Protein AF-0000000084586572 (afdb_homodimer)

Radius of gyration: 35.52 Å; Cα contacts (8 Å, |Δi|>4): 2493; chains: 2; bounding box: 108×101×103 Å

Organism: NCBI:txid1423351

Sequence (1324 aa):
MPVIFYRNPHPTQALNQVDNVAVEVSDDEFNAFQTGLPESQVLLAGNISYERTVFVGNLLYRLKSPSVTIRPGNEDEVVRVVNFCRDNGVHLTVKNGGHSYAAHGLNDSGIVMCMDKLNRVSINEDSSAVTIGAGAIWKHVYDQFVGRNKANIVVGGQCPYVGVSGFTMGGGLSPFSRSYGLGIDNVLEIRVVTANGDIQTIVKAINPEGLAPEEMDNDQKLLWGVCGGGGGNFGVLLEFKSRVYPLNNPSGQVVCGQLIWNLRYPESRARFNAALAAFNAMDCPNALTVDGLWRANGDELKGYLTVIYNGTWANCIADLAGFVDLNMNTDEHLGRRPDVVDLKEMMWSDWVHKEDGWGLKSGIFHRHISFILGQDAITPAFVNQVYGLMETARTRFPKAHLLWGHIGGATAVPAANATPFPWREGRYVFNLKVGWRDPRDGAAADEFLNAARLTLSAHAVGPAHEAAYLNYIDPQLPNWQQSYYGENYPRLRTIKSVWDPDNFFRFDQAIELPGDAVVPGAPADPGVIAAIPVLLEGVIAPIPALPEAVIAPIPVHGPGAAINLGLGISSQPILDPTSTNVPWTTINPNPSMGVSNVIAESRPILPGTSINPSKGVSNVVAESRPDWARYAVPNPQDFQNLANMDEDDIYRMMRDTRMKKVMPVIFYRNPHPTQALNQVDNVAVEVSDDEFNAFQTGLPESQVLLAGNISYERTVFVGNLLYRLKSPSVTIRPGNEDEVVRVVNFCRDNGVHLTVKNGGHSYAAHGLNDSGIVMCMDKLNRVSINEDSSAVTIGAGAIWKHVYDQFVGRNKANIVVGGQCPYVGVSGFTMGGGLSPFSRSYGLGIDNVLEIRVVTANGDIQTIVKAINPEGLAPEEMDNDQKLLWGVCGGGGGNFGVLLEFKSRVYPLNNPSGQVVCGQLIWNLRYPESRARFNAALAAFNAMDCPNALTVDGLWRANGDELKGYLTVIYNGTWANCIADLAGFVDLNMNTDEHLGRRPDVVDLKEMMWSDWVHKEDGWGLKSGIFHRHISFILGQDAITPAFVNQVYGLMETARTRFPKAHLLWGHIGGATAVPAANATPFPWREGRYVFNLKVGWRDPRDGAAADEFLNAARLTLSAHAVGPAHEAAYLNYIDPQLPNWQQSYYGENYPRLRTIKSVWDPDNFFRFDQAIELPGDAVVPGAPADPGVIAAIPVLLEGVIAPIPALPEAVIAPIPVHGPGAAINLGLGISSQPILDPTSTNVPWTTINPNPSMGVSNVIAESRPILPGTSINPSKGVSNVVAESRPDWARYAVPNPQDFQNLANMDEDDIYRMMRDTRMKKV

InterPro domains:
  IPR006094 FAD linked oxidase, N-terminal [PF01565] (66-201)
  IPR012951 Berberine/berberine-li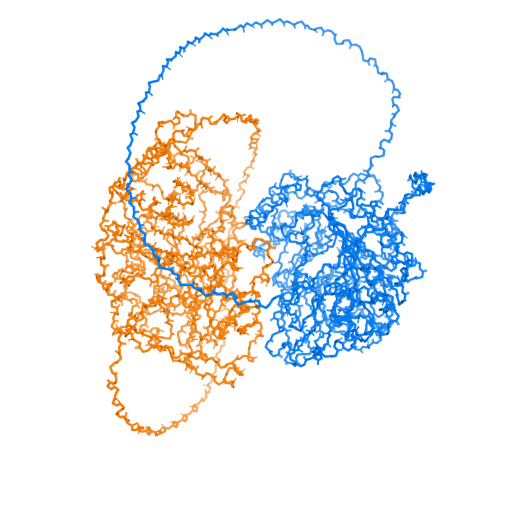ke [PF08031] (468-512)
  IPR016166 FAD-binding domain, PCMH-type [PS51387] (61-247)
  IPR016167 FAD-binding, type PCMH, subdomain 1 [G3DSA:3.30.43.10] (41-119)
  IPR016169 FAD-binding, type PCMH, subdomain 2 [G3DSA:3.30.465.10] (124-511)
  IPR036318 FAD-binding, type PCMH-like superfamily [SSF56176] (26-247)
  IPR050416 FAD-linked Oxidoreductases in Biosynthetic Pathways [PTHR42973] (30-512)

Structure (mmCIF, N/CA/C/O backbone):
data_AF-0000000084586572-model_v1
#
loop_
_entity.id
_entity.type
_entity.pdbx_description
1 polymer 'FAD-binding domain protein'
#
loop_
_atom_site.group_PDB
_atom_site.id
_atom_site.type_symbol
_atom_site.label_atom_id
_atom_site.label_alt_id
_atom_site.label_comp_id
_atom_site.label_asym_id
_atom_site.label_entity_id
_atom_site.label_seq_id
_atom_site.pdbx_PDB_ins_code
_atom_site.Cartn_x
_atom_site.Cartn_y
_atom_site.Cartn_z
_atom_site.occupancy
_atom_site.B_iso_or_equiv
_atom_site.auth_seq_id
_atom_site.auth_comp_id
_atom_site.auth_asym_id
_atom_site.auth_atom_id
_atom_site.pdbx_PDB_model_num
ATOM 1 N N . MET A 1 1 ? 32.312 -4.152 -1.889 1 21.17 1 MET A N 1
ATOM 2 C CA . MET A 1 1 ? 32.312 -3.426 -0.624 1 21.17 1 MET A CA 1
ATOM 3 C C . MET A 1 1 ? 31.625 -2.068 -0.782 1 21.17 1 MET A C 1
ATOM 5 O O . MET A 1 1 ? 31.938 -1.315 -1.703 1 21.17 1 MET A O 1
ATOM 9 N N . PRO A 1 2 ? 30.484 -1.895 -0.26 1 25.36 2 PRO A N 1
ATOM 10 C CA . PRO A 1 2 ? 29.922 -0.594 -0.638 1 25.36 2 PRO A CA 1
ATOM 11 C C . PRO A 1 2 ? 30.797 0.576 -0.187 1 25.36 2 PRO A C 1
ATOM 13 O O . PRO A 1 2 ? 31.125 0.683 0.997 1 25.36 2 PRO A O 1
ATOM 16 N N . VAL A 1 3 ? 31.641 0.893 -0.951 1 25.17 3 VAL A N 1
ATOM 17 C CA . VAL A 1 3 ? 32.375 2.131 -0.739 1 25.17 3 VAL A CA 1
ATOM 18 C C . VAL A 1 3 ? 31.422 3.309 -0.672 1 25.17 3 VAL A C 1
ATOM 20 O O . VAL A 1 3 ? 30.641 3.541 -1.604 1 25.17 3 VAL A O 1
ATOM 23 N N . ILE A 1 4 ? 31.016 3.551 0.527 1 27.94 4 ILE A N 1
ATOM 24 C CA . ILE A 1 4 ? 30.344 4.832 0.698 1 27.94 4 ILE A CA 1
ATOM 25 C C . ILE A 1 4 ? 31.281 5.969 0.324 1 27.94 4 ILE A C 1
ATOM 27 O O . ILE A 1 4 ? 32.312 6.184 0.992 1 27.94 4 ILE A O 1
ATOM 31 N N . PHE A 1 5 ? 31.391 6.172 -0.923 1 27.7 5 PHE A N 1
ATOM 32 C CA . PHE A 1 5 ? 32.281 7.23 -1.375 1 27.7 5 PHE A CA 1
ATOM 33 C C . PHE A 1 5 ? 31.75 8.602 -0.972 1 27.7 5 PHE A C 1
ATOM 35 O O . PHE A 1 5 ? 30.578 8.906 -1.203 1 27.7 5 PHE A O 1
ATOM 42 N N . TYR A 1 6 ? 32.312 9.039 -0.027 1 25.89 6 TYR A N 1
ATOM 43 C CA . TYR A 1 6 ? 32.031 10.438 0.294 1 25.89 6 TYR A CA 1
ATOM 44 C C . TYR A 1 6 ? 32.75 11.375 -0.652 1 25.89 6 TYR A C 1
ATOM 46 O O . TYR A 1 6 ? 33.969 11.305 -0.775 1 25.89 6 TYR A O 1
ATOM 54 N N . ARG A 1 7 ? 32.156 11.68 -1.729 1 26.36 7 ARG A N 1
ATOM 55 C CA . ARG A 1 7 ? 32.844 12.695 -2.529 1 26.36 7 ARG A CA 1
ATOM 56 C C . ARG A 1 7 ? 33.031 13.984 -1.731 1 26.36 7 ARG A C 1
ATOM 58 O O . ARG A 1 7 ? 32.094 14.438 -1.044 1 26.36 7 ARG A O 1
ATOM 65 N N . ASN A 1 8 ? 34.25 14.367 -1.54 1 25.7 8 ASN A N 1
ATOM 66 C CA . ASN A 1 8 ? 34.688 15.609 -0.91 1 25.7 8 ASN A CA 1
ATOM 67 C C . ASN A 1 8 ? 34 16.828 -1.529 1 25.7 8 ASN A C 1
ATOM 69 O O . ASN A 1 8 ? 34.062 17.031 -2.744 1 25.7 8 ASN A O 1
ATOM 73 N N . PRO A 1 9 ? 33.062 17.422 -0.822 1 26.95 9 PRO A N 1
ATOM 74 C CA . PRO A 1 9 ? 32.5 18.672 -1.355 1 26.95 9 PRO A CA 1
ATOM 75 C C . PRO A 1 9 ? 33.594 19.688 -1.733 1 26.95 9 PRO A C 1
ATOM 77 O O . PRO A 1 9 ? 34.719 19.625 -1.219 1 26.95 9 PRO A O 1
ATOM 80 N N . HIS A 1 10 ? 33.406 20.344 -2.842 1 26.66 10 HIS A N 1
ATOM 81 C CA . HIS A 1 10 ? 34.25 21.453 -3.332 1 26.66 10 HIS A CA 1
ATOM 82 C C . HIS A 1 10 ? 34.469 22.5 -2.248 1 26.66 10 HIS A C 1
ATOM 84 O O . HIS A 1 10 ? 33.562 22.734 -1.416 1 26.66 10 HIS A O 1
ATOM 90 N N . PRO A 1 11 ? 35.688 23.078 -2.014 1 27.33 11 PRO A N 1
ATOM 91 C CA . PRO A 1 11 ? 36.219 23.984 -0.994 1 27.33 11 PRO A CA 1
ATOM 92 C C . PRO A 1 11 ? 35.438 25.297 -0.896 1 27.33 11 PRO A C 1
ATOM 94 O O . PRO A 1 11 ? 35.844 26.203 -0.162 1 27.33 11 PRO A O 1
ATOM 97 N N . THR A 1 12 ? 34.656 25.781 -1.79 1 26.98 12 THR A N 1
ATOM 98 C CA . THR A 1 12 ? 34.5 27.234 -1.689 1 26.98 12 THR A CA 1
ATOM 99 C C . THR A 1 12 ? 33.844 27.609 -0.365 1 26.98 12 THR A C 1
ATOM 101 O O . THR A 1 12 ? 34.344 28.5 0.344 1 26.98 12 THR A O 1
ATOM 104 N N . GLN A 1 13 ? 32.5 28.156 -0.318 1 26.75 13 GLN A N 1
ATOM 105 C CA . GLN A 1 13 ? 32.031 29 0.776 1 26.75 13 GLN A CA 1
ATOM 106 C C . GLN A 1 13 ? 31.922 28.219 2.076 1 26.75 13 GLN A C 1
ATOM 108 O O . GLN A 1 13 ? 31.609 27.016 2.062 1 26.75 13 GLN A O 1
ATOM 113 N N . ALA A 1 14 ? 32.406 28.875 3.197 1 28.7 14 ALA A N 1
ATOM 114 C CA . ALA A 1 14 ? 32.531 28.453 4.59 1 28.7 14 ALA A CA 1
ATOM 115 C C . ALA A 1 14 ? 31.219 27.891 5.117 1 28.7 14 ALA A C 1
ATOM 117 O O . ALA A 1 14 ? 30.469 28.594 5.82 1 28.7 14 ALA A O 1
ATOM 118 N N . LEU A 1 15 ? 30.203 27.609 4.301 1 29.73 15 LEU A N 1
ATOM 119 C CA . LEU A 1 15 ? 29.031 27 4.926 1 29.73 15 LEU A CA 1
ATOM 120 C C . LEU A 1 15 ? 29.438 25.875 5.859 1 29.73 15 LEU A C 1
ATOM 122 O O . LEU A 1 15 ? 30.312 25.062 5.523 1 29.73 15 LEU A O 1
ATOM 126 N N . ASN A 1 16 ? 29.25 26.109 7.168 1 31.12 16 ASN A N 1
ATOM 127 C CA . ASN A 1 16 ? 29.469 25.016 8.117 1 31.12 16 ASN A CA 1
ATOM 128 C C . ASN A 1 16 ? 29.078 23.672 7.52 1 31.12 16 ASN A C 1
ATOM 130 O O . ASN A 1 16 ? 27.906 23.391 7.281 1 31.12 16 ASN A O 1
ATOM 134 N N . GLN A 1 17 ? 29.688 23.297 6.461 1 31.94 17 GLN A N 1
ATOM 135 C CA . GLN A 1 17 ? 29.719 21.969 5.867 1 31.94 17 GLN A CA 1
ATOM 136 C C . GLN A 1 17 ? 29.609 20.891 6.938 1 31.94 17 GLN A C 1
ATOM 138 O O . GLN A 1 17 ? 30.422 20.828 7.863 1 31.94 17 GLN A O 1
ATOM 143 N N . VAL A 1 18 ? 28.375 20.641 7.438 1 36.53 18 VAL A N 1
ATOM 144 C CA . VAL A 1 18 ? 28.422 19.328 8.07 1 36.53 18 VAL A CA 1
ATOM 145 C C . VAL A 1 18 ? 29.484 18.469 7.402 1 36.53 18 VAL A C 1
ATOM 147 O O . VAL A 1 18 ? 29.438 18.234 6.195 1 36.53 18 VAL A O 1
ATOM 150 N N . ASP A 1 19 ? 30.672 18.719 7.727 1 35.84 19 ASP A N 1
ATOM 151 C CA . ASP A 1 19 ? 31.766 17.844 7.328 1 35.84 19 ASP A CA 1
ATOM 152 C C . ASP A 1 19 ? 31.297 16.406 7.145 1 35.84 19 ASP A C 1
ATOM 154 O O . ASP A 1 19 ? 31.016 15.711 8.125 1 35.84 19 ASP A O 1
ATOM 158 N N . ASN A 1 20 ? 30.438 16.281 6.207 1 41.53 20 ASN A N 1
ATOM 159 C CA . ASN A 1 20 ? 30.125 14.906 5.812 1 41.53 20 ASN A CA 1
ATOM 160 C C . ASN A 1 20 ? 31.375 14.047 5.715 1 41.53 20 ASN A C 1
ATOM 162 O O . ASN A 1 20 ? 32.031 14 4.668 1 41.53 20 ASN A O 1
ATOM 166 N N . VAL A 1 21 ? 32.188 14.117 6.75 1 39.75 21 VAL A N 1
ATOM 167 C CA . VAL A 1 21 ? 33.281 13.172 6.77 1 39.75 21 VAL A CA 1
ATOM 168 C C . VAL A 1 21 ? 32.781 11.766 6.461 1 39.75 21 VAL A C 1
ATOM 170 O O . VAL A 1 21 ? 31.891 11.258 7.148 1 39.75 21 VAL A O 1
ATOM 173 N N . ALA A 1 22 ? 33 11.406 5.305 1 49.56 22 ALA A N 1
ATOM 174 C CA . ALA A 1 22 ? 32.781 10.023 4.902 1 49.56 22 ALA A CA 1
ATOM 175 C C . ALA A 1 22 ? 33.375 9.055 5.922 1 49.56 22 ALA A C 1
ATOM 177 O O . ALA A 1 22 ? 34.562 9.125 6.23 1 49.56 22 ALA A O 1
ATOM 178 N N . VAL A 1 23 ? 32.562 8.711 6.906 1 62.31 23 VAL A N 1
ATOM 179 C CA . VAL A 1 23 ? 33.062 7.676 7.816 1 62.31 23 VAL A CA 1
ATOM 180 C C . VAL A 1 23 ? 33 6.316 7.125 1 62.31 23 VAL A C 1
ATOM 182 O O . VAL A 1 23 ? 32.031 5.984 6.453 1 62.31 23 VAL A O 1
ATOM 185 N N . GLU A 1 24 ? 34.125 5.742 6.926 1 69.06 24 GLU A N 1
ATOM 186 C CA . GLU A 1 24 ? 34.219 4.383 6.395 1 69.06 24 GLU A CA 1
ATOM 187 C C . GLU A 1 24 ? 33.938 3.35 7.484 1 69.06 24 GLU A C 1
ATOM 189 O O . GLU A 1 24 ? 34.625 3.336 8.508 1 69.06 24 GLU A O 1
ATOM 194 N N . VAL A 1 25 ? 32.812 2.836 7.449 1 76.44 25 VAL A N 1
ATOM 195 C CA . VAL A 1 25 ? 32.531 1.694 8.312 1 76.44 25 VAL A CA 1
ATOM 196 C C . VAL A 1 25 ? 33.094 0.42 7.688 1 76.44 25 VAL A C 1
ATOM 198 O O . VAL A 1 25 ? 32.906 0.167 6.496 1 76.44 25 VAL A O 1
ATOM 201 N N . SER A 1 26 ? 33.875 -0.316 8.43 1 76.06 26 SER A N 1
ATOM 202 C CA . SER A 1 26 ? 34.438 -1.556 7.906 1 76.06 26 SER A CA 1
ATOM 203 C C . SER A 1 26 ? 33.344 -2.555 7.559 1 76.06 26 SER A C 1
ATOM 205 O O . SER A 1 26 ? 32.25 -2.527 8.148 1 76.06 26 SER A O 1
ATOM 207 N N . ASP A 1 27 ? 33.656 -3.307 6.562 1 77 27 ASP A N 1
ATOM 208 C CA . ASP A 1 27 ? 32.719 -4.379 6.168 1 77 27 ASP A CA 1
ATOM 209 C C . ASP A 1 27 ? 32.406 -5.277 7.355 1 77 27 ASP A C 1
ATOM 211 O O . ASP A 1 27 ? 31.25 -5.699 7.52 1 77 27 ASP A O 1
ATOM 215 N N . ASP A 1 28 ? 33.375 -5.434 8.195 1 76.38 28 ASP A N 1
ATOM 216 C CA . ASP A 1 28 ? 33.188 -6.32 9.336 1 76.38 28 ASP A CA 1
ATOM 217 C C . ASP A 1 28 ? 32.219 -5.719 10.336 1 76.38 28 ASP A C 1
ATOM 219 O O . ASP A 1 28 ? 31.344 -6.426 10.867 1 76.38 28 ASP A O 1
ATOM 223 N N . GLU A 1 29 ? 32.406 -4.449 10.5 1 79.69 29 GLU A N 1
ATOM 224 C CA . GLU A 1 29 ? 31.531 -3.777 11.453 1 79.69 29 GLU A CA 1
ATOM 225 C C . GLU A 1 29 ? 30.094 -3.73 10.938 1 79.69 29 GLU A C 1
ATOM 227 O O . GLU A 1 29 ? 29.156 -3.969 11.695 1 79.69 29 GLU A O 1
ATOM 232 N N . PHE A 1 30 ? 29.969 -3.5 9.75 1 83.81 30 PHE A N 1
ATOM 233 C CA . PHE A 1 30 ? 28.625 -3.434 9.172 1 83.81 30 PHE A CA 1
ATOM 234 C C . PHE A 1 30 ? 28 -4.82 9.117 1 83.81 30 PHE A C 1
ATOM 236 O O . PHE A 1 30 ? 26.797 -4.973 9.375 1 83.81 30 PHE A O 1
ATOM 243 N N . ASN A 1 31 ? 28.766 -5.797 8.797 1 80.69 31 ASN A N 1
ATOM 244 C CA . ASN A 1 31 ? 28.281 -7.172 8.766 1 80.69 31 ASN A CA 1
ATOM 245 C C . ASN A 1 31 ? 27.812 -7.625 10.148 1 80.69 31 ASN A C 1
ATOM 247 O O . ASN A 1 31 ? 26.781 -8.297 10.266 1 80.69 31 ASN A O 1
ATOM 251 N N . ALA A 1 32 ? 28.594 -7.242 11.117 1 79.12 32 ALA A N 1
ATOM 252 C CA . ALA A 1 32 ? 28.203 -7.574 12.484 1 79.12 32 ALA A CA 1
ATOM 253 C C . ALA A 1 32 ? 26.875 -6.898 12.844 1 79.12 32 ALA A C 1
ATOM 255 O O . ALA A 1 32 ? 26.031 -7.5 13.508 1 79.12 32 ALA A O 1
ATOM 256 N N . PHE A 1 33 ? 26.734 -5.73 12.43 1 84.56 33 PHE A N 1
ATOM 257 C CA . PHE A 1 33 ? 25.516 -4.98 12.68 1 84.56 33 PHE A CA 1
ATOM 258 C C . PHE A 1 33 ? 24.328 -5.625 11.961 1 84.56 33 PHE A C 1
ATOM 260 O O . PHE A 1 33 ? 23.266 -5.797 12.547 1 84.56 33 PHE A O 1
ATOM 267 N N . GLN A 1 34 ? 24.547 -6.086 10.773 1 83 34 GLN A N 1
ATOM 268 C CA . GLN A 1 34 ? 23.484 -6.613 9.914 1 83 34 GLN A CA 1
ATOM 269 C C . GLN A 1 34 ? 23.031 -7.988 10.383 1 83 34 GLN A C 1
ATOM 271 O O . GLN A 1 34 ? 21.859 -8.352 10.227 1 83 34 GLN A O 1
ATOM 276 N N . THR A 1 35 ? 23.844 -8.867 10.883 1 79.38 35 THR A N 1
ATOM 277 C CA . THR A 1 35 ? 23.547 -10.234 11.281 1 79.38 35 THR A CA 1
ATOM 278 C C . THR A 1 35 ? 22.422 -10.266 12.312 1 79.38 35 THR A C 1
ATOM 280 O O . THR A 1 35 ? 21.625 -11.211 12.352 1 79.38 35 THR A O 1
ATOM 283 N N . GLY A 1 36 ? 22.094 -9.188 12.898 1 76.62 36 GLY A N 1
ATOM 284 C CA . GLY A 1 36 ? 21.031 -9.18 13.898 1 76.62 36 GLY A CA 1
ATOM 285 C C . GLY A 1 36 ? 19.719 -8.617 13.375 1 76.62 36 GLY A C 1
ATOM 286 O O . GLY A 1 36 ? 18.719 -8.602 14.086 1 76.62 36 GLY A O 1
ATOM 287 N N . LEU A 1 37 ? 19.672 -8.328 12.039 1 83.25 37 LEU A N 1
ATOM 288 C CA . LEU A 1 37 ? 18.469 -7.766 11.422 1 83.25 37 LEU A CA 1
ATOM 289 C C . LEU A 1 37 ? 18.078 -8.57 10.195 1 83.25 37 LEU A C 1
ATOM 291 O O . LEU A 1 37 ? 18.922 -9.062 9.453 1 83.25 37 LEU A O 1
ATOM 295 N N . PRO A 1 38 ? 16.75 -8.766 10.008 1 82.25 38 PRO A N 1
ATOM 296 C CA . PRO A 1 38 ? 16.328 -9.367 8.742 1 82.25 38 PRO A CA 1
ATOM 297 C C . PRO A 1 38 ? 16.828 -8.602 7.523 1 82.25 38 PRO A C 1
ATOM 299 O O . PRO A 1 38 ? 16.953 -7.375 7.562 1 82.25 38 PRO A O 1
ATOM 302 N N . GLU A 1 39 ? 17.062 -9.297 6.445 1 81.06 39 GLU A N 1
ATOM 303 C CA . GLU A 1 39 ? 17.609 -8.695 5.23 1 81.06 39 GLU A CA 1
ATOM 304 C C . GLU A 1 39 ? 16.672 -7.629 4.68 1 81.06 39 GLU A C 1
ATOM 306 O O . GLU A 1 39 ? 17.125 -6.648 4.082 1 81.06 39 GLU A O 1
ATOM 311 N N . SER A 1 40 ? 15.414 -7.812 4.922 1 86.62 40 SER A N 1
ATOM 312 C CA . SER A 1 40 ? 14.422 -6.883 4.387 1 86.62 40 SER A CA 1
ATOM 313 C C . SER A 1 40 ? 14.453 -5.559 5.141 1 86.62 40 SER A C 1
ATOM 315 O O . SER A 1 40 ? 13.828 -4.582 4.715 1 86.62 40 SER A O 1
ATOM 317 N N . GLN A 1 41 ? 15.227 -5.523 6.23 1 92.75 41 GLN A N 1
ATOM 318 C CA . GLN A 1 41 ? 15.266 -4.324 7.062 1 92.75 41 GLN A CA 1
ATOM 319 C C . GLN A 1 41 ? 16.531 -3.512 6.801 1 92.75 41 GLN A C 1
ATOM 321 O O . GLN A 1 41 ? 16.656 -2.383 7.277 1 92.75 41 GLN A O 1
ATOM 326 N N . VAL A 1 42 ? 17.5 -4.094 6.145 1 92.94 42 VAL A N 1
ATOM 327 C CA . VAL A 1 42 ? 18.719 -3.402 5.766 1 92.94 42 VAL A CA 1
ATOM 328 C C . VAL A 1 42 ? 18.844 -3.365 4.242 1 92.94 42 VAL A C 1
ATOM 330 O O . VAL A 1 42 ? 19.203 -4.367 3.619 1 92.94 42 VAL A O 1
ATOM 333 N N . LEU A 1 43 ? 18.625 -2.219 3.689 1 92.31 43 LEU A N 1
ATOM 334 C CA . LEU A 1 43 ? 18.484 -2.127 2.24 1 92.31 43 LEU A CA 1
ATOM 335 C C . LEU A 1 43 ? 19.547 -1.218 1.648 1 92.31 43 LEU A C 1
ATOM 337 O O . LEU A 1 43 ? 19.797 -0.126 2.166 1 92.31 43 LEU A O 1
ATOM 341 N N . LEU A 1 44 ? 20.141 -1.667 0.647 1 89.31 44 LEU A N 1
ATOM 342 C CA . LEU A 1 44 ? 21.141 -0.913 -0.09 1 89.31 44 LEU A CA 1
ATOM 343 C C . LEU A 1 44 ? 20.609 -0.448 -1.437 1 89.31 44 LEU A C 1
ATOM 345 O O . LEU A 1 44 ? 19.641 -1.014 -1.947 1 89.31 44 LEU A O 1
ATOM 349 N N . ALA A 1 45 ? 21.25 0.549 -1.963 1 86.12 45 ALA A N 1
ATOM 350 C CA . ALA A 1 45 ? 20.891 1.005 -3.301 1 86.12 45 ALA A CA 1
ATOM 351 C C . ALA A 1 45 ? 21 -0.129 -4.316 1 86.12 45 ALA A C 1
ATOM 353 O O . ALA A 1 45 ? 21.859 -0.998 -4.195 1 86.12 45 ALA A O 1
ATOM 354 N N . GLY A 1 46 ? 20.062 -0.145 -5.262 1 84.69 46 GLY A N 1
ATOM 355 C CA . GLY A 1 46 ? 20.031 -1.188 -6.277 1 84.69 46 GLY A CA 1
ATOM 356 C C . GLY A 1 46 ? 18.859 -2.137 -6.121 1 84.69 46 GLY A C 1
ATOM 357 O O . GLY A 1 46 ? 18.516 -2.859 -7.059 1 84.69 46 GLY A O 1
ATOM 358 N N . ASN A 1 47 ? 18.359 -2.09 -4.961 1 83.94 47 ASN A N 1
ATOM 359 C CA . ASN A 1 47 ? 17.188 -2.908 -4.68 1 83.94 47 ASN A CA 1
ATOM 360 C C . ASN A 1 47 ? 15.906 -2.098 -4.797 1 83.94 47 ASN A C 1
ATOM 362 O O . ASN A 1 47 ? 15.859 -0.933 -4.395 1 83.94 47 ASN A O 1
ATOM 366 N N . ILE A 1 48 ? 14.875 -2.74 -5.285 1 86.5 48 ILE A N 1
ATOM 367 C CA . ILE A 1 48 ? 13.602 -2.047 -5.473 1 86.5 48 ILE A CA 1
ATOM 368 C C . ILE A 1 48 ? 13.039 -1.628 -4.117 1 86.5 48 ILE A C 1
ATOM 370 O O . ILE A 1 48 ? 12.398 -0.578 -4.004 1 86.5 48 ILE A O 1
ATOM 374 N N . SER A 1 49 ? 13.242 -2.467 -3.105 1 89.19 49 SER A N 1
ATOM 375 C CA . SER A 1 49 ? 12.742 -2.146 -1.771 1 89.19 49 SER A CA 1
ATOM 376 C C . SER A 1 49 ? 13.43 -0.907 -1.208 1 89.19 49 SER A C 1
ATOM 378 O O . SER A 1 49 ? 12.828 -0.145 -0.451 1 89.19 49 SER A O 1
ATOM 380 N N . TYR A 1 50 ? 14.727 -0.715 -1.583 1 93.56 50 TYR A N 1
ATOM 381 C CA . TYR A 1 50 ? 15.445 0.506 -1.227 1 93.56 50 TYR A CA 1
ATOM 382 C C . TYR A 1 50 ? 14.734 1.733 -1.794 1 93.56 50 TYR A C 1
ATOM 384 O O . TYR A 1 50 ? 14.523 2.719 -1.084 1 93.56 50 TYR A O 1
ATOM 392 N N . GLU A 1 51 ? 14.305 1.608 -3.068 1 93.31 51 GLU A N 1
ATOM 393 C CA . GLU A 1 51 ? 13.648 2.723 -3.74 1 93.31 51 GLU A CA 1
ATOM 394 C C . GLU A 1 51 ? 12.305 3.051 -3.082 1 93.31 51 GLU A C 1
ATOM 396 O O . GLU A 1 51 ? 11.961 4.223 -2.924 1 93.31 51 GLU A O 1
ATOM 401 N N . ARG A 1 52 ? 11.594 2.037 -2.689 1 93.06 52 ARG A N 1
ATOM 402 C CA . ARG A 1 52 ? 10.32 2.234 -2.014 1 93.06 52 ARG A CA 1
ATOM 403 C C . ARG A 1 52 ? 10.508 2.965 -0.688 1 93.06 52 ARG A C 1
ATOM 405 O O . ARG A 1 52 ? 9.664 3.775 -0.295 1 93.06 52 ARG A O 1
ATOM 412 N N . THR A 1 53 ? 11.602 2.668 -0.046 1 94.62 53 THR A N 1
ATOM 413 C CA . THR A 1 53 ? 11.844 3.164 1.306 1 94.62 53 THR A CA 1
ATOM 414 C C . THR A 1 53 ? 12.328 4.609 1.272 1 94.62 53 THR A C 1
ATOM 416 O O . THR A 1 53 ? 11.914 5.426 2.096 1 94.62 53 THR A O 1
ATOM 419 N N . VAL A 1 54 ? 13.156 4.961 0.263 1 95.12 54 VAL A N 1
ATOM 420 C CA . VAL A 1 54 ? 13.758 6.289 0.245 1 95.12 54 VAL A CA 1
ATOM 421 C C . VAL A 1 54 ? 12.875 7.254 -0.539 1 95.12 54 VAL A C 1
ATOM 423 O O . VAL A 1 54 ? 13.148 8.453 -0.602 1 95.12 54 VAL A O 1
ATOM 426 N N . PHE A 1 55 ? 11.781 6.84 -0.981 1 94.25 55 PHE A N 1
ATOM 427 C CA . PHE A 1 55 ? 10.938 7.602 -1.89 1 94.25 55 PHE A CA 1
ATOM 428 C C . PHE A 1 55 ? 10.461 8.891 -1.229 1 94.25 55 PHE A C 1
ATOM 430 O O . PHE A 1 55 ? 10.023 8.875 -0.077 1 94.25 55 PHE A O 1
ATOM 437 N N . VAL A 1 56 ? 10.57 9.961 -2.01 1 93.19 56 VAL A N 1
ATOM 438 C CA . VAL A 1 56 ? 9.867 11.219 -1.762 1 93.19 56 VAL A CA 1
ATOM 439 C C . VAL A 1 56 ? 9.258 11.734 -3.062 1 93.19 56 VAL A C 1
ATOM 441 O O . VAL A 1 56 ? 9.852 11.594 -4.133 1 93.19 56 VAL A O 1
ATOM 444 N N . GLY A 1 57 ? 8.156 12.375 -3.01 1 90.06 57 GLY A N 1
ATOM 445 C CA . GLY A 1 57 ? 7.375 12.75 -4.18 1 90.06 57 GLY A CA 1
ATOM 446 C C . GLY A 1 57 ? 7.926 13.961 -4.902 1 90.06 57 GLY A C 1
ATOM 447 O O . GLY A 1 57 ? 7.688 14.141 -6.098 1 90.06 57 GLY A O 1
ATOM 448 N N . ASN A 1 58 ? 8.664 14.875 -4.246 1 92 58 ASN A N 1
ATOM 449 C CA . ASN A 1 58 ? 9.242 16.078 -4.84 1 92 58 ASN A CA 1
ATOM 450 C C . ASN A 1 58 ? 10.461 15.742 -5.695 1 92 58 ASN A C 1
ATOM 452 O O . ASN A 1 58 ? 11.484 15.297 -5.172 1 92 58 ASN A O 1
ATOM 456 N N . LEU A 1 59 ? 10.383 16 -6.996 1 92.12 59 LEU A N 1
ATOM 457 C CA . LEU A 1 59 ? 11.453 15.656 -7.93 1 92.12 59 LEU A CA 1
ATOM 458 C C . LEU A 1 59 ? 12.75 16.375 -7.566 1 92.12 59 LEU A C 1
ATOM 460 O O . LEU A 1 59 ? 13.828 15.977 -8.016 1 92.12 59 LEU A O 1
ATOM 464 N N . LEU A 1 60 ? 12.703 17.406 -6.746 1 91.62 60 LEU A N 1
ATOM 465 C CA . LEU A 1 60 ? 13.883 18.141 -6.332 1 91.62 60 LEU A CA 1
ATOM 466 C C . LEU A 1 60 ? 14.797 17.281 -5.465 1 91.62 60 LEU A C 1
ATOM 468 O O . LEU A 1 60 ? 16.016 17.453 -5.465 1 91.62 60 LEU A O 1
ATOM 472 N N . TYR A 1 61 ? 14.141 16.328 -4.766 1 92.19 61 TYR A N 1
ATOM 473 C CA . TYR A 1 61 ? 14.891 15.594 -3.752 1 92.19 61 TYR A CA 1
ATOM 474 C C . TYR A 1 61 ? 14.82 14.086 -3.998 1 92.19 61 TYR A C 1
ATOM 476 O O . TYR A 1 61 ? 15.352 13.297 -3.211 1 92.19 61 TYR A O 1
ATOM 484 N N . ARG A 1 62 ? 14.242 13.695 -5.027 1 89.62 62 ARG A N 1
ATOM 485 C CA . ARG A 1 62 ? 13.875 12.297 -5.254 1 89.62 62 ARG A CA 1
ATOM 486 C C . ARG A 1 62 ? 15.109 11.414 -5.375 1 89.62 62 ARG A C 1
ATOM 488 O O . ARG A 1 62 ? 15.055 10.211 -5.105 1 89.62 62 ARG A O 1
ATOM 495 N N . LEU A 1 63 ? 16.328 12.008 -5.719 1 89.88 63 LEU A N 1
ATOM 496 C CA . LEU A 1 63 ? 17.516 11.188 -5.93 1 89.88 63 LEU A CA 1
ATOM 497 C C . LEU A 1 63 ? 18.5 11.352 -4.781 1 89.88 63 LEU A C 1
ATOM 499 O O . LEU A 1 63 ? 19.672 10.992 -4.91 1 89.88 63 LEU A O 1
ATOM 503 N N . LYS A 1 64 ? 18 11.984 -3.729 1 92.31 64 LYS A N 1
ATOM 504 C CA . LYS A 1 64 ? 18.812 11.875 -2.52 1 92.31 64 LYS A CA 1
ATOM 505 C C . LYS A 1 64 ? 19.109 10.414 -2.188 1 92.31 64 LYS A C 1
ATOM 507 O O . LYS A 1 64 ? 18.203 9.578 -2.213 1 92.31 64 LYS A O 1
ATOM 512 N N . SER A 1 65 ? 20.375 10.047 -1.89 1 92.06 65 SER A N 1
ATOM 513 C CA . SER A 1 65 ? 20.781 8.648 -1.913 1 92.06 65 SER A CA 1
ATOM 514 C C . SER A 1 65 ? 21.562 8.273 -0.66 1 92.06 65 SER A C 1
ATOM 516 O O . SER A 1 65 ? 22.797 8.227 -0.686 1 92.06 65 SER A O 1
ATOM 518 N N . PRO A 1 66 ? 20.875 7.957 0.401 1 94.38 66 PRO A N 1
ATOM 519 C CA . PRO A 1 66 ? 21.594 7.367 1.531 1 94.38 66 PRO A CA 1
ATOM 520 C C . PRO A 1 66 ? 22.312 6.066 1.162 1 94.38 66 PRO A C 1
ATOM 522 O O . PRO A 1 66 ? 21.891 5.375 0.229 1 94.38 66 PRO A O 1
ATOM 525 N N . SER A 1 67 ? 23.375 5.77 1.898 1 92.31 67 SER A N 1
ATOM 526 C CA . SER A 1 67 ? 24.109 4.543 1.632 1 92.31 67 SER A CA 1
ATOM 527 C C . SER A 1 67 ? 23.297 3.311 2.002 1 92.31 67 SER A C 1
ATOM 529 O O . SER A 1 67 ? 23.359 2.289 1.313 1 92.31 67 SER A O 1
ATOM 531 N N . VAL A 1 68 ? 22.641 3.43 3.17 1 93.69 68 VAL A N 1
ATOM 532 C CA . VAL A 1 68 ? 21.844 2.326 3.697 1 93.69 68 VAL A CA 1
ATOM 533 C C . VAL A 1 68 ? 20.547 2.865 4.309 1 93.69 68 VAL A C 1
ATOM 535 O O . VAL A 1 68 ? 20.547 3.943 4.906 1 93.69 68 VAL A O 1
ATOM 538 N N . THR A 1 69 ? 19.484 2.178 4.039 1 95.88 69 THR A N 1
ATOM 539 C CA . THR A 1 69 ? 18.281 2.408 4.828 1 95.88 69 THR A CA 1
ATOM 540 C C . THR A 1 69 ? 18.031 1.243 5.781 1 95.88 69 THR A C 1
ATOM 542 O O . THR A 1 69 ? 18.25 0.085 5.426 1 95.88 69 THR A O 1
ATOM 545 N N . ILE A 1 70 ? 17.719 1.535 6.996 1 96.94 70 ILE A N 1
ATOM 546 C CA . ILE A 1 70 ? 17.391 0.528 8 1 96.94 70 ILE A CA 1
ATOM 547 C C . ILE A 1 70 ? 15.953 0.724 8.484 1 96.94 70 ILE A C 1
ATOM 549 O O . ILE A 1 70 ? 15.547 1.844 8.797 1 96.94 70 ILE A O 1
ATOM 553 N N . ARG A 1 71 ? 15.148 -0.332 8.469 1 96.69 71 ARG A N 1
ATOM 554 C CA . ARG A 1 71 ? 13.75 -0.33 8.883 1 96.69 71 ARG A CA 1
ATOM 555 C C . ARG A 1 71 ? 13.547 -1.139 10.156 1 96.69 71 ARG A C 1
ATOM 557 O O . ARG A 1 71 ? 13.102 -2.287 10.109 1 96.69 71 ARG A O 1
ATOM 564 N N . PRO A 1 72 ? 13.805 -0.492 11.328 1 96.94 72 PRO A N 1
ATOM 565 C CA . PRO A 1 72 ? 13.672 -1.254 12.578 1 96.94 72 PRO A CA 1
ATOM 566 C C . PRO A 1 72 ? 12.242 -1.733 12.82 1 96.94 72 PRO A C 1
ATOM 568 O O . PRO A 1 72 ? 11.281 -1.014 12.523 1 96.94 72 PRO A O 1
ATOM 571 N N . GLY A 1 73 ? 12.125 -2.918 13.422 1 93.5 73 GLY A N 1
ATOM 572 C CA . GLY A 1 73 ? 10.828 -3.512 13.695 1 93.5 73 GLY A CA 1
ATOM 573 C C . GLY A 1 73 ? 10.398 -3.375 15.141 1 93.5 73 GLY A C 1
ATOM 574 O O . GLY A 1 73 ? 9.242 -3.621 15.484 1 93.5 73 GLY A O 1
ATOM 575 N N . ASN A 1 74 ? 11.336 -2.973 15.984 1 94.62 74 ASN A N 1
ATOM 576 C CA . ASN A 1 74 ? 11.062 -2.799 17.406 1 94.62 74 ASN A CA 1
ATOM 577 C C . ASN A 1 74 ? 12.031 -1.811 18.047 1 94.62 74 ASN A C 1
ATOM 579 O O . ASN A 1 74 ? 12.953 -1.324 17.391 1 94.62 74 ASN A O 1
ATOM 583 N N . GLU A 1 75 ? 11.781 -1.52 19.312 1 97.5 75 GLU A N 1
ATOM 584 C CA . GLU A 1 75 ? 12.539 -0.467 19.984 1 97.5 75 GLU A CA 1
ATOM 585 C C . GLU A 1 75 ? 14 -0.871 20.172 1 97.5 75 GLU A C 1
ATOM 587 O O . GLU A 1 75 ? 14.891 -0.027 20.109 1 97.5 75 GLU A O 1
ATOM 592 N N . ASP A 1 76 ? 14.281 -2.158 20.359 1 96.94 76 ASP A N 1
ATOM 593 C CA . ASP A 1 76 ? 15.664 -2.609 20.531 1 96.94 76 ASP A CA 1
ATOM 594 C C . ASP A 1 76 ? 16.484 -2.365 19.266 1 96.94 76 ASP A C 1
ATOM 596 O O . ASP A 1 76 ? 17.656 -1.995 19.344 1 96.94 76 ASP A O 1
ATOM 600 N N . GLU A 1 77 ? 15.859 -2.582 18.141 1 96.25 77 GLU A N 1
ATOM 601 C CA . GLU A 1 77 ? 16.531 -2.371 16.859 1 96.25 77 GLU A CA 1
ATOM 602 C C . GLU A 1 77 ? 16.797 -0.887 16.625 1 96.25 77 GLU A C 1
ATOM 604 O O . GLU A 1 77 ? 17.828 -0.519 16.047 1 96.25 77 GLU A O 1
ATOM 609 N N . VAL A 1 78 ? 15.898 -0.029 17.078 1 98.19 78 VAL A N 1
ATOM 610 C CA . VAL A 1 78 ? 16.109 1.41 16.969 1 98.19 78 VAL A CA 1
ATOM 611 C C . VAL A 1 78 ? 17.344 1.806 17.781 1 98.19 78 VAL A C 1
ATOM 613 O O . VAL A 1 78 ? 18.219 2.518 17.297 1 98.19 78 VAL A O 1
ATOM 616 N N . VAL A 1 79 ? 17.406 1.294 18.984 1 98.25 79 VAL A N 1
ATOM 617 C CA . VAL A 1 79 ? 18.531 1.58 19.875 1 98.25 79 VAL A CA 1
ATOM 618 C C . VAL A 1 79 ? 19.828 1.081 19.234 1 98.25 79 VAL A C 1
ATOM 620 O O . VAL A 1 79 ? 20.844 1.774 19.266 1 98.25 79 VAL A O 1
ATOM 623 N N . ARG A 1 80 ? 19.734 -0.035 18.656 1 96.62 80 ARG A N 1
ATOM 624 C CA . ARG A 1 80 ? 20.891 -0.627 18 1 96.62 80 ARG A CA 1
ATOM 625 C C . ARG A 1 80 ? 21.406 0.26 16.875 1 96.62 80 ARG A C 1
ATOM 627 O O . ARG A 1 80 ? 22.609 0.446 16.719 1 96.62 80 ARG A O 1
ATOM 634 N N . VAL A 1 81 ? 20.531 0.759 16.062 1 97.12 81 VAL A N 1
ATOM 635 C CA . VAL A 1 81 ? 20.906 1.615 14.938 1 97.12 81 VAL A CA 1
ATOM 636 C C . VAL A 1 81 ? 21.531 2.904 15.461 1 97.12 81 VAL A C 1
ATOM 638 O O . VAL A 1 81 ? 22.578 3.344 14.961 1 97.12 81 VAL A O 1
ATOM 641 N N . VAL A 1 82 ? 20.938 3.514 16.484 1 98 82 VAL A N 1
ATOM 642 C CA . VAL A 1 82 ? 21.453 4.75 17.062 1 98 82 VAL A CA 1
ATOM 643 C C . VAL A 1 82 ? 22.859 4.52 17.609 1 98 82 VAL A C 1
ATOM 645 O O . VAL A 1 82 ? 23.781 5.285 17.297 1 98 82 VAL A O 1
ATOM 648 N N . ASN A 1 83 ? 23.047 3.455 18.375 1 97.06 83 ASN A N 1
ATOM 649 C CA . ASN A 1 83 ? 24.359 3.15 18.953 1 97.06 83 ASN A CA 1
ATOM 650 C C . ASN A 1 83 ? 25.406 2.893 17.875 1 97.06 83 ASN A C 1
ATOM 652 O O . ASN A 1 83 ? 26.531 3.377 17.969 1 97.06 83 ASN A O 1
ATOM 656 N N . PHE A 1 84 ? 25.047 2.156 16.859 1 95.62 84 PHE A N 1
ATOM 657 C CA . PHE A 1 84 ? 25.969 1.863 15.766 1 95.62 84 PHE A CA 1
ATOM 658 C C . PHE A 1 84 ? 26.453 3.148 15.102 1 95.62 84 PHE A C 1
ATOM 660 O O . PHE A 1 84 ? 27.641 3.332 14.875 1 95.62 84 PHE A O 1
ATOM 667 N N . CYS A 1 85 ? 25.469 3.996 14.766 1 96.25 85 CYS A N 1
ATOM 668 C CA . CYS A 1 85 ? 25.797 5.238 14.07 1 96.25 85 CYS A CA 1
ATOM 669 C C . CYS A 1 85 ? 26.641 6.148 14.961 1 96.25 85 CYS A C 1
ATOM 671 O O . CYS A 1 85 ? 27.609 6.75 14.492 1 96.25 85 CYS A O 1
ATOM 673 N N . ARG A 1 86 ? 26.281 6.25 16.203 1 95.75 86 ARG A N 1
ATOM 674 C CA . ARG A 1 86 ? 27.031 7.078 17.141 1 95.75 86 ARG A CA 1
ATOM 675 C C . ARG A 1 86 ? 28.469 6.578 17.297 1 95.75 86 ARG A C 1
ATOM 677 O O . ARG A 1 86 ? 29.422 7.352 17.156 1 95.75 86 ARG A O 1
ATOM 684 N N . ASP A 1 87 ? 28.625 5.285 17.453 1 94.31 87 ASP A N 1
ATOM 685 C CA . ASP A 1 87 ? 29.922 4.68 17.734 1 94.31 87 ASP A CA 1
ATOM 686 C C . ASP A 1 87 ? 30.844 4.734 16.516 1 94.31 87 ASP A C 1
ATOM 688 O O . ASP A 1 87 ? 32.062 4.785 16.656 1 94.31 87 ASP A O 1
ATOM 692 N N . ASN A 1 88 ? 30.219 4.781 15.359 1 92.94 88 ASN A N 1
ATOM 693 C CA . ASN A 1 88 ? 31.016 4.746 14.141 1 92.94 88 ASN A CA 1
ATOM 694 C C . ASN A 1 88 ? 31.047 6.105 13.445 1 92.94 88 ASN A C 1
ATOM 696 O O . ASN A 1 88 ? 31.609 6.242 12.359 1 92.94 88 ASN A O 1
ATOM 700 N N . GLY A 1 89 ? 30.359 7.078 14.008 1 92.5 89 GLY A N 1
ATOM 701 C CA . GLY A 1 89 ? 30.359 8.414 13.438 1 92.5 89 GLY A CA 1
ATOM 702 C C . GLY A 1 89 ? 29.578 8.508 12.133 1 92.5 89 GLY A C 1
ATOM 703 O O . GLY A 1 89 ? 29.891 9.336 11.273 1 92.5 89 GLY A O 1
ATOM 704 N N . VAL A 1 90 ? 28.641 7.582 11.945 1 94 90 VAL A N 1
ATOM 705 C CA . VAL A 1 90 ? 27.828 7.566 10.734 1 94 90 VAL A CA 1
ATOM 706 C C . VAL A 1 90 ? 26.703 8.578 10.852 1 94 90 VAL A C 1
ATOM 708 O O . VAL A 1 90 ? 26.031 8.656 11.891 1 94 90 VAL A O 1
ATOM 711 N N . HIS A 1 91 ? 26.5 9.398 9.828 1 95.69 91 HIS A N 1
ATOM 712 C CA . HIS A 1 91 ? 25.391 10.344 9.797 1 95.69 91 HIS A CA 1
ATOM 713 C C . HIS A 1 91 ? 24.047 9.625 9.75 1 95.69 91 HIS A C 1
ATOM 715 O O . HIS A 1 91 ? 23.828 8.773 8.891 1 95.69 91 HIS A O 1
ATOM 721 N N . LEU A 1 92 ? 23.188 9.93 10.719 1 97.19 92 LEU A N 1
ATOM 722 C CA . LEU A 1 92 ? 21.891 9.297 10.828 1 97.19 92 LEU A CA 1
ATOM 723 C C . LEU A 1 92 ? 20.766 10.32 10.68 1 97.19 92 LEU A C 1
ATOM 725 O O . LEU A 1 92 ? 20.781 11.367 11.328 1 97.19 92 LEU A O 1
ATOM 729 N N . THR A 1 93 ? 19.875 10.102 9.742 1 97.5 93 THR A N 1
ATOM 730 C CA . THR A 1 93 ? 18.609 10.812 9.719 1 97.5 93 THR A CA 1
ATOM 731 C C . THR A 1 93 ? 17.438 9.844 9.844 1 97.5 93 THR A C 1
ATOM 733 O O . THR A 1 93 ? 17.609 8.633 9.688 1 97.5 93 THR A O 1
ATOM 736 N N . VAL A 1 94 ? 16.281 10.344 10.234 1 97.88 94 VAL A N 1
ATOM 737 C CA . VAL A 1 94 ? 15.102 9.539 10.492 1 97.88 94 VAL A CA 1
ATOM 738 C C . VAL A 1 94 ? 13.977 9.961 9.555 1 97.88 94 VAL A C 1
ATOM 740 O O . VAL A 1 94 ? 13.75 11.156 9.344 1 97.88 94 VAL A O 1
ATOM 743 N N . LYS A 1 95 ? 13.32 8.945 8.922 1 97.5 95 LYS A N 1
ATOM 744 C CA . LYS A 1 95 ? 12.227 9.203 7.988 1 97.5 95 LYS A CA 1
ATOM 745 C C . LYS A 1 95 ? 10.969 8.453 8.398 1 97.5 95 LYS A C 1
ATOM 747 O O . LYS A 1 95 ? 11.039 7.312 8.859 1 97.5 95 LYS A O 1
ATOM 752 N N . ASN A 1 96 ? 9.852 9.102 8.25 1 96.12 96 ASN A N 1
ATOM 753 C CA . ASN A 1 96 ? 8.547 8.445 8.328 1 96.12 96 ASN A CA 1
ATOM 754 C C . ASN A 1 96 ? 7.758 8.609 7.031 1 96.12 96 ASN A C 1
ATOM 756 O O . ASN A 1 96 ? 8.125 8.047 5.996 1 96.12 96 ASN A O 1
ATOM 760 N N . GLY A 1 97 ? 6.883 9.5 6.891 1 93.88 97 GLY A N 1
ATOM 761 C CA . GLY A 1 97 ? 5.953 9.57 5.777 1 93.88 97 GLY A CA 1
ATOM 762 C C . GLY A 1 97 ? 6.574 10.133 4.512 1 93.88 97 GLY A C 1
ATOM 763 O O . GLY A 1 97 ? 6.027 9.977 3.42 1 93.88 97 GLY A O 1
ATOM 764 N N . GLY A 1 98 ? 7.684 10.844 4.582 1 93.75 98 GLY A N 1
ATOM 765 C CA . GLY A 1 98 ? 8.391 11.352 3.414 1 93.75 98 GLY A CA 1
ATOM 766 C C . GLY A 1 98 ? 7.754 12.594 2.824 1 93.75 98 GLY A C 1
ATOM 767 O O . GLY A 1 98 ? 7.918 12.883 1.637 1 93.75 98 GLY A O 1
ATOM 768 N N . HIS A 1 99 ? 7.113 13.422 3.613 1 94 99 HIS A N 1
ATOM 769 C CA . HIS A 1 99 ? 6.383 14.57 3.088 1 94 99 HIS A CA 1
ATOM 770 C C . HIS A 1 99 ? 7.074 15.883 3.461 1 94 99 HIS A C 1
ATOM 772 O O . HIS A 1 99 ? 6.5 16.953 3.289 1 94 99 HIS A O 1
ATOM 778 N N . SER A 1 100 ? 8.289 15.773 3.994 1 93.75 100 SER A N 1
ATOM 779 C CA . SER A 1 100 ? 9.023 17 4.242 1 93.75 100 SER A CA 1
ATOM 780 C C . SER A 1 100 ? 9.203 17.812 2.959 1 93.75 100 SER A C 1
ATOM 782 O O . SER A 1 100 ? 9.555 17.25 1.917 1 93.75 100 SER A O 1
ATOM 784 N N . TYR A 1 101 ? 8.984 19.109 3.09 1 94.12 101 TYR A N 1
ATOM 785 C CA . TYR A 1 101 ? 9.133 19.969 1.918 1 94.12 101 TYR A CA 1
ATOM 786 C C . TYR A 1 101 ? 10.594 20.078 1.51 1 94.12 101 TYR A C 1
ATOM 788 O O . TYR A 1 101 ? 10.906 20.531 0.404 1 94.12 101 TYR A O 1
ATOM 796 N N . ALA A 1 102 ? 11.508 19.609 2.359 1 93.69 102 ALA A N 1
ATOM 797 C CA . ALA A 1 102 ? 12.938 19.719 2.062 1 93.69 102 ALA A CA 1
ATOM 798 C C . ALA A 1 102 ? 13.625 18.359 2.148 1 93.69 102 ALA A C 1
ATOM 800 O O . ALA A 1 102 ? 14.852 18.266 2.039 1 93.69 102 ALA A O 1
ATOM 801 N N . ALA A 1 103 ? 12.859 17.312 2.449 1 94.12 103 ALA A N 1
ATOM 802 C CA . ALA A 1 103 ? 13.352 15.945 2.531 1 94.12 103 ALA A CA 1
ATOM 803 C C . ALA A 1 103 ? 14.492 15.828 3.531 1 94.12 103 ALA A C 1
ATOM 805 O O . ALA A 1 103 ? 15.477 15.125 3.279 1 94.12 103 ALA A O 1
ATOM 806 N N . HIS A 1 104 ? 14.414 16.516 4.629 1 93.75 104 HIS A N 1
ATOM 807 C CA . HIS A 1 104 ? 15.469 16.5 5.633 1 93.75 104 HIS A CA 1
ATOM 808 C C . HIS A 1 104 ? 15.57 15.133 6.309 1 93.75 104 HIS A C 1
ATOM 810 O O . HIS A 1 104 ? 16.562 14.836 6.98 1 93.75 104 HIS A O 1
ATOM 816 N N . GLY A 1 105 ? 14.508 14.32 6.16 1 95.62 105 GLY A N 1
ATOM 817 C CA . GLY A 1 105 ? 14.562 12.969 6.691 1 95.62 105 GLY A CA 1
ATOM 818 C C . GLY A 1 105 ? 15.508 12.062 5.926 1 95.62 105 GLY A C 1
ATOM 819 O O . GLY A 1 105 ? 15.836 10.969 6.391 1 95.62 105 GLY A O 1
ATOM 820 N N . LEU A 1 106 ? 15.898 12.492 4.777 1 95.62 106 LEU A N 1
ATOM 821 C CA . LEU A 1 106 ? 16.891 11.773 3.986 1 95.62 106 LEU A CA 1
ATOM 822 C C . LEU A 1 106 ? 18.266 12.422 4.125 1 95.62 106 LEU A C 1
ATOM 824 O O . LEU A 1 106 ? 18.391 13.5 4.703 1 95.62 106 LEU A O 1
ATOM 828 N N . ASN A 1 107 ? 19.297 11.758 3.82 1 93.56 107 ASN A N 1
ATOM 829 C CA . ASN A 1 107 ? 20.656 12.266 3.701 1 93.56 107 ASN A CA 1
ATOM 830 C C . ASN A 1 107 ? 21.391 11.664 2.5 1 93.56 107 ASN A C 1
ATOM 832 O O . ASN A 1 107 ? 20.766 10.969 1.686 1 93.56 107 ASN A O 1
ATOM 836 N N . ASP A 1 108 ? 22.578 12.164 2.422 1 87.44 108 ASP A N 1
ATOM 837 C CA . ASP A 1 108 ? 23.406 11.609 1.353 1 87.44 108 ASP A CA 1
ATOM 838 C C . ASP A 1 108 ? 24.578 10.82 1.922 1 87.44 108 ASP A C 1
ATOM 840 O O . ASP A 1 108 ? 25.359 11.344 2.725 1 87.44 108 ASP A O 1
ATOM 844 N N . SER A 1 109 ? 24.656 9.586 1.702 1 85.25 109 SER A N 1
ATOM 845 C CA . SER A 1 109 ? 25.828 8.75 1.973 1 85.25 109 SER A CA 1
ATOM 846 C C . SER A 1 109 ? 25.781 8.195 3.395 1 85.25 109 SER A C 1
ATOM 848 O O . SER A 1 109 ? 26.703 7.48 3.809 1 85.25 109 SER A O 1
ATOM 850 N N . GLY A 1 110 ? 24.859 8.609 4.207 1 93.88 110 GLY A N 1
ATOM 851 C CA . GLY A 1 110 ? 24.719 8.039 5.539 1 93.88 110 GLY A CA 1
ATOM 852 C C . GLY A 1 110 ? 23.656 6.969 5.621 1 93.88 110 GLY A C 1
ATOM 853 O O . GLY A 1 110 ? 23.422 6.238 4.656 1 93.88 110 GLY A O 1
ATOM 854 N N . ILE A 1 111 ? 23.203 6.781 6.871 1 96.25 111 ILE A N 1
ATOM 855 C CA . ILE A 1 111 ? 22.125 5.824 7.125 1 96.25 111 ILE A CA 1
ATOM 856 C C . ILE A 1 111 ? 20.812 6.57 7.359 1 96.25 111 ILE A C 1
ATOM 858 O O . ILE A 1 111 ? 20.781 7.578 8.07 1 96.25 111 ILE A O 1
ATOM 862 N N . VAL A 1 112 ? 19.797 6.191 6.672 1 97.75 112 VAL A N 1
ATOM 863 C CA . VAL A 1 112 ? 18.453 6.668 6.961 1 97.75 112 VAL A CA 1
ATOM 864 C C . VAL A 1 112 ? 17.672 5.586 7.707 1 97.75 112 VAL A C 1
ATOM 866 O O . VAL A 1 112 ? 17.562 4.453 7.23 1 97.75 112 VAL A O 1
ATOM 869 N N . MET A 1 113 ? 17.266 5.859 8.859 1 98 113 MET A N 1
ATOM 870 C CA . MET A 1 113 ? 16.375 4.977 9.609 1 98 113 MET A CA 1
ATOM 871 C C . MET A 1 113 ? 14.914 5.258 9.266 1 98 113 MET A C 1
ATOM 873 O O . MET A 1 113 ? 14.398 6.34 9.547 1 98 113 MET A O 1
ATOM 877 N N . CYS A 1 114 ? 14.258 4.363 8.609 1 98 114 CYS A N 1
ATOM 878 C CA . CYS A 1 114 ? 12.852 4.473 8.25 1 98 114 CYS A CA 1
ATOM 879 C C . CYS A 1 114 ? 11.969 3.805 9.305 1 98 114 CYS A C 1
ATOM 881 O O . CYS A 1 114 ? 12.086 2.602 9.547 1 98 114 CYS A O 1
ATOM 883 N N . MET A 1 115 ? 11.016 4.465 9.828 1 97.94 115 MET A N 1
ATOM 884 C CA . MET A 1 115 ? 10.281 4.039 11.023 1 97.94 115 MET A CA 1
ATOM 885 C C . MET A 1 115 ? 8.992 3.33 10.641 1 97.94 115 MET A C 1
ATOM 887 O O . MET A 1 115 ? 8.195 2.973 11.516 1 97.94 115 MET A O 1
ATOM 891 N N . ASP A 1 116 ? 8.797 3.008 9.445 1 96.19 116 ASP A N 1
ATOM 892 C CA . ASP A 1 116 ? 7.504 2.611 8.891 1 96.19 116 ASP A CA 1
ATOM 893 C C . ASP A 1 116 ? 7 1.324 9.531 1 96.19 116 ASP A C 1
ATOM 895 O O . ASP A 1 116 ? 5.797 1.055 9.539 1 96.19 116 ASP A O 1
ATOM 899 N N . LYS A 1 117 ? 7.844 0.483 10.102 1 94.12 117 LYS A N 1
ATOM 900 C CA . LYS A 1 117 ? 7.398 -0.773 10.695 1 94.12 117 LYS A CA 1
ATOM 901 C C . LYS A 1 117 ? 6.844 -0.549 12.102 1 94.12 117 LYS A C 1
ATOM 903 O O . LYS A 1 117 ? 6.105 -1.386 12.625 1 94.12 117 LYS A O 1
ATOM 908 N N . LEU A 1 118 ? 7.219 0.557 12.742 1 96.88 118 LEU A N 1
ATOM 909 C CA . LEU A 1 118 ? 6.691 0.909 14.062 1 96.88 118 LEU A CA 1
ATOM 910 C C . LEU A 1 118 ? 5.441 1.771 13.93 1 96.88 118 LEU A C 1
ATOM 912 O O . LEU A 1 118 ? 5.434 2.932 14.344 1 96.88 118 LEU A O 1
ATOM 916 N N . ASN A 1 119 ? 4.328 1.181 13.414 1 96.38 119 ASN A N 1
ATOM 917 C CA .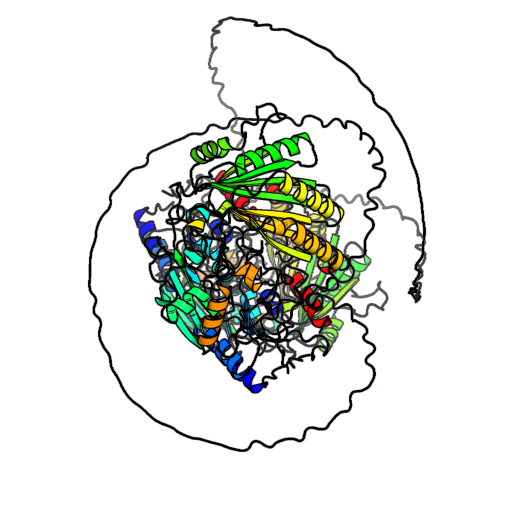 ASN A 1 119 ? 3.16 1.958 13.016 1 96.38 119 ASN A CA 1
ATOM 918 C C . ASN A 1 119 ? 1.914 1.525 13.781 1 96.38 119 ASN A C 1
ATOM 920 O O . ASN A 1 119 ? 0.791 1.786 13.352 1 96.38 119 ASN A O 1
ATOM 924 N N . ARG A 1 120 ? 2.047 0.899 14.898 1 92.81 120 ARG A N 1
ATOM 925 C CA . ARG A 1 120 ? 0.894 0.45 15.68 1 92.81 120 ARG A CA 1
ATOM 926 C C . ARG A 1 120 ? 0.157 1.632 16.297 1 92.81 120 ARG A C 1
ATOM 928 O O . ARG A 1 120 ? 0.784 2.578 16.781 1 92.81 120 ARG A O 1
ATOM 935 N N . VAL A 1 121 ? -1.157 1.607 16.25 1 96.06 121 VAL A N 1
ATOM 936 C CA . VAL A 1 121 ? -2.018 2.631 16.828 1 96.06 121 VAL A CA 1
ATOM 937 C C . VAL A 1 121 ? -3.084 1.975 17.703 1 96.06 121 VAL A C 1
ATOM 939 O O . VAL A 1 121 ? -3.645 0.939 17.328 1 96.06 121 VAL A O 1
ATOM 942 N N . SER A 1 122 ? -3.365 2.541 18.875 1 93.88 122 SER A N 1
ATOM 943 C CA . SER A 1 122 ? -4.398 1.994 19.75 1 93.88 122 SER A CA 1
ATOM 944 C C . SER A 1 122 ? -5.074 3.094 20.562 1 93.88 122 SER A C 1
ATOM 946 O O . SER A 1 122 ? -4.406 3.984 21.094 1 93.88 122 SER A O 1
ATOM 948 N N . ILE A 1 123 ? -6.34 3.039 20.609 1 95.19 123 ILE A N 1
ATOM 949 C CA . ILE A 1 123 ? -7.117 3.938 21.453 1 95.19 123 ILE A CA 1
ATOM 950 C C . ILE A 1 123 ? -7.457 3.242 22.781 1 95.19 123 ILE A C 1
ATOM 952 O O . ILE A 1 123 ? -7.832 2.068 22.781 1 95.19 123 ILE A O 1
ATOM 956 N N . ASN A 1 124 ? -7.273 3.92 23.891 1 93.94 124 ASN A N 1
ATOM 957 C CA . ASN A 1 124 ? -7.539 3.299 25.188 1 93.94 124 ASN A CA 1
ATOM 958 C C . ASN A 1 124 ? -9.031 3.066 25.391 1 93.94 124 ASN A C 1
ATOM 960 O O . ASN A 1 124 ? -9.852 3.533 24.609 1 93.94 124 ASN A O 1
ATOM 964 N N . GLU A 1 125 ? -9.398 2.387 26.375 1 88.38 125 GLU A N 1
ATOM 965 C CA . GLU A 1 125 ? -10.734 1.843 26.594 1 88.38 125 GLU A CA 1
ATOM 966 C C . GLU A 1 125 ? -11.766 2.957 26.703 1 88.38 125 GLU A C 1
ATOM 968 O O . GLU A 1 125 ? -12.883 2.834 26.203 1 88.38 125 GLU A O 1
ATOM 973 N N . ASP A 1 126 ? -11.406 4.062 27.375 1 92.31 126 ASP A N 1
ATOM 974 C CA . ASP A 1 126 ? -12.383 5.125 27.594 1 92.31 126 ASP A CA 1
ATOM 975 C C . ASP A 1 126 ? -12.312 6.172 26.484 1 92.31 126 ASP A C 1
ATOM 977 O O . ASP A 1 126 ? -12.93 7.234 26.594 1 92.31 126 ASP A O 1
ATOM 981 N N . SER A 1 127 ? -11.492 5.918 25.469 1 93.81 127 SER A N 1
ATOM 982 C CA . SER A 1 127 ? -11.367 6.742 24.266 1 93.81 127 SER A CA 1
ATOM 983 C C . SER A 1 127 ? -10.883 8.148 24.609 1 93.81 127 SER A C 1
ATOM 985 O O . SER A 1 127 ? -11.352 9.125 24.016 1 93.81 127 SER A O 1
ATOM 987 N N . SER A 1 128 ? -9.953 8.242 25.578 1 97.25 128 SER A N 1
ATOM 988 C CA . SER A 1 128 ? -9.453 9.555 25.984 1 97.25 128 SER A CA 1
ATOM 989 C C . SER A 1 128 ? -8.094 9.844 25.344 1 97.25 128 SER A C 1
ATOM 991 O O . SER A 1 128 ? -7.645 10.984 25.328 1 97.25 128 SER A O 1
ATOM 993 N N . ALA A 1 129 ? -7.496 8.75 24.938 1 98.06 129 ALA A N 1
ATOM 994 C CA . ALA A 1 129 ? -6.152 8.914 24.391 1 98.06 129 ALA A CA 1
ATOM 995 C C . ALA A 1 129 ? -5.855 7.848 23.344 1 98.06 129 ALA A C 1
ATOM 997 O O . ALA A 1 129 ? -6.395 6.738 23.406 1 98.06 129 ALA A O 1
ATOM 998 N N . VAL A 1 130 ? -5.066 8.195 22.391 1 98 130 VAL A N 1
ATOM 999 C CA . VAL A 1 130 ? -4.582 7.273 21.375 1 98 130 VAL A CA 1
ATOM 1000 C C . VAL A 1 130 ? -3.059 7.172 21.453 1 98 130 VAL A C 1
ATOM 1002 O O . VAL A 1 130 ? -2.371 8.188 21.578 1 98 130 VAL A O 1
ATOM 1005 N N . THR A 1 131 ? -2.549 5.984 21.547 1 98.31 131 THR A N 1
ATOM 1006 C CA . THR A 1 131 ? -1.119 5.715 21.438 1 98.31 131 THR A CA 1
ATOM 1007 C C . THR A 1 131 ? -0.727 5.484 19.969 1 98.31 131 THR A C 1
ATOM 1009 O O . THR A 1 131 ? -1.315 4.645 19.297 1 98.31 131 THR A O 1
ATOM 1012 N N . ILE A 1 132 ? 0.238 6.215 19.5 1 98.44 132 ILE A N 1
ATOM 1013 C CA . ILE A 1 132 ? 0.606 6.219 18.094 1 98.44 132 ILE A CA 1
ATOM 1014 C C . ILE A 1 132 ? 2.084 5.863 17.938 1 98.44 132 ILE A C 1
ATOM 1016 O O . ILE A 1 132 ? 2.951 6.562 18.469 1 98.44 132 ILE A O 1
ATOM 1020 N N . GLY A 1 133 ? 2.367 4.715 17.203 1 98.31 133 GLY A N 1
ATOM 1021 C CA . GLY A 1 133 ? 3.748 4.457 16.828 1 98.31 133 GLY A CA 1
ATOM 1022 C C . GLY A 1 133 ? 4.336 5.543 15.938 1 98.31 133 GLY A C 1
ATOM 1023 O O . GLY A 1 133 ? 3.648 6.086 15.07 1 98.31 133 GLY A O 1
ATOM 1024 N N . ALA A 1 134 ? 5.578 5.793 16.125 1 97.56 134 ALA A N 1
ATOM 1025 C CA . ALA A 1 134 ? 6.203 6.945 15.469 1 97.56 134 ALA A CA 1
ATOM 1026 C C . ALA A 1 134 ? 6.34 6.723 13.969 1 97.56 134 ALA A C 1
ATOM 1028 O O . ALA A 1 134 ? 6.609 7.664 13.219 1 97.56 134 ALA A O 1
ATOM 1029 N N . GLY A 1 135 ? 6.145 5.512 13.516 1 98 135 GLY A N 1
ATOM 1030 C CA . GLY A 1 135 ? 6.168 5.219 12.086 1 98 135 GLY A CA 1
ATOM 1031 C C . GLY A 1 135 ? 4.793 5.262 11.445 1 98 135 GLY A C 1
ATOM 1032 O O . GLY A 1 135 ? 4.656 5.047 10.242 1 98 135 GLY A O 1
ATOM 1033 N N . ALA A 1 136 ? 3.775 5.641 12.18 1 97.94 136 ALA A N 1
ATOM 1034 C CA . ALA A 1 136 ? 2.41 5.664 11.664 1 97.94 136 ALA A CA 1
ATOM 1035 C C . ALA A 1 136 ? 2.193 6.863 10.742 1 97.94 136 ALA A C 1
ATOM 1037 O O . ALA A 1 136 ? 2.732 7.945 10.984 1 97.94 136 ALA A O 1
ATOM 1038 N N . ILE A 1 137 ? 1.412 6.625 9.688 1 96.81 137 ILE A N 1
ATOM 1039 C CA . ILE A 1 137 ? 0.821 7.699 8.891 1 96.81 137 ILE A CA 1
ATOM 1040 C C . ILE A 1 137 ? -0.622 7.93 9.336 1 96.81 137 ILE A C 1
ATOM 1042 O O . ILE A 1 137 ? -1.171 7.152 10.117 1 96.81 137 ILE A O 1
ATOM 1046 N N . TRP A 1 138 ? -1.238 8.922 8.898 1 96.62 138 TRP A N 1
ATOM 1047 C CA . TRP A 1 138 ? -2.557 9.281 9.406 1 96.62 138 TRP A CA 1
ATOM 1048 C C . TRP A 1 138 ? -3.6 8.242 9.008 1 96.62 138 TRP A C 1
ATOM 1050 O O . TRP A 1 138 ? -4.578 8.023 9.727 1 96.62 138 TRP A O 1
ATOM 1060 N N . LYS A 1 139 ? -3.398 7.602 7.922 1 92.25 139 LYS A N 1
ATOM 1061 C CA . LYS A 1 139 ? -4.305 6.516 7.547 1 92.25 139 LYS A CA 1
ATOM 1062 C C . LYS A 1 139 ? -4.402 5.477 8.656 1 92.25 139 LYS A C 1
ATOM 1064 O O . LYS A 1 139 ? -5.5 5.027 9 1 92.25 139 LYS A O 1
ATOM 1069 N N . HIS A 1 140 ? -3.303 5.074 9.234 1 93.56 140 HIS A N 1
ATOM 1070 C CA . HIS A 1 140 ? -3.277 4.113 10.328 1 93.56 140 HIS A CA 1
ATOM 1071 C C . HIS A 1 140 ? -4.082 4.621 11.523 1 93.56 140 HIS A C 1
ATOM 1073 O O . HIS A 1 140 ? -4.797 3.848 12.172 1 93.56 140 HIS A O 1
ATOM 1079 N N . VAL A 1 141 ? -3.973 5.875 11.766 1 96.44 141 VAL A N 1
ATOM 1080 C CA . VAL A 1 141 ? -4.637 6.473 12.922 1 96.44 141 VAL A CA 1
ATOM 1081 C C . VAL A 1 141 ? -6.141 6.531 12.68 1 96.44 141 VAL A C 1
ATOM 1083 O O . VAL A 1 141 ? -6.93 6.043 13.5 1 96.44 141 VAL A O 1
ATOM 1086 N N . TYR A 1 142 ? -6.574 7.051 11.594 1 93.94 142 TYR A N 1
ATOM 1087 C CA . TYR A 1 142 ? -7.988 7.262 11.32 1 93.94 142 TYR A CA 1
ATOM 1088 C C . TYR A 1 142 ? -8.719 5.93 11.172 1 93.94 142 TYR A C 1
ATOM 1090 O O . TYR A 1 142 ? -9.914 5.836 11.469 1 93.94 142 TYR A O 1
ATOM 1098 N N . ASP A 1 143 ? -7.996 4.926 10.797 1 89.69 143 ASP A N 1
ATOM 1099 C CA . ASP A 1 143 ? -8.586 3.594 10.727 1 89.69 143 ASP A CA 1
ATOM 1100 C C . ASP A 1 143 ? -9.078 3.133 12.094 1 89.69 143 ASP A C 1
ATOM 1102 O O . ASP A 1 143 ? -9.898 2.215 12.188 1 89.69 143 ASP A O 1
ATOM 1106 N N . GLN A 1 144 ? -8.555 3.766 13.172 1 91.88 144 GLN A N 1
ATOM 1107 C CA . GLN A 1 144 ? -8.961 3.389 14.523 1 91.88 144 GLN A CA 1
ATOM 1108 C C . GLN A 1 144 ? -10.219 4.145 14.953 1 91.88 144 GLN A C 1
ATOM 1110 O O . GLN A 1 144 ? -10.852 3.791 15.945 1 91.88 144 GLN A O 1
ATOM 1115 N N . PHE A 1 145 ? -10.516 5.145 14.234 1 92.75 145 PHE A N 1
ATOM 1116 C CA . PHE A 1 145 ? -11.641 5.984 14.625 1 92.75 145 PHE A CA 1
ATOM 1117 C C . PHE A 1 145 ? -12.914 5.555 13.898 1 92.75 145 PHE A C 1
ATOM 1119 O O . PHE A 1 145 ? -13.547 6.363 13.219 1 92.75 145 PHE A O 1
ATOM 1126 N N . VAL A 1 146 ? -13.266 4.363 14.094 1 87.38 146 VAL A N 1
ATOM 1127 C CA . VAL A 1 146 ? -14.453 3.701 13.57 1 87.38 146 VAL A CA 1
ATOM 1128 C C . VAL A 1 146 ? -15.18 2.969 14.695 1 87.38 146 VAL A C 1
ATOM 1130 O O . VAL A 1 146 ? -14.734 2.988 15.844 1 87.38 146 VAL A O 1
ATOM 1133 N N . GLY A 1 147 ? -16.391 2.428 14.445 1 83.69 147 GLY A N 1
ATOM 1134 C CA . GLY A 1 147 ? -17.141 1.696 15.461 1 83.69 147 GLY A CA 1
ATOM 1135 C C . GLY A 1 147 ? -17.453 2.533 16.688 1 83.69 147 GLY A C 1
ATOM 1136 O O . GLY A 1 147 ? -18.016 3.623 16.578 1 83.69 147 GLY A O 1
ATOM 1137 N N . ARG A 1 148 ? -16.906 2.109 17.859 1 86.19 148 ARG A N 1
ATOM 1138 C CA . ARG A 1 148 ? -17.203 2.812 19.094 1 86.19 148 ARG A CA 1
ATOM 1139 C C . ARG A 1 148 ? -16.516 4.176 19.125 1 86.19 148 ARG A C 1
ATOM 1141 O O . ARG A 1 148 ? -16.875 5.039 19.938 1 86.19 148 ARG A O 1
ATOM 1148 N N . ASN A 1 149 ? -15.516 4.375 18.266 1 92.44 149 ASN A N 1
ATOM 1149 C CA . ASN A 1 149 ? -14.758 5.621 18.281 1 92.44 149 ASN A CA 1
ATOM 1150 C C . ASN A 1 149 ? -15.117 6.504 17.078 1 92.44 149 ASN A C 1
ATOM 1152 O O . ASN A 1 149 ? -14.461 7.516 16.828 1 92.44 149 ASN A O 1
ATOM 1156 N N . LYS A 1 150 ? -16.203 6.184 16.328 1 89.94 150 LYS A N 1
ATOM 1157 C CA . LYS A 1 150 ? -16.562 6.891 15.109 1 89.94 150 LYS A CA 1
ATOM 1158 C C . LYS A 1 150 ? -16.891 8.359 15.398 1 89.94 150 LYS A C 1
ATOM 1160 O O . LYS A 1 150 ? -16.781 9.203 14.516 1 89.94 150 LYS A O 1
ATOM 1165 N N . ALA A 1 151 ? -17.312 8.648 16.656 1 95.69 151 ALA A N 1
ATOM 1166 C CA . ALA A 1 151 ? -17.703 10.008 17.016 1 95.69 151 ALA A CA 1
ATOM 1167 C C . ALA A 1 151 ? -16.594 10.719 17.797 1 95.69 151 ALA A C 1
ATOM 1169 O O . ALA A 1 151 ? -16.844 11.688 18.5 1 95.69 151 ALA A O 1
ATOM 1170 N N . ASN A 1 152 ? -15.398 10.164 17.703 1 97.19 152 ASN A N 1
ATOM 1171 C CA . ASN A 1 152 ? -14.219 10.773 18.328 1 97.19 152 ASN A CA 1
ATOM 1172 C C . ASN A 1 152 ? -13.234 11.266 17.266 1 97.19 152 ASN A C 1
ATOM 1174 O O . ASN A 1 152 ? -13.32 10.891 16.109 1 97.19 152 ASN A O 1
ATOM 1178 N N . ILE A 1 153 ? -12.336 12.164 17.703 1 97.81 153 ILE A N 1
ATOM 1179 C CA . ILE A 1 153 ? -11.352 12.695 16.781 1 97.81 153 ILE A CA 1
ATOM 1180 C C . ILE A 1 153 ? -10.039 12.961 17.516 1 97.81 153 ILE A C 1
ATOM 1182 O O . ILE A 1 153 ? -10.039 13.172 18.734 1 97.81 153 ILE A O 1
ATOM 1186 N N . VAL A 1 154 ? -8.969 12.836 16.875 1 98.12 154 VAL A N 1
ATOM 1187 C CA . VAL A 1 154 ? -7.641 13.266 17.297 1 98.12 154 VAL A CA 1
ATOM 1188 C C . VAL A 1 154 ? -7.211 14.492 16.5 1 98.12 154 VAL A C 1
ATOM 1190 O O . VAL A 1 154 ? -7.727 14.734 15.406 1 98.12 154 VAL A O 1
ATOM 1193 N N . VAL A 1 155 ? -6.32 15.312 17.031 1 98.44 155 VAL A N 1
ATOM 1194 C CA . VAL A 1 155 ? -5.824 16.484 16.328 1 98.44 155 VAL A CA 1
ATOM 1195 C C . VAL A 1 155 ? -4.809 16.062 15.266 1 98.44 155 VAL A C 1
ATOM 1197 O O . VAL A 1 155 ? -3.607 16 15.539 1 98.44 155 VAL A O 1
ATOM 1200 N N . GLY A 1 156 ? -5.355 15.805 14.117 1 97.44 156 GLY A N 1
ATOM 1201 C CA . GLY A 1 156 ? -4.543 15.258 13.039 1 97.44 156 GLY A CA 1
ATOM 1202 C C . GLY A 1 156 ? -4.68 16.031 11.742 1 97.44 156 GLY A C 1
ATOM 1203 O O . GLY A 1 156 ? -5.418 17 11.664 1 97.44 156 GLY A O 1
ATOM 1204 N N . GLY A 1 157 ? -3.875 15.594 10.773 1 95.88 157 GLY A N 1
ATOM 1205 C CA . GLY A 1 157 ? -3.844 16.266 9.484 1 95.88 157 GLY A CA 1
ATOM 1206 C C . GLY A 1 157 ? -4.918 15.773 8.531 1 95.88 157 GLY A C 1
ATOM 1207 O O . GLY A 1 157 ? -5.703 14.891 8.875 1 95.88 157 GLY A O 1
ATOM 1208 N N . GLN A 1 158 ? -4.934 16.406 7.332 1 93.38 158 GLN A N 1
ATOM 1209 C CA . GLN A 1 158 ? -5.973 16.109 6.352 1 93.38 158 GLN A CA 1
ATOM 1210 C C . GLN A 1 158 ? -5.477 15.102 5.309 1 93.38 158 GLN A C 1
ATOM 1212 O O . GLN A 1 158 ? -6.273 14.523 4.57 1 93.38 158 GLN A O 1
ATOM 1217 N N . CYS A 1 159 ? -4.254 14.961 5.172 1 92.38 159 CYS A N 1
ATOM 1218 C CA . CYS A 1 159 ? -3.697 14.023 4.203 1 92.38 159 CYS A CA 1
ATOM 1219 C C . CYS A 1 159 ? -3.348 12.695 4.867 1 92.38 159 CYS A C 1
ATOM 1221 O O . CYS A 1 159 ? -2.482 12.648 5.742 1 92.38 159 CYS A O 1
ATOM 1223 N N . PRO A 1 160 ? -3.885 11.641 4.422 1 91.12 160 PRO A N 1
ATOM 1224 C CA . PRO A 1 160 ? -3.787 10.359 5.129 1 91.12 160 PRO A CA 1
ATOM 1225 C C . PRO A 1 160 ? -2.389 9.75 5.055 1 91.12 160 PRO A C 1
ATOM 1227 O O . PRO A 1 160 ? -2.055 8.867 5.848 1 91.12 160 PRO A O 1
ATOM 1230 N N . TYR A 1 161 ? -1.519 10.164 4.219 1 92.44 161 TYR A N 1
ATOM 1231 C CA . TYR A 1 161 ? -0.241 9.484 4.035 1 92.44 161 TYR A CA 1
ATOM 1232 C C . TYR A 1 161 ? 0.891 10.258 4.695 1 92.44 161 TYR A C 1
ATOM 1234 O O . TYR A 1 161 ? 2.041 9.812 4.699 1 92.44 161 TYR A O 1
ATOM 1242 N N . VAL A 1 162 ? 0.606 11.344 5.258 1 96.38 162 VAL A N 1
ATOM 1243 C CA . VAL A 1 162 ? 1.598 12.117 5.996 1 96.38 162 VAL A CA 1
ATOM 1244 C C . VAL A 1 162 ? 1.971 11.391 7.285 1 96.38 162 VAL A C 1
ATOM 1246 O O . VAL A 1 162 ? 1.106 10.828 7.957 1 96.38 162 VAL A O 1
ATOM 1249 N N . GLY A 1 163 ? 3.266 11.383 7.582 1 97.12 163 GLY A N 1
ATOM 1250 C CA . GLY A 1 163 ? 3.715 10.812 8.836 1 97.12 163 GLY A CA 1
ATOM 1251 C C . GLY A 1 163 ? 3.213 11.57 10.055 1 97.12 163 GLY A C 1
ATOM 1252 O O . GLY A 1 163 ? 3.299 12.797 10.102 1 97.12 163 GLY A O 1
ATOM 1253 N N . VAL A 1 164 ? 2.764 10.875 11.016 1 98.44 164 VAL A N 1
ATOM 1254 C CA . VAL A 1 164 ? 2.111 11.477 12.172 1 98.44 164 VAL A CA 1
ATOM 1255 C C . VAL A 1 164 ? 3.156 12.156 13.062 1 98.44 164 VAL A C 1
ATOM 1257 O O . VAL A 1 164 ? 2.93 13.258 13.562 1 98.44 164 VAL A O 1
ATOM 1260 N N . SER A 1 165 ? 4.281 11.508 13.234 1 98.31 165 SER A N 1
ATOM 1261 C CA . SER A 1 165 ? 5.309 12.016 14.148 1 98.31 165 SER A CA 1
ATOM 1262 C C . SER A 1 165 ? 5.852 13.359 13.68 1 98.31 165 SER A C 1
ATOM 1264 O O . SER A 1 165 ? 5.836 14.336 14.43 1 98.31 165 SER A O 1
ATOM 1266 N N . GLY A 1 166 ? 6.301 13.383 12.391 1 97.38 166 GLY A N 1
ATOM 1267 C CA . GLY A 1 166 ? 6.809 14.641 11.859 1 97.38 166 GLY A CA 1
ATOM 1268 C C . GLY A 1 166 ? 5.773 15.742 11.836 1 97.38 166 GLY A C 1
ATOM 1269 O O . GLY A 1 166 ? 6.078 16.891 12.156 1 97.38 166 GLY A O 1
ATOM 1270 N N . PHE A 1 167 ? 4.555 15.406 11.539 1 97.69 167 PHE A N 1
ATOM 1271 C CA . PHE A 1 167 ? 3.441 16.359 11.531 1 97.69 167 PHE A CA 1
ATOM 1272 C C . PHE A 1 167 ? 3.229 16.953 12.914 1 97.69 167 PHE A C 1
ATOM 1274 O O . PHE A 1 167 ? 3.143 18.172 13.055 1 97.69 167 PHE A O 1
ATOM 1281 N N . THR A 1 168 ? 3.176 16.125 13.891 1 98.56 168 THR A N 1
ATOM 1282 C CA . THR A 1 168 ? 2.811 16.547 15.234 1 98.56 168 THR A CA 1
ATOM 1283 C C . THR A 1 168 ? 3.947 17.344 15.883 1 98.56 168 THR A C 1
ATOM 1285 O O . THR A 1 168 ? 3.73 18.422 16.406 1 98.56 168 THR A O 1
ATOM 1288 N N . MET A 1 169 ? 5.16 16.844 15.758 1 98.06 169 MET A N 1
ATOM 1289 C CA . MET A 1 169 ? 6.277 17.453 16.484 1 98.06 169 MET A CA 1
ATOM 1290 C C . MET A 1 169 ? 6.707 18.75 15.836 1 98.06 169 MET A C 1
ATOM 1292 O O . MET A 1 169 ? 7.43 19.547 16.438 1 98.06 169 MET A O 1
ATOM 1296 N N . GLY A 1 170 ? 6.25 18.984 14.602 1 97.62 170 GLY A N 1
ATOM 1297 C CA . GLY A 1 170 ? 6.523 20.266 13.953 1 97.62 170 GLY A CA 1
ATOM 1298 C C . GLY A 1 170 ? 5.484 21.328 14.258 1 97.62 170 GLY A C 1
ATOM 1299 O O . GLY A 1 170 ? 5.629 22.484 13.852 1 97.62 170 GLY A O 1
ATOM 1300 N N . GLY A 1 171 ? 4.5 21.031 14.953 1 97.75 171 GLY A N 1
ATOM 1301 C CA . GLY A 1 171 ? 3.406 21.906 15.336 1 97.75 171 GLY A CA 1
ATOM 1302 C C . GLY A 1 171 ? 2.053 21.219 15.32 1 97.75 171 GLY A C 1
ATOM 1303 O O . GLY A 1 171 ? 1.293 21.328 16.281 1 97.75 171 GLY A O 1
ATOM 1304 N N . GLY A 1 172 ? 1.802 20.609 14.242 1 98.19 172 GLY A N 1
ATOM 1305 C CA . GLY A 1 172 ? 0.587 19.812 14.133 1 98.19 172 GLY A CA 1
ATOM 1306 C C . GLY A 1 172 ? -0.652 20.656 13.891 1 98.19 172 GLY A C 1
ATOM 1307 O O . GLY A 1 172 ? -1.648 20.516 14.602 1 98.19 172 GLY A O 1
ATOM 1308 N N . LEU A 1 173 ? -0.611 21.484 12.914 1 98.19 173 LEU A N 1
ATOM 1309 C CA . LEU A 1 173 ? -1.774 22.281 12.516 1 98.19 173 LEU A CA 1
ATOM 1310 C C . LEU A 1 173 ? -2.854 21.391 11.914 1 98.19 173 LEU A C 1
ATOM 1312 O O . LEU A 1 173 ? -2.625 20.734 10.898 1 98.19 173 LEU A O 1
ATOM 1316 N N . SER A 1 174 ? -3.941 21.359 12.602 1 97.88 174 SER A N 1
ATOM 1317 C CA . SER A 1 174 ? -5.078 20.516 12.25 1 97.88 174 SER A CA 1
ATOM 1318 C C . SER A 1 174 ? -6.312 21.344 11.93 1 97.88 174 SER A C 1
ATOM 1320 O O . SER A 1 174 ? -6.461 22.469 12.43 1 97.88 174 SER A O 1
ATOM 1322 N N . PRO A 1 175 ? -7.223 20.828 11.109 1 96.94 175 PRO A N 1
ATOM 1323 C CA . PRO A 1 175 ? -8.531 21.469 10.961 1 96.94 175 PRO A CA 1
ATOM 1324 C C . PRO A 1 175 ? -9.297 21.547 12.281 1 96.94 175 PRO A C 1
ATOM 1326 O O . PRO A 1 175 ? -10.242 22.328 12.406 1 96.94 175 PRO A O 1
ATOM 1329 N N . PHE A 1 176 ? -8.883 20.828 13.258 1 98.12 176 PHE A N 1
ATOM 1330 C CA . PHE A 1 176 ? -9.555 20.844 14.555 1 98.12 176 PHE A CA 1
ATOM 1331 C C . PHE A 1 176 ? -8.742 21.609 15.578 1 98.12 176 PHE A C 1
ATOM 1333 O O . PHE A 1 176 ? -9.078 21.625 16.766 1 98.12 176 PHE A O 1
ATOM 1340 N N . SER A 1 177 ? -7.73 22.281 15.156 1 98.5 177 SER A N 1
ATOM 1341 C CA . SER A 1 177 ? -6.832 22.969 16.078 1 98.5 177 SER A CA 1
ATOM 1342 C C . SER A 1 177 ? -7.543 24.125 16.781 1 98.5 177 SER A C 1
ATOM 1344 O O . SER A 1 177 ? -7.27 24.406 17.953 1 98.5 177 SER A O 1
ATOM 1346 N N . ARG A 1 178 ? -8.422 24.828 16.078 1 98.19 178 ARG A N 1
ATOM 1347 C CA . ARG A 1 178 ? -9.133 25.938 16.719 1 98.19 178 ARG A CA 1
ATOM 1348 C C . ARG A 1 178 ? -9.984 25.438 17.875 1 98.19 178 ARG A C 1
ATOM 1350 O O . ARG A 1 178 ? -10.203 26.172 18.844 1 98.19 178 ARG A O 1
ATOM 1357 N N . SER A 1 179 ? -10.453 24.188 17.734 1 98.06 179 SER A N 1
ATOM 1358 C CA . SER A 1 179 ? -11.266 23.594 18.781 1 98.06 179 SER A CA 1
ATOM 1359 C C . SER A 1 179 ? -10.391 23.047 19.906 1 98.06 179 SER A C 1
ATOM 1361 O O . SER A 1 179 ? -10.781 23.094 21.078 1 98.06 179 SER A O 1
ATOM 1363 N N . TYR A 1 180 ? -9.172 22.516 19.531 1 98.06 180 TYR A N 1
ATOM 1364 C CA . TYR A 1 180 ? -8.523 21.656 20.516 1 98.06 180 TYR A CA 1
ATOM 1365 C C . TYR A 1 180 ? -7.039 21.984 20.641 1 98.06 180 TYR A C 1
ATOM 1367 O O . TYR A 1 180 ? -6.305 21.312 21.359 1 98.06 180 TYR A O 1
ATOM 1375 N N . GLY A 1 181 ? -6.535 22.984 19.969 1 97.5 181 GLY A N 1
ATOM 1376 C CA . GLY A 1 181 ? -5.121 23.312 19.969 1 97.5 181 GLY A CA 1
ATOM 1377 C C . GLY A 1 181 ? -4.332 22.625 18.891 1 97.5 181 GLY A C 1
ATOM 1378 O O . GLY A 1 181 ? -4.902 21.891 18.062 1 97.5 181 GLY A O 1
ATOM 1379 N N . LEU A 1 182 ? -3.049 22.906 18.875 1 98.06 182 LEU A N 1
ATOM 1380 C CA . LEU A 1 182 ? -2.156 22.266 17.922 1 98.06 182 LEU A CA 1
ATOM 1381 C C . LEU A 1 182 ? -1.88 20.812 18.328 1 98.06 182 LEU A C 1
ATOM 1383 O O . LEU A 1 182 ? -2.203 20.406 19.438 1 98.06 182 LEU A O 1
ATOM 1387 N N . GLY A 1 183 ? -1.34 20.016 17.375 1 98.31 183 GLY A N 1
ATOM 1388 C CA . GLY A 1 183 ? -0.94 18.656 17.703 1 98.31 183 GLY A CA 1
ATOM 1389 C C . GLY A 1 183 ? -0.049 18.578 18.938 1 98.31 183 GLY A C 1
ATOM 1390 O O . GLY A 1 183 ? -0.264 17.734 19.812 1 98.31 183 GLY A O 1
ATOM 1391 N N . ILE A 1 184 ? 0.929 19.438 19.109 1 97.44 184 ILE A N 1
ATOM 1392 C CA . ILE A 1 184 ? 1.919 19.438 20.172 1 97.44 184 ILE A CA 1
ATOM 1393 C C . ILE A 1 184 ? 1.242 19.766 21.5 1 97.44 184 ILE A C 1
ATOM 1395 O O . ILE A 1 184 ? 1.713 19.344 22.562 1 97.44 184 ILE A O 1
ATOM 1399 N N . ASP A 1 185 ? 0.12 20.5 21.469 1 96.25 185 ASP A N 1
ATOM 1400 C CA . ASP A 1 185 ? -0.608 20.844 22.688 1 96.25 185 ASP A CA 1
ATOM 1401 C C . ASP A 1 185 ? -1.306 19.625 23.281 1 96.25 185 ASP A C 1
ATOM 1403 O O . ASP A 1 185 ? -1.621 19.609 24.469 1 96.25 185 ASP A O 1
ATOM 1407 N N . ASN A 1 186 ? -1.495 18.641 22.438 1 97.31 186 ASN A N 1
ATOM 1408 C CA . ASN A 1 186 ? -2.342 17.516 22.828 1 97.31 186 ASN A CA 1
ATOM 1409 C C . ASN A 1 186 ? -1.513 16.281 23.125 1 97.31 186 ASN A C 1
ATOM 1411 O O . ASN A 1 186 ? -2.064 15.211 23.438 1 97.31 186 ASN A O 1
ATOM 1415 N N . VAL A 1 187 ? -0.203 16.359 23.047 1 97.5 187 VAL A N 1
ATOM 1416 C CA . VAL A 1 187 ? 0.666 15.242 23.391 1 97.5 187 VAL A CA 1
ATOM 1417 C C . VAL A 1 187 ? 0.637 15.016 24.906 1 97.5 187 VAL A C 1
ATOM 1419 O O . VAL A 1 187 ? 0.749 15.969 25.688 1 97.5 187 VAL A O 1
ATOM 1422 N N . LEU A 1 188 ? 0.512 13.766 25.328 1 97.62 188 LEU A N 1
ATOM 1423 C CA . LEU A 1 188 ? 0.412 13.414 26.734 1 97.62 188 LEU A CA 1
ATOM 1424 C C . LEU A 1 188 ? 1.684 12.719 27.219 1 97.62 188 LEU A C 1
ATOM 1426 O O . LEU A 1 188 ? 2.029 12.797 28.391 1 97.62 188 LEU A O 1
ATOM 1430 N N . GLU A 1 189 ? 2.283 12.016 26.359 1 98.25 189 GLU A N 1
ATOM 1431 C CA . GLU A 1 189 ? 3.434 11.172 26.672 1 98.25 189 GLU A CA 1
ATOM 1432 C C . GLU A 1 189 ? 4.277 10.906 25.422 1 98.25 189 GLU A C 1
ATOM 1434 O O . GLU A 1 189 ? 3.742 10.781 24.328 1 98.25 189 GLU A O 1
ATOM 1439 N N . ILE A 1 190 ? 5.613 10.867 25.609 1 98.25 190 ILE A N 1
ATOM 1440 C CA . ILE A 1 190 ? 6.484 10.461 24.516 1 98.25 190 ILE A CA 1
ATOM 1441 C C . ILE A 1 190 ? 7.445 9.383 24.984 1 98.25 190 ILE A C 1
ATOM 1443 O O . ILE A 1 190 ? 7.797 9.328 26.172 1 98.25 190 ILE A O 1
ATOM 1447 N N . ARG A 1 191 ? 7.809 8.508 24.141 1 98.69 191 ARG A N 1
ATOM 1448 C CA . ARG A 1 191 ? 8.938 7.582 24.25 1 98.69 191 ARG A CA 1
ATOM 1449 C C . ARG A 1 191 ? 9.977 7.84 23.172 1 98.69 191 ARG A C 1
ATOM 1451 O O . ARG A 1 191 ? 9.656 7.82 21.984 1 98.69 191 ARG A O 1
ATOM 1458 N N . VAL A 1 192 ? 11.188 8.109 23.672 1 98.38 192 VAL A N 1
ATOM 1459 C CA . VAL A 1 192 ? 12.188 8.586 22.719 1 98.38 192 VAL A CA 1
ATOM 1460 C C . VAL A 1 192 ? 13.531 7.934 23.016 1 98.38 192 VAL A C 1
ATOM 1462 O O . VAL A 1 192 ? 13.875 7.703 24.188 1 98.38 192 VAL A O 1
ATOM 1465 N N . VAL A 1 193 ? 14.234 7.531 21.953 1 98.69 193 VAL A N 1
ATOM 1466 C CA . VAL A 1 193 ? 15.617 7.09 22.078 1 98.69 193 VAL A CA 1
ATOM 1467 C C . VAL A 1 193 ? 16.562 8.289 21.953 1 98.69 193 VAL A C 1
ATOM 1469 O O . VAL A 1 193 ? 16.547 8.992 20.953 1 98.69 193 VAL A O 1
ATOM 1472 N N . THR A 1 194 ? 17.359 8.539 22.953 1 98 194 THR A N 1
ATOM 1473 C CA . THR A 1 194 ? 18.25 9.688 23 1 98 194 THR A CA 1
ATOM 1474 C C . THR A 1 194 ? 19.562 9.398 22.266 1 98 194 THR A C 1
ATOM 1476 O O . THR A 1 194 ? 19.781 8.266 21.828 1 98 194 THR A O 1
ATOM 1479 N N . ALA A 1 195 ? 20.406 10.398 22.156 1 97.56 195 ALA A N 1
ATOM 1480 C CA . ALA A 1 195 ? 21.688 10.258 21.469 1 97.56 195 ALA A CA 1
ATOM 1481 C C . ALA A 1 195 ? 22.578 9.25 22.172 1 97.56 195 ALA A C 1
ATOM 1483 O O . ALA A 1 195 ? 23.438 8.617 21.547 1 97.56 195 ALA A O 1
ATOM 1484 N N . ASN A 1 196 ? 22.375 9.016 23.422 1 96.81 196 ASN A N 1
ATOM 1485 C CA . ASN A 1 196 ? 23.172 8.07 24.188 1 96.81 196 ASN A CA 1
ATOM 1486 C C . ASN A 1 196 ? 22.609 6.652 24.094 1 96.81 196 ASN A C 1
ATOM 1488 O O . ASN A 1 196 ? 23.156 5.723 24.688 1 96.81 196 ASN A O 1
ATOM 1492 N N . GLY A 1 197 ? 21.5 6.543 23.391 1 97.44 197 GLY A N 1
ATOM 1493 C CA . GLY A 1 197 ? 20.922 5.227 23.172 1 97.44 197 GLY A CA 1
ATOM 1494 C C . GLY A 1 197 ? 19.953 4.812 24.281 1 97.44 197 GLY A C 1
ATOM 1495 O O . GLY A 1 197 ? 19.578 3.643 24.359 1 97.44 197 GLY A O 1
ATOM 1496 N N . ASP A 1 198 ? 19.562 5.703 25.141 1 97.75 198 ASP A N 1
ATOM 1497 C CA . ASP A 1 198 ? 18.609 5.414 26.203 1 97.75 198 ASP A CA 1
ATOM 1498 C C . ASP A 1 198 ? 17.172 5.664 25.734 1 97.75 198 ASP A C 1
ATOM 1500 O O . ASP A 1 198 ? 16.922 6.582 24.953 1 97.75 198 ASP A O 1
ATOM 1504 N N . ILE A 1 199 ? 16.312 4.824 26.266 1 98.25 199 ILE A N 1
ATOM 1505 C CA . ILE A 1 199 ? 14.898 5.07 26.031 1 98.25 199 ILE A CA 1
ATOM 1506 C C . ILE A 1 199 ? 14.32 5.887 27.172 1 98.25 199 ILE A C 1
ATOM 1508 O O . ILE A 1 199 ? 14.398 5.48 28.344 1 98.25 199 ILE A O 1
ATOM 1512 N N . GLN A 1 200 ? 13.812 7.055 26.906 1 97.69 200 GLN A N 1
ATOM 1513 C CA . GLN A 1 200 ? 13.133 7.902 27.875 1 97.69 200 GLN A CA 1
ATOM 1514 C C . GLN A 1 200 ? 11.625 7.875 27.672 1 97.69 200 GLN A C 1
ATOM 1516 O O . GLN A 1 200 ? 11.141 8.055 26.547 1 97.69 200 GLN A O 1
ATOM 1521 N N . THR A 1 201 ? 10.883 7.504 28.688 1 98.19 201 THR A N 1
ATOM 1522 C CA . THR A 1 201 ? 9.438 7.668 28.719 1 98.19 201 THR A CA 1
ATOM 1523 C C . THR A 1 201 ? 9.047 8.859 29.578 1 98.19 201 THR A C 1
ATOM 1525 O O . THR A 1 201 ? 9.312 8.883 30.781 1 98.19 201 THR A O 1
ATOM 1528 N N . ILE A 1 202 ? 8.422 9.867 28.953 1 97.75 202 ILE A N 1
ATOM 1529 C CA . ILE A 1 202 ? 8.156 11.117 29.656 1 97.75 202 ILE A CA 1
ATOM 1530 C C . ILE A 1 202 ? 6.668 11.453 29.578 1 97.75 202 ILE A C 1
ATOM 1532 O O . ILE A 1 202 ? 6.129 11.633 28.484 1 97.75 202 ILE A O 1
ATOM 1536 N N . VAL A 1 203 ? 6.031 11.508 30.688 1 96.75 203 VAL A N 1
ATOM 1537 C CA . VAL A 1 203 ? 4.652 11.977 30.781 1 96.75 203 VAL A CA 1
ATOM 1538 C C . VAL A 1 203 ? 4.629 13.5 30.906 1 96.75 203 VAL A C 1
ATOM 1540 O O . VAL A 1 203 ? 5.32 14.07 31.75 1 96.75 203 VAL A O 1
ATOM 1543 N N . LYS A 1 204 ? 3.895 14.094 30.047 1 94.88 204 LYS A N 1
ATOM 1544 C CA . LYS A 1 204 ? 3.789 15.555 30.078 1 94.88 204 LYS A CA 1
ATOM 1545 C C . LYS A 1 204 ? 3.113 16.031 31.359 1 94.88 204 LYS A C 1
ATOM 1547 O O . LYS A 1 204 ? 2.064 15.508 31.734 1 94.88 204 LYS A O 1
ATOM 1552 N N . ALA A 1 205 ? 3.699 16.969 31.906 1 88.31 205 ALA A N 1
ATOM 1553 C CA . ALA A 1 205 ? 3.123 17.547 33.125 1 88.31 205 ALA A CA 1
ATOM 1554 C C . ALA A 1 205 ? 1.843 18.312 32.812 1 88.31 205 ALA A C 1
ATOM 1556 O O . ALA A 1 205 ? 1.748 18.984 31.766 1 88.31 205 ALA A O 1
ATOM 1557 N N . ILE A 1 206 ? 0.903 18.094 33.656 1 74.56 206 ILE A N 1
ATOM 1558 C CA . ILE A 1 206 ? -0.407 18.688 33.438 1 74.56 206 ILE A CA 1
ATOM 1559 C C . ILE A 1 206 ? -0.385 20.156 33.875 1 74.56 206 ILE A C 1
ATOM 1561 O O . ILE A 1 206 ? -0.321 20.453 35.094 1 74.56 206 ILE A O 1
ATOM 1565 N N . ASN A 1 207 ? -0.116 21.078 33 1 71.69 207 ASN A N 1
ATOM 1566 C CA . ASN A 1 207 ? -0.238 22.516 33.188 1 71.69 207 ASN A CA 1
ATOM 1567 C C . ASN A 1 207 ? -0.7 23.188 31.891 1 71.69 207 ASN A C 1
ATOM 1569 O O . ASN A 1 207 ? 0.051 23.266 30.922 1 71.69 207 ASN A O 1
ATOM 1573 N N . PRO A 1 208 ? -1.923 23.672 31.984 1 61.59 208 PRO A N 1
ATOM 1574 C CA . PRO A 1 208 ? -2.475 24.234 30.75 1 61.59 208 PRO A CA 1
ATOM 1575 C C . PRO A 1 208 ? -1.653 25.391 30.203 1 61.59 208 PRO A C 1
ATOM 1577 O O . PRO A 1 208 ? -1.632 25.625 28.984 1 61.59 208 PRO A O 1
ATOM 1580 N N . GLU A 1 209 ? -1.026 26.172 31.094 1 65.69 209 GLU A N 1
ATOM 1581 C CA . GLU A 1 209 ? -0.278 27.344 30.641 1 65.69 209 GLU A CA 1
ATOM 1582 C C . GLU A 1 209 ? 1.159 26.969 30.281 1 65.69 209 GLU A C 1
ATOM 1584 O O . GLU A 1 209 ? 1.878 27.766 29.672 1 65.69 209 GLU A O 1
ATOM 1589 N N . GLY A 1 210 ? 1.492 25.75 30.391 1 68.69 210 GLY A N 1
ATOM 1590 C CA . GLY A 1 210 ? 2.869 25.312 30.219 1 68.69 210 GLY A CA 1
ATOM 1591 C C . GLY A 1 210 ? 3.729 25.531 31.453 1 68.69 210 GLY A C 1
ATOM 1592 O O . GLY A 1 210 ? 3.4 26.344 32.312 1 68.69 210 GLY A O 1
ATOM 1593 N N . LEU A 1 211 ? 4.73 24.797 31.562 1 72.25 211 LEU A N 1
ATOM 1594 C CA . LEU A 1 211 ? 5.664 24.922 32.656 1 72.25 211 LEU A CA 1
ATOM 1595 C C . LEU A 1 211 ? 6.715 25.984 32.375 1 72.25 211 LEU A C 1
ATOM 1597 O O . LEU A 1 211 ? 7.203 26.094 31.25 1 72.25 211 LEU A O 1
ATOM 1601 N N . ALA A 1 212 ? 6.902 26.75 33.344 1 76.19 212 ALA A N 1
ATOM 1602 C CA . ALA A 1 212 ? 8.039 27.656 33.25 1 76.19 212 ALA A CA 1
ATOM 1603 C C . ALA A 1 212 ? 9.352 26.875 33.156 1 76.19 212 ALA A C 1
ATOM 1605 O O . ALA A 1 212 ? 9.469 25.781 33.688 1 76.19 212 ALA A O 1
ATOM 1606 N N . PRO A 1 213 ? 10.219 27.422 32.375 1 78.19 213 PRO A N 1
ATOM 1607 C CA . PRO A 1 213 ? 11.492 26.734 32.188 1 78.19 213 PRO A CA 1
ATOM 1608 C C . PRO A 1 213 ? 12.133 26.297 33.5 1 78.19 213 PRO A C 1
ATOM 1610 O O . PRO A 1 213 ? 12.711 25.219 33.594 1 78.19 213 PRO A O 1
ATOM 1613 N N . GLU A 1 214 ? 11.953 27.094 34.5 1 78.94 214 GLU A N 1
ATOM 1614 C CA . GLU A 1 214 ? 12.602 26.844 35.781 1 78.94 214 GLU A CA 1
ATOM 1615 C C . GLU A 1 214 ? 11.938 25.672 36.5 1 78.94 214 GLU A C 1
ATOM 1617 O O . GLU A 1 214 ? 12.547 25.062 37.375 1 78.94 214 GLU A O 1
ATOM 1622 N N . GLU A 1 215 ? 10.766 25.328 36.125 1 80.56 215 GLU A N 1
ATOM 1623 C CA . GLU A 1 215 ? 10.008 24.266 36.781 1 80.56 215 GLU A CA 1
ATOM 1624 C C . GLU A 1 215 ? 10.219 22.922 36.094 1 80.56 215 GLU A C 1
ATOM 1626 O O . GLU A 1 215 ? 9.852 21.875 36.656 1 80.56 215 GLU A O 1
ATOM 1631 N N . MET A 1 216 ? 10.922 22.953 35.062 1 88.94 216 MET A N 1
ATOM 1632 C CA . MET A 1 216 ? 11.055 21.75 34.281 1 88.94 216 MET A CA 1
ATOM 1633 C C . MET A 1 216 ? 12.32 20.984 34.656 1 88.94 216 MET A C 1
ATOM 1635 O O . MET A 1 216 ? 13.398 21.578 34.75 1 88.94 216 MET A O 1
ATOM 1639 N N . ASP A 1 217 ? 12.172 19.719 34.969 1 91.94 217 ASP A N 1
ATOM 1640 C CA . ASP A 1 217 ? 13.352 18.859 35.031 1 91.94 217 ASP A CA 1
ATOM 1641 C C . ASP A 1 217 ? 13.852 18.516 33.625 1 91.94 217 ASP A C 1
ATOM 1643 O O . ASP A 1 217 ? 13.305 19 32.625 1 91.94 217 ASP A O 1
ATOM 1647 N N . ASN A 1 218 ? 14.875 17.766 33.531 1 92.81 218 ASN A N 1
ATOM 1648 C CA . ASN A 1 218 ? 15.508 17.484 32.25 1 92.81 218 ASN A CA 1
ATOM 1649 C C . ASN A 1 218 ? 14.586 16.688 31.328 1 92.81 218 ASN A C 1
ATOM 1651 O O . ASN A 1 218 ? 14.617 16.875 30.109 1 92.81 218 ASN A O 1
ATOM 1655 N N . ASP A 1 219 ? 13.789 15.875 31.922 1 94.69 219 ASP A N 1
ATOM 1656 C CA . ASP A 1 219 ? 12.844 15.094 31.141 1 94.69 219 ASP A CA 1
ATOM 1657 C C . ASP A 1 219 ? 11.781 15.992 30.5 1 94.69 219 ASP A C 1
ATOM 1659 O O . ASP A 1 219 ? 11.484 15.883 29.312 1 94.69 219 ASP A O 1
ATOM 1663 N N . GLN A 1 220 ? 11.273 16.875 31.312 1 95.44 220 GLN A N 1
ATOM 1664 C CA . GLN A 1 220 ? 10.266 17.797 30.797 1 95.44 220 GLN A CA 1
ATOM 1665 C C . GLN A 1 220 ? 10.852 18.75 29.766 1 95.44 220 GLN A C 1
ATOM 1667 O O . GLN A 1 220 ? 10.172 19.141 28.812 1 95.44 220 GLN A O 1
ATOM 1672 N N . LYS A 1 221 ? 12.117 19.125 29.969 1 95.56 221 LYS A N 1
ATOM 1673 C CA . LYS A 1 221 ? 12.797 19.953 28.969 1 95.56 221 LYS A CA 1
ATOM 1674 C C . LYS A 1 221 ? 12.922 19.203 27.641 1 95.56 221 LYS A C 1
ATOM 1676 O O . LYS A 1 221 ? 12.727 19.797 26.578 1 95.56 221 LYS A O 1
ATOM 1681 N N . LEU A 1 222 ? 13.227 17.906 27.734 1 96.75 222 LEU A N 1
ATOM 1682 C CA . LEU A 1 222 ? 13.32 17.094 26.516 1 96.75 222 LEU A CA 1
ATOM 1683 C C . LEU A 1 222 ? 11.969 17.016 25.812 1 96.75 222 LEU A C 1
ATOM 1685 O O . LEU A 1 222 ? 11.883 17.188 24.594 1 96.75 222 LEU A O 1
ATOM 1689 N N . LEU A 1 223 ? 10.938 16.781 26.594 1 96.69 223 LEU A N 1
ATOM 1690 C CA . LEU A 1 223 ? 9.594 16.719 26.031 1 96.69 223 LEU A CA 1
ATOM 1691 C C . LEU A 1 223 ? 9.234 18.031 25.359 1 96.69 223 LEU A C 1
ATOM 1693 O O . LEU A 1 223 ? 8.688 18.047 24.25 1 96.69 223 LEU A O 1
ATOM 1697 N N . TRP A 1 224 ? 9.57 19.172 26.062 1 96.06 224 TRP A N 1
ATOM 1698 C CA . TRP A 1 224 ? 9.336 20.5 25.5 1 96.06 224 TRP A CA 1
ATOM 1699 C C . TRP A 1 224 ? 10.047 20.656 24.156 1 96.06 224 TRP A C 1
ATOM 1701 O O . TRP A 1 224 ? 9.453 21.141 23.188 1 96.06 224 TRP A O 1
ATOM 1711 N N . GLY A 1 225 ? 11.289 20.266 24.109 1 97.19 225 GLY A N 1
ATOM 1712 C CA . GLY A 1 225 ? 12.062 20.375 22.875 1 97.19 225 GLY A CA 1
ATOM 1713 C C . GLY A 1 225 ? 11.523 19.516 21.75 1 97.19 225 GLY A C 1
ATOM 1714 O O . GLY A 1 225 ? 11.438 19.953 20.609 1 97.19 225 GLY A O 1
ATOM 1715 N N . VAL A 1 226 ? 11.094 18.281 22.047 1 97.69 226 VAL A N 1
ATOM 1716 C CA . VAL A 1 226 ? 10.594 17.328 21.047 1 97.69 226 VAL A CA 1
ATOM 1717 C C . VAL A 1 226 ? 9.258 17.828 20.5 1 97.69 226 VAL A C 1
ATOM 1719 O O . VAL A 1 226 ? 9.023 17.766 19.281 1 97.69 226 VAL A O 1
ATOM 1722 N N . CYS A 1 227 ? 8.398 18.344 21.375 1 96.81 227 CYS A N 1
ATOM 1723 C CA . CYS A 1 227 ? 7.059 18.781 20.984 1 96.81 227 CYS A CA 1
ATOM 1724 C C . CYS A 1 227 ? 7.074 20.188 20.438 1 96.81 227 CYS A C 1
ATOM 1726 O O . CYS A 1 227 ? 6.496 21.109 21.016 1 96.81 227 CYS A O 1
ATOM 1728 N N . GLY A 1 228 ? 7.594 20.344 19.297 1 97.06 228 GLY A N 1
ATOM 1729 C CA . GLY A 1 228 ? 7.602 21.656 18.656 1 97.06 228 GLY A CA 1
ATOM 1730 C C . GLY A 1 228 ? 8.953 22.031 18.078 1 97.06 228 GLY A C 1
ATOM 1731 O O . GLY A 1 228 ? 9.055 22.953 17.266 1 97.06 228 GLY A O 1
ATOM 1732 N N . GLY A 1 229 ? 9.969 21.328 18.484 1 95.56 229 GLY A N 1
ATOM 1733 C CA . GLY A 1 229 ? 11.305 21.578 17.984 1 95.56 229 GLY A CA 1
ATOM 1734 C C . GLY A 1 229 ? 11.562 20.906 16.641 1 95.56 229 GLY A C 1
ATOM 1735 O O . GLY A 1 229 ? 12.594 21.141 16.016 1 95.56 229 GLY A O 1
ATOM 1736 N N . GLY A 1 230 ? 10.602 20.141 16.188 1 90.44 230 GLY A N 1
ATOM 1737 C CA . GLY A 1 230 ? 10.75 19.422 14.922 1 90.44 230 GLY A CA 1
ATOM 1738 C C . GLY A 1 230 ? 11.352 18.047 15.078 1 90.44 230 GLY A C 1
ATOM 1739 O O . GLY A 1 230 ? 12.148 17.812 15.992 1 90.44 230 GLY A O 1
ATOM 1740 N N . GLY A 1 231 ? 11.07 17.234 14.156 1 88.44 231 GLY A N 1
ATOM 1741 C CA . GLY A 1 231 ? 11.562 15.859 14.188 1 88.44 231 GLY A CA 1
ATOM 1742 C C . GLY A 1 231 ? 13.055 15.758 13.938 1 88.44 231 GLY A C 1
ATOM 1743 O O . GLY A 1 231 ? 13.617 16.562 13.195 1 88.44 231 GLY A O 1
ATOM 1744 N N . GLY A 1 232 ? 13.688 14.812 14.609 1 91.81 232 GLY A N 1
ATOM 1745 C CA . GLY A 1 232 ? 15.062 14.438 14.312 1 91.81 232 GLY A CA 1
ATOM 1746 C C . GLY A 1 232 ? 16.078 15.289 15.047 1 91.81 232 GLY A C 1
ATOM 1747 O O . GLY A 1 232 ? 17.281 15.219 14.758 1 91.81 232 GLY A O 1
ATOM 1748 N N . ASN A 1 233 ? 15.688 16.094 15.984 1 96.12 233 ASN A N 1
ATOM 1749 C CA . ASN A 1 233 ? 16.609 17.016 16.625 1 96.12 233 ASN A CA 1
ATOM 1750 C C . ASN A 1 233 ? 17.094 16.484 17.969 1 96.12 233 ASN A C 1
ATOM 1752 O O . ASN A 1 233 ? 18.219 16.766 18.391 1 96.12 233 ASN A O 1
ATOM 1756 N N . PHE A 1 234 ? 16.266 15.719 18.688 1 96.94 234 PHE A N 1
ATOM 1757 C CA . PHE A 1 234 ? 16.562 15.438 20.078 1 96.94 234 PHE A CA 1
ATOM 1758 C C . PHE A 1 234 ? 16.562 13.93 20.344 1 96.94 234 PHE A C 1
ATOM 1760 O O . PHE A 1 234 ? 16.797 13.492 21.469 1 96.94 234 PHE A O 1
ATOM 1767 N N . GLY A 1 235 ? 16.297 13.227 19.344 1 97.69 235 GLY A N 1
ATOM 1768 C CA . GLY A 1 235 ? 16.188 11.781 19.469 1 97.69 235 GLY A CA 1
ATOM 1769 C C . GLY A 1 235 ? 15.289 11.156 18.406 1 97.69 235 GLY A C 1
ATOM 1770 O O . GLY A 1 235 ? 14.867 11.828 17.469 1 97.69 235 GLY A O 1
ATOM 1771 N N . VAL A 1 236 ? 15.102 9.852 18.531 1 98.44 236 VAL A N 1
ATOM 1772 C CA . VAL A 1 236 ? 14.195 9.102 17.656 1 98.44 236 VAL A CA 1
ATOM 1773 C C . VAL A 1 236 ? 12.93 8.727 18.438 1 98.44 236 VAL A C 1
ATOM 1775 O O . VAL A 1 236 ? 12.984 7.945 19.391 1 98.44 236 VAL A O 1
ATOM 1778 N N . LEU A 1 237 ? 11.859 9.289 18.016 1 98.44 237 LEU A N 1
ATOM 1779 C CA . LEU A 1 237 ? 10.578 8.977 18.641 1 98.44 237 LEU A CA 1
ATOM 1780 C C . LEU A 1 237 ? 10.172 7.535 18.359 1 98.44 237 LEU A C 1
ATOM 1782 O O . LEU A 1 237 ? 10.281 7.062 17.234 1 98.44 237 LEU A O 1
ATOM 1786 N N . LEU A 1 238 ? 9.758 6.828 19.391 1 98.56 238 LEU A N 1
ATOM 1787 C CA . LEU A 1 238 ? 9.25 5.465 19.25 1 98.56 238 LEU A CA 1
ATOM 1788 C C . LEU A 1 238 ? 7.73 5.453 19.172 1 98.56 238 LEU A C 1
ATOM 1790 O O . LEU A 1 238 ? 7.152 4.727 18.359 1 98.56 238 LEU A O 1
ATOM 1794 N N . GLU A 1 239 ? 7.125 6.172 19.984 1 98.38 239 GLU A N 1
ATOM 1795 C CA . GLU A 1 239 ? 5.676 6.34 20.047 1 98.38 239 GLU A CA 1
ATOM 1796 C C . GLU A 1 239 ? 5.293 7.539 20.922 1 98.38 239 GLU A C 1
ATOM 1798 O O . GLU A 1 239 ? 6.133 8.086 21.641 1 98.38 239 GLU A O 1
ATOM 1803 N N . PHE A 1 240 ? 4.078 7.988 20.812 1 98.5 240 PHE A N 1
ATOM 1804 C CA . PHE A 1 240 ? 3.543 9.031 21.688 1 98.5 240 PHE A CA 1
ATOM 1805 C C . PHE A 1 240 ? 2.039 8.867 21.859 1 98.5 240 PHE A C 1
ATOM 1807 O O . PHE A 1 240 ? 1.397 8.125 21.125 1 98.5 240 PHE A O 1
ATOM 1814 N N . LYS A 1 241 ? 1.559 9.477 22.938 1 98.56 241 LYS A N 1
ATOM 1815 C CA . LYS A 1 241 ? 0.124 9.5 23.203 1 98.56 241 LYS A CA 1
ATOM 1816 C C . LYS A 1 241 ? -0.463 10.883 22.938 1 98.56 241 LYS A C 1
ATOM 1818 O O . LYS A 1 241 ? 0.154 11.898 23.281 1 98.56 241 LYS A O 1
ATOM 1823 N N . SER A 1 242 ? -1.573 10.906 22.312 1 98.56 242 SER A N 1
ATOM 1824 C CA . SER A 1 242 ? -2.295 12.148 22.047 1 98.56 242 SER A CA 1
ATOM 1825 C C . SER A 1 242 ? -3.715 12.086 22.594 1 98.56 242 SER A C 1
ATOM 1827 O O . SER A 1 242 ? -4.328 11.016 22.625 1 98.56 242 SER A O 1
ATOM 1829 N N . ARG A 1 243 ? -4.266 13.203 22.969 1 98.38 243 ARG A N 1
ATOM 1830 C CA . ARG A 1 243 ? -5.633 13.297 23.469 1 98.38 243 ARG A CA 1
ATOM 1831 C C . ARG A 1 243 ? -6.641 13 22.359 1 98.38 243 ARG A C 1
ATOM 1833 O O . ARG A 1 243 ? -6.398 13.305 21.188 1 98.38 243 ARG A O 1
ATOM 1840 N N . VAL A 1 244 ? -7.66 12.359 22.719 1 98.38 244 VAL A N 1
ATOM 1841 C CA . VAL A 1 244 ? -8.82 12.109 21.875 1 98.38 244 VAL A CA 1
ATOM 1842 C C . VAL A 1 244 ? -10.023 12.891 22.391 1 98.38 244 VAL A C 1
ATOM 1844 O O . VAL A 1 244 ? -10.211 13.016 23.594 1 98.38 244 VAL A O 1
ATOM 1847 N N . TYR A 1 245 ? -10.859 13.453 21.484 1 98.38 245 TYR A N 1
ATOM 1848 C CA . TYR A 1 245 ? -12.016 14.266 21.859 1 98.38 245 TYR A CA 1
ATOM 1849 C C . TYR A 1 245 ? -13.289 13.734 21.203 1 98.38 245 TYR A C 1
ATOM 1851 O O . TYR A 1 245 ? -13.258 13.273 20.062 1 98.38 245 TYR A O 1
ATOM 1859 N N . PRO A 1 246 ? -14.367 13.859 21.906 1 97.69 246 PRO A N 1
ATOM 1860 C CA . PRO A 1 246 ? -15.633 13.664 21.203 1 97.69 246 PRO A CA 1
ATOM 1861 C C . PRO A 1 246 ? -15.93 14.789 20.203 1 97.69 246 PRO A C 1
ATOM 1863 O O . PRO A 1 246 ? -15.656 15.961 20.5 1 97.69 246 PRO A O 1
ATOM 1866 N N . LEU A 1 247 ? -16.422 14.398 19.109 1 98 247 LEU A N 1
ATOM 1867 C CA . LEU A 1 247 ? -16.938 15.398 18.172 1 98 247 LEU A CA 1
ATOM 1868 C C . LEU A 1 247 ? -18.203 16.047 18.703 1 98 247 LEU A C 1
ATOM 1870 O O . LEU A 1 247 ? -18.938 15.445 19.5 1 98 247 LEU A O 1
ATOM 1874 N N . ASN A 1 248 ? -18.422 17.25 18.281 1 97.75 248 ASN A N 1
ATOM 1875 C CA . ASN A 1 248 ? -19.609 17.953 18.734 1 97.75 248 ASN A CA 1
ATOM 1876 C C . ASN A 1 248 ? -20.891 17.297 18.219 1 97.75 248 ASN A C 1
ATOM 1878 O O . ASN A 1 248 ? -21.938 17.391 18.859 1 97.75 248 ASN A O 1
ATOM 1882 N N . ASN A 1 249 ? -20.828 16.703 17.031 1 97.44 249 ASN A N 1
ATOM 1883 C CA . ASN A 1 249 ? -21.922 15.891 16.531 1 97.44 249 ASN A CA 1
ATOM 1884 C C . ASN A 1 249 ? -21.812 14.445 17 1 97.44 249 ASN A C 1
ATOM 1886 O O . ASN A 1 249 ? -20.938 13.711 16.547 1 97.44 249 ASN A O 1
ATOM 1890 N N . PRO A 1 250 ? -22.734 13.984 17.812 1 94.81 250 PRO A N 1
ATOM 1891 C CA . PRO A 1 250 ? -22.641 12.633 18.375 1 94.81 250 PRO A CA 1
ATOM 1892 C C . PRO A 1 250 ? -22.75 11.539 17.312 1 94.81 250 PRO A C 1
ATOM 1894 O O . PRO A 1 250 ? -22.406 10.383 17.562 1 94.81 250 PRO A O 1
ATOM 1897 N N . SER A 1 251 ? -23.234 11.898 16.172 1 93.44 251 SER A N 1
ATOM 1898 C CA . SER A 1 251 ? -23.281 10.93 15.086 1 93.44 251 SER A CA 1
ATOM 1899 C C . SER A 1 251 ? -21.906 10.656 14.5 1 93.44 251 SER A C 1
ATOM 1901 O O . SER A 1 251 ? -21.703 9.688 13.766 1 93.44 251 SER A O 1
ATOM 1903 N N . GLY A 1 252 ? -20.969 11.5 14.812 1 95 252 GLY A N 1
ATOM 1904 C CA . GLY A 1 252 ? -19.609 11.359 14.289 1 95 252 GLY A CA 1
ATOM 1905 C C . GLY A 1 252 ? -19.375 12.148 13.016 1 95 252 GLY A C 1
ATOM 1906 O O . GLY A 1 252 ? -18.266 12.172 12.492 1 95 252 GLY A O 1
ATOM 1907 N N . GLN A 1 253 ? -20.391 12.805 12.562 1 95.88 253 GLN A N 1
ATOM 1908 C CA . GLN A 1 253 ? -20.266 13.547 11.312 1 95.88 253 GLN A CA 1
ATOM 1909 C C . GLN A 1 253 ? -19.75 14.961 11.555 1 95.88 253 GLN A C 1
ATOM 1911 O O . GLN A 1 253 ? -19.922 15.516 12.641 1 95.88 253 GLN A O 1
ATOM 1916 N N . VAL A 1 254 ? -19.078 15.516 10.602 1 97.81 254 VAL A N 1
ATOM 1917 C CA . VAL A 1 254 ? -18.641 16.906 10.516 1 97.81 254 VAL A CA 1
ATOM 1918 C C . VAL A 1 254 ? -19.109 17.531 9.203 1 97.81 254 VAL A C 1
ATOM 1920 O O . VAL A 1 254 ? -19.594 16.812 8.32 1 97.81 254 VAL A O 1
ATOM 1923 N N . VAL A 1 255 ? -19.094 18.828 9.117 1 97.88 255 VAL A N 1
ATOM 1924 C CA . VAL A 1 255 ? -19.406 19.484 7.859 1 97.88 255 VAL A CA 1
ATOM 1925 C C . VAL A 1 255 ? -18.109 19.938 7.18 1 97.88 255 VAL A C 1
ATOM 1927 O O . VAL A 1 255 ? -17.312 20.672 7.773 1 97.88 255 VAL A O 1
ATOM 1930 N N . CYS A 1 256 ? -17.875 19.438 6.031 1 97 256 CYS A N 1
ATOM 1931 C CA . CYS A 1 256 ? -16.703 19.812 5.25 1 97 256 CYS A CA 1
ATOM 1932 C C . CYS A 1 256 ? -17.094 20.203 3.83 1 97 256 CYS A C 1
ATOM 1934 O O . CYS A 1 256 ? -18.109 19.734 3.312 1 97 256 CYS A O 1
ATOM 1936 N N . GLY A 1 257 ? -16.281 21.109 3.227 1 95.81 257 GLY A N 1
ATOM 1937 C CA . GLY A 1 257 ? -16.484 21.391 1.815 1 95.81 257 GLY A CA 1
ATOM 1938 C C . GLY A 1 257 ? -15.805 22.672 1.368 1 95.81 257 GLY A C 1
ATOM 1939 O O . GLY A 1 257 ? -15.047 23.281 2.129 1 95.81 257 GLY A O 1
ATOM 1940 N N . GLN A 1 258 ? -16.094 23.016 0.071 1 95.69 258 GLN A N 1
ATOM 1941 C CA . GLN A 1 258 ? -15.445 24.172 -0.561 1 95.69 258 GLN A CA 1
ATOM 1942 C C . GLN A 1 258 ? -16.484 25.188 -1.025 1 95.69 258 GLN A C 1
ATOM 1944 O O . GLN A 1 258 ? -17.547 24.828 -1.528 1 95.69 258 GLN A O 1
ATOM 1949 N N . LEU A 1 259 ? -16.219 26.375 -0.721 1 96.38 259 LEU A N 1
ATOM 1950 C CA . LEU A 1 259 ? -16.812 27.516 -1.401 1 96.38 259 LEU A CA 1
ATOM 1951 C C . LEU A 1 259 ? -15.875 28.094 -2.459 1 96.38 259 LEU A C 1
ATOM 1953 O O . LEU A 1 259 ? -14.719 28.422 -2.158 1 96.38 259 LEU A O 1
ATOM 1957 N N . ILE A 1 260 ? -16.375 28.219 -3.711 1 96.38 260 ILE A N 1
ATOM 1958 C CA . ILE A 1 260 ? -15.445 28.484 -4.809 1 96.38 260 ILE A CA 1
ATOM 1959 C C . ILE A 1 260 ? -15.891 29.734 -5.566 1 96.38 260 ILE A C 1
ATOM 1961 O O . ILE A 1 260 ? -17.078 29.938 -5.82 1 96.38 260 ILE A O 1
ATOM 1965 N N . TRP A 1 261 ? -14.961 30.641 -5.887 1 96.31 261 TRP A N 1
ATOM 1966 C CA . TRP A 1 261 ? -15.141 31.812 -6.746 1 96.31 261 TRP A CA 1
ATOM 1967 C C . TRP A 1 261 ? -14.172 31.766 -7.926 1 96.31 261 TRP A C 1
ATOM 1969 O O . TRP A 1 261 ? -12.992 31.438 -7.758 1 96.31 261 TRP A O 1
ATOM 1979 N N . ASN A 1 262 ? -14.617 32 -9.109 1 96.38 262 ASN A N 1
ATOM 1980 C CA . ASN A 1 262 ? -13.75 32.188 -10.266 1 96.38 262 ASN A CA 1
ATOM 1981 C C . ASN A 1 262 ? -13.203 33.625 -10.32 1 96.38 262 ASN A C 1
ATOM 1983 O O . ASN A 1 262 ? -13.891 34.531 -10.781 1 96.38 262 ASN A O 1
ATOM 1987 N N . LEU A 1 263 ? -11.977 33.844 -10.039 1 96.62 263 LEU A N 1
ATOM 1988 C CA . LEU A 1 263 ? -11.383 35.156 -9.805 1 96.62 263 LEU A CA 1
ATOM 1989 C C . LEU A 1 263 ? -11.016 35.844 -11.125 1 96.62 263 LEU A C 1
ATOM 1991 O O . LEU A 1 263 ? -10.617 37 -11.133 1 96.62 263 LEU A O 1
ATOM 1995 N N . ARG A 1 264 ? -11.148 35.094 -12.203 1 94.12 264 ARG A N 1
ATOM 1996 C CA . ARG A 1 264 ? -10.938 35.688 -13.516 1 94.12 264 ARG A CA 1
ATOM 1997 C C . ARG A 1 264 ? -12.07 36.656 -13.867 1 94.12 264 ARG A C 1
ATOM 1999 O O . ARG A 1 264 ? -11.898 37.531 -14.719 1 94.12 264 ARG A O 1
ATOM 2006 N N . TYR A 1 265 ? -13.203 36.5 -13.227 1 93 265 TYR A N 1
ATOM 2007 C CA . TYR A 1 265 ? -14.359 37.375 -13.453 1 93 265 TYR A CA 1
ATOM 2008 C C . TYR A 1 265 ? -14.43 38.469 -12.391 1 93 265 TYR A C 1
ATOM 2010 O O . TYR A 1 265 ? -14.508 38.156 -11.195 1 93 265 TYR A O 1
ATOM 2018 N N . PRO A 1 266 ? -14.539 39.719 -12.805 1 92.56 266 PRO A N 1
ATOM 2019 C CA . PRO A 1 266 ? -14.508 40.812 -11.852 1 92.56 266 PRO A CA 1
ATOM 2020 C C . PRO A 1 266 ? -15.609 40.75 -10.805 1 92.56 266 PRO A C 1
ATOM 2022 O O . PRO A 1 266 ? -15.383 41.062 -9.633 1 92.56 266 PRO A O 1
ATOM 2025 N N . GLU A 1 267 ? -16.766 40.312 -11.25 1 91.81 267 GLU A N 1
ATOM 2026 C CA . GLU A 1 267 ? -17.875 40.25 -10.305 1 91.81 267 GLU A CA 1
ATOM 2027 C C . GLU A 1 267 ? -17.625 39.188 -9.234 1 91.81 267 GLU A C 1
ATOM 2029 O O . GLU A 1 267 ? -17.875 39.406 -8.055 1 91.81 267 GLU A O 1
ATOM 2034 N N . SER A 1 268 ? -17.203 38 -9.711 1 93.62 268 SER A N 1
ATOM 2035 C CA . SER A 1 268 ? -16.875 36.938 -8.781 1 93.62 268 SER A CA 1
ATOM 2036 C C . SER A 1 268 ? -15.734 37.344 -7.848 1 93.62 268 SER A C 1
ATOM 2038 O O . SER A 1 268 ? -15.773 37.031 -6.652 1 93.62 268 SER A O 1
ATOM 2040 N N . ARG A 1 269 ? -14.789 38.031 -8.344 1 95.31 269 ARG A N 1
ATOM 2041 C CA . ARG A 1 269 ? -13.664 38.531 -7.555 1 95.31 269 ARG A CA 1
ATOM 2042 C C . ARG A 1 269 ? -14.133 39.5 -6.48 1 95.31 269 ARG A C 1
ATOM 2044 O O . ARG A 1 269 ? -13.656 39.469 -5.344 1 95.31 269 ARG A O 1
ATOM 2051 N N . ALA A 1 270 ? -15.047 40.375 -6.898 1 94.38 270 ALA A N 1
ATOM 2052 C CA . ALA A 1 270 ? -15.586 41.344 -5.945 1 94.38 270 ALA A CA 1
ATOM 2053 C C . ALA A 1 270 ? -16.328 40.625 -4.812 1 94.38 270 ALA A C 1
ATOM 2055 O O . ALA A 1 270 ? -16.219 41.031 -3.65 1 94.38 270 ALA A O 1
ATOM 2056 N N . ARG A 1 271 ? -17.016 39.594 -5.16 1 94.62 271 ARG A N 1
ATOM 2057 C CA . ARG A 1 271 ? -17.75 38.844 -4.152 1 94.62 271 ARG A CA 1
ATOM 2058 C C . ARG A 1 271 ? -16.797 38.094 -3.223 1 94.62 271 ARG A C 1
ATOM 2060 O O . ARG A 1 271 ? -17.031 38.031 -2.016 1 94.62 271 ARG A O 1
ATOM 2067 N N . PHE A 1 272 ? -15.797 37.562 -3.814 1 96.38 272 PHE A N 1
ATOM 2068 C CA . PHE A 1 272 ? -14.789 36.875 -3.01 1 96.38 272 PHE A CA 1
ATOM 2069 C C . PHE A 1 272 ? -14.133 37.875 -2.033 1 96.38 272 PHE A C 1
ATOM 2071 O O . PHE A 1 272 ? -13.992 37.562 -0.848 1 96.38 272 PHE A O 1
ATOM 2078 N N . ASN A 1 273 ? -13.805 39.062 -2.504 1 96.31 273 ASN A N 1
ATOM 2079 C CA . ASN A 1 273 ? -13.195 40.094 -1.658 1 96.31 273 ASN A CA 1
ATOM 2080 C C . ASN A 1 273 ? -14.117 40.5 -0.516 1 96.31 273 ASN A C 1
ATOM 2082 O O . ASN A 1 273 ? -13.664 40.719 0.608 1 96.31 273 ASN A O 1
ATOM 2086 N N . ALA A 1 274 ? -15.352 40.562 -0.873 1 94.81 274 ALA A N 1
ATOM 2087 C CA . ALA A 1 274 ? -16.328 40.938 0.145 1 94.81 274 ALA A CA 1
ATOM 2088 C C . ALA A 1 274 ? -16.438 39.844 1.211 1 94.81 274 ALA A C 1
ATOM 2090 O O . ALA A 1 274 ? -16.562 40.125 2.4 1 94.81 274 ALA A O 1
ATOM 2091 N N . ALA A 1 275 ? -16.422 38.625 0.77 1 95.44 275 ALA A N 1
ATOM 2092 C CA . ALA A 1 275 ? -16.469 37.531 1.705 1 95.44 275 ALA A CA 1
ATOM 2093 C C . ALA A 1 275 ? -15.242 37.5 2.611 1 95.44 275 ALA A C 1
ATOM 2095 O O . ALA A 1 275 ? -15.359 37.312 3.822 1 95.44 275 ALA A O 1
ATOM 2096 N N . LEU A 1 276 ? -14.086 37.781 2.029 1 96.5 276 LEU A N 1
ATOM 2097 C CA . LEU A 1 276 ? -12.844 37.812 2.797 1 96.5 276 LEU A CA 1
ATOM 2098 C C . LEU A 1 276 ? -12.883 38.938 3.834 1 96.5 276 LEU A C 1
ATOM 2100 O O . LEU A 1 276 ? -12.453 38.75 4.973 1 96.5 276 LEU A O 1
ATOM 2104 N N . ALA A 1 277 ? -13.367 40 3.432 1 94.62 277 ALA A N 1
ATOM 2105 C CA . ALA A 1 277 ? -13.453 41.156 4.336 1 94.62 277 ALA A CA 1
ATOM 2106 C C . ALA A 1 277 ? -14.383 40.844 5.512 1 94.62 277 ALA A C 1
ATOM 2108 O O . ALA A 1 277 ? -14.07 41.188 6.656 1 94.62 277 ALA A O 1
ATOM 2109 N N . ALA A 1 278 ? -15.477 40.25 5.18 1 93.38 278 ALA A N 1
ATOM 2110 C CA . ALA A 1 278 ? -16.422 39.906 6.227 1 93.38 278 ALA A CA 1
ATOM 2111 C C . ALA A 1 278 ? -15.836 38.875 7.184 1 93.38 278 ALA A C 1
ATOM 2113 O O . ALA A 1 278 ? -16 38.969 8.398 1 93.38 278 ALA A O 1
ATOM 2114 N N . PHE A 1 279 ? -15.203 37.906 6.613 1 94.5 279 PHE A N 1
ATOM 2115 C CA . PHE A 1 279 ? -14.57 36.875 7.422 1 94.5 279 PHE A CA 1
ATOM 2116 C C . PHE A 1 279 ? -13.484 37.469 8.312 1 94.5 279 PHE A C 1
ATOM 2118 O O . PHE A 1 279 ? -13.383 37.125 9.492 1 94.5 279 PHE A O 1
ATOM 2125 N N . ASN A 1 280 ? -12.641 38.281 7.762 1 91.94 280 ASN A N 1
ATOM 2126 C CA . ASN A 1 280 ? -11.539 38.938 8.477 1 91.94 280 ASN A CA 1
ATOM 2127 C C . ASN A 1 280 ? -12.039 39.719 9.688 1 91.94 280 ASN A C 1
ATOM 2129 O O . ASN A 1 280 ? -11.328 39.812 10.695 1 91.94 280 ASN A O 1
ATOM 2133 N N . ALA A 1 281 ? -13.234 40.219 9.633 1 89.25 281 ALA A N 1
ATOM 2134 C CA . ALA A 1 281 ? -13.781 41.062 10.672 1 89.25 281 ALA A CA 1
ATOM 2135 C C . ALA A 1 281 ? -14.562 40.25 11.703 1 89.25 281 ALA A C 1
ATOM 2137 O O . ALA A 1 281 ? -14.914 40.75 12.773 1 89.25 281 ALA A O 1
ATOM 2138 N N . MET A 1 282 ? -14.695 39.031 11.398 1 88.94 282 MET A N 1
ATOM 2139 C CA . MET A 1 282 ? -15.578 38.219 12.219 1 88.94 282 MET A CA 1
ATOM 2140 C C . MET A 1 282 ? -14.82 37.562 13.375 1 88.94 282 MET A C 1
ATOM 2142 O O . MET A 1 282 ? -13.648 37.219 13.234 1 88.94 282 MET A O 1
ATOM 2146 N N . ASP A 1 283 ? -15.547 37.5 14.547 1 88.19 283 ASP A N 1
ATOM 2147 C CA . ASP A 1 283 ? -15.078 36.625 15.609 1 88.19 283 ASP A CA 1
ATOM 2148 C C . ASP A 1 283 ? -15.508 35.188 15.352 1 88.19 283 ASP A C 1
ATOM 2150 O O . ASP A 1 283 ? -16.625 34.781 15.703 1 88.19 283 ASP A O 1
ATOM 2154 N N . CYS A 1 284 ? -14.68 34.438 14.828 1 92.19 284 CYS A N 1
ATOM 2155 C CA . CYS A 1 284 ? -14.992 33.094 14.367 1 92.19 284 CYS A CA 1
ATOM 2156 C C . CYS A 1 284 ? -15.117 32.125 15.539 1 92.19 284 CYS A C 1
ATOM 2158 O O . CYS A 1 284 ? -14.211 32.031 16.359 1 92.19 284 CYS A O 1
ATOM 2160 N N . PRO A 1 285 ? -16.266 31.359 15.656 1 96.12 285 PRO A N 1
ATOM 2161 C CA . PRO A 1 285 ? -16.344 30.344 16.703 1 96.12 285 PRO A CA 1
ATOM 2162 C C . PRO A 1 285 ? -15.266 29.281 16.578 1 96.12 285 PRO A C 1
ATOM 2164 O O . PRO A 1 285 ? -14.82 28.969 15.461 1 96.12 285 PRO A O 1
ATOM 2167 N N . ASN A 1 286 ? -14.906 28.641 17.703 1 97.38 286 ASN A N 1
ATOM 2168 C CA . ASN A 1 286 ? -13.812 27.656 17.719 1 97.38 286 ASN A CA 1
ATOM 2169 C C . ASN A 1 286 ? -14.172 26.422 16.906 1 97.38 286 ASN A C 1
ATOM 2171 O O . ASN A 1 286 ? -13.281 25.703 16.438 1 97.38 286 ASN A O 1
ATOM 2175 N N . ALA A 1 287 ? -15.438 26.188 16.688 1 97.94 287 ALA A N 1
ATOM 2176 C CA . ALA A 1 287 ? -15.891 25 15.961 1 97.94 287 ALA A CA 1
ATOM 2177 C C . ALA A 1 287 ? -15.727 25.172 14.453 1 97.94 287 ALA A C 1
ATOM 2179 O O . ALA A 1 287 ? -15.805 24.203 13.695 1 97.94 287 ALA A O 1
ATOM 2180 N N . LEU A 1 288 ? -15.531 26.391 14.023 1 98 288 LEU A N 1
ATOM 2181 C CA . LEU A 1 288 ? -15.461 26.719 12.602 1 98 288 LEU A CA 1
ATOM 2182 C C . LEU A 1 288 ? -14.023 26.953 12.164 1 98 288 LEU A C 1
ATOM 2184 O O . LEU A 1 288 ? -13.344 27.844 12.711 1 98 288 LEU A O 1
ATOM 2188 N N . THR A 1 289 ? -13.547 26.188 11.297 1 97.94 289 THR A N 1
ATOM 2189 C CA . THR A 1 289 ? -12.281 26.391 10.594 1 97.94 289 THR A CA 1
ATOM 2190 C C . THR A 1 289 ? -12.531 26.766 9.133 1 97.94 289 THR A C 1
ATOM 2192 O O . THR A 1 289 ? -13.289 26.078 8.438 1 97.94 289 THR A O 1
ATOM 2195 N N . VAL A 1 290 ? -11.953 27.859 8.672 1 97.81 290 VAL A N 1
ATOM 2196 C CA . VAL A 1 290 ? -12.031 28.281 7.281 1 97.81 290 VAL A CA 1
ATOM 2197 C C . VAL A 1 290 ? -10.625 28.484 6.723 1 97.81 290 VAL A C 1
ATOM 2199 O O . VAL A 1 290 ? -9.938 29.453 7.066 1 97.81 290 VAL A O 1
ATOM 2202 N N . ASP A 1 291 ? -10.227 27.594 5.867 1 97.25 291 ASP A N 1
ATOM 2203 C CA . ASP A 1 291 ? -8.969 27.75 5.152 1 97.25 291 ASP A CA 1
ATOM 2204 C C . ASP A 1 291 ? -9.18 28.5 3.832 1 97.25 291 ASP A C 1
ATOM 2206 O O . ASP A 1 291 ? -10.125 28.203 3.094 1 97.25 291 ASP A O 1
ATOM 2210 N N . GLY A 1 292 ? -8.383 29.531 3.6 1 97.12 292 GLY A N 1
ATOM 2211 C CA . GLY A 1 292 ? -8.414 30.234 2.33 1 97.12 292 GLY A CA 1
ATOM 2212 C C . GLY A 1 292 ? -7.375 29.75 1.343 1 97.12 292 GLY A C 1
ATOM 2213 O O . GLY A 1 292 ? -6.309 29.281 1.742 1 97.12 292 GLY A O 1
ATOM 2214 N N . LEU A 1 293 ? -7.73 29.844 0.088 1 96.69 293 LEU A N 1
ATOM 2215 C CA . LEU A 1 293 ? -6.848 29.359 -0.966 1 96.69 293 LEU A CA 1
ATOM 2216 C C . LEU A 1 293 ? -7.027 30.172 -2.242 1 96.69 293 LEU A C 1
ATOM 2218 O O . LEU A 1 293 ? -8.156 30.469 -2.641 1 96.69 293 LEU A O 1
ATOM 2222 N N . TRP A 1 294 ? -5.969 30.75 -2.797 1 97.81 294 TRP A N 1
ATOM 2223 C CA . TRP A 1 294 ? -5.871 31.188 -4.184 1 97.81 294 TRP A CA 1
ATOM 2224 C C . TRP A 1 294 ? -5.121 30.172 -5.027 1 97.81 294 TRP A C 1
ATOM 2226 O O . TRP A 1 294 ? -3.979 29.828 -4.723 1 97.81 294 TRP A O 1
ATOM 2236 N N . ARG A 1 295 ? -5.727 29.672 -6.016 1 96.62 295 ARG A N 1
ATOM 2237 C CA . ARG A 1 295 ? -5.105 28.641 -6.859 1 96.62 295 ARG A CA 1
ATOM 2238 C C . ARG A 1 295 ? -4.965 29.141 -8.297 1 96.62 295 ARG A C 1
ATOM 2240 O O . ARG A 1 295 ? -5.941 29.578 -8.906 1 96.62 295 ARG A O 1
ATOM 2247 N N . ALA A 1 296 ? -3.75 29.125 -8.773 1 94.69 296 ALA A N 1
ATOM 2248 C CA . ALA A 1 296 ? -3.428 29.438 -10.164 1 94.69 296 ALA A CA 1
ATOM 2249 C C . ALA A 1 296 ? -2.959 28.203 -10.906 1 94.69 296 ALA A C 1
ATOM 2251 O O . ALA A 1 296 ? -1.793 27.812 -10.805 1 94.69 296 ALA A O 1
ATOM 2252 N N . ASN A 1 297 ? -3.826 27.516 -11.57 1 89.31 297 ASN A N 1
ATOM 2253 C CA . ASN A 1 297 ? -3.514 26.344 -12.375 1 89.31 297 ASN A CA 1
ATOM 2254 C C . ASN A 1 297 ? -3.744 26.609 -13.859 1 89.31 297 ASN A C 1
ATOM 2256 O O . ASN A 1 297 ? -4.883 26.578 -14.336 1 89.31 297 ASN A O 1
ATOM 2260 N N . GLY A 1 298 ? -2.68 26.781 -14.531 1 81.62 298 GLY A N 1
ATOM 2261 C CA . GLY A 1 298 ? -2.828 27.141 -15.938 1 81.62 298 GLY A CA 1
ATOM 2262 C C . GLY A 1 298 ? -3.582 28.438 -16.141 1 81.62 298 GLY A C 1
ATOM 2263 O O . GLY A 1 298 ? -3.221 29.469 -15.57 1 81.62 298 GLY A O 1
ATOM 2264 N N . ASP A 1 299 ? -4.691 28.172 -16.844 1 81.25 299 ASP A N 1
ATOM 2265 C CA . ASP A 1 299 ? -5.414 29.391 -17.188 1 81.25 299 ASP A CA 1
ATOM 2266 C C . ASP A 1 299 ? -6.488 29.719 -16.156 1 81.25 299 ASP A C 1
ATOM 2268 O O . ASP A 1 299 ? -7.195 30.719 -16.266 1 81.25 299 ASP A O 1
ATOM 2272 N N . GLU A 1 300 ? -6.422 28.984 -15.102 1 91.31 300 GLU A N 1
ATOM 2273 C CA . GLU A 1 300 ? -7.457 29.203 -14.094 1 91.31 300 GLU A CA 1
ATOM 2274 C C . GLU A 1 300 ? -6.902 29.969 -12.891 1 91.31 300 GLU A C 1
ATOM 2276 O O . GLU A 1 300 ? -5.727 29.828 -12.547 1 91.31 300 GLU A O 1
ATOM 2281 N N . LEU A 1 301 ? -7.66 30.906 -12.414 1 96 301 LEU A N 1
ATOM 2282 C CA . LEU A 1 301 ? -7.453 31.562 -11.125 1 96 301 LEU A CA 1
ATOM 2283 C C . LEU A 1 301 ? -8.719 31.5 -10.273 1 96 301 LEU A C 1
ATOM 2285 O O . LEU A 1 301 ? -9.727 32.125 -10.609 1 96 301 LEU A O 1
ATOM 2289 N N . LYS A 1 302 ? -8.656 30.719 -9.242 1 97.12 302 LYS A N 1
ATOM 2290 C CA . LYS A 1 302 ? -9.836 30.516 -8.406 1 97.12 302 LYS A CA 1
ATOM 2291 C C . LYS A 1 302 ? -9.523 30.828 -6.941 1 97.12 302 LYS A C 1
ATOM 2293 O O . LYS A 1 302 ? -8.375 30.734 -6.508 1 97.12 302 LYS A O 1
ATOM 2298 N N . GLY A 1 303 ? -10.531 31.344 -6.305 1 97.62 303 GLY A N 1
ATOM 2299 C CA . GLY A 1 303 ? -10.516 31.5 -4.859 1 97.62 303 GLY A CA 1
ATOM 2300 C C . GLY A 1 303 ? -11.375 30.484 -4.133 1 97.62 303 GLY A C 1
ATOM 2301 O O . GLY A 1 303 ? -12.461 30.141 -4.605 1 97.62 303 GLY A O 1
ATOM 2302 N N . TYR A 1 304 ? -10.828 29.938 -3.078 1 96.75 304 TYR A N 1
ATOM 2303 C CA . TYR A 1 304 ? -11.547 28.953 -2.283 1 96.75 304 TYR A CA 1
ATOM 2304 C C . TYR A 1 304 ? -11.625 29.391 -0.822 1 96.75 304 TYR A C 1
ATOM 2306 O O . TYR A 1 304 ? -10.688 30 -0.301 1 96.75 304 TYR A O 1
ATOM 2314 N N . LEU A 1 305 ? -12.695 29.109 -0.191 1 97.44 305 LEU A N 1
ATOM 2315 C CA . LEU A 1 305 ? -12.805 28.984 1.259 1 97.44 305 LEU A CA 1
ATOM 2316 C C . LEU A 1 305 ? -13.227 27.562 1.653 1 97.44 305 LEU A C 1
ATOM 2318 O O . LEU A 1 305 ? -14.375 27.172 1.436 1 97.44 305 LEU A O 1
ATOM 2322 N N . THR A 1 306 ? -12.266 26.812 2.176 1 97.25 306 THR A N 1
ATOM 2323 C CA . THR A 1 306 ? -12.539 25.469 2.664 1 97.25 306 THR A CA 1
ATOM 2324 C C . THR A 1 306 ? -13.109 25.516 4.078 1 97.25 306 THR A C 1
ATOM 2326 O O . THR A 1 306 ? -12.469 26.031 4.996 1 97.25 306 THR A O 1
ATOM 2329 N N . VAL A 1 307 ? -14.258 24.906 4.23 1 97.69 307 VAL A N 1
ATOM 2330 C CA . VAL A 1 307 ? -14.969 24.938 5.508 1 97.69 307 VAL A CA 1
ATOM 2331 C C . VAL A 1 307 ? -14.883 23.578 6.18 1 97.69 307 VAL A C 1
ATOM 2333 O O . VAL A 1 307 ? -15.188 22.547 5.566 1 97.69 307 VAL A O 1
ATOM 2336 N N . ILE A 1 308 ? -14.445 23.547 7.367 1 97.88 308 ILE A N 1
ATOM 2337 C CA . ILE A 1 308 ? -14.523 22.375 8.242 1 97.88 308 ILE A CA 1
ATOM 2338 C C . ILE A 1 308 ? -15.18 22.781 9.562 1 97.88 308 ILE A C 1
ATOM 2340 O O . ILE A 1 308 ? -14.688 23.656 10.273 1 97.88 308 ILE A O 1
ATOM 2344 N N . TYR A 1 309 ? -16.266 22.156 9.852 1 98.38 309 TYR A N 1
ATOM 2345 C CA . TYR A 1 309 ? -17.062 22.547 11.016 1 98.38 309 TYR A CA 1
ATOM 2346 C C . TYR A 1 309 ? -17.25 21.359 11.953 1 98.38 309 TYR A C 1
ATOM 2348 O O . TYR A 1 309 ? -17.828 20.344 11.57 1 98.38 309 TYR A O 1
ATOM 2356 N N . ASN A 1 310 ? -16.703 21.453 13.133 1 98.44 310 ASN A N 1
ATOM 2357 C CA . ASN A 1 310 ? -16.922 20.484 14.195 1 98.44 310 ASN A CA 1
ATOM 2358 C C . ASN A 1 310 ? -18.297 20.641 14.828 1 98.44 310 ASN A C 1
ATOM 2360 O O . ASN A 1 310 ? -18.438 21.219 15.906 1 98.44 310 ASN A O 1
ATOM 2364 N N . GLY A 1 311 ? -19.312 20.094 14.195 1 98 311 GLY A N 1
ATOM 2365 C CA . GLY A 1 311 ? -20.703 20.203 14.617 1 98 311 GLY A CA 1
ATOM 2366 C C . GLY A 1 311 ? -21.688 19.797 13.547 1 98 311 GLY A C 1
ATOM 2367 O O . GLY A 1 311 ? -21.328 19.094 12.602 1 98 311 GLY A O 1
ATOM 2368 N N . THR A 1 312 ? -22.906 20.234 13.727 1 97.06 312 THR A N 1
ATOM 2369 C CA . THR A 1 312 ? -24 19.812 12.844 1 97.06 312 THR A CA 1
ATOM 2370 C C . THR A 1 312 ? -24.109 20.766 11.648 1 97.06 312 THR A C 1
ATOM 2372 O O . THR A 1 312 ? -23.625 21.891 11.695 1 97.06 312 THR A O 1
ATOM 2375 N N . TRP A 1 313 ? -24.781 20.25 10.633 1 96.75 313 TRP A N 1
ATOM 2376 C CA . TRP A 1 313 ? -25.047 21.047 9.438 1 96.75 313 TRP A CA 1
ATOM 2377 C C . TRP A 1 313 ? -25.75 22.344 9.789 1 96.75 313 TRP A C 1
ATOM 2379 O O . TRP A 1 313 ? -25.359 23.422 9.328 1 96.75 313 TRP A O 1
ATOM 2389 N N . ALA A 1 314 ? -26.781 22.297 10.656 1 96.38 314 ALA A N 1
ATOM 2390 C CA . ALA A 1 314 ? -27.594 23.469 11.023 1 96.38 314 ALA A CA 1
ATOM 2391 C C . ALA A 1 314 ? -26.719 24.531 11.695 1 96.38 314 ALA A C 1
ATOM 2393 O O . ALA A 1 314 ? -26.828 25.719 11.367 1 96.38 314 ALA A O 1
ATOM 2394 N N . ASN A 1 315 ? -25.891 24.141 12.609 1 97 315 ASN A N 1
ATOM 2395 C CA . ASN A 1 315 ? -25.016 25.078 13.297 1 97 315 ASN A CA 1
ATOM 2396 C C . ASN A 1 315 ? -23.969 25.672 12.344 1 97 315 ASN A C 1
ATOM 2398 O O . ASN A 1 315 ? -23.625 26.844 12.453 1 97 315 ASN A O 1
ATOM 2402 N N . CYS A 1 316 ? -23.484 24.844 11.43 1 97.38 316 CYS A N 1
ATOM 2403 C CA . CYS A 1 316 ? -22.5 25.297 10.453 1 97.38 316 CYS A CA 1
ATOM 2404 C C . CYS A 1 316 ? -23.078 26.406 9.578 1 97.38 316 CYS A C 1
ATOM 2406 O O . CYS A 1 316 ? -22.453 27.453 9.422 1 97.38 316 CYS A O 1
ATOM 2408 N N . ILE A 1 317 ? -24.266 26.188 9.078 1 95.06 317 ILE A N 1
ATOM 2409 C CA . ILE A 1 317 ? -24.906 27.141 8.188 1 95.06 317 ILE A CA 1
ATOM 2410 C C . ILE A 1 317 ? -25.188 28.438 8.93 1 95.06 317 ILE A C 1
ATOM 2412 O O . ILE A 1 317 ? -25 29.531 8.383 1 95.06 317 ILE A O 1
ATOM 2416 N N . ALA A 1 318 ? -25.562 28.344 10.141 1 94.56 318 ALA A N 1
ATOM 2417 C CA . ALA A 1 318 ? -25.828 29.531 10.961 1 94.56 318 ALA A CA 1
ATOM 2418 C C . ALA A 1 318 ? -24.547 30.344 11.148 1 94.56 318 ALA A C 1
ATOM 2420 O O . ALA A 1 318 ? -24.562 31.578 11.047 1 94.56 318 ALA A O 1
ATOM 2421 N N . ASP A 1 319 ? -23.453 29.672 11.414 1 95 319 ASP A N 1
ATOM 2422 C CA . ASP A 1 319 ? -22.188 30.375 11.648 1 95 319 ASP A CA 1
ATOM 2423 C C . ASP A 1 319 ? -21.641 30.953 10.352 1 95 319 ASP A C 1
ATOM 2425 O O . ASP A 1 319 ? -21 32 10.367 1 95 319 ASP A O 1
ATOM 2429 N N . LEU A 1 320 ? -21.844 30.281 9.219 1 94.94 320 LEU A N 1
ATOM 2430 C CA . LEU A 1 320 ? -21.344 30.734 7.93 1 94.94 320 LEU A CA 1
ATOM 2431 C C . LEU A 1 320 ? -22.109 31.953 7.434 1 94.94 320 LEU A C 1
ATOM 2433 O O . LEU A 1 320 ? -21.578 32.75 6.652 1 94.94 320 LEU A O 1
ATOM 2437 N N . ALA A 1 321 ? -23.297 32.125 7.836 1 90.38 321 ALA A N 1
ATOM 2438 C CA . ALA A 1 321 ? -24.156 33.219 7.379 1 90.38 321 ALA A CA 1
ATOM 2439 C C . ALA A 1 321 ? -23.547 34.562 7.723 1 90.38 321 ALA A C 1
ATOM 2441 O O . ALA A 1 321 ? -23.875 35.562 7.094 1 90.38 321 ALA A O 1
ATOM 2442 N N . GLY A 1 322 ? -22.609 34.562 8.594 1 86.31 322 GLY A N 1
ATOM 2443 C CA . GLY A 1 322 ? -21.969 35.812 9 1 86.31 322 GLY A CA 1
ATOM 2444 C C . GLY A 1 322 ? -21.031 36.375 7.945 1 86.31 322 GLY A C 1
ATOM 2445 O O . GLY A 1 322 ? -20.75 37.562 7.945 1 86.31 322 GLY A O 1
ATOM 2446 N N . PHE A 1 323 ? -20.609 35.531 7.043 1 89.94 323 PHE A N 1
ATOM 2447 C CA . PHE A 1 323 ? -19.609 36.094 6.148 1 89.94 323 PHE A CA 1
ATOM 2448 C C . PHE A 1 323 ? -19.828 35.625 4.719 1 89.94 323 PHE A C 1
ATOM 2450 O O . PHE A 1 323 ? -19.188 36.125 3.787 1 89.94 323 PHE A O 1
ATOM 2457 N N . VAL A 1 324 ? -20.734 34.656 4.477 1 91.69 324 VAL A N 1
ATOM 2458 C CA . VAL A 1 324 ? -21.016 34.188 3.113 1 91.69 324 VAL A CA 1
ATOM 2459 C C . VAL A 1 324 ? -22.531 34.062 2.916 1 91.69 324 VAL A C 1
ATOM 2461 O O . VAL A 1 324 ? -23.266 33.781 3.867 1 91.69 324 VAL A O 1
ATOM 2464 N N . ASP A 1 325 ? -22.953 34.375 1.711 1 88.81 325 ASP A N 1
ATOM 2465 C CA . ASP A 1 325 ? -24.328 34.125 1.295 1 88.81 325 ASP A CA 1
ATOM 2466 C C . ASP A 1 325 ? -24.469 32.781 0.614 1 88.81 325 ASP A C 1
ATOM 2468 O O . ASP A 1 325 ? -24.094 32.625 -0.545 1 88.81 325 ASP A O 1
ATOM 2472 N N . LEU A 1 326 ? -25.125 31.859 1.283 1 84.69 326 LEU A N 1
ATOM 2473 C CA . LEU A 1 326 ? -25.188 30.5 0.767 1 84.69 326 LEU A CA 1
ATOM 2474 C C . LEU A 1 326 ? -26.469 30.281 -0.028 1 84.69 326 LEU A C 1
ATOM 2476 O O . LEU A 1 326 ? -26.656 29.234 -0.646 1 84.69 326 LEU A O 1
ATOM 2480 N N . ASN A 1 327 ? -27.391 31.25 0.069 1 74.75 327 ASN A N 1
ATOM 2481 C CA . ASN A 1 327 ? -28.594 31.172 -0.754 1 74.75 327 ASN A CA 1
ATOM 2482 C C . ASN A 1 327 ? -28.281 31.375 -2.232 1 74.75 327 ASN A C 1
ATOM 2484 O O . ASN A 1 327 ? -28.156 32.5 -2.689 1 74.75 327 ASN A O 1
ATOM 2488 N N . MET A 1 328 ? -28.219 30.328 -2.936 1 72.19 328 MET A N 1
ATOM 2489 C CA . MET A 1 328 ? -27.766 30.344 -4.32 1 72.19 328 MET A CA 1
ATOM 2490 C C . MET A 1 328 ? -28.844 30.922 -5.242 1 72.19 328 MET A C 1
ATOM 2492 O O . MET A 1 328 ? -28.578 31.156 -6.426 1 72.19 328 MET A O 1
ATOM 2496 N N . ASN A 1 329 ? -30.047 31.141 -4.703 1 65.56 329 ASN A N 1
ATOM 2497 C CA . ASN A 1 329 ? -31.141 31.703 -5.488 1 65.56 329 ASN A CA 1
ATOM 2498 C C . ASN A 1 329 ? -31.062 33.219 -5.535 1 65.56 329 ASN A C 1
ATOM 2500 O O . ASN A 1 329 ? -31.781 33.875 -6.305 1 65.56 329 ASN A O 1
ATOM 2504 N N . THR A 1 330 ? -30.312 33.75 -4.617 1 58.66 330 THR A N 1
ATOM 2505 C CA . THR A 1 330 ? -30.188 35.219 -4.617 1 58.66 330 THR A CA 1
ATOM 2506 C C . THR A 1 330 ? -29.406 35.688 -5.84 1 58.66 330 THR A C 1
ATOM 2508 O O . THR A 1 330 ? -28.688 34.906 -6.461 1 58.66 330 THR A O 1
ATOM 2511 N N . ASP A 1 331 ? -29.656 36.844 -6.227 1 55.69 331 ASP A N 1
ATOM 2512 C CA . ASP A 1 331 ? -28.984 37.469 -7.355 1 55.69 331 ASP A CA 1
ATOM 2513 C C . ASP A 1 331 ? -27.469 37.219 -7.301 1 55.69 331 ASP A C 1
ATOM 2515 O O . ASP A 1 331 ? -26.828 37.5 -6.285 1 55.69 331 ASP A O 1
ATOM 2519 N N . GLU A 1 332 ? -26.984 36.438 -8.352 1 55.44 332 GLU A N 1
ATOM 2520 C CA . GLU A 1 332 ? -25.625 35.969 -8.531 1 55.44 332 GLU A CA 1
ATOM 2521 C C . GLU A 1 332 ? -24.625 37.125 -8.406 1 55.44 332 GLU A C 1
ATOM 2523 O O . GLU A 1 332 ? -23.438 36.875 -8.188 1 55.44 332 GLU A O 1
ATOM 2528 N N . HIS A 1 333 ? -25.141 38.375 -8.648 1 55.12 333 HIS A N 1
ATOM 2529 C CA . HIS A 1 333 ? -24.203 39.469 -8.82 1 55.12 333 HIS A CA 1
ATOM 2530 C C . HIS A 1 333 ? -23.938 40.188 -7.496 1 55.12 333 HIS A C 1
ATOM 2532 O O . HIS A 1 333 ? -22.969 40.938 -7.383 1 55.12 333 HIS A O 1
ATOM 2538 N N . LEU A 1 334 ? -24.828 40 -6.477 1 60.88 334 LEU A N 1
ATOM 2539 C CA . LEU A 1 334 ? -24.688 40.906 -5.344 1 60.88 334 LEU A CA 1
ATOM 2540 C C . LEU A 1 334 ? -24.391 40.125 -4.062 1 60.88 334 LEU A C 1
ATOM 2542 O O . LEU A 1 334 ? -24.828 38.969 -3.908 1 60.88 334 LEU A O 1
ATOM 2546 N N . GLY A 1 335 ? -23.266 40.438 -3.439 1 79.88 335 GLY A N 1
ATOM 2547 C CA . GLY A 1 335 ? -23.062 40.094 -2.047 1 79.88 335 GLY A CA 1
ATOM 2548 C C . GLY A 1 335 ? -21.812 39.25 -1.822 1 79.88 335 GLY A C 1
ATOM 2549 O O . GLY A 1 335 ? -20.719 39.656 -2.248 1 79.88 335 GLY A O 1
ATOM 2550 N N . ARG A 1 336 ? -21.812 38.312 -1.099 1 89.56 336 ARG A N 1
ATOM 2551 C CA . ARG A 1 336 ? -20.703 37.438 -0.671 1 89.56 336 ARG A CA 1
ATOM 2552 C C . ARG A 1 336 ? -20.922 36 -1.119 1 89.56 336 ARG A C 1
ATOM 2554 O O . ARG A 1 336 ? -20.359 35.094 -0.534 1 89.56 336 ARG A O 1
ATOM 2561 N N . ARG A 1 337 ? -21.688 35.844 -2.234 1 91.12 337 ARG A N 1
ATOM 2562 C CA . ARG A 1 337 ? -22.078 34.5 -2.682 1 91.12 337 ARG A CA 1
ATOM 2563 C C . ARG A 1 337 ? -20.969 33.844 -3.475 1 91.12 337 ARG A C 1
ATOM 2565 O O . ARG A 1 337 ? -20.391 34.438 -4.379 1 91.12 337 ARG A O 1
ATOM 2572 N N . PRO A 1 338 ? -20.641 32.594 -3.143 1 94.75 338 PRO A N 1
ATOM 2573 C CA . PRO A 1 338 ? -19.719 31.859 -4.008 1 94.75 338 PRO A CA 1
ATOM 2574 C C . PRO A 1 338 ? -20.359 31.422 -5.316 1 94.75 338 PRO A C 1
ATOM 2576 O O . PRO A 1 338 ? -21.594 31.469 -5.449 1 94.75 338 PRO A O 1
ATOM 2579 N N . ASP A 1 339 ? -19.5 31.078 -6.336 1 93.56 339 ASP A N 1
ATOM 2580 C CA . ASP A 1 339 ? -19.984 30.5 -7.59 1 93.56 339 ASP A CA 1
ATOM 2581 C C . ASP A 1 339 ? -20.422 29.047 -7.398 1 93.56 339 ASP A C 1
ATOM 2583 O O . ASP A 1 339 ? -21.312 28.562 -8.086 1 93.56 339 ASP A O 1
ATOM 2587 N N . VAL A 1 340 ? -19.719 28.312 -6.562 1 94 340 VAL A N 1
ATOM 2588 C CA . VAL A 1 340 ? -19.984 26.906 -6.281 1 94 340 VAL A CA 1
ATOM 2589 C C . VAL A 1 340 ? -19.984 26.672 -4.773 1 94 340 VAL A C 1
ATOM 2591 O O . VAL A 1 340 ? -19.141 27.203 -4.055 1 94 340 VAL A O 1
ATOM 2594 N N . VAL A 1 341 ? -21 26 -4.238 1 94 341 VAL A N 1
ATOM 2595 C CA . VAL A 1 341 ? -21.078 25.547 -2.855 1 94 341 VAL A CA 1
ATOM 2596 C C . VAL A 1 341 ? -21.031 24.031 -2.807 1 94 341 VAL A C 1
ATOM 2598 O O . VAL A 1 341 ? -21.984 23.359 -3.215 1 94 341 VAL A O 1
ATOM 2601 N N . ASP A 1 342 ? -19.906 23.469 -2.299 1 93.31 342 ASP A N 1
ATOM 2602 C CA . ASP A 1 342 ? -19.734 22.031 -2.17 1 93.31 342 ASP A CA 1
ATOM 2603 C C . ASP A 1 342 ? -19.547 21.625 -0.709 1 93.31 342 ASP A C 1
ATOM 2605 O O . ASP A 1 342 ? -18.547 21 -0.353 1 93.31 342 ASP A O 1
ATOM 2609 N N . LEU A 1 343 ? -20.531 22.016 0.152 1 95.44 343 LEU A N 1
ATOM 2610 C CA . LEU A 1 343 ? -20.547 21.656 1.566 1 95.44 343 LEU A CA 1
ATOM 2611 C C . LEU A 1 343 ? -21.406 20.422 1.807 1 95.44 343 LEU A C 1
ATOM 2613 O O . LEU A 1 343 ? -22.469 20.266 1.208 1 95.44 343 LEU A O 1
ATOM 2617 N N . LYS A 1 344 ? -20.844 19.484 2.613 1 95.19 344 LYS A N 1
ATOM 2618 C CA . LYS A 1 344 ? -21.578 18.266 2.939 1 95.19 344 LYS A CA 1
ATOM 2619 C C . LYS A 1 344 ? -21.297 17.812 4.367 1 95.19 344 LYS A C 1
ATOM 2621 O O . LYS A 1 344 ? -20.203 18.047 4.887 1 95.19 344 LYS A O 1
ATOM 2626 N N . GLU A 1 345 ? -22.328 17.281 4.988 1 95.81 345 GLU A N 1
ATOM 2627 C CA . GLU A 1 345 ? -22.094 16.5 6.203 1 95.81 345 GLU A CA 1
ATOM 2628 C C . GLU A 1 345 ? -21.469 15.141 5.883 1 95.81 345 GLU A C 1
ATOM 2630 O O . GLU A 1 345 ? -21.938 14.445 4.973 1 95.81 345 GLU A O 1
ATOM 2635 N N . MET A 1 346 ? -20.453 14.797 6.605 1 92.88 346 MET A N 1
ATOM 2636 C CA . MET A 1 346 ? -19.766 13.547 6.301 1 92.88 346 MET A CA 1
ATOM 2637 C C . MET A 1 346 ? -18.922 13.094 7.488 1 92.88 346 MET A C 1
ATOM 2639 O O . MET A 1 346 ? -18.719 13.852 8.445 1 92.88 346 MET A O 1
ATOM 2643 N N . MET A 1 347 ? -18.516 11.812 7.434 1 91.12 347 MET A N 1
ATOM 2644 C CA . MET A 1 347 ? -17.484 11.359 8.367 1 91.12 347 MET A CA 1
ATOM 2645 C C . MET A 1 347 ? -16.125 11.977 8.016 1 91.12 347 MET A C 1
ATOM 2647 O O . MET A 1 347 ? -15.828 12.211 6.848 1 91.12 347 MET A O 1
ATOM 2651 N N . TRP A 1 348 ? -15.336 12.211 8.984 1 92.44 348 TRP A N 1
ATOM 2652 C CA . TRP A 1 348 ? -14.031 12.828 8.773 1 92.44 348 TRP A CA 1
ATOM 2653 C C . TRP A 1 348 ? -13.195 12.016 7.789 1 92.44 348 TRP A C 1
ATOM 2655 O O . TRP A 1 348 ? -12.523 12.586 6.926 1 92.44 348 TRP A O 1
ATOM 2665 N N . SER A 1 349 ? -13.312 10.727 7.879 1 85.12 349 SER A N 1
ATOM 2666 C CA . SER A 1 349 ? -12.523 9.844 7.023 1 85.12 349 SER A CA 1
ATOM 2667 C C . SER A 1 349 ? -12.891 10.031 5.555 1 85.12 349 SER A C 1
ATOM 2669 O O . SER A 1 349 ? -12.125 9.648 4.668 1 85.12 349 SER A O 1
ATOM 2671 N N . ASP A 1 350 ? -14.016 10.664 5.273 1 86.56 350 ASP A N 1
ATOM 2672 C CA . ASP A 1 350 ? -14.453 10.891 3.9 1 86.56 350 ASP A CA 1
ATOM 2673 C C . ASP A 1 350 ? -13.883 12.195 3.352 1 86.56 350 ASP A C 1
ATOM 2675 O O . ASP A 1 350 ? -13.898 12.422 2.141 1 86.56 350 ASP A O 1
ATOM 2679 N N . TRP A 1 351 ? -13.398 12.969 4.199 1 88.75 351 TRP A N 1
ATOM 2680 C CA . TRP A 1 351 ? -12.828 14.25 3.791 1 88.75 351 TRP A CA 1
ATOM 2681 C C . TRP A 1 351 ? -11.336 14.117 3.512 1 88.75 351 TRP A C 1
ATOM 2683 O O . TRP A 1 351 ? -10.82 14.742 2.584 1 88.75 351 TRP A O 1
ATOM 2693 N N . VAL A 1 352 ? -10.703 13.305 4.227 1 82.06 352 VAL A N 1
ATOM 2694 C CA . VAL A 1 352 ? -9.25 13.18 4.145 1 82.06 352 VAL A CA 1
ATOM 2695 C C . VAL A 1 352 ? -8.852 12.719 2.742 1 82.06 352 VAL A C 1
ATOM 2697 O O . VAL A 1 352 ? -9.453 11.797 2.189 1 82.06 352 VAL A O 1
ATOM 2700 N N . HIS A 1 353 ? -7.961 13.508 2.182 1 76 353 HIS A N 1
ATOM 2701 C CA . HIS A 1 353 ? -7.551 13.195 0.815 1 76 353 HIS A CA 1
ATOM 2702 C C . HIS A 1 353 ? -6.062 13.445 0.614 1 76 353 HIS A C 1
ATOM 2704 O O . HIS A 1 353 ? -5.465 14.258 1.328 1 76 353 HIS A O 1
ATOM 2710 N N . LYS A 1 354 ? -5.652 12.742 -0.422 1 69.12 354 LYS A N 1
ATOM 2711 C CA . LYS A 1 354 ? -4.258 12.922 -0.816 1 69.12 354 LYS A CA 1
ATOM 2712 C C . LYS A 1 354 ? -4.074 14.211 -1.611 1 69.12 354 LYS A C 1
ATOM 2714 O O . LYS A 1 354 ? -4.906 14.547 -2.455 1 69.12 354 LYS A O 1
ATOM 2719 N N . GLU A 1 355 ? -3.113 14.898 -1.155 1 70.69 355 GLU A N 1
ATOM 2720 C CA . GLU A 1 355 ? -2.762 16.109 -1.896 1 70.69 355 GLU A CA 1
ATOM 2721 C C . GLU A 1 355 ? -1.96 15.773 -3.15 1 70.69 355 GLU A C 1
ATOM 2723 O O . GLU A 1 355 ? -1.177 14.82 -3.156 1 70.69 355 GLU A O 1
ATOM 2728 N N . ASP A 1 356 ? -2.086 16.578 -4.109 1 67.94 356 ASP A N 1
ATOM 2729 C CA . ASP A 1 356 ? -1.354 16.422 -5.363 1 67.94 356 ASP A CA 1
ATOM 2730 C C . ASP A 1 356 ? 0.132 16.719 -5.172 1 67.94 356 ASP A C 1
ATOM 2732 O O . ASP A 1 356 ? 0.502 17.562 -4.359 1 67.94 356 ASP A O 1
ATOM 2736 N N . GLY A 1 357 ? 0.971 16.031 -5.816 1 72.12 357 GLY A N 1
ATOM 2737 C CA . GLY A 1 357 ? 2.389 16.344 -5.914 1 72.12 357 GLY A CA 1
ATOM 2738 C C . GLY A 1 357 ? 3.254 15.469 -5.023 1 72.12 357 GLY A C 1
ATOM 2739 O O . GLY A 1 357 ? 4.484 15.539 -5.086 1 72.12 357 GLY A O 1
ATOM 2740 N N . TRP A 1 358 ? 2.688 14.672 -4.301 1 82.25 358 TRP A N 1
ATOM 2741 C CA . TRP A 1 358 ? 3.465 13.914 -3.326 1 82.25 358 TRP A CA 1
ATOM 2742 C C . TRP A 1 358 ? 3.449 12.422 -3.654 1 82.25 358 TRP A C 1
ATOM 2744 O O . TRP A 1 358 ? 4.168 11.633 -3.035 1 82.25 358 TRP A O 1
ATOM 2754 N N . GLY A 1 359 ? 2.756 12.109 -4.648 1 84.94 359 GLY A N 1
ATOM 2755 C CA . GLY A 1 359 ? 2.631 10.703 -5.008 1 84.94 359 GLY A CA 1
ATOM 2756 C C . GLY A 1 359 ? 3.719 10.234 -5.957 1 84.94 359 GLY A C 1
ATOM 2757 O O . GLY A 1 359 ? 4.469 11.047 -6.5 1 84.94 359 GLY A O 1
ATOM 2758 N N . LEU A 1 360 ? 3.758 8.961 -6.086 1 86.25 360 LEU A N 1
ATOM 2759 C CA . LEU A 1 360 ? 4.742 8.32 -6.949 1 86.25 360 LEU A CA 1
ATOM 2760 C C . LEU A 1 360 ? 4.598 8.805 -8.391 1 86.25 360 LEU A C 1
ATOM 2762 O O . LEU A 1 360 ? 5.598 8.984 -9.094 1 86.25 360 LEU A O 1
ATOM 2766 N N . LYS A 1 361 ? 3.461 9.195 -8.805 1 84.88 361 LYS A N 1
ATOM 2767 C CA . LYS A 1 361 ? 3.189 9.516 -10.203 1 84.88 361 LYS A CA 1
ATOM 2768 C C . LYS A 1 361 ? 3.088 11.016 -10.422 1 84.88 361 LYS A C 1
ATOM 2770 O O . LYS A 1 361 ? 2.701 11.469 -11.5 1 84.88 361 LYS A O 1
ATOM 2775 N N . SER A 1 362 ? 3.262 11.891 -9.453 1 79.75 362 SER A N 1
ATOM 2776 C CA . SER A 1 362 ? 3.117 13.344 -9.547 1 79.75 362 SER A CA 1
ATOM 2777 C C . SER A 1 362 ? 4.082 13.93 -10.57 1 79.75 362 SER A C 1
ATOM 2779 O O . SER A 1 362 ? 3.707 14.797 -11.359 1 79.75 362 SER A O 1
ATOM 2781 N N . GLY A 1 363 ? 5.242 13.602 -10.812 1 84.81 363 GLY A N 1
ATOM 2782 C CA . GLY A 1 363 ? 6.23 14.008 -11.797 1 84.81 363 GLY A CA 1
ATOM 2783 C C . GLY A 1 363 ? 6.457 15.508 -11.828 1 84.81 363 GLY A C 1
ATOM 2784 O O . GLY A 1 363 ? 6.641 16.094 -12.898 1 84.81 363 G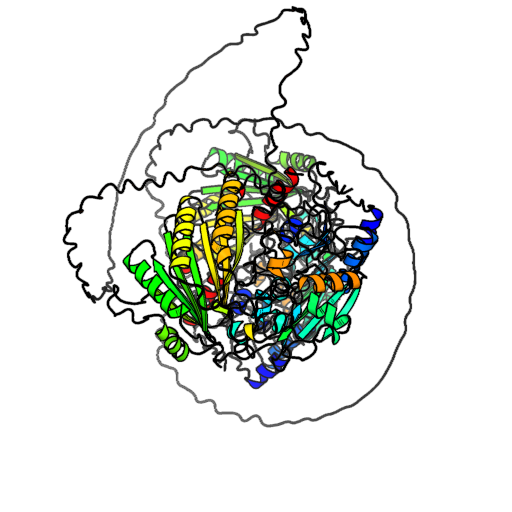LY A O 1
ATOM 2785 N N . ILE A 1 364 ? 6.402 16.297 -10.672 1 89.38 364 ILE A N 1
ATOM 2786 C CA . ILE A 1 364 ? 6.531 17.75 -10.641 1 89.38 364 ILE A CA 1
ATOM 2787 C C . ILE A 1 364 ? 7.586 18.156 -9.609 1 89.38 364 ILE A C 1
ATOM 2789 O O . ILE A 1 364 ? 7.785 17.453 -8.609 1 89.38 364 ILE A O 1
ATOM 2793 N N . PHE A 1 365 ? 8.312 19.281 -9.938 1 92.44 365 PHE A N 1
ATOM 2794 C CA . PHE A 1 365 ? 9.117 20 -8.945 1 92.44 365 PHE A CA 1
ATOM 2795 C C . PHE A 1 365 ? 8.25 20.969 -8.148 1 92.44 365 PHE A C 1
ATOM 2797 O O . PHE A 1 365 ? 7.328 21.578 -8.695 1 92.44 365 PHE A O 1
ATOM 2804 N N . HIS A 1 366 ? 8.516 21.078 -6.914 1 93.25 366 HIS A N 1
ATOM 2805 C CA . HIS A 1 366 ? 7.785 22.125 -6.219 1 93.25 366 HIS A CA 1
ATOM 2806 C C . HIS A 1 366 ? 8.578 22.656 -5.023 1 93.25 366 HIS A C 1
ATOM 2808 O O . HIS A 1 366 ? 9.414 21.938 -4.465 1 93.25 366 HIS A O 1
ATOM 2814 N N . ARG A 1 367 ? 8.336 23.875 -4.68 1 94.62 367 ARG A N 1
ATOM 2815 C CA . ARG A 1 367 ? 8.898 24.562 -3.525 1 94.62 367 ARG A CA 1
ATOM 2816 C C . ARG A 1 367 ? 7.832 25.375 -2.789 1 94.62 367 ARG A C 1
ATOM 2818 O O . ARG A 1 367 ? 6.809 25.734 -3.373 1 94.62 367 ARG A O 1
ATOM 2825 N N . HIS A 1 368 ? 8.195 25.672 -1.503 1 95.62 368 HIS A N 1
ATOM 2826 C CA . HIS A 1 368 ? 7.223 26.281 -0.604 1 95.62 368 HIS A CA 1
ATOM 2827 C C . HIS A 1 368 ? 7.871 27.359 0.262 1 95.62 368 HIS A C 1
ATOM 2829 O O . HIS A 1 368 ? 9.062 27.266 0.578 1 95.62 368 HIS A O 1
ATOM 2835 N N . ILE A 1 369 ? 7.133 28.328 0.601 1 96.94 369 ILE A N 1
ATOM 2836 C CA . ILE A 1 369 ? 7.477 29.266 1.668 1 96.94 369 ILE A CA 1
ATOM 2837 C C . ILE A 1 369 ? 6.273 29.469 2.586 1 96.94 369 ILE A C 1
ATOM 2839 O O . ILE A 1 369 ? 5.137 29.188 2.203 1 96.94 369 ILE A O 1
ATOM 2843 N N . SER A 1 370 ? 6.52 29.938 3.814 1 97.69 370 SER A N 1
ATOM 2844 C CA . SER A 1 370 ? 5.418 30.125 4.754 1 97.69 370 SER A CA 1
ATOM 2845 C C . SER A 1 370 ? 5.578 31.422 5.543 1 97.69 370 SER A C 1
ATOM 2847 O O . SER A 1 370 ? 6.68 31.969 5.621 1 97.69 370 SER A O 1
ATOM 2849 N N . PHE A 1 371 ? 4.547 31.969 6.023 1 97.88 371 PHE A N 1
ATOM 2850 C CA . PHE A 1 371 ? 4.453 33.094 6.949 1 97.88 371 PHE A CA 1
ATOM 2851 C C . PHE A 1 371 ? 3.148 33.031 7.738 1 97.88 371 PHE A C 1
ATOM 2853 O O . PHE A 1 371 ? 2.234 32.281 7.383 1 97.88 371 PHE A O 1
ATOM 2860 N N . ILE A 1 372 ? 3.07 33.688 8.859 1 98.44 372 ILE A N 1
ATOM 2861 C CA . ILE A 1 372 ? 1.904 33.625 9.734 1 98.44 372 ILE A CA 1
ATOM 2862 C C . ILE A 1 372 ? 1.371 35.031 9.961 1 98.44 372 ILE A C 1
ATOM 2864 O O . ILE A 1 372 ? 2.127 35.938 10.328 1 98.44 372 ILE A O 1
ATOM 2868 N N . LEU A 1 373 ? 0.086 35.219 9.695 1 98.12 373 LEU A N 1
ATOM 2869 C CA . LEU A 1 373 ? -0.555 36.5 9.914 1 98.12 373 LEU A CA 1
ATOM 2870 C C . LEU A 1 373 ? -1.437 36.469 11.156 1 98.12 373 LEU A C 1
ATOM 2872 O O . LEU A 1 373 ? -1.812 35.406 11.633 1 98.12 373 LEU A O 1
ATOM 2876 N N . GLY A 1 374 ? -1.655 37.656 11.688 1 95.75 374 GLY A N 1
ATOM 2877 C CA . GLY A 1 374 ? -2.52 37.812 12.844 1 95.75 374 GLY A CA 1
ATOM 2878 C C . GLY A 1 374 ? -3.951 38.156 12.484 1 95.75 374 GLY A C 1
ATOM 2879 O O . GLY A 1 374 ? -4.336 38.094 11.312 1 95.75 374 GLY A O 1
ATOM 2880 N N . GLN A 1 375 ? -4.68 38.438 13.5 1 91.75 375 GLN A N 1
ATOM 2881 C CA . GLN A 1 375 ? -6.07 38.844 13.312 1 91.75 375 GLN A CA 1
ATOM 2882 C C . GLN A 1 375 ? -6.176 40.094 12.453 1 91.75 375 GLN A C 1
ATOM 2884 O O . GLN A 1 375 ? -5.344 41 12.57 1 91.75 375 GLN A O 1
ATOM 2889 N N . ASP A 1 376 ? -7.105 40.25 11.523 1 91.25 376 ASP A N 1
ATOM 2890 C CA . ASP A 1 376 ? -7.461 41.406 10.719 1 91.25 376 ASP A CA 1
ATOM 2891 C C . ASP A 1 376 ? -6.387 41.688 9.672 1 91.25 376 ASP A C 1
ATOM 2893 O O . ASP A 1 376 ? -6.32 42.812 9.133 1 91.25 376 ASP A O 1
ATOM 2897 N N . ALA A 1 377 ? -5.539 40.75 9.453 1 93.81 377 ALA A N 1
ATOM 2898 C CA . ALA A 1 377 ? -4.406 40.969 8.555 1 93.81 377 ALA A CA 1
ATOM 2899 C C . ALA A 1 377 ? -4.816 40.781 7.098 1 93.81 377 ALA A C 1
ATOM 2901 O O . ALA A 1 377 ? -4.094 41.188 6.184 1 93.81 377 ALA A O 1
ATOM 2902 N N . ILE A 1 378 ? -5.988 40.219 6.883 1 96 378 ILE A N 1
ATOM 2903 C CA . ILE A 1 378 ? -6.457 40 5.516 1 96 378 ILE A CA 1
ATOM 2904 C C . ILE A 1 378 ? -7.109 41.281 5 1 96 378 ILE A C 1
ATOM 2906 O O . ILE A 1 378 ? -8.305 41.312 4.703 1 96 378 ILE A O 1
ATOM 2910 N N . THR A 1 379 ? -6.328 42.312 4.801 1 95.12 379 THR A N 1
ATOM 2911 C CA . THR A 1 379 ? -6.781 43.625 4.355 1 95.12 379 THR A CA 1
ATOM 2912 C C . THR A 1 379 ? -6.895 43.656 2.836 1 95.12 379 THR A C 1
ATOM 2914 O O . THR A 1 379 ? -6.332 42.812 2.139 1 95.12 379 THR A O 1
ATOM 2917 N N . PRO A 1 380 ? -7.586 44.656 2.352 1 94.94 380 PRO A N 1
ATOM 2918 C CA . PRO A 1 380 ? -7.625 44.844 0.896 1 94.94 380 PRO A CA 1
ATOM 2919 C C . PRO A 1 380 ? -6.234 45 0.285 1 94.94 380 PRO A C 1
ATOM 2921 O O . PRO A 1 380 ? -5.98 44.5 -0.818 1 94.94 380 PRO A O 1
ATOM 2924 N N . ALA A 1 381 ? -5.379 45.688 0.975 1 94.62 381 ALA A N 1
ATOM 2925 C CA . ALA A 1 381 ? -4.012 45.844 0.49 1 94.62 381 ALA A CA 1
ATOM 2926 C C . ALA A 1 381 ? -3.295 44.531 0.367 1 94.62 381 ALA A C 1
ATOM 2928 O O . ALA A 1 381 ? -2.615 44.25 -0.629 1 94.62 381 ALA A O 1
ATOM 2929 N N . PHE A 1 382 ? -3.396 43.719 1.414 1 96.44 382 PHE A N 1
ATOM 2930 C CA . PHE A 1 382 ? -2.805 42.406 1.384 1 96.44 382 PHE A CA 1
ATOM 2931 C C . PHE A 1 382 ? -3.369 41.594 0.229 1 96.44 382 PHE A C 1
ATOM 2933 O O . PHE A 1 382 ? -2.615 40.969 -0.538 1 96.44 382 PHE A O 1
ATOM 2940 N N . VAL A 1 383 ? -4.695 41.562 0.041 1 97.31 383 VAL A N 1
ATOM 2941 C CA . VAL A 1 383 ? -5.375 40.781 -0.976 1 97.31 383 VAL A CA 1
ATOM 2942 C C . VAL A 1 383 ? -4.938 41.219 -2.365 1 97.31 383 VAL A C 1
ATOM 2944 O O . VAL A 1 383 ? -4.746 40.406 -3.264 1 97.31 383 VAL A O 1
ATOM 2947 N N . ASN A 1 384 ? -4.785 42.5 -2.537 1 95.75 384 ASN A N 1
ATOM 2948 C CA . ASN A 1 384 ? -4.32 43.031 -3.816 1 95.75 384 ASN A CA 1
ATOM 2949 C C . ASN A 1 384 ? -2.91 42.562 -4.141 1 95.75 384 ASN A C 1
ATOM 2951 O O . ASN A 1 384 ? -2.598 42.281 -5.301 1 95.75 384 ASN A O 1
ATOM 2955 N N . GLN A 1 385 ? -2.066 42.562 -3.137 1 96.62 385 GLN A N 1
ATOM 2956 C CA . GLN A 1 385 ? -0.726 42.031 -3.338 1 96.62 385 GLN A CA 1
ATOM 2957 C C . GLN A 1 385 ? -0.777 40.531 -3.744 1 96.62 385 GLN A C 1
ATOM 2959 O O . GLN A 1 385 ? -0.018 40.125 -4.613 1 96.62 385 GLN A O 1
ATOM 2964 N N . VAL A 1 386 ? -1.651 39.812 -3.148 1 97.62 386 VAL A N 1
ATOM 2965 C CA . VAL A 1 386 ? -1.814 38.406 -3.465 1 97.62 386 VAL A CA 1
ATOM 2966 C C . VAL A 1 386 ? -2.248 38.25 -4.918 1 97.62 386 VAL A C 1
ATOM 2968 O O . VAL A 1 386 ? -1.729 37.375 -5.641 1 97.62 386 VAL A O 1
ATOM 2971 N N . TYR A 1 387 ? -3.207 39.062 -5.352 1 96.38 387 TYR A N 1
ATOM 2972 C CA . TYR A 1 387 ? -3.654 39 -6.738 1 96.38 387 TYR A CA 1
ATOM 2973 C C . TYR A 1 387 ? -2.492 39.219 -7.695 1 96.38 387 TYR A C 1
ATOM 2975 O O . TYR A 1 387 ? -2.365 38.531 -8.703 1 96.38 387 TYR A O 1
ATOM 2983 N N . GLY A 1 388 ? -1.664 40.219 -7.383 1 95.12 388 GLY A N 1
ATOM 2984 C CA . GLY A 1 388 ? -0.5 40.469 -8.219 1 95.12 388 GLY A CA 1
ATOM 2985 C C . GLY A 1 388 ? 0.439 39.281 -8.312 1 95.12 388 GLY A C 1
ATOM 2986 O O . GLY A 1 388 ? 0.892 38.938 -9.398 1 95.12 388 GLY A O 1
ATOM 2987 N N . LEU A 1 389 ? 0.702 38.656 -7.223 1 95.88 389 LEU A N 1
ATOM 2988 C CA . LEU A 1 389 ? 1.593 37.5 -7.164 1 95.88 389 LEU A CA 1
ATOM 2989 C C . LEU A 1 389 ? 0.995 36.312 -7.914 1 95.88 389 LEU A C 1
ATOM 2991 O O . LEU A 1 389 ? 1.694 35.656 -8.664 1 95.88 389 LEU A O 1
ATOM 2995 N N . MET A 1 390 ? -0.317 36.062 -7.727 1 96.31 390 MET A N 1
ATOM 2996 C CA . MET A 1 390 ? -0.955 34.875 -8.312 1 96.31 390 MET A CA 1
ATOM 2997 C C . MET A 1 390 ? -1.102 35.031 -9.82 1 96.31 390 MET A C 1
ATOM 2999 O O . MET A 1 390 ? -1.025 34.062 -10.562 1 96.31 390 MET A O 1
ATOM 3003 N N . GLU A 1 391 ? -1.307 36.25 -10.242 1 94.38 391 GLU A N 1
ATOM 3004 C CA . GLU A 1 391 ? -1.335 36.5 -11.672 1 94.38 391 GLU A CA 1
ATOM 3005 C C . GLU A 1 391 ? 0.027 36.219 -12.312 1 94.38 391 GLU A C 1
ATOM 3007 O O . GLU A 1 391 ? 0.109 35.656 -13.406 1 94.38 391 GLU A O 1
ATOM 3012 N N . THR A 1 392 ? 1.019 36.656 -11.617 1 94.25 392 THR A N 1
ATOM 3013 C CA . THR A 1 392 ? 2.373 36.406 -12.086 1 94.25 392 THR A CA 1
ATOM 3014 C C . THR A 1 392 ? 2.646 34.906 -12.117 1 94.25 392 THR A C 1
ATOM 3016 O O . THR A 1 392 ? 3.172 34.375 -13.109 1 94.25 392 THR A O 1
ATOM 3019 N N . ALA A 1 393 ? 2.285 34.219 -11.094 1 95.38 393 ALA A N 1
ATOM 3020 C CA . ALA A 1 393 ? 2.512 32.75 -11.008 1 95.38 393 ALA A CA 1
ATOM 3021 C C . ALA A 1 393 ? 1.748 32.031 -12.094 1 95.38 393 ALA A C 1
ATOM 3023 O O . ALA A 1 393 ? 2.262 31.062 -12.68 1 95.38 393 ALA A O 1
ATOM 3024 N N . ARG A 1 394 ? 0.533 32.438 -12.328 1 93.88 394 ARG A N 1
ATOM 3025 C CA . ARG A 1 394 ? -0.351 31.812 -13.297 1 93.88 394 ARG A CA 1
ATOM 3026 C C . ARG A 1 394 ? 0.293 31.766 -14.68 1 93.88 394 ARG A C 1
ATOM 3028 O O . ARG A 1 394 ? 0.104 30.812 -15.43 1 93.88 394 ARG A O 1
ATOM 3035 N N . THR A 1 395 ? 1.045 32.688 -15 1 91.19 395 THR A N 1
ATOM 3036 C CA . THR A 1 395 ? 1.614 32.812 -16.344 1 91.19 395 THR A CA 1
ATOM 3037 C C . THR A 1 395 ? 2.988 32.156 -16.406 1 91.19 395 THR A C 1
ATOM 3039 O O . THR A 1 395 ? 3.459 31.781 -17.484 1 91.19 395 THR A O 1
ATOM 3042 N N . ARG A 1 396 ? 3.551 31.906 -15.281 1 91.81 396 ARG A N 1
ATOM 3043 C CA . ARG A 1 396 ? 4.941 31.469 -15.273 1 91.81 396 ARG A CA 1
ATOM 3044 C C . ARG A 1 396 ? 5.035 29.984 -14.961 1 91.81 396 ARG A C 1
ATOM 3046 O O . ARG A 1 396 ? 5.973 29.297 -15.383 1 91.81 396 ARG A O 1
ATOM 3053 N N . PHE A 1 397 ? 4.129 29.516 -14.18 1 94.31 397 PHE A N 1
ATOM 3054 C CA . PHE A 1 397 ? 4.223 28.156 -13.688 1 94.31 397 PHE A CA 1
ATOM 3055 C C . PHE A 1 397 ? 2.941 27.375 -13.984 1 94.31 397 PHE A C 1
ATOM 3057 O O . PHE A 1 397 ? 1.857 27.969 -14.039 1 94.31 397 PHE A O 1
ATOM 3064 N N . PRO A 1 398 ? 3.068 26.062 -14.164 1 90.69 398 PRO A N 1
ATOM 3065 C CA . PRO A 1 398 ? 1.864 25.266 -14.414 1 90.69 398 PRO A CA 1
ATOM 3066 C C . PRO A 1 398 ? 0.942 25.203 -13.195 1 90.69 398 PRO A C 1
ATOM 3068 O O . PRO A 1 398 ? -0.275 25.062 -13.352 1 90.69 398 PRO A O 1
ATOM 3071 N N . LYS A 1 399 ? 1.539 25.234 -11.984 1 92.69 399 LYS A N 1
ATOM 3072 C CA . LYS A 1 399 ? 0.751 25.141 -10.758 1 92.69 399 LYS A CA 1
ATOM 3073 C C . LYS A 1 399 ? 1.297 26.078 -9.68 1 92.69 399 LYS A C 1
ATOM 3075 O O . LYS A 1 399 ? 2.51 26.141 -9.469 1 92.69 399 LYS A O 1
ATOM 3080 N N . ALA A 1 400 ? 0.384 26.781 -9.039 1 95.88 400 ALA A N 1
ATOM 3081 C CA . ALA A 1 400 ? 0.72 27.594 -7.883 1 95.88 400 ALA A CA 1
ATOM 3082 C C . ALA A 1 400 ? -0.497 27.797 -6.984 1 95.88 400 ALA A C 1
ATOM 3084 O O . ALA A 1 400 ? -1.629 27.875 -7.469 1 95.88 400 ALA A O 1
ATOM 3085 N N . HIS A 1 401 ? -0.233 27.797 -5.754 1 96 401 HIS A N 1
ATOM 3086 C CA . HIS A 1 401 ? -1.332 28.156 -4.867 1 96 401 HIS A CA 1
ATOM 3087 C C . HIS A 1 401 ? -0.814 28.797 -3.576 1 96 401 HIS A C 1
ATOM 3089 O O . HIS A 1 401 ? 0.319 28.531 -3.166 1 96 401 HIS A O 1
ATOM 3095 N N . LEU A 1 402 ? -1.541 29.703 -3.074 1 97.94 402 LEU A N 1
ATOM 3096 C CA . LEU A 1 402 ? -1.381 30.312 -1.754 1 97.94 402 LEU A CA 1
ATOM 3097 C C . LEU A 1 402 ? -2.529 29.906 -0.833 1 97.94 402 LEU A C 1
ATOM 3099 O O . LEU A 1 402 ? -3.691 30.219 -1.114 1 97.94 402 LEU A O 1
ATOM 3103 N N . LEU A 1 403 ? -2.176 29.219 0.227 1 97.5 403 LEU A N 1
ATOM 3104 C CA . LEU A 1 403 ? -3.215 28.75 1.142 1 97.5 403 LEU A CA 1
ATOM 3105 C C . LEU A 1 403 ? -2.908 29.172 2.572 1 97.5 403 LEU A C 1
ATOM 3107 O O . LEU A 1 403 ? -1.747 29.406 2.92 1 97.5 403 LEU A O 1
ATOM 3111 N N . TRP A 1 404 ? -3.91 29.391 3.379 1 97.69 404 TRP A N 1
ATOM 3112 C CA . TRP A 1 404 ? -3.662 29.5 4.812 1 97.69 404 TRP A CA 1
ATOM 3113 C C . TRP A 1 404 ? -4.41 28.422 5.578 1 97.69 404 TRP A C 1
ATOM 3115 O O . TRP A 1 404 ? -5.496 28 5.172 1 97.69 404 TRP A O 1
ATOM 3125 N N . GLY A 1 405 ? -3.754 27.875 6.578 1 97.69 405 GLY A N 1
ATOM 3126 C CA . GLY A 1 405 ? -4.426 27.125 7.633 1 97.69 405 GLY A CA 1
ATOM 3127 C C . GLY A 1 405 ? -4.914 28.016 8.766 1 97.69 405 GLY A C 1
ATOM 3128 O O . GLY A 1 405 ? -4.172 28.859 9.266 1 97.69 405 GLY A O 1
ATOM 3129 N N . HIS A 1 406 ? -6.211 27.875 9.094 1 97.81 406 HIS A N 1
ATOM 3130 C CA . HIS A 1 406 ? -6.879 28.703 10.086 1 97.81 406 HIS A CA 1
ATOM 3131 C C . HIS A 1 406 ? -6.562 28.234 11.5 1 97.81 406 HIS A C 1
ATOM 3133 O O . HIS A 1 406 ? -6.828 27.094 11.852 1 97.81 406 HIS A O 1
ATOM 3139 N N . ILE A 1 407 ? -5.883 29.094 12.273 1 97.31 407 ILE A N 1
ATOM 3140 C CA . ILE A 1 407 ? -5.648 28.766 13.68 1 97.31 407 ILE A CA 1
ATOM 3141 C C . ILE A 1 407 ? -6.285 29.844 14.562 1 97.31 407 ILE A C 1
ATOM 3143 O O . ILE A 1 407 ? -7.168 30.578 14.117 1 97.31 407 ILE A O 1
ATOM 3147 N N . GLY A 1 408 ? -5.941 29.953 15.75 1 96.38 408 GLY A N 1
ATOM 3148 C CA . GLY A 1 408 ? -6.66 30.703 16.75 1 96.38 408 GLY A CA 1
ATOM 3149 C C . GLY A 1 408 ? -7.551 29.859 17.641 1 96.38 408 GLY A C 1
ATOM 3150 O O . GLY A 1 408 ? -7.457 28.625 17.609 1 96.38 408 GLY A O 1
ATOM 3151 N N . GLY A 1 409 ? -8.438 30.516 18.406 1 96.5 409 GLY A N 1
ATOM 3152 C CA . GLY A 1 409 ? -9.203 29.703 19.344 1 96.5 409 GLY A CA 1
ATOM 3153 C C . GLY A 1 409 ? -8.336 29 20.375 1 96.5 409 GLY A C 1
ATOM 3154 O O . GLY A 1 409 ? -7.516 29.625 21.047 1 96.5 409 GLY A O 1
ATOM 3155 N N . ALA A 1 410 ? -8.391 27.734 20.375 1 96.88 410 ALA A N 1
ATOM 3156 C CA . ALA A 1 410 ? -7.668 26.938 21.359 1 96.88 410 ALA A CA 1
ATOM 3157 C C . ALA A 1 410 ? -6.16 27.062 21.156 1 96.88 410 ALA A C 1
ATOM 3159 O O . ALA A 1 410 ? -5.387 26.875 22.094 1 96.88 410 ALA A O 1
ATOM 3160 N N . THR A 1 411 ? -5.688 27.359 19.969 1 96.94 411 THR A N 1
ATOM 3161 C CA . THR A 1 411 ? -4.254 27.422 19.703 1 96.94 411 THR A CA 1
ATOM 3162 C C . THR A 1 411 ? -3.645 28.672 20.359 1 96.94 411 THR A C 1
ATOM 3164 O O . THR A 1 411 ? -2.424 28.766 20.5 1 96.94 411 THR A O 1
ATOM 3167 N N . ALA A 1 412 ? -4.488 29.641 20.75 1 95.5 412 ALA A N 1
ATOM 3168 C CA . ALA A 1 412 ? -4.012 30.906 21.297 1 95.5 412 ALA A CA 1
ATOM 3169 C C . ALA A 1 412 ? -3.957 30.844 22.828 1 95.5 412 ALA A C 1
ATOM 3171 O O . ALA A 1 412 ? -3.461 31.766 23.469 1 95.5 412 ALA A O 1
ATOM 3172 N N . VAL A 1 413 ? -4.398 29.797 23.391 1 94 413 VAL A N 1
ATOM 3173 C CA . VAL A 1 413 ? -4.539 29.703 24.844 1 94 413 VAL A CA 1
ATOM 3174 C C . VAL A 1 413 ? -3.17 29.484 25.484 1 94 413 VAL A C 1
ATOM 3176 O O . VAL A 1 413 ? -2.812 30.172 26.438 1 94 413 VAL A O 1
ATOM 3179 N N . PRO A 1 414 ? -2.305 28.562 25 1 93.25 414 PRO A N 1
ATOM 3180 C CA . PRO A 1 414 ? -0.98 28.406 25.609 1 93.25 414 PRO A CA 1
ATOM 3181 C C . PRO A 1 414 ? -0.114 29.656 25.453 1 93.25 414 PRO A C 1
ATOM 3183 O O . PRO A 1 414 ? -0.23 30.391 24.469 1 93.25 414 PRO A O 1
ATOM 3186 N N . ALA A 1 415 ? 0.752 29.797 26.406 1 93.19 415 ALA A N 1
ATOM 3187 C CA . ALA A 1 415 ? 1.721 30.891 26.312 1 93.19 415 ALA A CA 1
ATOM 3188 C C . ALA A 1 415 ? 2.693 30.672 25.156 1 93.19 415 ALA A C 1
ATOM 3190 O O . ALA A 1 415 ? 2.883 29.531 24.719 1 93.19 415 ALA A O 1
ATOM 3191 N N . ALA A 1 416 ? 3.318 31.75 24.703 1 94 416 ALA A N 1
ATOM 3192 C CA . ALA A 1 416 ? 4.234 31.703 23.562 1 94 416 ALA A CA 1
ATOM 3193 C C . ALA A 1 416 ? 5.438 30.828 23.875 1 94 416 ALA A C 1
ATOM 3195 O O . ALA A 1 416 ? 6.094 30.312 22.953 1 94 416 ALA A O 1
ATOM 3196 N N . ASN A 1 417 ? 5.738 30.625 25.156 1 93.38 417 ASN A N 1
ATOM 3197 C CA . ASN A 1 417 ? 6.902 29.828 25.5 1 93.38 417 ASN A CA 1
ATOM 3198 C C . ASN A 1 417 ? 6.496 28.453 26.047 1 93.38 417 ASN A C 1
ATOM 3200 O O . ASN A 1 417 ? 7.332 27.719 26.578 1 93.38 417 ASN A O 1
ATOM 3204 N N . ALA A 1 418 ? 5.188 28.094 25.953 1 92.75 418 ALA A N 1
ATOM 3205 C CA . ALA A 1 418 ? 4.703 26.812 26.438 1 92.75 418 ALA A CA 1
ATOM 3206 C C . ALA A 1 418 ? 5.273 25.656 25.594 1 92.75 418 ALA A C 1
ATOM 3208 O O . ALA A 1 418 ? 5.441 24.547 26.094 1 92.75 418 ALA A O 1
ATOM 3209 N N . THR A 1 419 ? 5.523 25.906 24.344 1 94.69 419 THR A N 1
ATOM 3210 C CA . THR A 1 419 ? 6.188 25.031 23.375 1 94.69 419 THR A CA 1
ATOM 3211 C C . THR A 1 419 ? 7.164 25.812 22.516 1 94.69 419 THR A C 1
ATOM 3213 O O . THR A 1 419 ? 7.188 27.047 22.547 1 94.69 419 THR A O 1
ATOM 3216 N N . PRO A 1 420 ? 7.926 25.109 21.734 1 96.94 420 PRO A N 1
ATOM 3217 C CA . PRO A 1 420 ? 8.844 25.828 20.844 1 96.94 420 PRO A CA 1
ATOM 3218 C C . PRO A 1 420 ? 8.125 26.672 19.797 1 96.94 420 PRO A C 1
ATOM 3220 O O . PRO A 1 420 ? 8.711 27.594 19.234 1 96.94 420 PRO A O 1
ATOM 3223 N N . PHE A 1 421 ? 6.898 26.391 19.469 1 97.06 421 PHE A N 1
ATOM 3224 C CA . PHE A 1 421 ? 6.102 27.203 18.562 1 97.06 421 PHE A CA 1
ATOM 3225 C C . PHE A 1 421 ? 5.621 28.469 19.25 1 97.06 421 PHE A C 1
ATOM 3227 O O . PHE A 1 421 ? 4.703 28.422 20.078 1 97.06 421 PHE A O 1
ATOM 3234 N N . PRO A 1 422 ? 6.102 29.641 18.906 1 97.06 422 PRO A N 1
ATOM 3235 C CA . PRO A 1 422 ? 5.844 30.844 19.703 1 97.06 422 PRO A CA 1
ATOM 3236 C C . PRO A 1 422 ? 4.68 31.672 19.156 1 97.06 422 PRO A C 1
ATOM 3238 O O . PRO A 1 422 ? 4.188 32.562 19.828 1 97.06 422 PRO A O 1
ATOM 3241 N N . TRP A 1 423 ? 4.207 31.422 17.984 1 97.75 423 TRP A N 1
ATOM 3242 C CA . TRP A 1 423 ? 3.324 32.344 17.281 1 97.75 423 TRP A CA 1
ATOM 3243 C C . TRP A 1 423 ? 1.863 32.062 17.609 1 97.75 423 TRP A C 1
ATOM 3245 O O . TRP A 1 423 ? 1.042 31.875 16.703 1 97.75 423 TRP A O 1
ATOM 3255 N N . ARG A 1 424 ? 1.55 32.188 18.875 1 96.38 424 ARG A N 1
ATOM 3256 C CA . ARG A 1 424 ? 0.227 31.828 19.391 1 96.38 424 ARG A CA 1
ATOM 3257 C C . ARG A 1 424 ? -0.789 32.906 19.047 1 96.38 424 ARG A C 1
ATOM 3259 O O . ARG A 1 424 ? -1.998 32.688 19.109 1 96.38 424 ARG A O 1
ATOM 3266 N N . GLU A 1 425 ? -0.33 34.094 18.672 1 96 425 GLU A N 1
ATOM 3267 C CA . GLU A 1 425 ? -1.221 35.188 18.25 1 96 425 GLU A CA 1
ATOM 3268 C C . GLU A 1 425 ? -1.637 35.031 16.797 1 96 425 GLU A C 1
ATOM 3270 O O . GLU A 1 425 ? -2.514 35.75 16.312 1 96 425 GLU A O 1
ATOM 3275 N N . GLY A 1 426 ? -0.965 34.125 16.094 1 96.88 426 GLY A N 1
ATOM 3276 C CA . GLY A 1 426 ? -1.289 33.875 14.695 1 96.88 426 GLY A CA 1
ATOM 3277 C C . GLY A 1 426 ? -2.727 33.438 14.484 1 96.88 426 GLY A C 1
ATOM 3278 O O . GLY A 1 426 ? -3.336 32.844 15.367 1 96.88 426 GLY A O 1
ATOM 3279 N N . ARG A 1 427 ? -3.299 33.781 13.289 1 97.38 427 ARG A N 1
ATOM 3280 C CA . ARG A 1 427 ? -4.648 33.375 12.898 1 97.38 427 ARG A CA 1
ATOM 3281 C C . ARG A 1 427 ? -4.645 32.656 11.562 1 97.38 427 ARG A C 1
ATOM 3283 O O . ARG A 1 427 ? -5.484 31.781 11.32 1 97.38 427 ARG A O 1
ATOM 3290 N N . TYR A 1 428 ? -3.715 33.031 10.719 1 97.88 428 TYR A N 1
ATOM 3291 C CA . TYR A 1 428 ? -3.617 32.5 9.375 1 97.88 428 TYR A CA 1
ATOM 3292 C C . TYR A 1 428 ? -2.205 32 9.086 1 97.88 428 TYR A C 1
ATOM 3294 O O . TYR A 1 428 ? -1.274 32.812 8.961 1 97.88 428 TYR A O 1
ATOM 3302 N N . VAL A 1 429 ? -2.004 30.688 8.969 1 98.56 429 VAL A N 1
ATOM 3303 C CA . VAL A 1 429 ? -0.709 30.094 8.633 1 98.56 429 VAL A CA 1
ATOM 3304 C C . VAL A 1 429 ? -0.627 29.859 7.129 1 98.56 429 VAL A C 1
ATOM 3306 O O . VAL A 1 429 ? -1.185 28.891 6.613 1 98.56 429 VAL A O 1
ATOM 3309 N N . PHE A 1 430 ? 0.151 30.672 6.465 1 98.38 430 PHE A N 1
ATOM 3310 C CA . PHE A 1 430 ? 0.174 30.672 5.008 1 98.38 430 PHE A CA 1
ATOM 3311 C C . PHE A 1 430 ? 1.27 29.75 4.484 1 98.38 430 PHE A C 1
ATOM 3313 O O . PHE A 1 430 ? 2.34 29.641 5.086 1 98.38 430 PHE A O 1
ATOM 3320 N N . ASN A 1 431 ? 1.002 29.109 3.387 1 97.56 431 ASN A N 1
ATOM 3321 C CA . ASN A 1 431 ? 1.925 28.375 2.539 1 97.56 431 ASN A CA 1
ATOM 3322 C C . ASN A 1 431 ? 1.77 28.75 1.07 1 97.56 431 ASN A C 1
ATOM 3324 O O . ASN A 1 431 ? 0.67 28.688 0.518 1 97.56 431 ASN A O 1
ATOM 3328 N N . LEU A 1 432 ? 2.801 29.266 0.469 1 98 432 LEU A N 1
ATOM 3329 C CA . LEU A 1 432 ? 2.846 29.5 -0.972 1 98 432 LEU A CA 1
ATOM 3330 C C . LEU A 1 432 ? 3.645 28.406 -1.67 1 98 432 LEU A C 1
ATOM 3332 O O . LEU A 1 432 ? 4.824 28.203 -1.369 1 98 432 LEU A O 1
ATOM 3336 N N . LYS A 1 433 ? 2.953 27.688 -2.562 1 96.25 433 LYS A N 1
ATOM 3337 C CA . LYS A 1 433 ? 3.557 26.594 -3.316 1 96.25 433 LYS A CA 1
ATOM 3338 C C . LYS A 1 433 ? 3.611 26.922 -4.809 1 96.25 433 LYS A C 1
ATOM 3340 O O . LYS A 1 433 ? 2.629 27.406 -5.379 1 96.25 433 LYS A O 1
ATOM 3345 N N . VAL A 1 434 ? 4.762 26.688 -5.391 1 95.81 434 VAL A N 1
ATOM 3346 C CA . VAL A 1 434 ? 4.902 26.75 -6.84 1 95.81 434 VAL A CA 1
ATOM 3347 C C . VAL A 1 434 ? 5.445 25.438 -7.367 1 95.81 434 VAL A C 1
ATOM 3349 O O . VAL A 1 434 ? 6.336 24.828 -6.758 1 95.81 434 VAL A O 1
ATOM 3352 N N . GLY A 1 435 ? 4.785 24.953 -8.398 1 94.06 435 GLY A N 1
ATOM 3353 C CA . GLY A 1 435 ? 5.23 23.734 -9.07 1 94.06 435 GLY A CA 1
ATOM 3354 C C . GLY A 1 435 ? 5.609 23.969 -10.523 1 94.06 435 GLY A C 1
ATOM 3355 O O . GLY A 1 435 ? 5.031 24.828 -11.195 1 94.06 435 GLY A O 1
ATOM 3356 N N . TRP A 1 436 ? 6.66 23.172 -10.961 1 92.75 436 TRP A N 1
ATOM 3357 C CA . TRP A 1 436 ? 7.086 23.297 -12.359 1 92.75 436 TRP A CA 1
ATOM 3358 C C . TRP A 1 436 ? 7.562 21.953 -12.898 1 92.75 436 TRP A C 1
ATOM 3360 O O . TRP A 1 436 ? 7.777 21.016 -12.133 1 92.75 436 TRP A O 1
ATOM 3370 N N . ARG A 1 437 ? 7.684 21.766 -14.148 1 89.06 437 ARG A N 1
ATOM 3371 C CA . ARG A 1 437 ? 8.016 20.5 -14.789 1 89.06 437 ARG A CA 1
ATOM 3372 C C . ARG A 1 437 ? 9.414 20.547 -15.398 1 89.06 437 ARG A C 1
ATOM 3374 O O . ARG A 1 437 ? 10.125 19.547 -15.422 1 89.06 437 ARG A O 1
ATOM 3381 N N . ASP A 1 438 ? 9.797 21.703 -15.898 1 87.5 438 ASP A N 1
ATOM 3382 C CA . ASP A 1 438 ? 11.102 21.891 -16.516 1 87.5 438 ASP A CA 1
ATOM 3383 C C . ASP A 1 438 ? 12.148 22.297 -15.477 1 87.5 438 ASP A C 1
ATOM 3385 O O . ASP A 1 438 ? 12.023 23.344 -14.828 1 87.5 438 ASP A O 1
ATOM 3389 N N . PRO A 1 439 ? 13.164 21.484 -15.391 1 84.31 439 PRO A N 1
ATOM 3390 C CA . PRO A 1 439 ? 14.195 21.812 -14.398 1 84.31 439 PRO A CA 1
ATOM 3391 C C . PRO A 1 439 ? 14.766 23.219 -14.586 1 84.31 439 PRO A C 1
ATOM 3393 O O . PRO A 1 439 ? 15.203 23.844 -13.617 1 84.31 439 PRO A O 1
ATOM 3396 N N . ARG A 1 440 ? 14.719 23.844 -15.82 1 85.19 440 ARG A N 1
ATOM 3397 C CA . ARG A 1 440 ? 15.273 25.156 -16.141 1 85.19 440 ARG A CA 1
ATOM 3398 C C . ARG A 1 440 ? 14.461 26.266 -15.469 1 85.19 440 ARG A C 1
ATOM 3400 O O . ARG A 1 440 ? 14.938 27.391 -15.336 1 85.19 440 ARG A O 1
ATOM 3407 N N . ASP A 1 441 ? 13.234 25.828 -14.891 1 90.62 441 ASP A N 1
ATOM 3408 C CA . ASP A 1 441 ? 12.352 26.812 -14.273 1 90.62 441 ASP A CA 1
ATOM 3409 C C . ASP A 1 441 ? 12.656 26.969 -12.789 1 90.62 441 ASP A C 1
ATOM 3411 O O . ASP A 1 441 ? 12.008 27.766 -12.094 1 90.62 441 ASP A O 1
ATOM 3415 N N . GLY A 1 442 ? 13.633 26.328 -12.32 1 90.5 442 GLY A N 1
ATOM 3416 C CA . GLY A 1 442 ? 14 26.375 -10.914 1 90.5 442 GLY A CA 1
ATOM 3417 C C . GLY A 1 442 ? 14.438 27.766 -10.461 1 90.5 442 GLY A C 1
ATOM 3418 O O . GLY A 1 442 ? 14.016 28.234 -9.398 1 90.5 442 GLY A O 1
ATOM 3419 N N . ALA A 1 443 ? 15.203 28.328 -11.297 1 90.62 443 ALA A N 1
ATOM 3420 C CA . ALA A 1 443 ? 15.688 29.656 -10.953 1 90.62 443 ALA A CA 1
ATOM 3421 C C . ALA A 1 443 ? 14.539 30.672 -10.914 1 90.62 443 ALA A C 1
ATOM 3423 O O . ALA A 1 443 ? 14.5 31.531 -10.039 1 90.62 443 ALA A O 1
ATOM 3424 N N . ALA A 1 444 ? 13.711 30.516 -11.906 1 93.56 444 ALA A N 1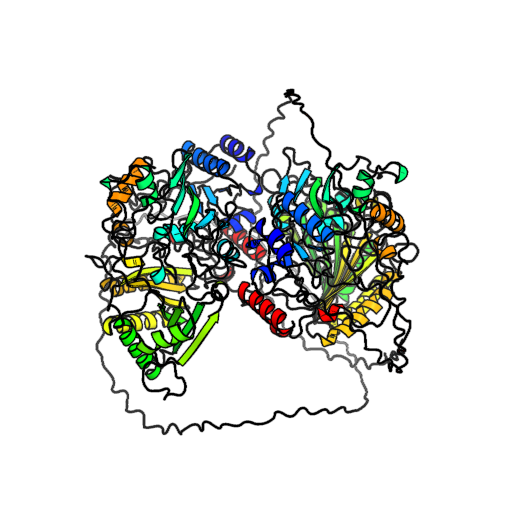
ATOM 3425 C CA . ALA A 1 444 ? 12.539 31.406 -11.938 1 93.56 444 ALA A CA 1
ATOM 3426 C C . ALA A 1 444 ? 11.656 31.188 -10.711 1 93.56 444 ALA A C 1
ATOM 3428 O O . ALA A 1 444 ? 11.102 32.156 -10.164 1 93.56 444 ALA A O 1
ATOM 3429 N N . ALA A 1 445 ? 11.516 30.016 -10.312 1 94.62 445 ALA A N 1
ATOM 3430 C CA . ALA A 1 445 ? 10.727 29.688 -9.125 1 94.62 445 ALA A CA 1
ATOM 3431 C C . ALA A 1 445 ? 11.352 30.297 -7.871 1 94.62 445 ALA A C 1
ATOM 3433 O O . ALA A 1 445 ? 10.648 30.875 -7.039 1 94.62 445 ALA A O 1
ATOM 3434 N N . ASP A 1 446 ? 12.641 30.25 -7.805 1 93.31 446 ASP A N 1
ATOM 3435 C CA . ASP A 1 446 ? 13.352 30.812 -6.664 1 93.31 446 ASP A CA 1
ATOM 3436 C C . ASP A 1 446 ? 13.164 32.344 -6.602 1 93.31 446 ASP A C 1
ATOM 3438 O O . ASP A 1 446 ? 12.898 32.875 -5.531 1 93.31 446 ASP A O 1
ATOM 3442 N N . GLU A 1 447 ? 13.328 32.875 -7.734 1 94.38 447 GLU A N 1
ATOM 3443 C CA . GLU A 1 447 ? 13.164 34.312 -7.805 1 94.38 447 GLU A CA 1
ATOM 3444 C C . GLU A 1 447 ? 11.758 34.75 -7.395 1 94.38 447 GLU A C 1
ATOM 3446 O O . GLU A 1 447 ? 11.586 35.688 -6.625 1 94.38 447 GLU A O 1
ATOM 3451 N N . PHE A 1 448 ? 10.867 34.062 -7.902 1 96.5 448 PHE A N 1
ATOM 3452 C CA . PHE A 1 448 ? 9.477 34.375 -7.602 1 96.5 448 PHE A CA 1
ATOM 3453 C C . PHE A 1 448 ? 9.195 34.219 -6.109 1 96.5 448 PHE A C 1
ATOM 3455 O O . PHE A 1 448 ? 8.602 35.094 -5.484 1 96.5 448 PHE A O 1
ATOM 3462 N N . LEU A 1 449 ? 9.594 33.156 -5.52 1 96.69 449 LEU A N 1
ATOM 3463 C CA . LEU A 1 449 ? 9.305 32.844 -4.121 1 96.69 449 LEU A CA 1
ATOM 3464 C C . LEU A 1 449 ? 10.039 33.812 -3.195 1 96.69 449 LEU A C 1
ATOM 3466 O O . LEU A 1 449 ? 9.516 34.219 -2.156 1 96.69 449 LEU A O 1
ATOM 3470 N N . ASN A 1 450 ? 11.203 34.156 -3.596 1 93.19 450 ASN A N 1
ATOM 3471 C CA . ASN A 1 450 ? 11.945 35.156 -2.799 1 93.19 450 ASN A CA 1
ATOM 3472 C C . ASN A 1 450 ? 11.266 36.5 -2.816 1 93.19 450 ASN A C 1
ATOM 3474 O O . ASN A 1 450 ? 11.172 37.188 -1.782 1 93.19 450 ASN A O 1
ATOM 3478 N N . ALA A 1 451 ? 10.844 36.875 -3.949 1 93.88 451 ALA A N 1
ATOM 3479 C CA . ALA A 1 451 ? 10.117 38.125 -4.059 1 93.88 451 ALA A CA 1
ATOM 3480 C C . ALA A 1 451 ? 8.812 38.094 -3.268 1 93.88 451 ALA A C 1
ATOM 3482 O O . ALA A 1 451 ? 8.445 39.062 -2.605 1 93.88 451 ALA A O 1
ATOM 3483 N N . ALA A 1 452 ? 8.148 37.031 -3.393 1 96.69 452 ALA A N 1
ATOM 3484 C CA . ALA A 1 452 ? 6.898 36.844 -2.658 1 96.69 452 ALA A CA 1
ATOM 3485 C C . ALA A 1 452 ? 7.137 36.875 -1.152 1 96.69 452 ALA A C 1
ATOM 3487 O O . ALA A 1 452 ? 6.336 37.469 -0.408 1 96.69 452 ALA A O 1
ATOM 3488 N N . ARG A 1 453 ? 8.156 36.281 -0.722 1 94.69 453 ARG A N 1
ATOM 3489 C CA . ARG A 1 453 ? 8.5 36.281 0.698 1 94.69 453 ARG A CA 1
ATOM 3490 C C . ARG A 1 453 ? 8.68 37.719 1.209 1 94.69 453 ARG A C 1
ATOM 3492 O O . ARG A 1 453 ? 8.141 38.094 2.256 1 94.69 453 ARG A O 1
ATOM 3499 N N . LEU A 1 454 ? 9.383 38.5 0.502 1 90.88 454 LEU A N 1
ATOM 3500 C CA . LEU A 1 454 ? 9.641 39.875 0.899 1 90.88 454 LEU A CA 1
ATOM 3501 C C . LEU A 1 454 ? 8.352 40.688 0.956 1 90.88 454 LEU A C 1
ATOM 3503 O O . LEU A 1 454 ? 8.141 41.469 1.882 1 90.88 454 LEU A O 1
ATOM 3507 N N . THR A 1 455 ? 7.52 40.406 0.05 1 92.94 455 THR A N 1
ATOM 3508 C CA . THR A 1 455 ? 6.27 41.156 -0.061 1 92.94 455 THR A CA 1
ATOM 3509 C C . THR A 1 455 ? 5.285 40.719 1.024 1 92.94 455 THR A C 1
ATOM 3511 O O . THR A 1 455 ? 4.711 41.562 1.713 1 92.94 455 THR A O 1
ATOM 3514 N N . LEU A 1 456 ? 5.16 39.469 1.208 1 94.25 456 LEU A N 1
ATOM 3515 C CA . LEU A 1 456 ? 4.082 38.938 2.041 1 94.25 456 LEU A CA 1
ATOM 3516 C C . LEU A 1 456 ? 4.504 38.875 3.504 1 94.25 456 LEU A C 1
ATOM 3518 O O . LEU A 1 456 ? 3.674 39.031 4.402 1 94.25 456 LEU A O 1
ATOM 3522 N N . SER A 1 457 ? 5.77 38.688 3.764 1 90.56 457 SER A N 1
ATOM 3523 C CA . SER A 1 457 ? 6.23 38.562 5.141 1 90.56 457 SER A CA 1
ATOM 3524 C C . SER A 1 457 ? 6.129 39.875 5.895 1 90.56 457 SER A C 1
ATOM 3526 O O . SER A 1 457 ? 6.137 39.875 7.129 1 90.56 457 SER A O 1
ATOM 3528 N N . ALA A 1 458 ? 6.012 40.938 5.16 1 92.06 458 ALA A N 1
ATOM 3529 C CA . ALA A 1 458 ? 5.871 42.25 5.785 1 92.06 458 ALA A CA 1
ATOM 3530 C C . ALA A 1 458 ? 4.609 42.312 6.641 1 92.06 458 ALA A C 1
ATOM 3532 O O . ALA A 1 458 ? 4.5 43.156 7.523 1 92.06 458 ALA A O 1
ATOM 3533 N N . HIS A 1 459 ? 3.727 41.375 6.41 1 94.94 459 HIS A N 1
ATOM 3534 C CA . HIS A 1 459 ? 2.459 41.344 7.133 1 94.94 459 HIS A CA 1
ATOM 3535 C C . HIS A 1 459 ? 2.486 40.312 8.258 1 94.94 459 HIS A C 1
ATOM 3537 O O . HIS A 1 459 ? 1.529 40.219 9.031 1 94.94 459 HIS A O 1
ATOM 3543 N N . ALA A 1 460 ? 3.537 39.594 8.445 1 96.94 460 ALA A N 1
ATOM 3544 C CA . ALA A 1 460 ? 3.605 38.5 9.383 1 96.94 460 ALA A CA 1
ATOM 3545 C C . ALA A 1 460 ? 3.691 38.969 10.82 1 96.94 460 ALA A C 1
ATOM 3547 O O . ALA A 1 460 ? 4.145 40.094 11.078 1 96.94 460 ALA A O 1
ATOM 3548 N N . VAL A 1 461 ? 3.199 38.156 11.734 1 96.88 461 VAL A N 1
ATOM 3549 C CA . VAL A 1 461 ? 3.34 38.469 13.156 1 96.88 461 VAL A CA 1
ATOM 3550 C C . VAL A 1 461 ? 4.801 38.312 13.57 1 96.88 461 VAL A C 1
ATOM 3552 O O . VAL A 1 461 ? 5.629 37.844 12.797 1 96.88 461 VAL A O 1
ATOM 3555 N N . GLY A 1 462 ? 5.059 38.75 14.766 1 94.5 462 GLY A N 1
ATOM 3556 C CA . GLY A 1 462 ? 6.418 38.812 15.266 1 94.5 462 GLY A CA 1
ATOM 3557 C C . GLY A 1 462 ? 7.016 40.219 15.234 1 94.5 462 GLY A C 1
ATOM 3558 O O . GLY A 1 462 ? 6.684 41 14.367 1 94.5 462 GLY A O 1
ATOM 3559 N N . PRO A 1 463 ? 7.902 40.5 16.078 1 93.25 463 PRO A N 1
ATOM 3560 C CA . PRO A 1 463 ? 8.438 41.844 16.172 1 93.25 463 PRO A CA 1
ATOM 3561 C C . PRO A 1 463 ? 9.156 42.281 14.891 1 93.25 463 PRO A C 1
ATOM 3563 O O . PRO A 1 463 ? 9.141 43.469 14.555 1 93.25 463 PRO A O 1
ATOM 3566 N N . ALA A 1 464 ? 9.719 41.406 14.156 1 93 464 ALA A N 1
ATOM 3567 C CA . ALA A 1 464 ? 10.422 41.719 12.914 1 93 464 ALA A CA 1
ATOM 3568 C C . ALA A 1 464 ? 9.672 41.156 11.703 1 93 464 ALA A C 1
ATOM 3570 O O . ALA A 1 464 ? 10.25 41 10.625 1 93 464 ALA A O 1
ATOM 3571 N N . HIS A 1 465 ? 8.383 40.75 11.938 1 94.56 465 HIS A N 1
ATOM 3572 C CA . HIS A 1 465 ? 7.57 40.188 10.875 1 94.56 465 HIS A CA 1
ATOM 3573 C C . HIS A 1 465 ? 8.203 38.906 10.336 1 94.56 465 HIS A C 1
ATOM 3575 O O . HIS A 1 465 ? 8.312 38.719 9.125 1 94.56 465 HIS A O 1
ATOM 3581 N N . GLU A 1 466 ? 8.633 38.062 11.297 1 94.81 466 GLU A N 1
ATOM 3582 C CA . GLU A 1 466 ? 9.484 36.938 10.891 1 94.81 466 GLU A CA 1
ATOM 3583 C C . GLU A 1 466 ? 8.742 35.625 11 1 94.81 466 GLU A C 1
ATOM 3585 O O . GLU A 1 466 ? 9.289 34.562 10.664 1 94.81 466 GLU A O 1
ATOM 3590 N N . ALA A 1 467 ? 7.543 35.625 11.438 1 98.06 467 ALA A N 1
ATOM 3591 C CA . ALA A 1 467 ? 6.855 34.375 11.797 1 98.06 467 ALA A CA 1
ATOM 3592 C C . ALA A 1 467 ? 6.688 33.469 10.586 1 98.06 467 ALA A C 1
ATOM 3594 O O . ALA A 1 467 ? 6.188 33.906 9.539 1 98.06 467 ALA A O 1
ATOM 3595 N N . ALA A 1 468 ? 7.105 32.25 10.68 1 97.94 468 ALA A N 1
ATOM 3596 C CA . ALA A 1 468 ? 6.926 31.188 9.719 1 97.94 468 ALA A CA 1
ATOM 3597 C C . ALA A 1 468 ? 6.617 29.859 10.422 1 97.94 468 ALA A C 1
ATOM 3599 O O . ALA A 1 468 ? 6.691 29.781 11.648 1 97.94 468 ALA A O 1
ATOM 3600 N N . TYR A 1 469 ? 6.152 28.922 9.688 1 98.06 469 TYR A N 1
ATOM 3601 C CA . TYR A 1 469 ? 5.688 27.672 10.25 1 98.06 469 TYR A CA 1
ATOM 3602 C C . TYR A 1 469 ? 6.637 26.531 9.898 1 98.06 469 TYR A C 1
ATOM 3604 O O . TYR A 1 469 ? 6.863 26.234 8.727 1 98.06 469 TYR A O 1
ATOM 3612 N N . LEU A 1 470 ? 7.117 25.844 10.859 1 97.62 470 LEU A N 1
ATOM 3613 C CA . LEU A 1 470 ? 8.164 24.828 10.727 1 97.62 470 LEU A CA 1
ATOM 3614 C C . LEU A 1 470 ? 7.727 23.719 9.773 1 97.62 470 LEU A C 1
ATOM 3616 O O . LEU A 1 470 ? 8.516 23.25 8.953 1 97.62 470 LEU A O 1
ATOM 3620 N N . ASN A 1 471 ? 6.473 23.172 9.867 1 97.5 471 ASN A N 1
ATOM 3621 C CA . ASN A 1 471 ? 6.02 22.062 9.031 1 97.5 471 ASN A CA 1
ATOM 3622 C C . ASN A 1 471 ? 5.902 22.484 7.566 1 97.5 471 ASN A C 1
ATOM 3624 O O . ASN A 1 471 ? 5.766 21.625 6.684 1 97.5 471 ASN A O 1
ATOM 3628 N N . TYR A 1 472 ? 5.918 23.781 7.328 1 97.25 472 TYR A N 1
ATOM 3629 C CA . TYR A 1 472 ? 6.059 24.297 5.973 1 97.25 472 TYR A CA 1
ATOM 3630 C C . TYR A 1 472 ? 7.48 24.781 5.715 1 97.25 472 TYR A C 1
ATOM 3632 O O . TYR A 1 472 ? 7.688 25.922 5.293 1 97.25 472 TYR A O 1
ATOM 3640 N N . ILE A 1 473 ? 8.359 23.922 5.867 1 95.19 473 ILE A N 1
ATOM 3641 C CA . ILE A 1 473 ? 9.789 24.219 5.945 1 95.19 473 ILE A CA 1
ATOM 3642 C C . ILE A 1 473 ? 10.266 24.797 4.613 1 95.19 473 ILE A C 1
ATOM 3644 O O . ILE A 1 473 ? 9.875 24.328 3.545 1 95.19 473 ILE A O 1
ATOM 3648 N N . ASP A 1 474 ? 11 25.844 4.684 1 95.12 474 ASP A N 1
ATOM 3649 C CA . ASP A 1 474 ? 11.695 26.5 3.576 1 95.12 474 ASP A CA 1
ATOM 3650 C C . ASP A 1 474 ? 13.211 26.375 3.729 1 95.12 474 ASP A C 1
ATOM 3652 O O . ASP A 1 474 ? 13.812 27.062 4.566 1 95.12 474 ASP A O 1
ATOM 3656 N N . PRO A 1 475 ? 13.781 25.578 2.84 1 92.44 475 PRO A N 1
ATOM 3657 C CA . PRO A 1 475 ? 15.227 25.359 2.992 1 92.44 475 PRO A CA 1
ATOM 3658 C C . PRO A 1 475 ? 16.047 26.625 2.729 1 92.44 475 PRO A C 1
ATOM 3660 O O . PRO A 1 475 ? 17.219 26.688 3.092 1 92.44 475 PRO A O 1
ATOM 3663 N N . GLN A 1 476 ? 15.43 27.672 2.221 1 91.5 476 GLN A N 1
ATOM 3664 C CA . GLN A 1 476 ? 16.172 28.891 1.885 1 91.5 476 GLN A CA 1
ATOM 3665 C C . GLN A 1 476 ? 15.789 30.031 2.822 1 91.5 476 GLN A C 1
ATOM 3667 O O . GLN A 1 476 ? 16.203 31.172 2.611 1 91.5 476 GLN A O 1
ATOM 3672 N N . LEU A 1 477 ? 15.023 29.719 3.805 1 93.81 477 LEU A N 1
ATOM 3673 C CA . LEU A 1 477 ? 14.602 30.766 4.734 1 93.81 477 LEU A CA 1
ATOM 3674 C C . LEU A 1 477 ? 15.789 31.328 5.504 1 93.81 477 LEU A C 1
ATOM 3676 O O . LEU A 1 477 ? 16.438 30.609 6.27 1 93.81 477 LEU A O 1
ATOM 3680 N N . PRO A 1 478 ? 16.062 32.625 5.211 1 90.06 478 PRO A N 1
ATOM 3681 C CA . PRO A 1 478 ? 17.109 33.219 6.043 1 90.06 478 PRO A CA 1
ATOM 3682 C C . PRO A 1 478 ? 16.703 33.344 7.508 1 90.06 478 PRO A C 1
ATOM 3684 O O . PRO A 1 478 ? 15.523 33.531 7.809 1 90.06 478 PRO A O 1
ATOM 3687 N N . ASN A 1 479 ? 17.547 33.219 8.414 1 93.44 479 ASN A N 1
ATOM 3688 C CA . ASN A 1 479 ? 17.266 33.375 9.836 1 93.44 479 ASN A CA 1
ATOM 3689 C C . ASN A 1 479 ? 16.125 32.469 10.281 1 93.44 479 ASN A C 1
ATOM 3691 O O . ASN A 1 479 ? 15.172 32.938 10.914 1 93.44 479 ASN A O 1
ATOM 3695 N N . TRP A 1 480 ? 16.125 31.266 9.773 1 96.06 480 TRP A N 1
ATOM 3696 C CA . TRP A 1 480 ? 15.055 30.312 10.039 1 96.06 480 TRP A CA 1
ATOM 3697 C C . TRP A 1 480 ? 14.883 30.094 11.539 1 96.06 480 TRP A C 1
ATOM 3699 O O . TRP A 1 480 ? 13.766 29.844 12.016 1 96.06 480 TRP A O 1
ATOM 3709 N N . GLN A 1 481 ? 15.891 30.297 12.414 1 97 481 GLN A N 1
ATOM 3710 C CA . GLN A 1 481 ? 15.836 30.109 13.859 1 97 481 GLN A CA 1
ATOM 3711 C C . GLN A 1 481 ? 14.789 31.031 14.492 1 97 481 GLN A C 1
ATOM 3713 O O . GLN A 1 481 ? 13.914 30.578 15.227 1 97 481 GLN A O 1
ATOM 3718 N N . GLN A 1 482 ? 14.891 32.281 14.07 1 96.62 482 GLN A N 1
ATOM 3719 C CA . GLN A 1 482 ? 13.953 33.25 14.602 1 96.62 482 GLN A CA 1
ATOM 3720 C C . GLN A 1 482 ? 12.57 33.094 13.984 1 96.62 482 GLN A C 1
ATOM 3722 O O . GLN A 1 482 ? 11.555 33.312 14.648 1 96.62 482 GLN A O 1
ATOM 3727 N N . SER A 1 483 ? 12.547 32.75 12.773 1 97.62 483 SER A N 1
ATOM 3728 C CA . SER A 1 483 ? 11.266 32.656 12.078 1 97.62 483 SER A CA 1
ATOM 3729 C C . SER A 1 483 ? 10.438 31.484 12.617 1 97.62 483 SER A C 1
ATOM 3731 O O . SER A 1 483 ? 9.227 31.609 12.789 1 97.62 483 SER A O 1
ATOM 3733 N N . TYR A 1 484 ? 11.07 30.375 12.898 1 98.12 484 TYR A N 1
ATOM 3734 C CA . TYR A 1 484 ? 10.344 29.172 13.312 1 98.12 484 TYR A CA 1
ATOM 3735 C C . TYR A 1 484 ? 10.117 29.188 14.82 1 98.12 484 TYR A C 1
ATOM 3737 O O . TYR A 1 484 ? 9.078 28.719 15.305 1 98.12 484 TYR A O 1
ATOM 3745 N N . TYR A 1 485 ? 11.07 29.812 15.609 1 98 485 TYR A N 1
ATOM 3746 C CA . TYR A 1 485 ? 11.031 29.547 17.047 1 98 485 TYR A CA 1
ATOM 3747 C C . TYR A 1 485 ? 10.984 30.844 17.844 1 98 485 TYR A C 1
ATOM 3749 O O . TYR A 1 485 ? 10.75 30.828 19.047 1 98 485 TYR A O 1
ATOM 3757 N N . GLY A 1 486 ? 11.25 32 17.203 1 96.94 486 GLY A N 1
ATOM 3758 C CA . GLY A 1 486 ? 11.266 33.281 17.922 1 96.94 486 GLY A CA 1
ATOM 3759 C C . GLY A 1 486 ? 12.211 33.281 19.109 1 96.94 486 GLY A C 1
ATOM 3760 O O . GLY A 1 486 ? 13.367 32.875 18.984 1 96.94 486 GLY A O 1
ATOM 3761 N N . GLU A 1 487 ? 11.703 33.719 20.219 1 95.62 487 GLU A N 1
ATOM 3762 C CA . GLU A 1 487 ? 12.516 33.875 21.422 1 95.62 487 GLU A CA 1
ATOM 3763 C C . GLU A 1 487 ? 12.766 32.531 22.094 1 95.62 487 GLU A C 1
ATOM 3765 O O . GLU A 1 487 ? 13.555 32.438 23.031 1 95.62 487 GLU A O 1
ATOM 3770 N N . ASN A 1 488 ? 12.188 31.453 21.578 1 96.19 488 ASN A N 1
ATOM 3771 C CA . ASN A 1 488 ? 12.312 30.141 22.203 1 96.19 488 ASN A CA 1
ATOM 3772 C C . ASN A 1 488 ? 13.555 29.406 21.719 1 96.19 488 ASN A C 1
ATOM 3774 O O . ASN A 1 488 ? 13.945 28.391 22.281 1 96.19 488 ASN A O 1
ATOM 3778 N N . TYR A 1 489 ? 14.258 29.891 20.703 1 97.25 489 TYR A N 1
ATOM 3779 C CA . TYR A 1 489 ? 15.352 29.172 20.062 1 97.25 489 TYR A CA 1
ATOM 3780 C C . TYR A 1 489 ? 16.516 28.984 21.031 1 97.25 489 TYR A C 1
ATOM 3782 O O . TYR A 1 489 ? 17.094 27.906 21.094 1 97.25 489 TYR A O 1
ATOM 3790 N N . PRO A 1 490 ? 16.906 30 21.859 1 96.12 490 PRO A N 1
ATOM 3791 C CA . PRO A 1 490 ? 18 29.781 22.797 1 96.12 490 PRO A CA 1
ATOM 3792 C C . PRO A 1 490 ? 17.734 28.625 23.75 1 96.12 490 PRO A C 1
ATOM 3794 O O . PRO A 1 490 ? 18.641 27.859 24.094 1 96.12 490 PRO A O 1
ATOM 3797 N N . ARG A 1 491 ? 16.516 28.531 24.172 1 95.19 491 ARG A N 1
ATOM 3798 C CA . ARG A 1 491 ? 16.156 27.438 25.047 1 95.19 491 ARG A CA 1
ATOM 3799 C C . ARG A 1 491 ? 16.328 26.094 24.359 1 95.19 491 ARG A C 1
ATOM 3801 O O . ARG A 1 491 ? 16.812 25.125 24.969 1 95.19 491 ARG A O 1
ATOM 3808 N N . LEU A 1 492 ? 15.953 25.984 23.078 1 97.38 492 LEU A N 1
ATOM 3809 C CA . LEU A 1 492 ? 16.156 24.766 22.312 1 97.38 492 LEU A CA 1
ATOM 3810 C C . LEU A 1 492 ? 17.625 24.391 22.234 1 97.38 492 LEU A C 1
ATOM 3812 O O . LEU A 1 492 ? 17.984 23.219 22.375 1 97.38 492 LEU A O 1
ATOM 3816 N N . ARG A 1 493 ? 18.469 25.375 22.078 1 97.44 493 ARG A N 1
ATOM 3817 C CA . ARG A 1 493 ? 19.906 25.141 22 1 97.44 493 ARG A CA 1
ATOM 3818 C C . ARG A 1 493 ? 20.438 24.594 23.328 1 97.44 493 ARG A C 1
ATOM 3820 O O . ARG A 1 493 ? 21.281 23.703 23.344 1 97.44 493 ARG A O 1
ATOM 3827 N N . THR A 1 494 ? 19.922 25.109 24.359 1 95.69 494 THR A N 1
ATOM 3828 C CA . THR A 1 494 ? 20.328 24.656 25.688 1 95.69 494 THR A CA 1
ATOM 3829 C C . THR A 1 494 ? 19.922 23.203 25.891 1 95.69 494 THR A C 1
ATOM 3831 O O . THR A 1 494 ? 20.703 22.391 26.406 1 95.69 494 THR A O 1
ATOM 3834 N N . ILE A 1 495 ? 18.734 22.875 25.531 1 96.38 495 ILE A N 1
ATOM 3835 C CA . ILE A 1 495 ? 18.25 21.516 25.672 1 96.38 495 ILE A CA 1
ATOM 3836 C C . ILE A 1 495 ? 19.078 20.578 24.812 1 96.38 495 ILE A C 1
ATOM 3838 O O . ILE A 1 495 ? 19.438 19.469 25.25 1 96.38 495 ILE A O 1
ATOM 3842 N N . LYS A 1 496 ? 19.406 21 23.594 1 97.06 496 LYS A N 1
ATOM 3843 C CA . LYS A 1 496 ? 20.25 20.219 22.703 1 97.06 496 LYS A CA 1
ATOM 3844 C C . LYS A 1 496 ? 21.609 19.938 23.359 1 97.06 496 LYS A C 1
ATOM 3846 O O . LYS A 1 496 ? 22.125 18.828 23.25 1 97.06 496 LYS A O 1
ATOM 3851 N N . SER A 1 497 ? 22.156 20.844 24.047 1 96.25 497 SER A N 1
ATOM 3852 C CA . SER A 1 497 ? 23.469 20.688 24.672 1 96.25 497 SER A CA 1
ATOM 3853 C C . SER A 1 497 ? 23.438 19.641 25.766 1 96.25 497 SER A C 1
ATOM 3855 O O . SER A 1 497 ? 24.469 19.016 26.062 1 96.25 497 SER A O 1
ATOM 3857 N N . VAL A 1 498 ? 22.344 19.453 26.312 1 95.56 498 VAL A N 1
ATOM 3858 C CA . VAL A 1 498 ? 22.188 18.484 27.391 1 95.56 498 VAL A CA 1
ATOM 3859 C C . VAL A 1 498 ? 21.938 17.094 26.812 1 95.56 498 VAL A C 1
ATOM 3861 O O . VAL A 1 498 ? 22.594 16.109 27.219 1 95.56 498 VAL A O 1
ATOM 3864 N N . TRP A 1 499 ? 21.094 16.984 25.875 1 96.88 499 TRP A N 1
ATOM 3865 C CA . TRP A 1 499 ? 20.594 15.688 25.438 1 96.88 499 TRP A CA 1
ATOM 3866 C C . TRP A 1 499 ? 21.359 15.188 24.219 1 96.88 499 TRP A C 1
ATOM 3868 O O . TRP A 1 499 ? 21.297 14.008 23.875 1 96.88 499 TRP A O 1
ATOM 3878 N N . ASP A 1 500 ? 22.016 16.062 23.531 1 96.88 500 ASP A N 1
ATOM 3879 C CA . ASP A 1 500 ? 22.828 15.727 22.359 1 96.88 500 ASP A CA 1
ATOM 3880 C C . ASP A 1 500 ? 24.062 16.625 22.281 1 96.88 500 ASP A C 1
ATOM 3882 O O . ASP A 1 500 ? 24.25 17.344 21.297 1 96.88 500 ASP A O 1
ATOM 3886 N N . PRO A 1 501 ? 24.906 16.531 23.219 1 95.94 501 PRO A N 1
ATOM 3887 C CA . PRO A 1 501 ? 26.047 17.453 23.312 1 95.94 501 PRO A CA 1
ATOM 3888 C C . PRO A 1 501 ? 27.016 17.328 22.141 1 95.94 501 PRO A C 1
ATOM 3890 O O . PRO A 1 501 ? 27.75 18.266 21.844 1 95.94 501 PRO A O 1
ATOM 3893 N N . ASP A 1 502 ? 27 16.172 21.453 1 95.38 502 ASP A N 1
ATOM 3894 C CA . ASP A 1 502 ? 27.953 15.953 20.375 1 95.38 502 ASP A CA 1
ATOM 3895 C C . ASP A 1 502 ? 27.328 16.219 19.016 1 95.38 502 ASP A C 1
ATOM 3897 O O . ASP A 1 502 ? 27.906 15.906 17.984 1 95.38 502 ASP A O 1
ATOM 3901 N N . ASN A 1 503 ? 26.141 16.734 19.047 1 96.25 503 ASN A N 1
ATOM 3902 C CA . ASN A 1 503 ? 25.422 17.062 17.812 1 96.25 503 ASN A CA 1
ATOM 3903 C C . ASN A 1 503 ? 25.281 15.852 16.906 1 96.25 503 ASN A C 1
ATOM 3905 O O . ASN A 1 503 ? 25.562 15.922 15.711 1 96.25 503 ASN A O 1
ATOM 3909 N N . PHE A 1 504 ? 24.969 14.711 17.547 1 96.19 504 PHE A N 1
ATOM 3910 C CA . PHE A 1 504 ? 24.75 13.453 16.844 1 96.19 504 PHE A CA 1
ATOM 3911 C C . PHE A 1 504 ? 23.594 13.578 15.852 1 96.19 504 PHE A C 1
ATOM 3913 O O . PHE A 1 504 ? 23.703 13.172 14.695 1 96.19 504 PHE A O 1
ATOM 3920 N N . PHE A 1 505 ? 22.484 14.125 16.312 1 97.06 505 PHE A N 1
ATOM 3921 C CA . PHE A 1 505 ? 21.344 14.398 15.445 1 97.06 505 PHE A CA 1
ATOM 3922 C C . PHE A 1 505 ? 21.531 15.711 14.703 1 97.06 505 PHE A C 1
ATOM 3924 O O . PHE A 1 505 ? 21.375 16.781 15.289 1 97.06 505 PHE A O 1
ATOM 3931 N N . ARG A 1 506 ? 21.781 15.602 13.43 1 94.88 506 ARG A N 1
ATOM 3932 C CA . ARG A 1 506 ? 22.078 16.797 12.656 1 94.88 506 ARG A CA 1
ATOM 3933 C C . ARG A 1 506 ? 21.562 16.672 11.227 1 94.88 506 ARG A C 1
ATOM 3935 O O . ARG A 1 506 ? 21.531 15.578 10.664 1 94.88 506 ARG A O 1
ATOM 3942 N N . PHE A 1 507 ? 21.109 17.703 10.633 1 93.75 507 PHE A N 1
ATOM 3943 C CA . PHE A 1 507 ? 20.609 17.891 9.273 1 93.75 507 PHE A CA 1
ATOM 3944 C C . PHE A 1 507 ? 20.484 19.375 8.953 1 93.75 507 PHE A C 1
ATOM 3946 O O . PHE A 1 507 ? 20.75 20.234 9.805 1 93.75 507 PHE A O 1
ATOM 3953 N N . ASP A 1 508 ? 20.188 19.719 7.699 1 91.19 508 ASP A N 1
ATOM 3954 C CA . ASP A 1 508 ? 20 21.125 7.344 1 91.19 508 ASP A CA 1
ATOM 3955 C C . ASP A 1 508 ? 18.875 21.766 8.156 1 91.19 508 ASP A C 1
ATOM 3957 O O . ASP A 1 508 ? 17.781 21.219 8.219 1 91.19 508 ASP A O 1
ATOM 3961 N N . GLN A 1 509 ? 19.156 22.828 8.883 1 94.31 509 GLN A N 1
ATOM 3962 C CA . GLN A 1 509 ? 18.25 23.594 9.727 1 94.31 509 GLN A CA 1
ATOM 3963 C C . GLN A 1 509 ? 17.906 22.828 11 1 94.31 509 GLN A C 1
ATOM 3965 O O . GLN A 1 509 ? 16.797 22.938 11.523 1 94.31 509 GLN A O 1
ATOM 3970 N N . ALA A 1 510 ? 18.797 21.906 11.398 1 96.19 510 ALA A N 1
ATOM 3971 C CA . ALA A 1 510 ? 18.672 21.281 12.719 1 96.19 510 ALA A CA 1
ATOM 3972 C C . ALA A 1 510 ? 19 22.266 13.828 1 96.19 510 ALA A C 1
ATOM 3974 O O . ALA A 1 510 ? 19.719 23.25 13.602 1 96.19 510 ALA A O 1
ATOM 3975 N N . ILE A 1 511 ? 18.469 22 15.016 1 97.69 511 ILE A N 1
ATOM 3976 C CA . ILE A 1 511 ? 18.781 22.828 16.172 1 97.69 511 ILE A CA 1
ATOM 3977 C C . ILE A 1 511 ? 20.297 22.797 16.438 1 97.69 511 ILE A C 1
ATOM 3979 O O . ILE A 1 511 ? 20.906 21.734 16.516 1 97.69 511 ILE A O 1
ATOM 3983 N N . GLU A 1 512 ? 20.859 23.938 16.594 1 95.81 512 GLU A N 1
ATOM 3984 C CA . GLU A 1 512 ? 22.297 24.078 16.75 1 95.81 512 GLU A CA 1
ATOM 3985 C C . GLU A 1 512 ? 22.703 24.062 18.219 1 95.81 512 GLU A C 1
ATOM 3987 O O . GLU A 1 512 ? 21.906 24.406 19.094 1 95.81 512 GLU A O 1
ATOM 3992 N N . LEU A 1 513 ? 23.906 23.625 18.469 1 95 513 LEU A N 1
ATOM 3993 C CA . LEU A 1 513 ? 24.453 23.719 19.812 1 95 513 LEU A CA 1
ATOM 3994 C C . LEU A 1 513 ? 24.781 25.156 20.172 1 95 513 LEU A C 1
ATOM 3996 O O . LEU A 1 513 ? 25.016 25.984 19.281 1 95 513 LEU A O 1
ATOM 4000 N N . PRO A 1 514 ? 24.891 25.312 21.625 1 86.44 514 PRO A N 1
ATOM 4001 C CA . PRO A 1 514 ? 25.328 26.656 22.031 1 86.44 514 PRO A CA 1
ATOM 4002 C C . PRO A 1 514 ? 26.766 26.953 21.625 1 86.44 514 PRO A C 1
ATOM 4004 O O . PRO A 1 514 ? 27.625 26.078 21.688 1 86.44 514 PRO A O 1
ATOM 4007 N N . GLY A 1 515 ? 27.109 28.047 21.109 1 76.88 515 GLY A N 1
ATOM 4008 C CA . GLY A 1 515 ? 28.438 28.422 20.656 1 76.88 515 GLY A CA 1
ATOM 4009 C C . GLY A 1 515 ? 28.625 28.297 19.156 1 76.88 515 GLY A C 1
ATOM 4010 O O . GLY A 1 515 ? 29.594 28.828 18.609 1 76.88 515 GLY A O 1
ATOM 4011 N N . ASP A 1 516 ? 27.938 27.328 18.672 1 59.62 516 ASP A N 1
ATOM 4012 C CA . ASP A 1 516 ? 27.953 27.297 17.219 1 59.62 516 ASP A CA 1
ATOM 4013 C C . ASP A 1 516 ? 27.5 28.641 16.641 1 59.62 516 ASP A C 1
ATOM 4015 O O . ASP A 1 516 ? 26.609 29.281 17.188 1 59.62 516 ASP A O 1
ATOM 4019 N N . ALA A 1 517 ? 28.469 29.375 16.062 1 47.03 517 ALA A N 1
ATOM 4020 C CA . ALA A 1 517 ? 28.047 30.625 15.445 1 47.03 517 ALA A CA 1
ATOM 4021 C C . ALA A 1 517 ? 26.688 30.484 14.773 1 47.03 517 ALA A C 1
ATOM 4023 O O . ALA A 1 517 ? 26.438 29.516 14.047 1 47.03 517 ALA A O 1
ATOM 4024 N N . VAL A 1 518 ? 25.766 30.922 15.508 1 48.44 518 VAL A N 1
ATOM 4025 C CA . VAL A 1 518 ? 24.516 30.984 14.766 1 48.44 518 VAL A CA 1
ATOM 4026 C C . VAL A 1 518 ? 24.781 31.453 13.344 1 48.44 518 VAL A C 1
ATOM 4028 O O . VAL A 1 518 ? 25.25 32.562 13.125 1 48.44 518 VAL A O 1
ATOM 4031 N N . VAL A 1 519 ? 25.141 30.562 12.445 1 38.34 519 VAL A N 1
ATOM 4032 C CA . VAL A 1 519 ? 25.344 31 11.07 1 38.34 519 VAL A CA 1
ATOM 4033 C C . VAL A 1 519 ? 24.141 31.812 10.609 1 38.34 519 VAL A C 1
ATOM 4035 O O . VAL A 1 519 ? 23.016 31.297 10.516 1 38.34 519 VAL A O 1
ATOM 4038 N N . PRO A 1 520 ? 24.234 33.125 10.969 1 33.25 520 PRO A N 1
ATOM 4039 C CA . PRO A 1 520 ? 23.141 33.844 10.273 1 33.25 520 PRO A CA 1
ATOM 4040 C C . PRO A 1 520 ? 22.922 33.312 8.852 1 33.25 520 PRO A C 1
ATOM 4042 O O . PRO A 1 520 ? 23.859 32.844 8.211 1 33.25 520 PRO A O 1
ATOM 4045 N N . GLY A 1 521 ? 21.922 32.656 8.617 1 35.19 521 GLY A N 1
ATOM 4046 C CA . GLY A 1 521 ? 21.766 32.375 7.199 1 35.19 521 GLY A CA 1
ATOM 4047 C C . GLY A 1 521 ? 22.531 33.344 6.316 1 35.19 521 GLY A C 1
ATOM 4048 O O . GLY A 1 521 ? 22.859 34.469 6.742 1 35.19 521 GLY A O 1
ATOM 4049 N N . ALA A 1 522 ? 23.312 32.875 5.336 1 32.91 522 ALA A N 1
ATOM 4050 C CA . ALA A 1 522 ? 24.016 33.781 4.402 1 32.91 522 ALA A CA 1
ATOM 4051 C C . ALA A 1 522 ? 23.234 35.062 4.164 1 32.91 522 ALA A C 1
ATOM 4053 O O . ALA A 1 522 ? 22.031 35 3.887 1 32.91 522 ALA A O 1
ATOM 4054 N N . PRO A 1 523 ? 23.672 36.125 4.812 1 28.3 523 PRO A N 1
ATOM 4055 C CA . PRO A 1 523 ? 23 37.281 4.246 1 28.3 523 PRO A CA 1
ATOM 4056 C C . PRO A 1 523 ? 22.859 37.219 2.727 1 28.3 523 PRO A C 1
ATOM 4058 O O . PRO A 1 523 ? 23.703 36.625 2.051 1 28.3 523 PRO A O 1
ATOM 4061 N N . ALA A 1 524 ? 21.656 37 2.25 1 31.72 524 ALA A N 1
ATOM 4062 C CA . ALA A 1 524 ? 21.641 37.188 0.802 1 31.72 524 ALA A CA 1
ATOM 4063 C C . ALA A 1 524 ? 22.641 38.25 0.378 1 31.72 524 ALA A C 1
ATOM 4065 O O . ALA A 1 524 ? 22.766 39.312 1.021 1 31.72 524 ALA A O 1
ATOM 4066 N N . ASP A 1 525 ? 23.797 37.938 -0.069 1 26.86 525 ASP A N 1
ATOM 4067 C CA . ASP A 1 525 ? 24.594 38.969 -0.769 1 26.86 525 ASP A CA 1
ATOM 4068 C C . ASP A 1 525 ? 23.688 39.938 -1.511 1 26.86 525 ASP A C 1
ATOM 4070 O O . ASP A 1 525 ? 22.844 39.531 -2.307 1 26.86 525 ASP A O 1
ATOM 4074 N N . PRO A 1 526 ? 23.516 41.156 -1.026 1 28.36 526 PRO A N 1
ATOM 4075 C CA . PRO A 1 526 ? 22.75 42.188 -1.747 1 28.36 526 PRO A CA 1
ATOM 4076 C C . PRO A 1 526 ? 23.172 42.312 -3.209 1 28.36 526 PRO A C 1
ATOM 4078 O O . PRO A 1 526 ? 22.922 43.344 -3.838 1 28.36 526 PRO A O 1
ATOM 4081 N N . GLY A 1 527 ? 24 41.438 -3.736 1 25.11 527 GLY A N 1
ATOM 4082 C CA . GLY A 1 527 ? 24.547 41.812 -5.039 1 25.11 527 GLY A CA 1
ATOM 4083 C C . GLY A 1 527 ? 23.516 42.438 -5.961 1 25.11 527 GLY A C 1
ATOM 4084 O O . GLY A 1 527 ? 23.5 43.656 -6.164 1 25.11 527 GLY A O 1
ATOM 4085 N N . VAL A 1 528 ? 23.281 41.75 -7.266 1 24.72 528 VAL A N 1
ATOM 4086 C CA . VAL A 1 528 ? 22.828 42.438 -8.461 1 24.72 528 VAL A CA 1
ATOM 4087 C C . VAL A 1 528 ? 21.375 42.875 -8.297 1 24.72 528 VAL A C 1
ATOM 4089 O O . VAL A 1 528 ? 20.469 42.031 -8.312 1 24.72 528 VAL A O 1
ATOM 4092 N N . ILE A 1 529 ? 21.062 43.656 -7.301 1 23.14 529 ILE A N 1
ATOM 4093 C CA . ILE A 1 529 ? 19.781 44.312 -7.508 1 23.14 529 ILE A CA 1
ATOM 4094 C C . ILE A 1 529 ? 19.797 45.094 -8.836 1 23.14 529 ILE A C 1
ATOM 4096 O O . ILE A 1 529 ? 20.469 46.094 -8.961 1 23.14 529 ILE A O 1
ATOM 4100 N N . ALA A 1 530 ? 20.094 44.406 -9.969 1 25.36 530 ALA A N 1
ATOM 4101 C CA . ALA A 1 530 ? 19.859 45.219 -11.164 1 25.36 530 ALA A CA 1
ATOM 4102 C C . ALA A 1 530 ? 18.531 45.969 -11.07 1 25.36 530 ALA A C 1
ATOM 4104 O O . ALA A 1 530 ? 17.516 45.406 -10.664 1 25.36 530 ALA A O 1
ATOM 4105 N N . ALA A 1 531 ? 18.609 47.281 -10.93 1 24.09 531 ALA A N 1
ATOM 4106 C CA . ALA A 1 531 ? 17.547 48.281 -11.094 1 24.09 531 ALA A CA 1
ATOM 4107 C C . ALA A 1 531 ? 16.672 47.938 -12.289 1 24.09 531 ALA A C 1
ATOM 4109 O O . ALA A 1 531 ? 17.109 48.031 -13.438 1 24.09 531 ALA A O 1
ATOM 4110 N N . ILE A 1 532 ? 16.047 46.875 -12.359 1 23.73 532 ILE A N 1
ATOM 4111 C CA . ILE A 1 532 ? 15.109 46.906 -13.477 1 23.73 532 ILE A CA 1
ATOM 4112 C C . ILE A 1 532 ? 14.266 48.188 -13.414 1 23.73 532 ILE A C 1
ATOM 4114 O O . ILE A 1 532 ? 13.641 48.469 -12.391 1 23.73 532 ILE A O 1
ATOM 4118 N N . PRO A 1 533 ? 14.633 49.188 -14.195 1 22.73 533 PRO A N 1
ATOM 4119 C CA . PRO A 1 533 ? 13.805 50.406 -14.266 1 22.73 533 PRO A CA 1
ATOM 4120 C C . PRO A 1 533 ? 12.305 50.094 -14.242 1 22.73 533 PRO A C 1
ATOM 4122 O O . PRO A 1 533 ? 11.875 49.062 -14.773 1 22.73 533 PRO A O 1
ATOM 4125 N N . VAL A 1 534 ? 11.719 50.438 -13.148 1 22.78 534 VAL A N 1
ATOM 4126 C CA . VAL A 1 534 ? 10.266 50.469 -13.008 1 22.78 534 VAL A CA 1
ATOM 4127 C C . VAL A 1 534 ? 9.648 51.188 -14.211 1 22.78 534 VAL A C 1
ATOM 4129 O O . VAL A 1 534 ? 9.758 52.406 -14.328 1 22.78 534 VAL A O 1
ATOM 4132 N N . LEU A 1 535 ? 9.984 50.812 -15.477 1 21.89 535 LEU A N 1
ATOM 4133 C CA . LEU A 1 535 ? 9.273 51.469 -16.562 1 21.89 535 LEU A CA 1
ATOM 4134 C C . LEU A 1 535 ? 7.773 51.5 -16.297 1 21.89 535 LEU A C 1
ATOM 4136 O O . LEU A 1 535 ? 7.062 50.531 -16.609 1 21.89 535 LEU A O 1
ATOM 4140 N N . LEU A 1 536 ? 7.383 51.781 -15.047 1 20.02 536 LEU A N 1
ATOM 4141 C CA . LEU A 1 536 ? 5.938 51.875 -14.859 1 20.02 536 LEU A CA 1
ATOM 4142 C C . LEU A 1 536 ? 5.328 52.938 -15.789 1 20.02 536 LEU A C 1
ATOM 4144 O O . LEU A 1 536 ? 4.215 53.406 -15.547 1 20.02 536 LEU A O 1
ATOM 4148 N N . GLU A 1 537 ? 6.121 53.656 -16.625 1 21.27 537 GLU A N 1
ATOM 4149 C CA . GLU A 1 537 ? 5.262 54.719 -17.141 1 21.27 537 GLU A CA 1
ATOM 4150 C C . GLU A 1 537 ? 4.004 54.125 -17.781 1 21.27 537 GLU A C 1
ATOM 4152 O O . GLU A 1 537 ? 4.082 53.188 -18.578 1 21.27 537 GLU A O 1
ATOM 4157 N N . GLY A 1 538 ? 2.854 54.406 -17.109 1 21.73 538 GLY A N 1
ATOM 4158 C CA . GLY A 1 538 ? 1.437 54.125 -17.297 1 21.73 538 GLY A CA 1
ATOM 4159 C C . GLY A 1 538 ? 0.941 54.469 -18.688 1 21.73 538 GLY A C 1
ATOM 4160 O O . GLY A 1 538 ? -0.251 54.344 -18.969 1 21.73 538 GLY A O 1
ATOM 4161 N N . VAL A 1 539 ? 1.67 54.594 -19.828 1 21.34 539 VAL A N 1
ATOM 4162 C CA . VAL A 1 539 ? 0.779 55.219 -20.797 1 21.34 539 VAL A CA 1
ATOM 4163 C C . VAL A 1 539 ? -0.507 54.406 -20.922 1 21.34 539 VAL A C 1
ATOM 4165 O O . VAL A 1 539 ? -0.473 53.219 -21.312 1 21.34 539 VAL A O 1
ATOM 4168 N N . ILE A 1 540 ? -1.432 54.594 -19.969 1 20.55 540 ILE A N 1
ATOM 4169 C CA . ILE A 1 540 ? -2.799 54.094 -19.969 1 20.55 540 ILE A CA 1
ATOM 4170 C C . ILE A 1 540 ? -3.449 54.375 -21.328 1 20.55 540 ILE A C 1
ATOM 4172 O O . ILE A 1 540 ? -3.66 55.531 -21.688 1 20.55 540 ILE A O 1
ATOM 4176 N N . ALA A 1 541 ? -2.924 53.875 -22.438 1 22.81 541 ALA A N 1
ATOM 4177 C CA . ALA A 1 541 ? -3.744 54.219 -23.594 1 22.81 541 ALA A CA 1
ATOM 4178 C C . ALA A 1 541 ? -5.223 53.969 -23.312 1 22.81 541 ALA A C 1
ATOM 4180 O O . ALA A 1 541 ? -5.574 53.031 -22.609 1 22.81 541 ALA A O 1
ATOM 4181 N N . PRO A 1 542 ? -6.09 55 -23.453 1 20.61 542 PRO A N 1
ATOM 4182 C CA . PRO A 1 542 ? -7.535 55 -23.219 1 20.61 542 PRO A CA 1
ATOM 4183 C C . PRO A 1 542 ? -8.227 53.812 -23.906 1 20.61 542 PRO A C 1
ATOM 4185 O O . PRO A 1 542 ? -7.949 53.531 -25.078 1 20.61 542 PRO A O 1
ATOM 4188 N N . ILE A 1 543 ? -8.266 52.688 -23.234 1 22.64 543 ILE A N 1
ATOM 4189 C CA . ILE A 1 543 ? -9 51.594 -23.891 1 22.64 543 ILE A CA 1
ATOM 4190 C C . ILE A 1 543 ? -10.336 52.125 -24.406 1 22.64 543 ILE A C 1
ATOM 4192 O O . ILE A 1 543 ? -11.125 52.688 -23.641 1 22.64 543 ILE A O 1
ATOM 4196 N N . PRO A 1 544 ? -10.375 52.375 -25.656 1 22.5 544 PRO A N 1
ATOM 4197 C CA . PRO A 1 544 ? -11.656 52.906 -26.125 1 22.5 544 PRO A CA 1
ATOM 4198 C C . PRO A 1 544 ? -12.852 52.156 -25.562 1 22.5 544 PRO A C 1
ATOM 4200 O O . PRO A 1 544 ? -12.711 51 -25.172 1 22.5 544 PRO A O 1
ATOM 4203 N N . ALA A 1 545 ? -13.875 52.906 -25.234 1 22.77 545 ALA A N 1
ATOM 4204 C CA . ALA A 1 545 ? -15.203 52.594 -24.703 1 22.77 545 ALA A CA 1
ATOM 4205 C C . ALA A 1 545 ? -15.852 51.469 -25.5 1 22.77 545 ALA A C 1
ATOM 4207 O O . ALA A 1 545 ? -16.078 51.594 -26.703 1 22.77 545 ALA A O 1
ATOM 4208 N N . LEU A 1 546 ? -15.32 50.219 -25.312 1 20.62 546 LEU A N 1
ATOM 4209 C CA . LEU A 1 546 ? -16.031 49.25 -26.156 1 20.62 546 LEU A CA 1
ATOM 4210 C C . LEU A 1 546 ? -17.531 49.406 -26 1 20.62 546 LEU A C 1
ATOM 4212 O O . LEU A 1 546 ? -18.031 49.688 -24.906 1 20.62 546 LEU A O 1
ATOM 4216 N N . PRO A 1 547 ? -18.234 49.5 -27.062 1 20.33 547 PRO A N 1
ATOM 4217 C CA . PRO A 1 547 ? -19.672 49.75 -27.156 1 20.33 547 PRO A CA 1
ATOM 4218 C C . PRO A 1 547 ? -20.484 48.781 -26.312 1 20.33 547 PRO A C 1
ATOM 4220 O O . PRO A 1 547 ? -20 47.719 -25.969 1 20.33 547 PRO A O 1
ATOM 4223 N N . GLU A 1 548 ? -21.625 49.156 -25.797 1 19.56 548 GLU A N 1
ATOM 4224 C CA . GLU A 1 548 ? -22.734 48.656 -24.969 1 19.56 548 GLU A CA 1
ATOM 4225 C C . GLU A 1 548 ? -23.203 47.281 -25.469 1 19.56 548 GLU A C 1
ATOM 4227 O O . GLU A 1 548 ? -24 47.188 -26.406 1 19.56 548 GLU A O 1
ATOM 4232 N N . ALA A 1 549 ? -22.297 46.312 -25.922 1 20.16 549 ALA A N 1
ATOM 4233 C CA . ALA A 1 549 ? -23.094 45.25 -26.547 1 20.16 549 ALA A CA 1
ATOM 4234 C C . ALA A 1 549 ? -24.141 44.719 -25.578 1 20.16 549 ALA A C 1
ATOM 4236 O O . ALA A 1 549 ? -23.891 44.625 -24.375 1 20.16 549 ALA A O 1
ATOM 4237 N N . VAL A 1 550 ? -25.438 44.656 -25.953 1 19.31 550 VAL A N 1
ATOM 4238 C CA . VAL A 1 550 ? -26.75 44.312 -25.453 1 19.31 550 VAL A CA 1
ATOM 4239 C C . VAL A 1 550 ? -26.781 42.844 -25 1 19.31 550 VAL A C 1
ATOM 4241 O O . VAL A 1 550 ? -26.656 41.938 -25.828 1 19.31 550 VAL A O 1
ATOM 4244 N N . ILE A 1 551 ? -25.875 42.406 -24.125 1 19.5 551 ILE A N 1
ATOM 4245 C CA . ILE A 1 551 ? -25.969 41 -23.875 1 19.5 551 ILE A CA 1
ATOM 4246 C C . ILE A 1 551 ? -27.391 40.625 -23.453 1 19.5 551 ILE A C 1
ATOM 4248 O O . ILE A 1 551 ? -27.906 41.156 -22.469 1 19.5 551 ILE A O 1
ATOM 4252 N N . ALA A 1 552 ? -28.156 40.188 -24.469 1 20.92 552 ALA A N 1
ATOM 4253 C CA . ALA A 1 552 ? -29.562 39.781 -24.312 1 20.92 552 ALA A CA 1
ATOM 4254 C C . ALA A 1 552 ? -29.703 38.688 -23.25 1 20.92 552 ALA A C 1
ATOM 4256 O O . ALA A 1 552 ? -28.781 37.906 -23 1 20.92 552 ALA A O 1
ATOM 4257 N N . PRO A 1 553 ? -30.719 38.719 -22.422 1 19.83 553 PRO A N 1
ATOM 4258 C CA . PRO A 1 553 ? -31.172 38 -21.25 1 19.83 553 PRO A CA 1
ATOM 4259 C C . PRO A 1 553 ? -31.328 36.5 -21.516 1 19.83 553 PRO A C 1
ATOM 4261 O O . PRO A 1 553 ? -32.031 36.094 -22.453 1 19.83 553 PRO A O 1
ATOM 4264 N N . ILE A 1 554 ? -30.172 35.75 -21.609 1 20.38 554 ILE A N 1
ATOM 4265 C CA . ILE A 1 554 ? -30.484 34.375 -21.969 1 20.38 554 ILE A CA 1
ATOM 4266 C C . ILE A 1 554 ? -31.578 33.844 -21.047 1 20.38 554 ILE A C 1
ATOM 4268 O O . ILE A 1 554 ? -31.453 33.875 -19.828 1 20.38 554 ILE A O 1
ATOM 4272 N N . PRO A 1 555 ? -32.781 33.438 -21.609 1 19.2 555 PRO A N 1
ATOM 4273 C CA . PRO A 1 555 ? -34 32.969 -20.953 1 19.2 555 PRO A CA 1
ATOM 4274 C C . PRO A 1 555 ? -33.812 31.641 -20.25 1 19.2 555 PRO A C 1
ATOM 4276 O O . PRO A 1 555 ? -33.031 30.812 -20.672 1 19.2 555 PRO A O 1
ATOM 4279 N N . VAL A 1 556 ? -33.844 31.656 -18.938 1 19.55 556 VAL A N 1
ATOM 4280 C CA . VAL A 1 556 ? -33.844 30.609 -17.922 1 19.55 556 VAL A CA 1
ATOM 4281 C C . VAL A 1 556 ? -34.875 29.531 -18.281 1 19.55 556 VAL A C 1
ATOM 4283 O O . VAL A 1 556 ? -36.062 29.703 -18.047 1 19.55 556 VAL A O 1
ATOM 4286 N N . HIS A 1 557 ? -34.969 28.984 -19.672 1 17.52 557 HIS A N 1
ATOM 4287 C CA . HIS A 1 557 ? -36.156 28.172 -19.828 1 17.52 557 HIS A CA 1
ATOM 4288 C C . HIS A 1 557 ? -36.094 26.922 -18.969 1 17.52 557 HIS A C 1
ATOM 4290 O O . HIS A 1 557 ? -35.031 26.391 -18.719 1 17.52 557 HIS A O 1
ATOM 4296 N N . GLY A 1 558 ? -37.094 26.656 -18.141 1 18 558 GLY A N 1
ATOM 4297 C CA . GLY A 1 558 ? -37.625 25.766 -17.109 1 18 558 GLY A CA 1
ATOM 4298 C C . GLY A 1 558 ? -37.844 24.344 -17.609 1 18 558 GLY A C 1
ATOM 4299 O O . GLY A 1 558 ? -38.375 23.5 -16.891 1 18 558 GLY A O 1
ATOM 4300 N N . PRO A 1 559 ? -37.312 23.875 -18.938 1 17.5 559 PRO A N 1
ATOM 4301 C CA . PRO A 1 559 ? -38.281 22.875 -19.391 1 17.5 559 PRO A CA 1
ATOM 4302 C C . PRO A 1 559 ? -38.156 21.562 -18.625 1 17.5 559 PRO A C 1
ATOM 4304 O O . PRO A 1 559 ? -37.094 21.219 -18.109 1 17.5 559 PRO A O 1
ATOM 4307 N N . GLY A 1 560 ? -39.219 20.891 -18.094 1 17.36 560 GLY A N 1
ATOM 4308 C CA . GLY A 1 560 ? -39.688 19.734 -17.359 1 17.36 560 GLY A CA 1
ATOM 4309 C C . GLY A 1 560 ? -39.469 18.422 -18.078 1 17.36 560 GLY A C 1
ATOM 4310 O O . GLY A 1 560 ? -39.594 17.344 -17.469 1 17.36 560 GLY A O 1
ATOM 4311 N N . ALA A 1 561 ? -39.344 18.391 -19.562 1 16.05 561 ALA A N 1
ATOM 4312 C CA . ALA A 1 561 ? -40.094 17.25 -20.078 1 16.05 561 ALA A CA 1
ATOM 4313 C C . ALA A 1 561 ? -39.438 15.938 -19.703 1 16.05 561 ALA A C 1
ATOM 4315 O O . ALA A 1 561 ? -38.219 15.906 -19.453 1 16.05 561 ALA A O 1
ATOM 4316 N N . ALA A 1 562 ? -40.125 14.805 -20.031 1 17.3 562 ALA A N 1
ATOM 4317 C CA . ALA A 1 562 ? -40.625 13.453 -19.844 1 17.3 562 ALA A CA 1
ATOM 4318 C C . ALA A 1 562 ? -39.844 12.438 -20.656 1 17.3 562 ALA A C 1
ATOM 4320 O O . ALA A 1 562 ? -39.906 12.438 -21.875 1 17.3 562 ALA A O 1
ATOM 4321 N N . ILE A 1 563 ? -38.5 12.414 -20.516 1 16.7 563 ILE A N 1
ATOM 4322 C CA . ILE A 1 563 ? -37.906 11.555 -21.531 1 16.7 563 ILE A CA 1
ATOM 4323 C C . ILE A 1 563 ? -38.562 10.172 -21.484 1 16.7 563 ILE A C 1
ATOM 4325 O O . ILE A 1 563 ? -38.656 9.562 -20.406 1 16.7 563 ILE A O 1
ATOM 4329 N N . ASN A 1 564 ? -39.156 9.836 -22.703 1 15.43 564 ASN A N 1
ATOM 4330 C CA . ASN A 1 564 ? -39.938 8.719 -23.234 1 15.43 564 ASN A CA 1
ATOM 4331 C C . ASN A 1 564 ? -39.094 7.453 -23.328 1 15.43 564 ASN A C 1
ATOM 4333 O O . ASN A 1 564 ? -37.938 7.512 -23.719 1 15.43 564 ASN A O 1
ATOM 4337 N N . LEU A 1 565 ? -39.625 6.312 -22.906 1 16.12 565 LEU A N 1
ATOM 4338 C CA . LEU A 1 565 ? -39.344 4.914 -22.609 1 16.12 565 LEU A CA 1
ATOM 4339 C C . LEU A 1 565 ? -39.125 4.121 -23.891 1 16.12 565 LEU A C 1
ATOM 4341 O O . LEU A 1 565 ? -38.562 3.018 -23.844 1 16.12 565 LEU A O 1
ATOM 4345 N N . GLY A 1 566 ? -39.531 4.656 -25.172 1 15.3 566 GLY A N 1
ATOM 4346 C CA . GLY A 1 566 ? -40.156 3.531 -25.828 1 15.3 566 GLY A CA 1
ATOM 4347 C C . GLY A 1 566 ? -39.188 2.441 -26.25 1 15.3 566 GLY A C 1
ATOM 4348 O O . GLY A 1 566 ? -37.969 2.68 -26.328 1 15.3 566 GLY A O 1
ATOM 4349 N N . LEU A 1 567 ? -39.719 1.258 -26.859 1 15.88 567 LEU A N 1
ATOM 4350 C CA . LEU A 1 567 ? -39.781 -0.195 -26.969 1 15.88 567 LEU A CA 1
ATOM 4351 C C . LEU A 1 567 ? -38.969 -0.67 -28.172 1 15.88 567 LEU A C 1
ATOM 4353 O O . LEU A 1 567 ? -38.25 -1.687 -28.078 1 15.88 567 LEU A O 1
ATOM 4357 N N . GLY A 1 568 ? -38.906 -0.041 -29.422 1 15.2 568 GLY A N 1
ATOM 4358 C CA . GLY A 1 568 ? -39.312 -0.992 -30.438 1 15.2 568 GLY A CA 1
ATOM 4359 C C . GLY A 1 568 ? -38.219 -1.932 -30.875 1 15.2 568 GLY A C 1
ATOM 4360 O O . GLY A 1 568 ? -37.031 -1.63 -30.703 1 15.2 568 GLY A O 1
ATOM 4361 N N . ILE A 1 569 ? -38.5 -3.156 -31.609 1 15.62 569 ILE A N 1
ATOM 4362 C CA . ILE A 1 569 ? -38.25 -4.562 -31.906 1 15.62 569 ILE A CA 1
ATOM 4363 C C . ILE A 1 569 ? -37.406 -4.676 -33.156 1 15.62 569 ILE A C 1
ATOM 4365 O O . ILE A 1 569 ? -36.469 -5.469 -33.219 1 15.62 569 ILE A O 1
ATOM 4369 N N . SER A 1 570 ? -37.562 -3.885 -34.312 1 14.5 570 SER A N 1
ATOM 4370 C CA . SER A 1 570 ? -37.844 -4.758 -35.438 1 14.5 570 SER A CA 1
ATOM 4371 C C . SER A 1 570 ? -36.594 -5.445 -35.969 1 14.5 570 SER A C 1
ATOM 4373 O O . SER A 1 570 ? -35.469 -5.016 -35.688 1 14.5 570 SER A O 1
ATOM 4375 N N . SER A 1 571 ? -36.562 -5.668 -37.438 1 14.77 571 SER A N 1
ATOM 4376 C CA . SER A 1 571 ? -36.625 -6.75 -38.406 1 14.77 571 SER A CA 1
ATOM 4377 C C . SER A 1 571 ? -35.25 -6.977 -39.031 1 14.77 571 SER A C 1
ATOM 4379 O O . SER A 1 571 ? -34.75 -8.102 -39.062 1 14.77 571 SER A O 1
ATOM 4381 N N . GLN A 1 572 ? -34.906 -6.477 -40.344 1 14.66 572 GLN A N 1
ATOM 4382 C CA . GLN A 1 572 ? -34.906 -7.363 -41.5 1 14.66 572 GLN A CA 1
ATOM 4383 C C . GLN A 1 572 ? -33.469 -7.816 -41.812 1 14.66 572 GLN A C 1
ATOM 4385 O O . GLN A 1 572 ? -32.5 -7.227 -41.344 1 14.66 572 GLN A O 1
ATOM 4390 N N . PRO A 1 573 ? -33.062 -7.809 -43.312 1 15.31 573 PRO A N 1
ATOM 4391 C CA . PRO A 1 573 ? -32.812 -8.891 -44.25 1 15.31 573 PRO A CA 1
ATOM 4392 C C . PRO A 1 573 ? -31.312 -9.086 -44.531 1 15.31 573 PRO A C 1
ATOM 4394 O O . PRO A 1 573 ? -30.484 -8.273 -44.094 1 15.31 573 PRO A O 1
ATOM 4397 N N . ILE A 1 574 ? -30.859 -8.812 -45.906 1 14.84 574 ILE A N 1
ATOM 4398 C CA . ILE A 1 574 ? -30.531 -9.68 -47.031 1 14.84 574 ILE A CA 1
ATOM 4399 C C . ILE A 1 574 ? -29.031 -9.672 -47.281 1 14.84 574 ILE A C 1
ATOM 4401 O O . ILE A 1 574 ? -28.328 -8.758 -46.844 1 14.84 574 ILE A O 1
ATOM 4405 N N . LEU A 1 575 ? -28.547 -9.438 -48.625 1 14.59 575 LEU A N 1
ATOM 4406 C CA . LEU A 1 575 ? -27.969 -10.391 -49.594 1 14.59 575 LEU A CA 1
ATOM 4407 C C . LEU A 1 575 ? -26.469 -10.195 -49.719 1 14.59 575 LEU A C 1
ATOM 4409 O O . LEU A 1 575 ? -25.703 -11.156 -49.594 1 14.59 575 LEU A O 1
ATOM 4413 N N . ASP A 1 576 ? -25.797 -9.266 -50.625 1 14.48 576 ASP A N 1
ATOM 4414 C CA . ASP A 1 576 ? -25.312 -9.836 -51.875 1 14.48 576 ASP A CA 1
ATOM 4415 C C . ASP A 1 576 ? -23.812 -10.109 -51.812 1 14.48 576 ASP A C 1
ATOM 4417 O O . ASP A 1 576 ? -23.109 -9.562 -50.969 1 14.48 576 ASP A O 1
ATOM 4421 N N . PRO A 1 577 ? -23.031 -9.883 -53.094 1 14.6 577 PRO A N 1
ATOM 4422 C CA . PRO A 1 577 ? -22.312 -10.75 -54.031 1 14.6 577 PRO A CA 1
ATOM 4423 C C . PRO A 1 577 ? -20.797 -10.664 -53.875 1 14.6 577 PRO A C 1
ATOM 4425 O O . PRO A 1 577 ? -20.172 -11.562 -53.281 1 14.6 577 PRO A O 1
ATOM 4428 N N . THR A 1 578 ? -19.953 -10 -54.906 1 14.42 578 THR A N 1
ATOM 4429 C CA . THR A 1 578 ? -19.172 -10.633 -55.969 1 14.42 578 THR A CA 1
ATOM 4430 C C . THR A 1 578 ? -17.688 -10.57 -55.656 1 14.42 578 THR A C 1
ATOM 4432 O O . THR A 1 578 ? -17.109 -11.531 -55.125 1 14.42 578 THR A O 1
ATOM 4435 N N . SER A 1 579 ? -16.75 -9.883 -56.625 1 14.09 579 SER A N 1
ATOM 4436 C CA . SER A 1 579 ? -15.836 -10.438 -57.594 1 14.09 579 SER A CA 1
ATOM 4437 C C . SER A 1 579 ? -14.391 -10.375 -57.125 1 14.09 579 SER A C 1
ATOM 4439 O O . SER A 1 579 ? -14.086 -9.656 -56.156 1 14.09 579 SER A O 1
ATOM 4441 N N . THR A 1 580 ? -13.328 -9.953 -58.031 1 14.43 580 THR A N 1
ATOM 4442 C CA . THR A 1 580 ? -12.359 -10.703 -58.844 1 14.43 580 THR A CA 1
ATOM 4443 C C . THR A 1 580 ? -10.938 -10.469 -58.312 1 14.43 580 THR A C 1
ATOM 4445 O O . THR A 1 580 ? -10.219 -11.414 -58.031 1 14.43 580 THR A O 1
ATOM 4448 N N . ASN A 1 581 ? -10.008 -9.602 -59.031 1 14.07 581 ASN A N 1
ATOM 4449 C CA . ASN A 1 581 ? -8.883 -10.016 -59.875 1 14.07 581 ASN A CA 1
ATOM 4450 C C . ASN A 1 581 ? -7.555 -9.891 -59.125 1 14.07 581 ASN A C 1
ATOM 4452 O O . ASN A 1 581 ? -7.457 -9.148 -58.156 1 14.07 581 ASN A O 1
ATOM 4456 N N . VAL A 1 582 ? -6.246 -10.242 -59.906 1 14.52 582 VAL A N 1
ATOM 4457 C CA . VAL A 1 582 ? -5.098 -11.141 -59.938 1 14.52 582 VAL A CA 1
ATOM 4458 C C . VAL A 1 582 ? -3.816 -10.359 -59.656 1 14.52 582 VAL A C 1
ATOM 4460 O O . VAL A 1 582 ? -2.982 -10.789 -58.875 1 14.52 582 VAL A O 1
ATOM 4463 N N . PRO A 1 583 ? -3.385 -9.172 -60.312 1 14.06 583 PRO A N 1
ATOM 4464 C CA . PRO A 1 583 ? -2.201 -9.422 -61.125 1 14.06 583 PRO A CA 1
ATOM 4465 C C . PRO A 1 583 ? -0.903 -9.367 -60.312 1 14.06 583 PRO A C 1
ATOM 4467 O O . PRO A 1 583 ? -0.887 -8.859 -59.219 1 14.06 583 PRO A O 1
ATOM 4470 N N . TRP A 1 584 ? 0.456 -9.203 -61.188 1 13.62 584 TRP A N 1
ATOM 4471 C CA . TRP A 1 584 ? 1.702 -9.859 -61.562 1 13.62 584 TRP A CA 1
ATOM 4472 C C . TRP A 1 584 ? 2.906 -9.109 -61.031 1 13.62 584 TRP A C 1
ATOM 4474 O O . TRP A 1 584 ? 3.846 -9.719 -60.5 1 13.62 584 TRP A O 1
ATOM 4484 N N . THR A 1 585 ? 3.102 -7.805 -61 1 13.48 585 THR A N 1
ATOM 4485 C CA . THR A 1 585 ? 4.262 -7.418 -61.812 1 13.48 585 THR A CA 1
ATOM 4486 C C . THR A 1 585 ? 5.555 -7.695 -61.031 1 13.48 585 THR A C 1
ATOM 4488 O O . THR A 1 585 ? 5.555 -7.77 -59.812 1 13.48 585 THR A O 1
ATOM 4491 N N . THR A 1 586 ? 6.781 -7.203 -61.75 1 13.74 586 THR A N 1
ATOM 4492 C CA . THR A 1 586 ? 8.062 -7.633 -62.281 1 13.74 586 THR A CA 1
ATOM 4493 C C . THR A 1 586 ? 9.195 -7.363 -61.281 1 13.74 586 THR A C 1
ATOM 4495 O O . THR A 1 586 ? 9.039 -6.555 -60.375 1 13.74 586 THR A O 1
ATOM 4498 N N . ILE A 1 587 ? 10.555 -7.105 -61.906 1 14.23 587 ILE A N 1
ATOM 4499 C CA . ILE A 1 587 ? 11.797 -7.871 -62 1 14.23 587 ILE A CA 1
ATOM 4500 C C . ILE A 1 587 ? 12.875 -7.207 -61.156 1 14.23 587 ILE A C 1
ATOM 4502 O O . ILE A 1 587 ? 13.523 -7.863 -60.312 1 14.23 587 ILE A O 1
ATOM 4506 N N . ASN A 1 588 ? 13.625 -6.059 -61.531 1 13.7 588 ASN A N 1
ATOM 4507 C CA . ASN A 1 588 ? 14.984 -6.289 -62 1 13.7 588 ASN A CA 1
ATOM 4508 C C . ASN A 1 588 ? 16 -6.172 -60.875 1 13.7 588 ASN A C 1
ATOM 4510 O O . ASN A 1 588 ? 15.734 -5.539 -59.844 1 13.7 588 ASN A O 1
ATOM 4514 N N . PRO A 1 589 ? 17.484 -5.93 -61.344 1 14.33 589 PRO A N 1
ATOM 4515 C CA . PRO A 1 589 ? 18.734 -6.664 -61.188 1 14.33 589 PRO A CA 1
ATOM 4516 C C . PRO A 1 589 ? 19.641 -6.062 -60.125 1 14.33 589 PRO A C 1
ATOM 4518 O O . PRO A 1 589 ? 19.719 -6.578 -59 1 14.33 589 PRO A O 1
ATOM 4521 N N . ASN A 1 590 ? 20.891 -5.277 -60.531 1 13.84 590 ASN A N 1
ATOM 4522 C CA . ASN A 1 590 ? 22.266 -5.777 -60.562 1 13.84 590 ASN A CA 1
ATOM 4523 C C . ASN A 1 590 ? 23.062 -5.25 -59.375 1 13.84 590 ASN A C 1
ATOM 4525 O O . ASN A 1 590 ? 22.641 -4.316 -58.688 1 13.84 590 ASN A O 1
ATOM 4529 N N . PRO A 1 591 ? 24.547 -4.516 -59.625 1 14.1 591 PRO A N 1
ATOM 4530 C CA . PRO A 1 591 ? 25.891 -5.062 -59.469 1 14.1 591 PRO A CA 1
ATOM 4531 C C . PRO A 1 591 ? 26.625 -4.488 -58.281 1 14.1 591 PRO A C 1
ATOM 4533 O O . PRO A 1 591 ? 26.734 -5.145 -57.25 1 14.1 591 PRO A O 1
ATOM 4536 N N . SER A 1 592 ? 27.859 -3.535 -58.5 1 13.73 592 SER A N 1
ATOM 4537 C CA . SER A 1 592 ? 29.312 -3.719 -58.469 1 13.73 592 SER A CA 1
ATOM 4538 C C . SER A 1 592 ? 29.906 -3.148 -57.188 1 13.73 592 SER A C 1
ATOM 4540 O O . SER A 1 592 ? 29.266 -2.33 -56.5 1 13.73 592 SER A O 1
ATOM 4542 N N . MET A 1 593 ? 31.5 -3.197 -56.969 1 14.24 593 MET A N 1
ATOM 4543 C CA . MET A 1 593 ? 32.625 -3.689 -56.188 1 14.24 593 MET A CA 1
ATOM 4544 C C . MET A 1 593 ? 33.344 -2.541 -55.5 1 14.24 593 MET A C 1
ATOM 4546 O O . MET A 1 593 ? 33.938 -2.732 -54.438 1 14.24 593 MET A O 1
ATOM 4550 N N . GLY A 1 594 ? 33.531 -1.312 -55.938 1 13.64 594 GLY A N 1
ATOM 4551 C CA . GLY A 1 594 ? 34.938 -0.923 -56.062 1 13.64 594 GLY A CA 1
ATOM 4552 C C . GLY A 1 594 ? 35.562 -0.543 -54.719 1 13.64 594 GLY A C 1
ATOM 4553 O O . GLY A 1 594 ? 34.875 -0.117 -53.812 1 13.64 594 GLY A O 1
ATOM 4554 N N . VAL A 1 595 ? 37.062 -0.836 -54.531 1 14.37 595 VAL A N 1
ATOM 4555 C CA . VAL A 1 595 ? 38.125 -1.201 -53.625 1 14.37 595 VAL A CA 1
ATOM 4556 C C . VAL A 1 595 ? 38.844 0.059 -53.125 1 14.37 595 VAL A C 1
ATOM 4558 O O . VAL A 1 595 ? 39.688 -0.007 -52.25 1 14.37 595 VAL A O 1
ATOM 4561 N N . SER A 1 596 ? 38.562 1.29 -53.438 1 13.2 596 SER A N 1
ATOM 4562 C CA . SER A 1 596 ? 39.781 2.057 -53.625 1 13.2 596 SER A CA 1
ATOM 4563 C C . SER A 1 596 ? 40.531 2.229 -52.312 1 13.2 596 SER A C 1
ATOM 4565 O O . SER A 1 596 ? 39.906 2.236 -51.219 1 13.2 596 SER A O 1
ATOM 4567 N N . ASN A 1 597 ? 41.906 2.623 -52.438 1 13.97 597 ASN A N 1
ATOM 4568 C CA . ASN A 1 597 ? 43.312 2.471 -52 1 13.97 597 ASN A CA 1
ATOM 4569 C C . ASN A 1 597 ? 43.625 3.363 -50.812 1 13.97 597 ASN A C 1
ATOM 4571 O O . ASN A 1 597 ? 42.844 4.254 -50.469 1 13.97 597 ASN A O 1
ATOM 4575 N N . VAL A 1 598 ? 44.844 4.008 -50.938 1 14.23 598 VAL A N 1
ATOM 4576 C CA . VAL A 1 598 ? 46.156 3.854 -50.25 1 14.23 598 VAL A CA 1
ATOM 4577 C C . VAL A 1 598 ? 46.312 4.949 -49.219 1 14.23 598 VAL A C 1
ATOM 4579 O O . VAL A 1 598 ? 46.531 4.66 -48.031 1 14.23 598 VAL A O 1
ATOM 4582 N N . ILE A 1 599 ? 47.062 6.148 -49.594 1 14.25 599 ILE A N 1
ATOM 4583 C CA . ILE A 1 599 ? 48.438 6.293 -49.219 1 14.25 599 ILE A CA 1
ATOM 4584 C C . ILE A 1 599 ? 48.562 7.164 -47.969 1 14.25 599 ILE A C 1
ATOM 4586 O O . ILE A 1 599 ? 49.156 6.762 -46.969 1 14.25 599 ILE A O 1
ATOM 4590 N N . ALA A 1 600 ? 48.938 8.57 -48.156 1 14.52 600 ALA A N 1
ATOM 4591 C CA . ALA A 1 600 ? 50.25 9.188 -47.938 1 14.52 600 ALA A CA 1
ATOM 4592 C C . ALA A 1 600 ? 50.312 9.836 -46.562 1 14.52 600 ALA A C 1
ATOM 4594 O O . ALA A 1 600 ? 49.312 10.188 -45.969 1 14.52 600 ALA A O 1
ATOM 4595 N N . GLU A 1 601 ? 51.5 10.484 -46.219 1 15.09 601 GLU A N 1
ATOM 4596 C CA . GLU A 1 601 ? 52.562 10.531 -45.219 1 15.09 601 GLU A CA 1
ATOM 4597 C C . GLU A 1 601 ? 52.406 11.703 -44.281 1 15.09 601 GLU A C 1
ATOM 4599 O O . GLU A 1 601 ? 52.531 11.547 -43.062 1 15.09 601 GLU A O 1
ATOM 4604 N N . SER A 1 602 ? 52.219 12.961 -44.812 1 15.16 602 SER A N 1
ATOM 4605 C CA . SER A 1 602 ? 53.25 13.93 -44.469 1 15.16 602 SER A CA 1
ATOM 4606 C C . SER A 1 602 ? 53 14.531 -43.094 1 15.16 602 SER A C 1
ATOM 4608 O O . SER A 1 602 ? 51.875 14.719 -42.688 1 15.16 602 SER A O 1
ATOM 4610 N N . ARG A 1 603 ? 54.156 14.781 -42.406 1 16.47 603 ARG A N 1
ATOM 4611 C CA . ARG A 1 603 ? 54.656 14.922 -41.062 1 16.47 603 ARG A CA 1
ATOM 4612 C C . ARG A 1 603 ? 54.406 16.328 -40.5 1 16.47 603 ARG A C 1
ATOM 4614 O O . ARG A 1 603 ? 54.75 16.641 -39.375 1 16.47 603 ARG A O 1
ATOM 4621 N N . PRO A 1 604 ? 53.594 17.219 -41.281 1 15.86 604 PRO A N 1
ATOM 4622 C CA . PRO A 1 604 ? 54.219 18.531 -41.031 1 15.86 604 PRO A CA 1
ATOM 4623 C C . PRO A 1 604 ? 54.219 18.906 -39.562 1 15.86 604 PRO A C 1
ATOM 4625 O O . PRO A 1 604 ? 53.406 18.422 -38.781 1 15.86 604 PRO A O 1
ATOM 4628 N N . ILE A 1 605 ? 55.219 19.828 -39.281 1 17.56 605 ILE A N 1
ATOM 4629 C CA . ILE A 1 605 ? 56.062 20.422 -38.281 1 17.56 605 ILE A CA 1
ATOM 4630 C C . ILE A 1 605 ? 55.25 21.344 -37.375 1 17.56 605 ILE A C 1
ATOM 4632 O O . ILE A 1 605 ? 54.531 22.219 -37.875 1 17.56 605 ILE A O 1
ATOM 4636 N N . LEU A 1 606 ? 55 20.953 -36.125 1 16.44 606 LEU A N 1
ATOM 4637 C CA . LEU A 1 606 ? 54.094 21.438 -35.094 1 16.44 606 LEU A CA 1
ATOM 4638 C C . LEU A 1 606 ? 54.562 22.812 -34.594 1 16.44 606 LEU A C 1
ATOM 4640 O O . LEU A 1 606 ? 55.625 22.922 -34 1 16.44 606 LEU A O 1
ATOM 4644 N N . PRO A 1 607 ? 54.406 23.781 -35.594 1 16.8 607 PRO A N 1
ATOM 4645 C CA . PRO A 1 607 ? 55 25.047 -35.156 1 16.8 607 PRO A CA 1
ATOM 4646 C C . PRO A 1 607 ? 54.625 25.422 -33.719 1 16.8 607 PRO A C 1
ATOM 4648 O O . PRO A 1 607 ? 53.656 24.906 -33.188 1 16.8 607 PRO A O 1
ATOM 4651 N N . GLY A 1 608 ? 55.312 26.547 -33.219 1 18.27 608 GLY A N 1
ATOM 4652 C CA . GLY A 1 608 ? 55.812 27.188 -32.031 1 18.27 608 GLY A CA 1
ATOM 4653 C C . GLY A 1 608 ? 54.719 27.797 -31.172 1 18.27 608 GLY A C 1
ATOM 4654 O O . GLY A 1 608 ? 53.656 28.141 -31.672 1 18.27 608 GLY A O 1
ATOM 4655 N N . THR A 1 609 ? 54.812 27.625 -29.766 1 17.22 609 THR A N 1
ATOM 4656 C CA . THR A 1 609 ? 54 27.625 -28.531 1 17.22 609 THR A CA 1
ATOM 4657 C C . THR A 1 609 ? 53.688 29.047 -28.109 1 17.22 609 THR A C 1
ATOM 4659 O O . THR A 1 609 ? 53.156 29.266 -27.016 1 17.22 609 THR A O 1
ATOM 4662 N N . SER A 1 610 ? 53.5 30.016 -29.109 1 18 610 SER A N 1
ATOM 4663 C CA . SER A 1 610 ? 53.531 31.344 -28.484 1 18 610 SER A CA 1
ATOM 4664 C C . SER A 1 610 ? 52.469 31.438 -27.391 1 18 610 SER A C 1
ATOM 4666 O O . SER A 1 610 ? 51.281 31.156 -27.609 1 18 610 SER A O 1
ATOM 4668 N N . ILE A 1 611 ? 52.938 31.453 -26.078 1 19.94 611 ILE A N 1
ATOM 4669 C CA . ILE A 1 611 ? 52.312 31.391 -24.75 1 19.94 611 ILE A CA 1
ATOM 4670 C C . ILE A 1 611 ? 51.531 32.688 -24.484 1 19.94 611 ILE A C 1
ATOM 4672 O O . ILE A 1 611 ? 52.125 33.688 -24.141 1 19.94 611 ILE A O 1
ATOM 4676 N N . ASN A 1 612 ? 50.781 33.25 -25.453 1 18.47 612 ASN A N 1
ATOM 4677 C CA . ASN A 1 612 ? 50.312 34.594 -25.156 1 18.47 612 ASN A CA 1
ATOM 4678 C C . ASN A 1 612 ? 49.531 34.656 -23.844 1 18.47 612 ASN A C 1
ATOM 4680 O O . ASN A 1 612 ? 48.594 33.844 -23.641 1 18.47 612 ASN A O 1
ATOM 4684 N N . PRO A 1 613 ? 49.875 35.562 -22.844 1 19.27 613 PRO A N 1
ATOM 4685 C CA . PRO A 1 613 ? 49.719 35.75 -21.391 1 19.27 613 PRO A CA 1
ATOM 4686 C C . PRO A 1 613 ? 48.281 35.906 -20.938 1 19.27 613 PRO A C 1
ATOM 4688 O O . PRO A 1 613 ? 47.844 35.219 -20.016 1 19.27 613 PRO A O 1
ATOM 4691 N N . SER A 1 614 ? 47.719 37.125 -20.969 1 18.41 614 SER A N 1
ATOM 4692 C CA . SER A 1 614 ? 47 37.812 -19.906 1 18.41 614 SER A CA 1
ATOM 4693 C C . SER A 1 614 ? 45.5 37.438 -19.906 1 18.41 614 SER A C 1
ATOM 4695 O O . SER A 1 614 ? 44.656 38.312 -20.078 1 18.41 614 SER A O 1
ATOM 4697 N N . LYS A 1 615 ? 45.062 36.406 -20.406 1 23.95 615 LYS A N 1
ATOM 4698 C CA . LYS A 1 615 ? 43.625 36.344 -20.656 1 23.95 615 LYS A CA 1
ATOM 4699 C C . LYS A 1 615 ? 42.844 36.5 -19.359 1 23.95 615 LYS A C 1
ATOM 4701 O O . LYS A 1 615 ? 43.094 35.844 -18.359 1 23.95 615 LYS A O 1
ATOM 4706 N N . GLY A 1 616 ? 42.094 37.625 -19.203 1 19.16 616 GLY A N 1
ATOM 4707 C CA . GLY A 1 616 ? 41.219 38.094 -18.141 1 19.16 616 GLY A CA 1
ATOM 4708 C C . GLY A 1 616 ? 40.281 37.031 -17.641 1 19.16 616 GLY A C 1
ATOM 4709 O O . GLY A 1 616 ? 39.562 36.406 -18.422 1 19.16 616 GLY A O 1
ATOM 4710 N N . VAL A 1 617 ? 40.688 36.344 -16.641 1 23.02 617 VAL A N 1
ATOM 4711 C CA . VAL A 1 617 ? 39.906 35.344 -15.938 1 23.02 617 VAL A CA 1
ATOM 4712 C C . VAL A 1 617 ? 38.531 35.906 -15.602 1 23.02 617 VAL A C 1
ATOM 4714 O O . VAL A 1 617 ? 38.406 36.844 -14.82 1 23.02 617 VAL A O 1
ATOM 4717 N N . SER A 1 618 ? 37.688 36.031 -16.75 1 21.81 618 SER A N 1
ATOM 4718 C CA . SER A 1 618 ? 36.312 36.312 -16.438 1 21.81 618 SER A CA 1
ATOM 4719 C C . SER A 1 618 ? 35.812 35.469 -15.266 1 21.81 618 SER A C 1
ATOM 4721 O O . SER A 1 618 ? 35.938 34.219 -15.305 1 21.81 618 SER A O 1
ATOM 4723 N N . ASN A 1 619 ? 35.906 35.969 -14.109 1 23.59 619 ASN A N 1
ATOM 4724 C CA . ASN A 1 619 ? 35.312 35.5 -12.867 1 23.59 619 ASN A CA 1
ATOM 4725 C C . ASN A 1 619 ? 33.906 34.938 -13.086 1 23.59 619 ASN A C 1
ATOM 4727 O O . ASN A 1 619 ? 32.938 35.719 -13.172 1 23.59 619 ASN A O 1
ATOM 4731 N N . VAL A 1 620 ? 33.844 34 -13.906 1 27.25 620 VAL A N 1
ATOM 4732 C CA . VAL A 1 620 ? 32.562 33.281 -13.945 1 27.25 620 VAL A CA 1
ATOM 4733 C C . VAL A 1 620 ? 32.125 32.906 -12.531 1 27.25 620 VAL A C 1
ATOM 4735 O O . VAL A 1 620 ? 32.781 32.094 -11.867 1 27.25 620 VAL A O 1
ATOM 4738 N N . VAL A 1 621 ? 31.625 33.875 -11.781 1 26.55 621 VAL A N 1
ATOM 4739 C CA . VAL A 1 621 ? 30.844 33.531 -10.609 1 26.55 621 VAL A CA 1
ATOM 4740 C C . VAL A 1 621 ? 30.016 32.281 -10.891 1 26.55 621 VAL A C 1
ATOM 4742 O O . VAL A 1 621 ? 29.109 32.281 -11.734 1 26.55 621 VAL A O 1
ATOM 4745 N N . ALA A 1 622 ? 30.609 31.219 -10.836 1 29.83 622 ALA A N 1
ATOM 4746 C CA . ALA A 1 622 ? 29.844 29.984 -10.875 1 29.83 622 ALA A CA 1
ATOM 4747 C C . ALA A 1 622 ? 28.516 30.125 -10.148 1 29.83 622 ALA A C 1
ATOM 4749 O O . ALA A 1 622 ? 28.484 30.453 -8.961 1 29.83 622 ALA A O 1
ATOM 4750 N N . GLU A 1 623 ? 27.438 30.562 -10.742 1 31.16 623 GLU A N 1
ATOM 4751 C CA . GLU A 1 623 ? 26.078 30.578 -10.219 1 31.16 623 GLU A CA 1
ATOM 4752 C C . GLU A 1 623 ? 25.844 29.391 -9.297 1 31.16 623 GLU A C 1
ATOM 4754 O O . GLU A 1 623 ? 25.953 28.234 -9.719 1 31.16 623 GLU A O 1
ATOM 4759 N N . SER A 1 624 ? 26.156 29.391 -8.039 1 34.94 624 SER A N 1
ATOM 4760 C CA . SER A 1 624 ? 26 28.375 -7.02 1 34.94 624 SER A CA 1
ATOM 4761 C C . SER A 1 624 ? 24.609 27.734 -7.086 1 34.94 624 SER A C 1
ATOM 4763 O O . SER A 1 624 ? 23.609 28.391 -6.816 1 34.94 624 SER A O 1
ATOM 4765 N N . ARG A 1 625 ? 24.359 26.938 -7.914 1 46.22 625 ARG A N 1
ATOM 4766 C CA . ARG A 1 625 ? 23.141 26.125 -7.879 1 46.22 625 ARG A CA 1
ATOM 4767 C C . ARG A 1 625 ? 22.797 25.719 -6.453 1 46.22 625 ARG A C 1
ATOM 4769 O O . ARG A 1 625 ? 23.672 25.281 -5.699 1 46.22 625 ARG A O 1
ATOM 4776 N N . PRO A 1 626 ? 21.562 26.188 -6.008 1 53.09 626 PRO A N 1
ATOM 4777 C CA . PRO A 1 626 ? 21.188 25.719 -4.68 1 53.09 626 PRO A CA 1
ATOM 4778 C C . PRO A 1 626 ? 21.484 24.234 -4.484 1 53.09 626 PRO A C 1
ATOM 4780 O O . PRO A 1 626 ? 21.453 23.453 -5.445 1 53.09 626 PRO A O 1
ATOM 4783 N N . ASP A 1 627 ? 22.109 23.812 -3.379 1 57.88 627 ASP A N 1
ATOM 4784 C CA . ASP A 1 627 ? 22.609 22.5 -2.963 1 57.88 627 ASP A CA 1
ATOM 4785 C C . ASP A 1 627 ? 21.594 21.406 -3.271 1 57.88 627 ASP A C 1
ATOM 4787 O O . ASP A 1 627 ? 21.969 20.281 -3.609 1 57.88 627 ASP A O 1
ATOM 4791 N N . TRP A 1 628 ? 20.359 21.891 -3.496 1 61.16 628 TRP A N 1
ATOM 4792 C CA . TRP A 1 628 ? 19.375 20.828 -3.686 1 61.16 628 TRP A CA 1
ATOM 4793 C C . TRP A 1 628 ? 19.375 20.328 -5.129 1 61.16 628 TRP A C 1
ATOM 4795 O O . TRP A 1 628 ? 18.875 19.234 -5.418 1 61.16 628 TRP A O 1
ATOM 4805 N N . ALA A 1 629 ? 19.953 21.062 -5.969 1 63.81 629 ALA A N 1
ATOM 4806 C CA . ALA A 1 629 ? 19.969 20.734 -7.387 1 63.81 629 ALA A CA 1
ATOM 4807 C C . ALA A 1 629 ? 20.656 19.375 -7.621 1 63.81 629 ALA A C 1
ATOM 4809 O O . ALA A 1 629 ? 20.359 18.688 -8.594 1 63.81 629 ALA A O 1
ATOM 4810 N N . ARG A 1 630 ? 21.453 19.047 -6.672 1 73 630 ARG A N 1
ATOM 4811 C CA . ARG A 1 630 ? 22.188 17.797 -6.824 1 73 630 ARG A CA 1
ATOM 4812 C C . ARG A 1 630 ? 21.281 16.594 -6.625 1 73 630 ARG A C 1
ATOM 4814 O O . ARG A 1 630 ? 21.609 15.484 -7.051 1 73 630 ARG A O 1
ATOM 4821 N N . TYR A 1 631 ? 20.156 16.828 -6.07 1 78.19 631 TYR A N 1
ATOM 4822 C CA . TYR A 1 631 ? 19.266 15.711 -5.758 1 78.19 631 TYR A CA 1
ATOM 4823 C C . TYR A 1 631 ? 18.078 15.68 -6.715 1 78.19 631 TYR A C 1
ATOM 4825 O O . TYR A 1 631 ? 17.219 14.789 -6.621 1 78.19 631 TYR A O 1
ATOM 4833 N N . ALA A 1 632 ? 18.047 16.609 -7.586 1 79.19 632 ALA A N 1
ATOM 4834 C CA . ALA A 1 632 ? 16.922 16.688 -8.516 1 79.19 632 ALA A CA 1
ATOM 4835 C C . ALA A 1 632 ? 17.047 15.633 -9.609 1 79.19 632 ALA A C 1
ATOM 4837 O O . ALA A 1 632 ? 18.156 15.297 -10.039 1 79.19 632 ALA A O 1
ATOM 4838 N N . VAL A 1 633 ? 15.906 15.148 -10.039 1 83 633 VAL A N 1
ATOM 4839 C CA . VAL A 1 633 ? 15.867 14.211 -11.156 1 83 633 VAL A CA 1
ATOM 4840 C C . VAL A 1 633 ? 16.375 14.898 -12.422 1 83 633 VAL A C 1
ATOM 4842 O O . VAL A 1 633 ? 15.883 15.977 -12.781 1 83 633 VAL A O 1
ATOM 4845 N N . PRO A 1 634 ? 17.266 14.32 -13.062 1 80.5 634 PRO A N 1
ATOM 4846 C CA . PRO A 1 634 ? 17.859 14.977 -14.227 1 80.5 634 PRO A CA 1
ATOM 4847 C C . PRO A 1 634 ? 16.953 14.922 -15.461 1 80.5 634 PRO A C 1
ATOM 4849 O O . PRO A 1 634 ? 16.969 15.836 -16.297 1 80.5 634 PRO A O 1
ATOM 4852 N N . ASN A 1 635 ? 16.172 13.828 -15.625 1 80.06 635 ASN A N 1
ATOM 4853 C CA . ASN A 1 635 ? 15.25 13.656 -16.75 1 80.06 635 ASN A CA 1
ATOM 4854 C C . ASN A 1 635 ? 13.805 13.516 -16.281 1 80.06 635 ASN A C 1
ATOM 4856 O O . ASN A 1 635 ? 13.203 12.445 -16.422 1 80.06 635 ASN A O 1
ATOM 4860 N N . PRO A 1 636 ? 13.336 14.68 -15.891 1 83.88 636 PRO A N 1
ATOM 4861 C CA . PRO A 1 636 ? 12.008 14.609 -15.273 1 83.88 636 PRO A CA 1
ATOM 4862 C C . PRO A 1 636 ? 10.938 14.109 -16.234 1 83.88 636 PRO A C 1
ATOM 4864 O O . PRO A 1 636 ? 9.891 13.617 -15.797 1 83.88 636 PRO A O 1
ATOM 4867 N N . GLN A 1 637 ? 11.133 14.25 -17.484 1 81.69 637 GLN A N 1
ATOM 4868 C CA . GLN A 1 637 ? 10.164 13.789 -18.469 1 81.69 637 GLN A CA 1
ATOM 4869 C C . GLN A 1 637 ? 9.898 12.297 -18.328 1 81.69 637 GLN A C 1
ATOM 4871 O O . GLN A 1 637 ? 8.797 11.828 -18.609 1 81.69 637 GLN A O 1
ATOM 4876 N N . ASP A 1 638 ? 10.953 11.617 -17.828 1 81.44 638 ASP A N 1
ATOM 4877 C CA . ASP A 1 638 ? 10.805 10.18 -17.625 1 81.44 638 ASP A CA 1
ATOM 4878 C C . ASP A 1 638 ? 9.789 9.891 -16.516 1 81.44 638 ASP A C 1
ATOM 4880 O O . ASP A 1 638 ? 9.227 8.789 -16.469 1 81.44 638 ASP A O 1
ATOM 4884 N N . PHE A 1 639 ? 9.633 10.883 -15.758 1 82.56 639 PHE A N 1
ATOM 4885 C CA . PHE A 1 639 ? 8.742 10.688 -14.617 1 82.56 639 PHE A CA 1
ATOM 4886 C C . PHE A 1 639 ? 7.449 11.469 -14.797 1 82.56 639 PHE A C 1
ATOM 4888 O O . PHE A 1 639 ? 6.688 11.641 -13.852 1 82.56 639 PHE A O 1
ATOM 4895 N N . GLN A 1 640 ? 7.473 11.992 -16.016 1 79.75 640 GLN A N 1
ATOM 4896 C CA . GLN A 1 640 ? 6.25 12.727 -16.328 1 79.75 640 GLN A CA 1
ATOM 4897 C C . GLN A 1 640 ? 5.297 11.883 -17.172 1 79.75 640 GLN A C 1
ATOM 4899 O O . GLN A 1 640 ? 5.734 11.047 -17.969 1 79.75 640 GLN A O 1
ATOM 4904 N N . ASN A 1 641 ? 4.012 11.508 -16.828 1 76.25 641 ASN A N 1
ATOM 4905 C CA . ASN A 1 641 ? 2.961 10.727 -17.469 1 76.25 641 ASN A CA 1
ATOM 4906 C C . ASN A 1 641 ? 3.004 9.258 -17.031 1 76.25 641 ASN A C 1
ATOM 4908 O O . ASN A 1 641 ? 3.072 8.359 -17.875 1 76.25 641 ASN A O 1
ATOM 4912 N N . LEU A 1 642 ? 3.045 9.062 -15.844 1 80.12 642 LEU A N 1
ATOM 4913 C CA . LEU A 1 642 ? 3.211 7.734 -15.258 1 80.12 642 LEU A CA 1
ATOM 4914 C C . LEU A 1 642 ? 1.857 7.121 -14.914 1 80.12 642 LEU A C 1
ATOM 4916 O O . LEU A 1 642 ? 1.793 6.078 -14.258 1 80.12 642 LEU A O 1
ATOM 4920 N N . ALA A 1 643 ? 0.778 7.703 -15.406 1 74.19 643 ALA A N 1
ATOM 4921 C CA . ALA A 1 643 ? -0.561 7.328 -14.953 1 74.19 643 ALA A CA 1
ATOM 4922 C C . ALA A 1 643 ? -0.84 5.855 -15.234 1 74.19 643 ALA A C 1
ATOM 4924 O O . ALA A 1 643 ? -1.459 5.172 -14.414 1 74.19 643 ALA A O 1
ATOM 4925 N N . ASN A 1 644 ? -0.232 5.301 -16.25 1 73.19 644 ASN A N 1
ATOM 4926 C CA . ASN A 1 644 ? -0.56 3.938 -16.656 1 73.19 644 ASN A CA 1
ATOM 4927 C C . ASN A 1 644 ? 0.548 2.959 -16.266 1 73.19 644 ASN A C 1
ATOM 4929 O O . ASN A 1 644 ? 0.47 1.771 -16.594 1 73.19 644 ASN A O 1
ATOM 4933 N N . MET A 1 645 ? 1.454 3.408 -15.57 1 78.81 645 MET A N 1
ATOM 4934 C CA . MET A 1 645 ? 2.566 2.531 -15.219 1 78.81 645 MET A CA 1
ATOM 4935 C C . MET A 1 645 ? 2.316 1.851 -13.875 1 78.81 645 MET A C 1
ATOM 4937 O O . MET A 1 645 ? 1.715 2.441 -12.977 1 78.81 645 MET A O 1
ATOM 4941 N N . ASP A 1 646 ? 2.852 0.688 -13.828 1 78.69 646 ASP A N 1
ATOM 4942 C CA . ASP A 1 646 ? 2.85 -0.021 -12.555 1 78.69 646 ASP A CA 1
ATOM 4943 C C . ASP A 1 646 ? 3.814 0.626 -11.562 1 78.69 646 ASP A C 1
ATOM 4945 O O . ASP A 1 646 ? 4.906 1.057 -11.945 1 78.69 646 ASP A O 1
ATOM 4949 N N . GLU A 1 647 ? 3.385 0.615 -10.367 1 83.94 647 GLU A N 1
ATOM 4950 C CA . GLU A 1 647 ? 4.195 1.271 -9.344 1 83.94 647 GLU A CA 1
ATOM 4951 C C . GLU A 1 647 ? 5.59 0.653 -9.266 1 83.94 647 GLU A C 1
ATOM 4953 O O . GLU A 1 647 ? 6.586 1.367 -9.117 1 83.94 647 GLU A O 1
ATOM 4958 N N . ASP A 1 648 ? 5.703 -0.639 -9.367 1 84.5 648 ASP A N 1
ATOM 4959 C CA . ASP A 1 648 ? 7.008 -1.289 -9.266 1 84.5 648 ASP A CA 1
ATOM 4960 C C . ASP A 1 648 ? 7.902 -0.906 -10.445 1 84.5 648 ASP A C 1
ATOM 4962 O O . ASP A 1 648 ? 9.125 -0.807 -10.289 1 84.5 648 ASP A O 1
ATOM 4966 N N . ASP A 1 649 ? 7.309 -0.655 -11.586 1 85.81 649 ASP A N 1
ATOM 4967 C CA . ASP A 1 649 ? 8.094 -0.208 -12.734 1 85.81 649 ASP A CA 1
ATOM 4968 C C . ASP A 1 649 ? 8.648 1.196 -12.508 1 85.81 649 ASP A C 1
ATOM 4970 O O . ASP A 1 649 ? 9.75 1.513 -12.953 1 85.81 649 ASP A O 1
ATOM 4974 N N . ILE A 1 650 ? 7.848 1.975 -11.859 1 88.62 650 ILE A N 1
ATOM 4975 C CA . ILE A 1 650 ? 8.312 3.322 -11.547 1 88.62 650 ILE A CA 1
ATOM 4976 C C . ILE A 1 650 ? 9.492 3.254 -10.578 1 88.62 650 ILE A C 1
ATOM 4978 O O . ILE A 1 650 ? 10.492 3.953 -10.75 1 88.62 650 ILE A O 1
ATOM 4982 N N . TYR A 1 651 ? 9.438 2.381 -9.594 1 90.62 651 TYR A N 1
ATOM 4983 C CA . TYR A 1 651 ? 10.539 2.207 -8.656 1 90.62 651 TYR A CA 1
ATOM 4984 C C . TYR A 1 651 ? 11.773 1.667 -9.367 1 90.62 651 TYR A C 1
ATOM 4986 O O . TYR A 1 651 ? 12.898 2.062 -9.055 1 90.62 651 TYR A O 1
ATOM 4994 N N . ARG A 1 652 ? 11.633 0.815 -10.328 1 89.62 652 ARG A N 1
ATOM 4995 C CA . ARG A 1 652 ? 12.766 0.326 -11.109 1 89.62 652 ARG A CA 1
ATOM 4996 C C . ARG A 1 652 ? 13.398 1.451 -11.922 1 89.62 652 ARG A C 1
ATOM 4998 O O . ARG A 1 652 ? 14.625 1.528 -12.031 1 89.62 652 ARG A O 1
ATOM 5005 N N . MET A 1 653 ? 12.531 2.264 -12.453 1 88.44 653 MET A N 1
ATOM 5006 C CA . MET A 1 653 ? 13.039 3.428 -13.172 1 88.44 653 MET A CA 1
ATOM 5007 C C . MET A 1 653 ? 13.852 4.328 -12.25 1 88.44 653 MET A C 1
ATOM 5009 O O . MET A 1 653 ? 14.906 4.836 -12.641 1 88.44 653 MET A O 1
ATOM 5013 N N . MET A 1 654 ? 13.336 4.535 -11.07 1 90.75 654 MET A N 1
ATOM 5014 C CA . MET A 1 654 ? 14.07 5.328 -10.086 1 90.75 654 MET A CA 1
ATOM 5015 C C . MET A 1 654 ? 15.414 4.688 -9.766 1 90.75 654 MET A C 1
ATOM 5017 O O . MET A 1 654 ? 16.438 5.375 -9.711 1 90.75 654 MET A O 1
ATOM 5021 N N . ARG A 1 655 ? 15.383 3.4 -9.562 1 91.06 655 ARG A N 1
ATOM 5022 C CA . ARG A 1 655 ? 16.594 2.65 -9.281 1 91.06 655 ARG A CA 1
ATOM 5023 C C . ARG A 1 655 ? 17.625 2.826 -10.398 1 91.06 655 ARG A C 1
ATOM 5025 O O . ARG A 1 655 ? 18.781 3.143 -10.141 1 91.06 655 ARG A O 1
ATOM 5032 N N . ASP A 1 656 ? 17.172 2.682 -11.609 1 89.56 656 ASP A N 1
ATOM 5033 C CA . ASP A 1 656 ? 18.078 2.795 -12.758 1 89.56 656 ASP A CA 1
ATOM 5034 C C . ASP A 1 656 ? 18.625 4.211 -12.883 1 89.56 656 ASP A C 1
ATOM 5036 O O . ASP A 1 656 ? 19.797 4.398 -13.219 1 89.56 656 ASP A O 1
ATOM 5040 N N . THR A 1 657 ? 17.781 5.195 -12.633 1 89.88 657 THR A N 1
ATOM 5041 C CA . THR A 1 657 ? 18.219 6.59 -12.672 1 89.88 657 THR A CA 1
ATOM 5042 C C . THR A 1 657 ? 19.25 6.867 -11.586 1 89.88 657 THR A C 1
ATOM 5044 O O . THR A 1 657 ? 20.25 7.535 -11.844 1 89.88 657 THR A O 1
ATOM 5047 N N . ARG A 1 658 ? 19 6.348 -10.414 1 89.75 658 ARG A N 1
ATOM 5048 C CA . ARG A 1 658 ? 19.922 6.527 -9.297 1 89.75 658 ARG A CA 1
ATOM 5049 C C . ARG A 1 658 ? 21.266 5.863 -9.57 1 89.75 658 ARG A C 1
ATOM 5051 O O . ARG A 1 658 ? 22.312 6.438 -9.281 1 89.75 658 ARG A O 1
ATOM 5058 N N . MET A 1 659 ? 21.219 4.691 -10.117 1 85.56 659 MET A N 1
ATOM 5059 C CA . MET A 1 659 ? 22.438 3.924 -10.367 1 85.56 659 MET A CA 1
ATOM 5060 C C . MET A 1 659 ? 23.266 4.562 -11.477 1 85.56 659 MET A C 1
ATOM 5062 O O . MET A 1 659 ? 24.5 4.414 -11.508 1 85.56 659 MET A O 1
ATOM 5066 N N . LYS A 1 660 ? 22.641 5.258 -12.367 1 80.12 660 LYS A N 1
ATOM 5067 C CA . LYS A 1 660 ? 23.359 5.961 -13.422 1 80.12 660 LYS A CA 1
ATOM 5068 C C . LYS A 1 660 ? 24 7.242 -12.898 1 80.12 660 LYS A C 1
ATOM 5070 O O . LYS A 1 660 ? 25.031 7.695 -13.414 1 80.12 660 LYS A O 1
ATOM 5075 N N . LYS A 1 661 ? 23.359 7.871 -12.039 1 67.12 661 LYS A N 1
ATOM 5076 C CA . LYS A 1 661 ? 23.844 9.133 -11.492 1 67.12 661 LYS A CA 1
ATOM 5077 C C . LYS A 1 661 ? 25.031 8.906 -10.562 1 67.12 661 LYS A C 1
ATOM 5079 O O . LYS A 1 661 ? 25.891 9.773 -10.414 1 67.12 661 LYS A O 1
ATOM 5084 N N . VAL A 1 662 ? 25.109 7.684 -9.992 1 52.75 662 VAL A N 1
ATOM 5085 C CA . VAL A 1 662 ? 26.266 7.363 -9.156 1 52.75 662 VAL A CA 1
ATOM 5086 C C . VAL A 1 662 ? 27.422 6.891 -10.031 1 52.75 662 VAL A C 1
ATOM 5088 O O . VAL A 1 662 ? 27.234 6.082 -10.938 1 52.75 662 VAL A O 1
ATOM 5091 N N . MET B 1 1 ? -28.438 -1.604 14.867 1 21.94 1 MET B N 1
ATOM 5092 C CA . MET B 1 1 ? -28.078 -3 15.07 1 21.94 1 MET B CA 1
ATOM 5093 C C . MET B 1 1 ? -27.781 -3.684 13.742 1 21.94 1 MET B C 1
ATOM 5095 O O . MET B 1 1 ? -28.562 -3.582 12.797 1 21.94 1 MET B O 1
ATOM 5099 N N . PRO B 1 2 ? -26.594 -3.984 13.469 1 25.97 2 PRO B N 1
ATOM 5100 C CA . PRO B 1 2 ? -26.484 -4.504 12.109 1 25.97 2 PRO B CA 1
ATOM 5101 C C . PRO B 1 2 ? -27.297 -5.77 11.883 1 25.97 2 PRO B C 1
ATOM 5103 O O . PRO B 1 2 ? -27.156 -6.746 12.625 1 25.97 2 PRO B O 1
ATOM 5106 N N . VAL B 1 3 ? -28.438 -5.59 11.555 1 26.3 3 VAL B N 1
ATOM 5107 C CA . VAL B 1 3 ? -29.25 -6.707 11.086 1 26.3 3 VAL B CA 1
ATOM 5108 C C . VAL B 1 3 ? -28.562 -7.371 9.891 1 26.3 3 VAL B C 1
ATOM 5110 O O . VAL B 1 3 ? -28.281 -6.715 8.883 1 26.3 3 VAL B O 1
ATOM 5113 N N . ILE B 1 4 ? -27.75 -8.32 10.227 1 29.31 4 ILE B N 1
ATOM 5114 C CA . ILE B 1 4 ? -27.312 -9.18 9.133 1 29.31 4 ILE B CA 1
ATOM 5115 C C . ILE B 1 4 ? -28.531 -9.844 8.484 1 29.31 4 ILE B C 1
ATOM 5117 O O . ILE B 1 4 ? -29.203 -10.648 9.117 1 29.31 4 ILE B O 1
ATOM 5121 N N . PHE B 1 5 ? -29.172 -9.094 7.668 1 28.44 5 PHE B N 1
ATOM 5122 C CA . PHE B 1 5 ? -30.359 -9.633 7.016 1 28.44 5 PHE B CA 1
ATOM 5123 C C . PHE B 1 5 ? -29.984 -10.75 6.051 1 28.44 5 PHE B C 1
ATOM 5125 O O . PHE B 1 5 ? -29.047 -10.602 5.25 1 28.44 5 PHE B O 1
ATOM 5132 N N . TYR B 1 6 ? -30.219 -11.844 6.477 1 26.3 6 TYR B N 1
ATOM 5133 C CA . TYR B 1 6 ? -30.109 -12.961 5.551 1 26.3 6 TYR B CA 1
ATOM 5134 C C . TYR B 1 6 ? -31.312 -13.023 4.621 1 26.3 6 TYR B C 1
ATOM 5136 O O . TYR B 1 6 ? -32.438 -13.094 5.078 1 26.3 6 TYR B O 1
ATOM 5144 N N . ARG B 1 7 ? -31.25 -12.344 3.555 1 26.47 7 ARG B N 1
ATOM 5145 C CA . ARG B 1 7 ? -32.375 -12.57 2.637 1 26.47 7 ARG B CA 1
ATOM 5146 C C . ARG B 1 7 ? -32.438 -14.039 2.229 1 26.47 7 ARG B C 1
ATOM 5148 O O . ARG B 1 7 ? -31.422 -14.656 1.909 1 26.47 7 ARG B O 1
ATOM 5155 N N . ASN B 1 8 ? -33.5 -14.688 2.605 1 25.75 8 ASN B N 1
ATOM 5156 C CA . ASN B 1 8 ? -33.844 -16.062 2.234 1 25.75 8 ASN B CA 1
ATOM 5157 C C . ASN B 1 8 ? -33.75 -16.266 0.726 1 25.75 8 ASN B C 1
ATOM 5159 O O . ASN B 1 8 ? -34.406 -15.562 -0.048 1 25.75 8 ASN B O 1
ATOM 5163 N N . PRO B 1 9 ? -32.688 -16.922 0.269 1 26.75 9 PRO B N 1
ATOM 5164 C CA . PRO B 1 9 ? -32.688 -17.25 -1.159 1 26.75 9 PRO B CA 1
ATOM 5165 C C . PRO B 1 9 ? -33.969 -17.922 -1.61 1 26.75 9 PRO B C 1
ATOM 5167 O O . PRO B 1 9 ? -34.688 -18.531 -0.793 1 26.75 9 PRO B O 1
ATOM 5170 N N . HIS B 1 10 ? -34.469 -17.562 -2.771 1 26.62 10 HIS B N 1
ATOM 5171 C CA . HIS B 1 10 ? -35.625 -18.141 -3.457 1 26.62 10 HIS B CA 1
ATOM 5172 C C . HIS B 1 10 ? -35.5 -19.672 -3.525 1 26.62 10 HIS B C 1
ATOM 5174 O O . HIS B 1 10 ? -34.406 -20.203 -3.645 1 26.62 10 HIS B O 1
ATOM 5180 N N . PRO B 1 11 ? -36.562 -20.5 -3.252 1 27.56 11 PRO B N 1
ATOM 5181 C CA . PRO B 1 11 ? -36.719 -21.953 -3.127 1 27.56 11 PRO B CA 1
ATOM 5182 C C . PRO B 1 11 ? -36.25 -22.703 -4.379 1 27.56 11 PRO B C 1
ATOM 5184 O O . PRO B 1 11 ? -36.5 -23.906 -4.5 1 27.56 11 PRO B O 1
ATOM 5187 N N . THR B 1 12 ? -35.906 -22.188 -5.539 1 26.89 12 THR B N 1
ATOM 5188 C CA . THR B 1 12 ? -36 -23.156 -6.617 1 26.89 12 THR B CA 1
ATOM 5189 C C . THR B 1 12 ? -35.031 -24.312 -6.375 1 26.89 12 THR B C 1
ATOM 5191 O O . THR B 1 12 ? -35.406 -25.484 -6.426 1 26.89 12 THR B O 1
ATOM 5194 N N . GLN B 1 13 ? -34 -24.625 -7.414 1 26.89 13 GLN B N 1
ATOM 5195 C CA . GLN B 1 13 ? -33.375 -25.938 -7.559 1 26.89 13 GLN B CA 1
ATOM 5196 C C . GLN B 1 13 ? -32.531 -26.281 -6.332 1 26.89 13 GLN B C 1
ATOM 5198 O O . GLN B 1 13 ? -31.969 -25.391 -5.688 1 26.89 13 GLN B O 1
ATOM 5203 N N . ALA B 1 14 ? -32.562 -27.625 -5.984 1 28.25 14 ALA B N 1
ATOM 5204 C CA . ALA B 1 14 ? -31.969 -28.344 -4.859 1 28.25 14 ALA B CA 1
ATOM 5205 C C . ALA B 1 14 ? -30.469 -28.094 -4.773 1 28.25 14 ALA B C 1
ATOM 5207 O O . ALA B 1 14 ? -29.672 -28.922 -5.211 1 28.25 14 ALA B O 1
ATOM 5208 N N . LEU B 1 15 ? -29.891 -27.109 -5.473 1 30.16 15 LEU B N 1
ATOM 5209 C CA . LEU B 1 15 ? -28.484 -26.938 -5.148 1 30.16 15 LEU B CA 1
ATOM 5210 C C . LEU B 1 15 ? -28.266 -26.922 -3.641 1 30.16 15 LEU B C 1
ATOM 5212 O O . LEU B 1 15 ? -29.047 -26.312 -2.9 1 30.16 15 LEU B O 1
ATOM 5216 N N . ASN B 1 16 ? -27.594 -27.969 -3.18 1 31.59 16 ASN B N 1
ATOM 5217 C CA . ASN B 1 16 ? -27.219 -27.969 -1.77 1 31.59 16 ASN B CA 1
ATOM 5218 C C . ASN B 1 16 ? -26.891 -26.562 -1.281 1 31.59 16 ASN B C 1
ATOM 5220 O O . ASN B 1 16 ? -25.875 -25.969 -1.683 1 31.59 16 ASN B O 1
ATOM 5224 N N . GLN B 1 17 ? -27.828 -25.672 -1.398 1 32.12 17 GLN B N 1
ATOM 5225 C CA . GLN B 1 17 ? -27.875 -24.359 -0.76 1 32.12 17 GLN B CA 1
ATOM 5226 C C . GLN B 1 17 ? -27.141 -24.375 0.58 1 32.12 17 GLN B C 1
ATOM 5228 O O . GLN B 1 17 ? -27.484 -25.156 1.47 1 32.12 17 GLN B O 1
ATOM 5233 N N . VAL B 1 18 ? -25.828 -24.297 0.543 1 36.62 18 VAL B N 1
ATOM 5234 C CA . VAL B 1 18 ? -25.391 -23.875 1.869 1 36.62 18 VAL B CA 1
ATOM 5235 C C . VAL B 1 18 ? -26.469 -23.047 2.541 1 36.62 18 VAL B C 1
ATOM 5237 O O . VAL B 1 18 ? -26.875 -22 2.021 1 36.62 18 VAL B O 1
ATOM 5240 N N . ASP B 1 19 ? -27.438 -23.672 3.016 1 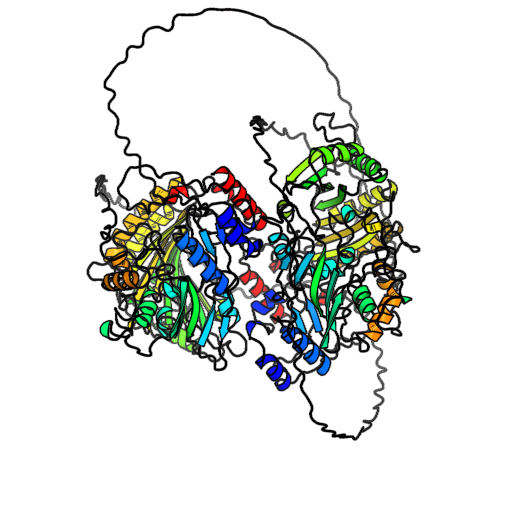36.41 19 ASP B N 1
ATOM 5241 C CA . ASP B 1 19 ? -28.453 -23.016 3.846 1 36.41 19 ASP B CA 1
ATOM 5242 C C . ASP B 1 19 ? -27.875 -21.828 4.605 1 36.41 19 ASP B C 1
ATOM 5244 O O . ASP B 1 19 ? -27.094 -22.016 5.551 1 36.41 19 ASP B O 1
ATOM 5248 N N . ASN B 1 20 ? -27.484 -20.906 3.801 1 42.41 20 ASN B N 1
ATOM 5249 C CA . ASN B 1 20 ? -27.109 -19.656 4.441 1 42.41 20 ASN B CA 1
ATOM 5250 C C . ASN B 1 20 ? -28.125 -19.25 5.516 1 42.41 20 ASN B C 1
ATOM 5252 O O . ASN B 1 20 ? -29.109 -18.594 5.227 1 42.41 20 ASN B O 1
ATOM 5256 N N . VAL B 1 21 ? -28.422 -20.188 6.371 1 39.88 21 VAL B N 1
ATOM 5257 C CA . VAL B 1 21 ? -29.234 -19.797 7.516 1 39.88 21 VAL B CA 1
ATOM 5258 C C . VAL B 1 21 ? -28.641 -18.547 8.172 1 39.88 21 VAL B C 1
ATOM 5260 O O . VAL B 1 21 ? -27.469 -18.547 8.562 1 39.88 21 VAL B O 1
ATOM 5263 N N . ALA B 1 22 ? -29.312 -17.578 7.906 1 49.47 22 ALA B N 1
ATOM 5264 C CA . ALA B 1 22 ? -29.016 -16.328 8.602 1 49.47 22 ALA B CA 1
ATOM 5265 C C . ALA B 1 22 ? -28.922 -16.547 10.109 1 49.47 22 ALA B C 1
ATOM 5267 O O . ALA B 1 22 ? -29.875 -17.047 10.727 1 49.47 22 ALA B O 1
ATOM 5268 N N . VAL B 1 23 ? -27.719 -16.812 10.57 1 62.38 23 VAL B N 1
ATOM 5269 C CA . VAL B 1 23 ? -27.562 -16.875 12.023 1 62.38 23 VAL B CA 1
ATOM 5270 C C . VAL B 1 23 ? -27.562 -15.469 12.602 1 62.38 23 VAL B C 1
ATOM 5272 O O . VAL B 1 23 ? -26.906 -14.57 12.07 1 62.38 23 VAL B O 1
ATOM 5275 N N . GLU B 1 24 ? -28.531 -15.172 13.359 1 70.12 24 GLU B N 1
ATOM 5276 C CA . GLU B 1 24 ? -28.562 -13.898 14.07 1 70.12 24 GLU B CA 1
ATOM 5277 C C . GLU B 1 24 ? -27.703 -13.945 15.328 1 70.12 24 GLU B C 1
ATOM 5279 O O . GLU B 1 24 ? -27.906 -14.805 16.188 1 70.12 24 GLU B O 1
ATOM 5284 N N . VAL B 1 25 ? -26.594 -13.336 15.219 1 77.25 25 VAL B N 1
ATOM 5285 C CA . VAL B 1 25 ? -25.797 -13.148 16.422 1 77.25 25 VAL B CA 1
ATOM 5286 C C . VAL B 1 25 ? -26.312 -11.953 17.203 1 77.25 25 VAL B C 1
ATOM 5288 O O . VAL B 1 25 ? -26.562 -10.883 16.641 1 77.25 25 VAL B O 1
ATOM 5291 N N . SER B 1 26 ? -26.547 -12.156 18.469 1 76.44 26 SER B N 1
ATOM 5292 C CA . SER B 1 26 ? -27.047 -11.055 19.281 1 76.44 26 SER B CA 1
ATOM 5293 C C . SER B 1 26 ? -26 -9.93 19.375 1 76.44 26 SER B C 1
ATOM 5295 O O . SER B 1 26 ? -24.812 -10.18 19.25 1 76.44 26 SER B O 1
ATOM 5297 N N . ASP B 1 27 ? -26.547 -8.773 19.469 1 77 27 ASP B N 1
ATOM 5298 C CA . ASP B 1 27 ? -25.688 -7.609 19.656 1 77 27 ASP B CA 1
ATOM 5299 C C . ASP B 1 27 ? -24.75 -7.805 20.844 1 77 27 ASP B C 1
ATOM 5301 O O . ASP B 1 27 ? -23.578 -7.43 20.781 1 77 27 ASP B O 1
ATOM 5305 N N . ASP B 1 28 ? -25.266 -8.484 21.828 1 76.75 28 ASP B N 1
ATOM 5306 C CA . ASP B 1 28 ? -24.469 -8.68 23.031 1 76.75 28 ASP B CA 1
ATOM 5307 C C . ASP B 1 28 ? -23.297 -9.625 22.766 1 76.75 28 ASP B C 1
ATOM 5309 O O . ASP B 1 28 ? -22.172 -9.375 23.219 1 76.75 28 ASP B O 1
ATOM 5313 N N . GLU B 1 29 ? -23.656 -10.633 22.016 1 80.06 29 GLU B N 1
ATOM 5314 C CA . GLU B 1 29 ? -22.609 -11.609 21.719 1 80.06 29 GLU B CA 1
ATOM 5315 C C . GLU B 1 29 ? -21.531 -11 20.812 1 80.06 29 GLU B C 1
ATOM 5317 O O . GLU B 1 29 ? -20.344 -11.219 21.031 1 80.06 29 GLU B O 1
ATOM 5322 N N . PHE B 1 30 ? -21.938 -10.273 19.922 1 84.38 30 PHE B N 1
ATOM 5323 C CA . PHE B 1 30 ? -20.984 -9.648 19.016 1 84.38 30 PHE B CA 1
ATOM 5324 C C . PHE B 1 30 ? -20.172 -8.57 19.734 1 84.38 30 PHE B C 1
ATOM 5326 O O . PHE B 1 30 ? -18.969 -8.43 19.516 1 84.38 30 PHE B O 1
ATOM 5333 N N . ASN B 1 31 ? -20.812 -7.832 20.578 1 81.12 31 ASN B N 1
ATOM 5334 C CA . ASN B 1 31 ? -20.141 -6.809 21.359 1 81.12 31 ASN B CA 1
ATOM 5335 C C . ASN B 1 31 ? -19.078 -7.418 22.281 1 81.12 31 ASN B C 1
ATOM 5337 O O . ASN B 1 31 ? -17.984 -6.867 22.422 1 81.12 31 ASN B O 1
ATOM 5341 N N . ALA B 1 32 ? -19.453 -8.516 22.859 1 79.69 32 ALA B N 1
ATOM 5342 C CA . ALA B 1 32 ? -18.484 -9.211 23.703 1 79.69 32 ALA B CA 1
ATOM 5343 C C . ALA B 1 32 ? -17.281 -9.68 22.891 1 79.69 32 ALA B C 1
ATOM 5345 O O . ALA B 1 32 ? -16.141 -9.594 23.359 1 79.69 32 ALA B O 1
ATOM 5346 N N . PHE B 1 33 ? -17.562 -10.117 21.766 1 84.75 33 PHE B N 1
ATOM 5347 C CA . PHE B 1 33 ? -16.5 -10.57 20.859 1 84.75 33 PHE B CA 1
ATOM 5348 C C . PHE B 1 33 ? -15.602 -9.406 20.453 1 84.75 33 PHE B C 1
ATOM 5350 O O . PHE B 1 33 ? -14.375 -9.516 20.484 1 84.75 33 PHE B O 1
ATOM 5357 N N . GLN B 1 34 ? -16.188 -8.281 20.188 1 83.38 34 GLN B N 1
ATOM 5358 C CA . GLN B 1 34 ? -15.484 -7.117 19.656 1 83.38 34 GLN B CA 1
ATOM 5359 C C . GLN B 1 34 ? -14.633 -6.457 20.734 1 83.38 34 GLN B C 1
ATOM 5361 O O . GLN B 1 34 ? -13.578 -5.883 20.438 1 83.38 34 GLN B O 1
ATOM 5366 N N . THR B 1 35 ? -15.008 -6.391 21.984 1 79.5 35 THR B N 1
ATOM 5367 C CA . THR B 1 35 ? -14.32 -5.707 23.078 1 79.5 35 THR B CA 1
ATOM 5368 C C . THR B 1 35 ? -12.891 -6.219 23.234 1 79.5 35 THR B C 1
ATOM 5370 O O . THR B 1 35 ? -11.992 -5.465 23.625 1 79.5 35 THR B O 1
ATOM 5373 N N . GLY B 1 36 ? -12.555 -7.305 22.656 1 76.69 36 GLY B N 1
ATOM 5374 C CA . GLY B 1 36 ? -11.211 -7.836 22.797 1 76.69 36 GLY B CA 1
ATOM 5375 C C . GLY B 1 36 ? -10.344 -7.59 21.562 1 76.69 36 GLY B C 1
ATOM 5376 O O . GLY B 1 36 ? -9.164 -7.934 21.547 1 76.69 36 GLY B O 1
ATOM 5377 N N . LEU B 1 37 ? -10.898 -6.805 20.578 1 83.31 37 LEU B N 1
ATOM 5378 C CA . LEU B 1 37 ? -10.172 -6.512 19.344 1 83.31 37 LEU B CA 1
ATOM 5379 C C . LEU B 1 37 ? -10.148 -5.012 19.078 1 83.31 37 LEU B C 1
ATOM 5381 O O . LEU B 1 37 ? -11.117 -4.305 19.359 1 83.31 37 LEU B O 1
ATOM 5385 N N . PRO B 1 38 ? -9 -4.508 18.594 1 82.19 38 PRO B N 1
ATOM 5386 C CA . PRO B 1 38 ? -9 -3.113 18.141 1 82.19 38 PRO B CA 1
ATOM 5387 C C . PRO B 1 38 ? -10.086 -2.83 17.109 1 82.19 38 PRO B C 1
ATOM 5389 O O . PRO B 1 38 ? -10.414 -3.699 16.297 1 82.19 38 PRO B O 1
ATOM 5392 N N . GLU B 1 39 ? -10.609 -1.64 17.094 1 81.19 39 GLU B N 1
ATOM 5393 C CA . GLU B 1 39 ? -11.695 -1.258 16.203 1 81.19 39 GLU B CA 1
ATOM 5394 C C . GLU B 1 39 ? -11.273 -1.399 14.734 1 81.19 39 GLU B C 1
ATOM 5396 O O . GLU B 1 39 ? -12.109 -1.702 13.875 1 81.19 39 GLU B O 1
ATOM 5401 N N . SER B 1 40 ? -10.016 -1.217 14.508 1 86.56 40 SER B N 1
ATOM 5402 C CA . SER B 1 40 ? -9.516 -1.271 13.133 1 86.56 40 SER B CA 1
ATOM 5403 C C . SER B 1 40 ? -9.484 -2.705 12.617 1 86.56 40 SER B C 1
ATOM 5405 O O . SER B 1 40 ? -9.273 -2.934 11.422 1 86.56 40 SER B O 1
ATOM 5407 N N . GLN B 1 41 ? -9.75 -3.648 13.5 1 92.81 41 GLN B N 1
ATOM 5408 C CA . GLN B 1 41 ? -9.672 -5.055 13.117 1 92.81 41 GLN B CA 1
ATOM 5409 C C . GLN B 1 41 ? -11.062 -5.641 12.891 1 92.81 41 GLN B C 1
ATOM 5411 O O . GLN B 1 41 ? -11.195 -6.762 12.391 1 92.81 41 GLN B O 1
ATOM 5416 N N . VAL B 1 42 ? -12.086 -4.965 13.344 1 92.94 42 VAL B N 1
ATOM 5417 C CA . VAL B 1 42 ? -13.469 -5.379 13.125 1 92.94 42 VAL B CA 1
ATOM 5418 C C . VAL B 1 42 ? -14.195 -4.324 12.289 1 92.94 42 VAL B C 1
ATOM 5420 O O . VAL B 1 42 ? -14.57 -3.27 12.805 1 92.94 42 VAL B O 1
ATOM 5423 N N . LEU B 1 43 ? -14.414 -4.641 11.055 1 92.31 43 LEU B N 1
ATOM 5424 C CA . LEU B 1 43 ? -14.891 -3.629 10.117 1 92.31 43 LEU B CA 1
ATOM 5425 C C . LEU B 1 43 ? -16.266 -4.008 9.562 1 92.31 43 LEU B C 1
ATOM 5427 O O . LEU B 1 43 ? -16.469 -5.152 9.156 1 92.31 43 LEU B O 1
ATOM 5431 N N . LEU B 1 44 ? -17.109 -3.09 9.555 1 89.25 44 LEU B N 1
ATOM 5432 C CA . LEU B 1 44 ? -18.453 -3.246 9 1 89.25 44 LEU B CA 1
ATOM 5433 C C . LEU B 1 44 ? -18.594 -2.479 7.695 1 89.25 44 LEU B C 1
ATOM 5435 O O . LEU B 1 44 ? -17.812 -1.555 7.426 1 89.25 44 LEU B O 1
ATOM 5439 N N . ALA B 1 45 ? -19.562 -2.881 6.938 1 86.12 45 ALA B N 1
ATOM 5440 C CA . ALA B 1 45 ? -19.859 -2.148 5.707 1 86.12 45 ALA B CA 1
ATOM 5441 C C . ALA B 1 45 ? -20.156 -0.678 6 1 86.12 45 ALA B C 1
ATOM 5443 O O . ALA B 1 45 ? -20.703 -0.345 7.047 1 86.12 45 ALA B O 1
ATOM 5444 N N . GLY B 1 46 ? -19.703 0.185 5.117 1 84.81 46 GLY B N 1
ATOM 5445 C CA . GLY B 1 46 ? -19.875 1.617 5.289 1 84.81 46 GLY B CA 1
ATOM 5446 C C . GLY B 1 46 ? -18.578 2.348 5.586 1 84.81 46 GLY B C 1
ATOM 5447 O O . GLY B 1 46 ? -18.5 3.57 5.441 1 84.81 46 GLY B O 1
ATOM 5448 N N . ASN B 1 47 ? -17.672 1.571 6 1 84 47 ASN B N 1
ATOM 5449 C CA . ASN B 1 47 ? -16.359 2.123 6.277 1 84 47 ASN B CA 1
ATOM 5450 C C . ASN B 1 47 ? -15.398 1.909 5.109 1 84 47 ASN B C 1
ATOM 5452 O O . ASN B 1 47 ? -15.422 0.855 4.473 1 84 47 ASN B O 1
ATOM 5456 N N . ILE B 1 48 ? -14.562 2.883 4.895 1 86.75 48 ILE B N 1
ATOM 5457 C CA . ILE B 1 48 ? -13.625 2.797 3.775 1 86.75 48 ILE B CA 1
ATOM 5458 C C . ILE B 1 48 ? -12.648 1.643 4.004 1 86.75 48 ILE B C 1
ATOM 5460 O O . ILE B 1 48 ? -12.227 0.98 3.055 1 86.75 48 ILE B O 1
ATOM 5464 N N . SER B 1 49 ? -12.266 1.438 5.258 1 89.25 49 SER B N 1
ATOM 5465 C CA . SER B 1 49 ? -11.344 0.35 5.574 1 89.25 49 SER B CA 1
ATOM 5466 C C . SER B 1 49 ? -11.969 -1.008 5.27 1 89.25 49 SER B C 1
ATOM 5468 O O . SER B 1 49 ? -11.266 -1.951 4.902 1 89.25 49 SER B O 1
ATOM 5470 N N . TYR B 1 50 ? -13.32 -1.118 5.441 1 93.56 50 TYR B N 1
ATOM 5471 C CA . TYR B 1 50 ? -14.039 -2.318 5.043 1 93.56 50 TYR B CA 1
ATOM 5472 C C . TYR B 1 50 ? -13.867 -2.594 3.555 1 93.56 50 TYR B C 1
ATOM 5474 O O . TYR B 1 50 ? -13.57 -3.723 3.154 1 93.56 50 TYR B O 1
ATOM 5482 N N . GLU B 1 51 ? -13.977 -1.505 2.75 1 93.38 51 GLU B N 1
ATOM 5483 C CA . GLU B 1 51 ? -13.859 -1.64 1.301 1 93.38 51 GLU B CA 1
ATOM 5484 C C . GLU B 1 51 ? -12.461 -2.084 0.897 1 93.38 51 GLU B C 1
ATOM 5486 O O . GLU B 1 51 ? -12.297 -2.918 0.005 1 93.38 51 GLU B O 1
ATOM 5491 N N . ARG B 1 52 ? -11.477 -1.561 1.562 1 93.12 52 ARG B N 1
ATOM 5492 C CA . ARG B 1 52 ? -10.094 -1.941 1.288 1 93.12 52 ARG B CA 1
ATOM 5493 C C . ARG B 1 52 ? -9.867 -3.42 1.584 1 93.12 52 ARG B C 1
ATOM 5495 O O . ARG B 1 52 ? -9.109 -4.09 0.877 1 93.12 52 ARG B O 1
ATOM 5502 N N . THR B 1 53 ? -10.531 -3.889 2.6 1 94.69 53 THR B N 1
ATOM 5503 C CA . THR B 1 53 ? -10.297 -5.238 3.096 1 94.69 53 THR B CA 1
ATOM 5504 C C . THR B 1 53 ? -11.016 -6.27 2.23 1 94.69 53 THR B C 1
ATOM 5506 O O . THR B 1 53 ? -10.461 -7.328 1.93 1 94.69 53 THR B O 1
ATOM 5509 N N . VAL B 1 54 ? -12.227 -5.93 1.746 1 95.19 54 VAL B N 1
ATOM 5510 C CA . VAL B 1 54 ? -13.023 -6.914 1.018 1 95.19 54 VAL B CA 1
ATOM 5511 C C . VAL B 1 54 ? -12.719 -6.82 -0.476 1 95.19 54 VAL B C 1
ATOM 5513 O O . VAL B 1 54 ? -13.219 -7.621 -1.269 1 95.19 54 VAL B O 1
ATOM 5516 N N . PHE B 1 55 ? -11.852 -6.023 -0.859 1 94.38 55 PHE B N 1
ATOM 5517 C CA . PHE B 1 55 ? -11.594 -5.719 -2.262 1 94.38 55 PHE B CA 1
ATOM 5518 C C . PHE B 1 55 ? -11.141 -6.965 -3.012 1 94.38 55 PHE B C 1
ATOM 5520 O O . PHE B 1 55 ? -10.281 -7.711 -2.525 1 94.38 55 PHE B O 1
ATOM 5527 N N . VAL B 1 56 ? -11.742 -7.117 -4.184 1 93.44 56 VAL B N 1
ATOM 5528 C CA . VAL B 1 56 ? -11.242 -8 -5.234 1 93.44 56 VAL B CA 1
ATOM 5529 C C . VAL B 1 56 ? -11.312 -7.289 -6.582 1 93.44 56 VAL B C 1
ATOM 5531 O O . VAL B 1 56 ? -12.25 -6.527 -6.844 1 93.44 56 VAL B O 1
ATOM 5534 N N . GLY B 1 57 ? -10.422 -7.555 -7.457 1 90.12 57 GLY B N 1
ATOM 5535 C CA . GLY B 1 57 ? -10.266 -6.812 -8.695 1 90.12 57 GLY B CA 1
ATOM 5536 C C . GLY B 1 57 ? -11.281 -7.195 -9.758 1 90.12 57 GLY B C 1
ATOM 5537 O O . GLY B 1 57 ? -11.594 -6.395 -10.641 1 90.12 57 GLY B O 1
ATOM 5538 N N . ASN B 1 58 ? -11.828 -8.406 -9.766 1 92.12 58 ASN B N 1
ATOM 5539 C CA . ASN B 1 58 ? -12.812 -8.883 -10.734 1 92.12 58 ASN B CA 1
ATOM 5540 C C . ASN B 1 58 ? -14.188 -8.273 -10.484 1 92.12 58 ASN B C 1
ATOM 5542 O O . ASN B 1 58 ? -14.812 -8.531 -9.453 1 92.12 58 ASN B O 1
ATOM 5546 N N . LEU B 1 59 ? -14.703 -7.496 -11.445 1 92.19 59 LEU B N 1
ATOM 5547 C CA . LEU B 1 59 ? -15.961 -6.785 -11.281 1 92.19 59 LEU B CA 1
ATOM 5548 C C . LEU B 1 59 ? -17.109 -7.762 -11.078 1 92.19 59 LEU B C 1
ATOM 5550 O O . LEU B 1 59 ? -18.188 -7.375 -10.609 1 92.19 59 LEU B O 1
ATOM 5554 N N . LEU B 1 60 ? -16.938 -9.039 -11.383 1 91.75 60 LEU B N 1
ATOM 5555 C CA . LEU B 1 60 ? -17.969 -10.047 -11.203 1 91.75 60 LEU B CA 1
ATOM 5556 C C . LEU B 1 60 ? -18.281 -10.258 -9.727 1 91.75 60 LEU B C 1
ATOM 5558 O O . LEU B 1 60 ? -19.406 -10.586 -9.367 1 91.75 60 LEU B O 1
ATOM 5562 N N . TYR B 1 61 ? -17.234 -10.016 -8.898 1 92.31 61 TYR B N 1
ATOM 5563 C CA . TYR B 1 61 ? -17.359 -10.406 -7.504 1 92.31 61 TYR B CA 1
ATOM 5564 C C . TYR B 1 61 ? -17.109 -9.219 -6.578 1 92.31 61 TYR B C 1
ATOM 5566 O O . TYR B 1 61 ? -17.125 -9.359 -5.355 1 92.31 61 TYR B O 1
ATOM 5574 N N . ARG B 1 62 ? -16.906 -8.086 -7.098 1 89.75 62 ARG B N 1
ATOM 5575 C CA . ARG B 1 62 ? -16.406 -6.934 -6.363 1 89.75 62 ARG B CA 1
ATOM 5576 C C . ARG B 1 62 ? -17.406 -6.484 -5.297 1 89.75 62 ARG B C 1
ATOM 5578 O O . ARG B 1 62 ? -17.016 -5.871 -4.301 1 89.75 62 ARG B O 1
ATOM 5585 N N . LEU B 1 63 ? -18.75 -6.848 -5.43 1 90 63 LEU B N 1
ATOM 5586 C CA . LEU B 1 63 ? -19.75 -6.367 -4.48 1 90 63 LEU B CA 1
ATOM 5587 C C . LEU B 1 63 ? -20.219 -7.496 -3.566 1 90 63 LEU B C 1
ATOM 5589 O O . LEU B 1 63 ? -21.266 -7.383 -2.92 1 90 63 LEU B O 1
ATOM 5593 N N . LYS B 1 64 ? -19.453 -8.602 -3.625 1 92.5 64 LYS B N 1
ATOM 5594 C CA . LYS B 1 64 ? -19.688 -9.555 -2.543 1 92.5 64 LYS B CA 1
ATOM 5595 C C . LYS B 1 64 ? -19.562 -8.883 -1.18 1 92.5 64 LYS B C 1
ATOM 5597 O O . LYS B 1 64 ? -18.609 -8.125 -0.94 1 92.5 64 LYS B O 1
ATOM 5602 N N . SER B 1 65 ? -20.5 -9.094 -0.255 1 92 65 SER B N 1
ATOM 5603 C CA . SER B 1 65 ? -20.625 -8.219 0.907 1 92 65 SER B CA 1
ATOM 5604 C C . SER B 1 65 ? -20.75 -9.023 2.193 1 92 65 SER B C 1
ATOM 5606 O O . SER B 1 65 ? -21.859 -9.203 2.713 1 92 65 SER B O 1
ATOM 5608 N N . PRO B 1 66 ? -19.656 -9.453 2.746 1 94.31 66 PRO B N 1
ATOM 5609 C CA . PRO B 1 66 ? -19.734 -10.008 4.098 1 94.31 66 PRO B CA 1
ATOM 5610 C C . PRO B 1 66 ? -20.281 -9.008 5.117 1 94.31 66 PRO B C 1
ATOM 5612 O O . PRO B 1 66 ? -20.156 -7.797 4.926 1 94.31 66 PRO B O 1
ATOM 5615 N N . SER B 1 67 ? -20.891 -9.547 6.172 1 92.31 67 SER B N 1
ATOM 5616 C CA . SER B 1 67 ? -21.438 -8.672 7.207 1 92.31 67 SER B CA 1
ATOM 5617 C C . SER B 1 67 ? -20.328 -7.973 7.98 1 92.31 67 SER B C 1
ATOM 5619 O O . SER B 1 67 ? -20.469 -6.805 8.359 1 92.31 67 SER B O 1
ATOM 5621 N N . VAL B 1 68 ? -19.281 -8.773 8.281 1 93.75 68 VAL B N 1
ATOM 5622 C CA . VAL B 1 68 ? -18.156 -8.273 9.055 1 93.75 68 VAL B CA 1
ATOM 5623 C C . VAL B 1 68 ? -16.844 -8.828 8.484 1 93.75 68 VAL B C 1
ATOM 5625 O O . VAL B 1 68 ? -16.797 -9.977 8.039 1 93.75 68 VAL B O 1
ATOM 5628 N N . THR B 1 69 ? -15.883 -7.98 8.406 1 95.94 69 THR B N 1
ATOM 5629 C CA . THR B 1 69 ? -14.523 -8.477 8.203 1 95.94 69 THR B CA 1
ATOM 5630 C C . THR B 1 69 ? -13.703 -8.352 9.477 1 95.94 69 THR B C 1
ATOM 5632 O O . THR B 1 69 ? -13.828 -7.363 10.211 1 95.94 69 THR B O 1
ATOM 5635 N N . ILE B 1 70 ? -12.984 -9.352 9.82 1 96.94 70 ILE B N 1
ATOM 5636 C CA . ILE B 1 70 ? -12.102 -9.344 10.977 1 96.94 70 ILE B CA 1
ATOM 5637 C C . ILE B 1 70 ? -10.656 -9.555 10.531 1 96.94 70 ILE B C 1
ATOM 5639 O O . ILE B 1 70 ? -10.375 -10.453 9.734 1 96.94 70 ILE B O 1
ATOM 5643 N N . ARG B 1 71 ? -9.742 -8.719 10.977 1 96.75 71 ARG B N 1
ATOM 5644 C CA . ARG B 1 71 ? -8.32 -8.758 10.641 1 96.75 71 ARG B CA 1
ATOM 5645 C C . ARG B 1 71 ? -7.48 -9.109 11.867 1 96.75 71 ARG B C 1
ATOM 5647 O O . ARG B 1 71 ? -6.887 -8.227 12.492 1 96.75 71 ARG B O 1
ATOM 5654 N N . PRO B 1 72 ? -7.359 -10.414 12.156 1 97 72 PRO B N 1
ATOM 5655 C CA . PRO B 1 72 ? -6.602 -10.789 13.359 1 97 72 PRO B CA 1
ATOM 5656 C C . PRO B 1 72 ? -5.133 -10.383 13.273 1 97 72 PRO B C 1
ATOM 5658 O O . PRO B 1 72 ? -4.527 -10.469 12.195 1 97 72 PRO B O 1
ATOM 5661 N N . GLY B 1 73 ? -4.57 -10.016 14.414 1 93.62 73 GLY B N 1
ATOM 5662 C CA . GLY B 1 73 ? -3.186 -9.578 14.477 1 93.62 73 GLY B CA 1
ATOM 5663 C C . GLY B 1 73 ? -2.248 -10.641 15.023 1 93.62 73 GLY B C 1
ATOM 5664 O O . GLY B 1 73 ? -1.026 -10.5 14.93 1 93.62 73 GLY B O 1
ATOM 5665 N N . ASN B 1 74 ? -2.809 -11.688 15.586 1 94.62 74 ASN B N 1
ATOM 5666 C CA . ASN B 1 74 ? -2.027 -12.773 16.156 1 94.62 74 ASN B CA 1
ATOM 5667 C C . ASN B 1 74 ? -2.824 -14.078 16.188 1 94.62 74 ASN B C 1
ATOM 5669 O O . ASN B 1 74 ? -4 -14.102 15.828 1 94.62 74 ASN B O 1
ATOM 5673 N N . GLU B 1 75 ? -2.158 -15.141 16.578 1 97.5 75 GLU B N 1
ATOM 5674 C CA . GLU B 1 75 ? -2.764 -16.469 16.5 1 97.5 75 GLU B CA 1
ATOM 5675 C C . GLU B 1 75 ? -3.926 -16.609 17.484 1 97.5 75 GLU B C 1
ATOM 5677 O O . GLU B 1 75 ? -4.91 -17.281 17.188 1 97.5 75 GLU B O 1
ATOM 5682 N N . ASP B 1 76 ? -3.869 -15.93 18.641 1 96.94 76 ASP B N 1
ATOM 5683 C CA . ASP B 1 76 ? -4.953 -16.016 19.609 1 96.94 76 ASP B CA 1
ATOM 5684 C C . ASP B 1 76 ? -6.238 -15.406 19.047 1 96.94 76 ASP B C 1
ATOM 5686 O O . ASP B 1 76 ? -7.332 -15.93 19.297 1 96.94 76 ASP B O 1
ATOM 5690 N N . GLU B 1 77 ? -6.094 -14.336 18.344 1 96.31 77 GLU B N 1
ATOM 5691 C CA . GLU B 1 77 ? -7.254 -13.68 17.734 1 96.31 77 GLU B CA 1
ATOM 5692 C C . GLU B 1 77 ? -7.863 -14.539 16.641 1 96.31 77 GLU B C 1
ATOM 5694 O O . GLU B 1 77 ? -9.086 -14.562 16.469 1 96.31 77 GLU B O 1
ATOM 5699 N N . VAL B 1 78 ? -7.035 -15.266 15.906 1 98.19 78 VAL B N 1
ATOM 5700 C CA . VAL B 1 78 ? -7.539 -16.188 14.898 1 98.19 78 VAL B CA 1
ATOM 5701 C C . VAL B 1 78 ? -8.391 -17.266 15.562 1 98.19 78 VAL B C 1
ATOM 5703 O O . VAL B 1 78 ? -9.508 -17.547 15.117 1 98.19 78 VAL B O 1
ATOM 5706 N N . VAL B 1 79 ? -7.859 -17.812 16.625 1 98.31 79 VAL B N 1
ATOM 5707 C CA . VAL B 1 79 ? -8.57 -18.859 17.359 1 98.31 79 VAL B CA 1
ATOM 5708 C C . VAL B 1 79 ? -9.898 -18.297 17.875 1 98.31 79 VAL B C 1
ATOM 5710 O O . VAL B 1 79 ? -10.93 -18.969 17.797 1 98.31 79 VAL B O 1
ATOM 5713 N N . ARG B 1 80 ? -9.844 -17.109 18.328 1 96.62 80 ARG B N 1
ATOM 5714 C CA . ARG B 1 80 ? -11.039 -16.469 18.859 1 96.62 80 ARG B CA 1
ATOM 5715 C C . ARG B 1 80 ? -12.109 -16.328 17.781 1 96.62 80 ARG B C 1
ATOM 5717 O O . ARG B 1 80 ? -13.289 -16.562 18.047 1 96.62 80 ARG B O 1
ATOM 5724 N N . VAL B 1 81 ? -11.742 -15.914 16.609 1 97.12 81 VAL B N 1
ATOM 5725 C CA . VAL B 1 81 ? -12.688 -15.75 15.508 1 97.12 81 VAL B CA 1
ATOM 5726 C C . VAL B 1 81 ? -13.281 -17.094 15.125 1 97.12 81 VAL B C 1
ATOM 5728 O O . VAL B 1 81 ? -14.492 -17.219 14.945 1 97.12 81 VAL B O 1
ATOM 5731 N N . VAL B 1 82 ? -12.445 -18.125 15.016 1 98 82 VAL B N 1
ATOM 5732 C CA . VAL B 1 82 ? -12.898 -19.469 14.656 1 98 82 VAL B CA 1
ATOM 5733 C C . VAL B 1 82 ? -13.914 -19.969 15.688 1 98 82 VAL B C 1
ATOM 5735 O O . VAL B 1 82 ? -15 -20.422 15.336 1 98 82 VAL B O 1
ATOM 5738 N N . ASN B 1 83 ? -13.578 -19.844 16.969 1 97.12 83 ASN B N 1
ATOM 5739 C CA . ASN B 1 83 ? -14.461 -20.297 18.047 1 97.12 83 ASN B CA 1
ATOM 5740 C C . ASN B 1 83 ? -15.789 -19.547 18.031 1 97.12 83 ASN B C 1
ATOM 5742 O O . ASN B 1 83 ? -16.859 -20.141 18.188 1 97.12 83 ASN B O 1
ATOM 5746 N N . PHE B 1 84 ? -15.734 -18.25 17.859 1 95.56 84 PHE B N 1
ATOM 5747 C CA . PHE B 1 84 ? -16.938 -17.438 17.828 1 95.56 84 PHE B CA 1
ATOM 5748 C C . PHE B 1 84 ? -17.875 -17.906 16.719 1 95.56 84 PHE B C 1
ATOM 5750 O O . PHE B 1 84 ? -19.078 -18.078 16.938 1 95.56 84 PHE B O 1
ATOM 5757 N N . CYS B 1 85 ? -17.281 -18.047 15.516 1 96.25 85 CYS B N 1
ATOM 5758 C CA . CYS B 1 85 ? -18.094 -18.438 14.359 1 96.25 85 CYS B CA 1
ATOM 5759 C C . CYS B 1 85 ? -18.656 -19.828 14.539 1 96.25 85 CYS B C 1
ATOM 5761 O O . CYS B 1 85 ? -19.828 -20.078 14.234 1 96.25 85 CYS B O 1
ATOM 5763 N N . ARG B 1 86 ? -17.859 -20.734 15.016 1 95.75 86 ARG B N 1
ATOM 5764 C CA . ARG B 1 86 ? -18.312 -22.109 15.25 1 95.75 86 ARG B CA 1
ATOM 5765 C C . ARG B 1 86 ? -19.438 -22.141 16.266 1 95.75 86 ARG B C 1
ATOM 5767 O O . ARG B 1 86 ? -20.5 -22.734 16.016 1 95.75 86 ARG B O 1
ATOM 5774 N N . ASP B 1 87 ? -19.281 -21.422 17.359 1 94.25 87 ASP B N 1
ATOM 5775 C CA . ASP B 1 87 ? -20.203 -21.484 18.484 1 94.25 87 ASP B CA 1
ATOM 5776 C C . ASP B 1 87 ? -21.531 -20.797 18.125 1 94.25 87 ASP B C 1
ATOM 5778 O O . ASP B 1 87 ? -22.578 -21.172 18.656 1 94.25 87 ASP B O 1
ATOM 5782 N N . ASN B 1 88 ? -21.438 -19.875 17.188 1 93 88 ASN B N 1
ATOM 5783 C CA . ASN B 1 88 ? -22.656 -19.141 16.844 1 93 88 ASN B CA 1
ATOM 5784 C C . ASN B 1 88 ? -23.203 -19.547 15.484 1 93 88 ASN B C 1
ATOM 5786 O O . ASN B 1 88 ? -24.156 -18.953 15 1 93 88 ASN B O 1
ATOM 5790 N N . GLY B 1 89 ? -22.547 -20.484 14.812 1 92.5 89 GLY B N 1
ATOM 5791 C CA . GLY B 1 89 ? -23 -20.953 13.523 1 92.5 89 GLY B CA 1
ATOM 5792 C C . GLY B 1 89 ? -22.859 -19.938 12.414 1 92.5 89 GLY B C 1
ATOM 5793 O O . GLY B 1 89 ? -23.625 -19.922 11.453 1 92.5 89 GLY B O 1
ATOM 5794 N N . VAL B 1 90 ? -21.906 -19 12.609 1 94.06 90 VAL B N 1
ATOM 5795 C CA . VAL B 1 90 ? -21.672 -17.953 11.617 1 94.06 90 VAL B CA 1
ATOM 5796 C C . VAL B 1 90 ? -20.797 -18.5 10.5 1 94.06 90 VAL B C 1
ATOM 5798 O O . VAL B 1 90 ? -19.797 -19.188 10.758 1 94.06 90 VAL B O 1
ATOM 5801 N N . HIS B 1 91 ? -21.172 -18.281 9.242 1 95.69 91 HIS B N 1
ATOM 5802 C CA . HIS B 1 91 ? -20.375 -18.672 8.102 1 95.69 91 HIS B CA 1
ATOM 5803 C C . HIS B 1 91 ? -19.047 -17.906 8.062 1 95.69 91 HIS B C 1
ATOM 5805 O O . HIS B 1 91 ? -19.031 -16.688 8.109 1 95.69 91 HIS B O 1
ATOM 5811 N N . LEU B 1 92 ? -17.953 -18.656 8.039 1 97.25 92 LEU B N 1
ATOM 5812 C CA . LEU B 1 92 ? -16.625 -18.062 8.039 1 97.25 92 LEU B CA 1
ATOM 5813 C C . LEU B 1 92 ? -15.867 -18.438 6.766 1 97.25 92 LEU B C 1
ATOM 5815 O O . LEU B 1 92 ? -15.82 -19.609 6.379 1 97.25 92 LEU B O 1
ATOM 5819 N N . THR B 1 93 ? -15.391 -17.438 6.043 1 97.5 93 THR B N 1
ATOM 5820 C CA . THR B 1 93 ? -14.398 -17.672 5 1 97.5 93 THR B CA 1
ATOM 5821 C C . THR B 1 93 ? -13.117 -16.906 5.309 1 97.5 93 THR B C 1
ATOM 5823 O O . THR B 1 93 ? -13.109 -16 6.156 1 97.5 93 THR B O 1
ATOM 5826 N N . VAL B 1 94 ? -12.023 -17.312 4.719 1 97.94 94 VAL B N 1
ATOM 5827 C CA . VAL B 1 94 ? -10.703 -16.75 4.961 1 97.94 94 VAL B CA 1
ATOM 5828 C C . VAL B 1 94 ? -10.148 -16.156 3.666 1 97.94 94 VAL B C 1
ATOM 5830 O O . VAL B 1 94 ? -10.281 -16.75 2.598 1 97.94 94 VAL B O 1
ATOM 5833 N N . LYS B 1 95 ? -9.57 -14.945 3.76 1 97.62 95 LYS B N 1
ATOM 5834 C CA . LYS B 1 95 ? -9.062 -14.258 2.58 1 97.62 95 LYS B CA 1
ATOM 5835 C C . LYS B 1 95 ? -7.598 -13.867 2.762 1 97.62 95 LYS B C 1
ATOM 5837 O O . LYS B 1 95 ? -7.203 -13.383 3.824 1 97.62 95 LYS B O 1
ATOM 5842 N N . ASN B 1 96 ? -6.812 -14.117 1.746 1 97 96 ASN B N 1
ATOM 5843 C CA . ASN B 1 96 ? -5.477 -13.555 1.588 1 97 96 ASN B CA 1
ATOM 5844 C C . ASN B 1 96 ? -5.215 -13.133 0.146 1 97 96 ASN B C 1
ATOM 5846 O O . ASN B 1 96 ? -5.395 -13.922 -0.781 1 97 96 ASN B O 1
ATOM 5850 N N . GLY B 1 97 ? -4.801 -11.906 -0.072 1 93.94 97 GLY B N 1
ATOM 5851 C CA . GLY B 1 97 ? -4.395 -11.391 -1.366 1 93.94 97 GLY B CA 1
ATOM 5852 C C . GLY B 1 97 ? -5.566 -11.039 -2.266 1 93.94 97 GLY B C 1
ATOM 5853 O O . GLY B 1 97 ? -5.473 -10.125 -3.086 1 93.94 97 GLY B O 1
ATOM 5854 N N . GLY B 1 98 ? -6.66 -11.883 -2.281 1 93.88 98 GLY B N 1
ATOM 5855 C CA . GLY B 1 98 ? -7.875 -11.57 -3.016 1 93.88 98 GLY B CA 1
ATOM 5856 C C . GLY B 1 98 ? -7.77 -11.867 -4.5 1 93.88 98 GLY B C 1
ATOM 5857 O O . GLY B 1 98 ? -8.438 -11.227 -5.316 1 93.88 98 GLY B O 1
ATOM 5858 N N . HIS B 1 99 ? -7.039 -12.859 -4.922 1 94.12 99 HIS B N 1
ATOM 5859 C CA . HIS B 1 99 ? -6.809 -13.109 -6.34 1 94.12 99 HIS B CA 1
ATOM 5860 C C . HIS B 1 99 ? -7.523 -14.375 -6.801 1 94.12 99 HIS B C 1
ATOM 5862 O O . HIS B 1 99 ? -7.281 -14.859 -7.906 1 94.12 99 HIS B O 1
ATOM 5868 N N . SER B 1 100 ? -8.359 -14.922 -5.922 1 93.88 100 SER B N 1
ATOM 5869 C CA . SER B 1 100 ? -9.148 -16.062 -6.387 1 93.88 100 SER B CA 1
ATOM 5870 C C . SER B 1 100 ? -9.977 -15.695 -7.613 1 93.88 100 SER B C 1
ATOM 5872 O O . SER B 1 100 ? -10.602 -14.633 -7.652 1 93.88 100 SER B O 1
ATOM 5874 N N . TYR B 1 101 ? -9.969 -16.609 -8.57 1 94.31 101 TYR B N 1
ATOM 5875 C CA . TYR B 1 101 ? -10.734 -16.359 -9.789 1 94.31 101 TYR B CA 1
ATOM 5876 C C . TYR B 1 101 ? -12.234 -16.406 -9.516 1 94.31 101 TYR B C 1
ATOM 5878 O O . TYR B 1 101 ? -13.031 -15.953 -10.336 1 94.31 101 TYR B O 1
ATOM 5886 N N . ALA B 1 102 ? -12.625 -16.875 -8.328 1 93.81 102 ALA B N 1
ATOM 5887 C CA . ALA B 1 102 ? -14.047 -17 -8.008 1 93.81 102 ALA B CA 1
ATOM 5888 C C . ALA B 1 102 ? -14.375 -16.281 -6.699 1 93.81 102 ALA B C 1
ATOM 5890 O O . ALA B 1 102 ? -15.5 -16.359 -6.207 1 93.81 102 ALA B O 1
ATOM 5891 N N . ALA B 1 103 ? -13.367 -15.664 -6.078 1 94.31 103 ALA B N 1
ATOM 5892 C CA . ALA B 1 103 ? -13.508 -14.906 -4.84 1 94.31 103 ALA B CA 1
ATOM 5893 C C . ALA B 1 103 ? -14.117 -15.766 -3.734 1 94.31 103 ALA B C 1
ATOM 5895 O O . ALA B 1 103 ? -14.969 -15.297 -2.973 1 94.31 103 ALA B O 1
ATOM 5896 N N . HIS B 1 104 ? -13.727 -17 -3.646 1 93.88 104 HIS B N 1
ATOM 5897 C CA . HIS B 1 104 ? -14.273 -17.906 -2.648 1 93.88 104 HIS B CA 1
ATOM 5898 C C . HIS B 1 104 ? -13.844 -17.516 -1.241 1 93.88 104 HIS B C 1
ATOM 5900 O O . HIS B 1 104 ? -14.406 -17.984 -0.255 1 93.88 104 HIS B O 1
ATOM 5906 N N . GLY B 1 105 ? -12.789 -16.656 -1.164 1 95.69 105 GLY B N 1
ATOM 5907 C CA . GLY B 1 105 ? -12.383 -16.156 0.136 1 95.69 105 GLY B CA 1
ATOM 5908 C C . GLY B 1 105 ? -13.375 -15.172 0.735 1 95.69 105 GLY B C 1
ATOM 5909 O O . GLY B 1 105 ? -13.281 -14.836 1.916 1 95.69 105 GLY B O 1
ATOM 5910 N N . LEU B 1 106 ? -14.273 -14.719 -0.066 1 95.75 106 LEU B N 1
ATOM 5911 C CA . LEU B 1 106 ? -15.344 -13.852 0.402 1 95.75 106 LEU B CA 1
ATOM 5912 C C . LEU B 1 106 ? -16.641 -14.633 0.57 1 95.75 106 LEU B C 1
ATOM 5914 O O . LEU B 1 106 ? -16.719 -15.805 0.184 1 95.75 106 LEU B O 1
ATOM 5918 N N . ASN B 1 107 ? -17.578 -14.156 1.289 1 93.62 107 ASN B N 1
ATOM 5919 C CA . ASN B 1 107 ? -18.938 -14.664 1.4 1 93.62 107 ASN B CA 1
ATOM 5920 C C . ASN B 1 107 ? -19.953 -13.531 1.45 1 93.62 107 ASN B C 1
ATOM 5922 O O . ASN B 1 107 ? -19.609 -12.367 1.243 1 93.62 107 ASN B O 1
ATOM 5926 N N . ASP B 1 108 ? -21.141 -14.023 1.525 1 87.5 108 ASP B N 1
ATOM 5927 C CA . ASP B 1 108 ? -22.219 -13.039 1.662 1 87.5 108 ASP B CA 1
ATOM 5928 C C . ASP B 1 108 ? -22.891 -13.141 3.029 1 87.5 108 ASP B C 1
ATOM 5930 O O . ASP B 1 108 ? -23.328 -14.219 3.426 1 87.5 108 ASP B O 1
ATOM 5934 N N . SER B 1 109 ? -22.812 -12.18 3.826 1 85.56 109 SER B N 1
ATOM 5935 C CA . SER B 1 109 ? -23.594 -12.039 5.051 1 85.56 109 SER B CA 1
ATOM 5936 C C . SER B 1 109 ? -22.891 -12.695 6.234 1 85.56 109 SER B C 1
ATOM 5938 O O . SER B 1 109 ? -23.406 -12.68 7.355 1 85.56 109 SER B O 1
ATOM 5940 N N . GLY B 1 110 ? -21.812 -13.375 6.02 1 93.94 110 GLY B N 1
ATOM 5941 C CA . GLY B 1 110 ? -21.047 -13.938 7.117 1 93.94 110 GLY B CA 1
ATOM 5942 C C . GLY B 1 110 ? -19.859 -13.086 7.508 1 93.94 110 GLY B C 1
ATOM 5943 O O . GLY B 1 110 ? -19.906 -11.859 7.406 1 93.94 110 GLY B O 1
ATOM 5944 N N . ILE B 1 111 ? -18.922 -13.773 8.164 1 96.25 111 ILE B N 1
ATOM 5945 C CA . ILE B 1 111 ? -17.672 -13.125 8.57 1 96.25 111 ILE B CA 1
ATOM 5946 C C . ILE B 1 111 ? -16.547 -13.547 7.633 1 96.25 111 ILE B C 1
ATOM 5948 O O . ILE B 1 111 ? -16.422 -14.727 7.293 1 96.25 111 ILE B O 1
ATOM 5952 N N . VAL B 1 112 ? -15.836 -12.602 7.109 1 97.75 112 VAL B N 1
ATOM 5953 C CA . VAL B 1 112 ? -14.602 -12.875 6.387 1 97.75 112 VAL B CA 1
ATOM 5954 C C . VAL B 1 112 ? -13.398 -12.555 7.277 1 97.75 112 VAL B C 1
ATOM 5956 O O . VAL B 1 112 ? -13.281 -11.445 7.793 1 97.75 112 VAL B O 1
ATOM 5959 N N . MET B 1 113 ? -12.625 -13.492 7.559 1 98 113 MET B N 1
ATOM 5960 C CA . MET B 1 113 ? -11.359 -13.281 8.258 1 98 113 MET B CA 1
ATOM 5961 C C . MET B 1 113 ? -10.242 -12.953 7.277 1 98 113 MET B C 1
ATOM 5963 O O . MET B 1 113 ? -9.859 -13.789 6.457 1 98 113 MET B O 1
ATOM 5967 N N . CYS B 1 114 ? -9.766 -11.766 7.281 1 98 114 CYS B N 1
ATOM 5968 C CA . CYS B 1 114 ? -8.656 -11.328 6.438 1 98 114 CYS B CA 1
ATOM 5969 C C . CYS B 1 114 ? -7.324 -11.484 7.16 1 98 114 CYS B C 1
ATOM 5971 O O . CYS B 1 114 ? -7.113 -10.891 8.219 1 98 114 CYS B O 1
ATOM 5973 N N . MET B 1 115 ? -6.379 -12.117 6.598 1 98 115 MET B N 1
ATOM 5974 C CA . MET B 1 115 ? -5.172 -12.562 7.289 1 98 115 MET B CA 1
ATOM 5975 C C . MET B 1 115 ? -4.027 -11.578 7.074 1 98 115 MET B C 1
ATOM 5977 O O . MET B 1 115 ? -2.9 -11.828 7.504 1 98 115 MET B O 1
ATOM 5981 N N . ASP B 1 116 ? -4.277 -10.453 6.559 1 96.38 116 ASP B N 1
ATOM 5982 C CA . ASP B 1 116 ? -3.268 -9.547 6.02 1 96.38 116 ASP B CA 1
ATOM 5983 C C . ASP B 1 116 ? -2.322 -9.062 7.117 1 96.38 116 ASP B C 1
ATOM 5985 O O . ASP B 1 116 ? -1.194 -8.656 6.832 1 96.38 116 ASP B O 1
ATOM 5989 N N . LYS B 1 117 ? -2.695 -9.078 8.391 1 94.31 117 LYS B N 1
ATOM 5990 C CA . LYS B 1 117 ? -1.826 -8.594 9.453 1 94.31 117 LYS B CA 1
ATOM 5991 C C . LYS B 1 117 ? -0.81 -9.656 9.859 1 94.31 117 LYS B C 1
ATOM 5993 O O . LYS B 1 117 ? 0.215 -9.344 10.469 1 94.31 117 LYS B O 1
ATOM 5998 N N . LEU B 1 118 ? -1.097 -10.93 9.57 1 96.94 118 LEU B N 1
ATOM 5999 C CA . LEU B 1 118 ? -0.159 -12.016 9.844 1 96.94 118 LEU B CA 1
ATOM 6000 C C . LEU B 1 118 ? 0.749 -12.258 8.641 1 96.94 118 LEU B C 1
ATOM 6002 O O . LEU B 1 118 ? 0.701 -13.328 8.031 1 96.94 118 LEU B O 1
ATOM 6006 N N . ASN B 1 119 ? 1.649 -11.289 8.336 1 96.44 119 ASN B N 1
ATOM 6007 C CA . ASN B 1 119 ? 2.393 -11.297 7.082 1 96.44 119 ASN B CA 1
ATOM 6008 C C . ASN B 1 119 ? 3.898 -11.336 7.324 1 96.44 119 ASN B C 1
ATOM 6010 O O . ASN B 1 119 ? 4.684 -10.992 6.434 1 96.44 119 ASN B O 1
ATOM 6014 N N . ARG B 1 120 ? 4.344 -11.75 8.461 1 92.94 120 ARG B N 1
ATOM 6015 C CA . ARG B 1 120 ? 5.77 -11.797 8.758 1 92.94 120 ARG B CA 1
ATOM 6016 C C . ARG B 1 120 ? 6.461 -12.898 7.961 1 92.94 120 ARG B C 1
ATOM 6018 O O . ARG B 1 120 ? 5.914 -13.992 7.805 1 92.94 120 ARG B O 1
ATOM 6025 N N . VAL B 1 121 ? 7.617 -12.594 7.414 1 96.12 121 VAL B N 1
ATOM 6026 C CA . VAL B 1 121 ? 8.438 -13.539 6.66 1 96.12 121 VAL B CA 1
ATOM 6027 C C . VAL B 1 121 ? 9.859 -13.539 7.203 1 96.12 121 VAL B C 1
ATOM 6029 O O . VAL B 1 121 ? 10.406 -12.477 7.52 1 96.12 121 VAL B O 1
ATOM 6032 N N . SER B 1 122 ? 10.484 -14.711 7.344 1 93.88 122 SER B N 1
ATOM 6033 C CA . SER B 1 122 ? 11.859 -14.781 7.816 1 93.88 122 SER B CA 1
ATOM 6034 C C . SER B 1 122 ? 12.586 -15.977 7.211 1 93.88 122 SER B C 1
ATOM 6036 O O . SER B 1 122 ? 12.031 -17.078 7.141 1 93.88 122 SER B O 1
ATOM 6038 N N . ILE B 1 123 ? 13.75 -15.75 6.766 1 95.19 123 ILE B N 1
ATOM 6039 C CA . ILE B 1 123 ? 14.617 -16.812 6.281 1 95.19 123 ILE B CA 1
ATOM 6040 C C . ILE B 1 123 ? 15.578 -17.25 7.391 1 95.19 123 ILE B C 1
ATOM 6042 O O . ILE B 1 123 ? 16.141 -16.406 8.102 1 95.19 123 ILE B O 1
ATOM 6046 N N . ASN B 1 124 ? 15.75 -18.531 7.598 1 93.94 124 ASN B N 1
ATOM 6047 C CA . ASN B 1 124 ? 16.625 -19.016 8.664 1 93.94 124 ASN B CA 1
ATOM 6048 C C . ASN B 1 124 ? 18.094 -18.734 8.359 1 93.94 124 ASN B C 1
ATOM 6050 O O . ASN B 1 124 ? 18.422 -18.328 7.242 1 93.94 124 ASN B O 1
ATOM 6054 N N . GLU B 1 125 ? 18.922 -18.906 9.258 1 88.44 125 GLU B N 1
ATOM 6055 C CA . GLU B 1 125 ? 20.312 -18.453 9.234 1 88.44 125 GLU B CA 1
ATOM 6056 C C . GLU B 1 125 ? 21.078 -19.094 8.086 1 88.44 125 GLU B C 1
ATOM 6058 O O . GLU B 1 125 ? 21.906 -18.438 7.438 1 88.44 125 GLU B O 1
ATOM 6063 N N . ASP B 1 126 ? 20.812 -20.391 7.793 1 92.25 126 ASP B N 1
ATOM 6064 C CA . ASP B 1 126 ? 21.578 -21.062 6.758 1 92.25 126 ASP B CA 1
ATOM 6065 C C . ASP B 1 126 ? 20.891 -20.969 5.402 1 92.25 126 ASP B C 1
ATOM 6067 O O . ASP B 1 126 ? 21.281 -21.641 4.441 1 92.25 126 ASP B O 1
ATOM 6071 N N . SER B 1 127 ? 19.781 -20.219 5.34 1 93.88 127 SER B N 1
ATOM 6072 C CA . SER B 1 127 ? 19.047 -19.922 4.117 1 93.88 127 SER B CA 1
ATOM 6073 C C . SER B 1 127 ? 18.484 -21.188 3.486 1 93.88 127 SER B C 1
ATOM 6075 O O . SER B 1 127 ? 18.484 -21.328 2.262 1 93.88 127 SER B O 1
ATOM 6077 N N . SER B 1 128 ? 18.031 -22.125 4.332 1 97.25 128 SER B N 1
ATOM 6078 C CA . SER B 1 128 ? 17.5 -23.391 3.807 1 97.25 128 SER B CA 1
ATOM 6079 C C . SER B 1 128 ? 15.977 -23.375 3.799 1 97.25 128 SER B C 1
ATOM 6081 O O . SER B 1 128 ? 15.344 -24.203 3.143 1 97.25 128 SER B O 1
ATOM 6083 N N . ALA B 1 129 ? 15.484 -22.469 4.594 1 98.06 129 ALA B N 1
ATOM 6084 C CA . ALA B 1 129 ? 14.023 -22.422 4.711 1 98.06 129 ALA B CA 1
ATOM 6085 C C . ALA B 1 129 ? 13.539 -21.016 5.008 1 98.06 129 ALA B C 1
ATOM 6087 O O . ALA B 1 129 ? 14.25 -20.219 5.625 1 98.06 129 ALA B O 1
ATOM 6088 N N . VAL B 1 130 ? 12.375 -20.703 4.539 1 98.06 130 VAL B N 1
ATOM 6089 C CA . VAL B 1 130 ? 11.703 -19.438 4.832 1 98.06 130 VAL B CA 1
ATOM 6090 C C . VAL B 1 130 ? 10.391 -19.719 5.555 1 98.06 130 VAL B C 1
ATOM 6092 O O . VAL B 1 130 ? 9.633 -20.609 5.172 1 98.06 130 VAL B O 1
ATOM 6095 N N . THR B 1 131 ? 10.195 -19.094 6.676 1 98.31 131 THR B N 1
ATOM 6096 C CA . THR B 1 131 ? 8.914 -19.094 7.375 1 98.31 131 THR B CA 1
ATOM 6097 C C . THR B 1 131 ? 8.023 -17.953 6.875 1 98.31 131 THR B C 1
ATOM 6099 O O . THR B 1 131 ? 8.43 -16.797 6.863 1 98.31 131 THR B O 1
ATOM 6102 N N . ILE B 1 132 ? 6.828 -18.281 6.469 1 98.5 132 ILE B N 1
ATOM 6103 C CA . ILE B 1 132 ? 5.93 -17.328 5.816 1 98.5 132 ILE B CA 1
ATOM 6104 C C . ILE B 1 132 ? 4.609 -17.266 6.578 1 98.5 132 ILE B C 1
ATOM 6106 O O . ILE B 1 132 ? 3.914 -18.281 6.719 1 98.5 132 ILE B O 1
ATOM 6110 N N . GLY B 1 133 ? 4.277 -16.016 7.113 1 98.38 133 GLY B N 1
ATOM 6111 C CA . GLY B 1 133 ? 2.938 -15.828 7.641 1 98.38 133 GLY B CA 1
ATOM 6112 C C . GLY B 1 133 ? 1.854 -16.031 6.598 1 98.38 133 GLY B C 1
ATOM 6113 O O . GLY B 1 133 ? 2.021 -15.633 5.438 1 98.38 133 GLY B O 1
ATOM 6114 N N . ALA B 1 134 ? 0.758 -16.562 7.02 1 97.69 134 ALA B N 1
ATOM 6115 C CA . ALA B 1 134 ? -0.277 -16.969 6.074 1 97.69 134 ALA B CA 1
ATOM 6116 C C . ALA B 1 134 ? -0.962 -15.766 5.445 1 97.69 134 ALA B C 1
ATOM 6118 O O . ALA B 1 134 ? -1.686 -15.898 4.457 1 97.69 134 ALA B O 1
ATOM 6119 N N . GLY B 1 135 ? -0.744 -14.594 5.977 1 98.06 135 GLY B N 1
ATOM 6120 C CA . GLY B 1 135 ? -1.282 -13.375 5.395 1 98.06 135 GLY B CA 1
ATOM 6121 C C . GLY B 1 135 ? -0.311 -12.68 4.457 1 98.06 135 GLY B C 1
ATOM 6122 O O . GLY B 1 135 ? -0.63 -11.633 3.885 1 98.06 135 GLY B O 1
ATOM 6123 N N . ALA B 1 136 ? 0.828 -13.266 4.195 1 98.06 136 ALA B N 1
ATOM 6124 C CA . ALA B 1 136 ? 1.844 -12.656 3.342 1 98.06 136 ALA B CA 1
ATOM 6125 C C . ALA B 1 136 ? 1.448 -12.742 1.871 1 98.06 136 ALA B C 1
ATOM 6127 O O . ALA B 1 136 ? 0.861 -13.734 1.438 1 98.06 136 ALA B O 1
ATOM 6128 N N . ILE B 1 137 ? 1.769 -11.68 1.142 1 96.88 137 ILE B N 1
ATOM 6129 C CA . ILE B 1 137 ? 1.779 -11.711 -0.317 1 96.88 137 ILE B CA 1
ATOM 6130 C C . ILE B 1 137 ? 3.207 -11.914 -0.818 1 96.88 137 ILE B C 1
ATOM 6132 O O . ILE B 1 137 ? 4.16 -11.867 -0.036 1 96.88 137 ILE B O 1
ATOM 6136 N N . TRP B 1 138 ? 3.398 -12.133 -2.033 1 96.62 138 TRP B N 1
ATOM 6137 C CA . TRP B 1 138 ? 4.719 -12.5 -2.537 1 96.62 138 TRP B CA 1
ATOM 6138 C C . TRP B 1 138 ? 5.684 -11.328 -2.432 1 96.62 138 TRP B C 1
ATOM 6140 O O . TRP B 1 138 ? 6.891 -11.516 -2.262 1 96.62 138 TRP B O 1
ATOM 6150 N N . LYS B 1 139 ? 5.188 -10.148 -2.488 1 92.25 139 LYS B N 1
ATOM 6151 C CA . LYS B 1 139 ? 6.047 -8.992 -2.275 1 92.25 139 LYS B CA 1
ATOM 6152 C C . LYS B 1 139 ? 6.777 -9.078 -0.938 1 92.25 139 LYS B C 1
ATOM 6154 O O . LYS B 1 139 ? 7.98 -8.828 -0.863 1 92.25 139 LYS B O 1
ATOM 6159 N N . HIS B 1 140 ? 6.102 -9.438 0.117 1 93.56 140 HIS B N 1
ATOM 6160 C CA . HIS B 1 140 ? 6.699 -9.602 1.438 1 93.56 140 HIS B CA 1
ATOM 6161 C C . HIS B 1 140 ? 7.805 -10.656 1.417 1 93.56 140 HIS B C 1
ATOM 6163 O O . HIS B 1 140 ? 8.844 -10.477 2.049 1 93.56 140 HIS B O 1
ATOM 6169 N N . VAL B 1 141 ? 7.566 -11.68 0.686 1 96.5 141 VAL B N 1
ATOM 6170 C CA . VAL B 1 141 ? 8.508 -12.789 0.637 1 96.5 141 VAL B CA 1
ATOM 6171 C C . VAL B 1 141 ? 9.758 -12.375 -0.149 1 96.5 141 VAL B C 1
ATOM 6173 O O . VAL B 1 141 ? 10.875 -12.5 0.346 1 96.5 141 VAL B O 1
ATOM 6176 N N . TYR B 1 142 ? 9.609 -11.852 -1.305 1 93.88 142 TYR B N 1
ATOM 6177 C CA . TYR B 1 142 ? 10.727 -11.531 -2.18 1 93.88 142 TYR B CA 1
ATOM 6178 C C . TYR B 1 142 ? 11.57 -10.406 -1.594 1 93.88 142 TYR B C 1
ATOM 6180 O O . TYR B 1 142 ? 12.781 -10.336 -1.843 1 93.88 142 TYR B O 1
ATOM 6188 N N . ASP B 1 143 ? 10.961 -9.602 -0.783 1 89.5 143 ASP B N 1
ATOM 6189 C CA . ASP B 1 143 ? 11.711 -8.555 -0.102 1 89.5 143 ASP B CA 1
ATOM 6190 C C . ASP B 1 143 ? 12.789 -9.148 0.803 1 89.5 143 ASP B C 1
ATOM 6192 O O . ASP B 1 143 ? 13.727 -8.453 1.188 1 89.5 143 ASP B O 1
ATOM 6196 N N . GLN B 1 144 ? 12.633 -10.445 1.159 1 91.81 144 GLN B N 1
ATOM 6197 C CA . GLN B 1 144 ? 13.609 -11.094 2.029 1 91.81 144 GLN B CA 1
ATOM 6198 C C . GLN B 1 144 ? 14.766 -11.672 1.223 1 91.81 144 GLN B C 1
ATOM 6200 O O . GLN B 1 144 ? 15.797 -12.039 1.786 1 91.81 144 GLN B O 1
ATOM 6205 N N . PHE B 1 145 ? 14.562 -11.758 -0.022 1 92.75 145 PHE B N 1
ATOM 6206 C CA . PHE B 1 145 ? 15.578 -12.391 -0.857 1 92.75 145 PHE B CA 1
ATOM 6207 C C . PHE B 1 145 ? 16.5 -11.352 -1.466 1 92.75 145 PHE B C 1
ATOM 6209 O O . PHE B 1 145 ? 16.656 -11.273 -2.688 1 92.75 145 PHE B O 1
ATOM 6216 N N . VAL B 1 146 ? 17.125 -10.625 -0.635 1 87.25 146 VAL B N 1
ATOM 6217 C CA . VAL B 1 146 ? 18.094 -9.586 -0.925 1 87.25 146 VAL B CA 1
ATOM 6218 C C . VAL B 1 146 ? 19.344 -9.781 -0.051 1 87.25 146 VAL B C 1
ATOM 6220 O O . VAL B 1 146 ? 19.391 -10.703 0.763 1 87.25 146 VAL B O 1
ATOM 6223 N N . GLY B 1 147 ? 20.438 -9.008 -0.293 1 83.56 147 GLY B N 1
ATOM 6224 C CA . GLY B 1 147 ? 21.641 -9.125 0.515 1 83.56 147 GLY B CA 1
ATOM 6225 C C . GLY B 1 147 ? 22.25 -10.508 0.475 1 83.56 147 GLY B C 1
ATOM 6226 O O . GLY B 1 147 ? 22.5 -11.047 -0.604 1 83.56 147 GLY B O 1
ATOM 6227 N N . ARG B 1 148 ? 22.312 -11.172 1.656 1 86.12 148 ARG B N 1
ATOM 6228 C CA . ARG B 1 148 ? 22.938 -12.484 1.728 1 86.12 148 ARG B CA 1
ATOM 6229 C C . ARG B 1 148 ? 22.094 -13.539 1.034 1 86.12 148 ARG B C 1
ATOM 6231 O O . ARG B 1 148 ? 22.578 -14.625 0.713 1 86.12 148 ARG B O 1
ATOM 6238 N N . ASN B 1 149 ? 20.812 -13.242 0.801 1 92.38 149 ASN B N 1
ATOM 6239 C CA . ASN B 1 149 ? 19.906 -14.219 0.203 1 92.38 149 ASN B CA 1
ATOM 6240 C C . ASN B 1 149 ? 19.578 -13.867 -1.249 1 92.38 149 ASN B C 1
ATOM 6242 O O . ASN B 1 149 ? 18.703 -14.484 -1.86 1 92.38 149 ASN B O 1
ATOM 6246 N N . LYS B 1 150 ? 20.312 -12.914 -1.863 1 89.88 150 LYS B N 1
ATOM 6247 C CA . LYS B 1 150 ? 20.031 -12.43 -3.211 1 89.88 150 LYS B CA 1
ATOM 6248 C C . LYS B 1 150 ? 20.156 -13.555 -4.238 1 89.88 150 LYS B C 1
ATOM 6250 O O . LYS B 1 150 ? 19.547 -13.492 -5.305 1 89.88 150 LYS B O 1
ATOM 6255 N N . ALA B 1 151 ? 20.984 -14.586 -3.92 1 95.69 151 ALA B N 1
ATOM 6256 C CA . ALA B 1 151 ? 21.234 -15.68 -4.859 1 95.69 151 ALA B CA 1
ATOM 6257 C C . ALA B 1 151 ? 20.406 -16.906 -4.488 1 95.69 151 ALA B C 1
ATOM 6259 O O . ALA B 1 151 ? 20.75 -18.031 -4.895 1 95.69 151 ALA B O 1
ATOM 6260 N N . ASN B 1 152 ? 19.406 -16.703 -3.652 1 97.19 152 ASN B N 1
ATOM 6261 C CA . ASN B 1 152 ? 18.484 -17.781 -3.275 1 97.19 152 ASN B CA 1
ATOM 6262 C C . ASN B 1 152 ? 17.078 -17.531 -3.82 1 97.19 152 ASN B C 1
ATOM 6264 O O . ASN B 1 152 ? 16.766 -16.406 -4.23 1 97.19 152 ASN B O 1
ATOM 6268 N N . ILE B 1 153 ? 16.297 -18.609 -3.869 1 97.88 153 ILE B N 1
ATOM 6269 C CA . ILE B 1 153 ? 14.938 -18.469 -4.379 1 97.88 153 ILE B CA 1
ATOM 6270 C C . ILE B 1 153 ? 14.008 -19.422 -3.637 1 97.88 153 ILE B C 1
ATOM 6272 O O . ILE B 1 153 ? 14.453 -20.453 -3.105 1 97.88 153 ILE B O 1
ATOM 6276 N N . VAL B 1 154 ? 12.82 -19.078 -3.48 1 98.12 154 VAL B N 1
ATOM 6277 C CA . VAL B 1 154 ? 11.711 -19.906 -3.018 1 98.12 154 VAL B CA 1
ATOM 6278 C C . VAL B 1 154 ? 10.781 -20.234 -4.184 1 98.12 154 VAL B C 1
ATOM 6280 O O . VAL B 1 154 ? 10.75 -19.5 -5.18 1 98.12 154 VAL B O 1
ATOM 6283 N N . VAL B 1 155 ? 10.039 -21.344 -4.125 1 98.44 155 VAL B N 1
ATOM 6284 C CA . VAL B 1 155 ? 9.094 -21.688 -5.176 1 98.44 155 VAL B CA 1
ATOM 6285 C C . VAL B 1 155 ? 7.84 -20.828 -5.055 1 98.44 155 VAL B C 1
ATOM 6287 O O . VAL B 1 155 ? 6.895 -21.203 -4.352 1 98.44 155 VAL B O 1
ATOM 6290 N N . GLY B 1 156 ? 7.91 -19.734 -5.738 1 97.44 156 GLY B N 1
ATOM 6291 C CA . GLY B 1 156 ? 6.852 -18.75 -5.617 1 97.44 156 GLY B CA 1
ATOM 6292 C C . GLY B 1 156 ? 6.309 -18.281 -6.957 1 97.44 156 GLY B C 1
ATOM 6293 O O . GLY B 1 156 ? 6.758 -18.75 -8.008 1 97.44 156 GLY B O 1
ATOM 6294 N N . GLY B 1 157 ? 5.289 -17.453 -6.871 1 95.88 157 GLY B N 1
ATOM 6295 C CA . GLY B 1 157 ? 4.621 -16.969 -8.07 1 95.88 157 GLY B CA 1
ATOM 6296 C C . GLY B 1 157 ? 5.297 -15.75 -8.68 1 95.88 157 GLY B C 1
ATOM 6297 O O . GLY B 1 157 ? 6.305 -15.266 -8.156 1 95.88 157 GLY B O 1
ATOM 6298 N N . GLN B 1 158 ? 4.699 -15.289 -9.805 1 93.38 158 GLN B N 1
ATOM 6299 C CA . GLN B 1 158 ? 5.293 -14.188 -10.555 1 93.38 158 GLN B CA 1
ATOM 6300 C C . GLN B 1 158 ? 4.609 -12.867 -10.227 1 93.38 158 GLN B C 1
ATOM 6302 O O . GLN B 1 158 ? 5.125 -11.797 -10.57 1 93.38 158 GLN B O 1
ATOM 6307 N N . CYS B 1 159 ? 3.5 -12.898 -9.68 1 92.38 159 CYS B N 1
ATOM 6308 C CA . CYS B 1 159 ? 2.779 -11.68 -9.336 1 92.38 159 CYS B CA 1
ATOM 6309 C C . CYS B 1 159 ? 2.969 -11.336 -7.863 1 92.38 159 CYS B C 1
ATOM 6311 O O . CYS B 1 159 ? 2.555 -12.094 -6.984 1 92.38 159 CYS B O 1
ATOM 6313 N N . PRO B 1 160 ? 3.469 -10.203 -7.566 1 91.06 160 PRO B N 1
ATOM 6314 C CA . PRO B 1 160 ? 3.896 -9.883 -6.203 1 91.06 160 PRO B CA 1
ATOM 6315 C C . PRO B 1 160 ? 2.725 -9.695 -5.246 1 91.06 160 PRO B C 1
ATOM 6317 O O . PRO B 1 160 ? 2.904 -9.75 -4.027 1 91.06 160 PRO B O 1
ATOM 6320 N N . TYR B 1 161 ? 1.524 -9.523 -5.664 1 92.56 161 TYR B N 1
ATOM 6321 C CA . TYR B 1 161 ? 0.43 -9.18 -4.762 1 92.56 161 TYR B CA 1
ATOM 6322 C C . TYR B 1 161 ? -0.461 -10.391 -4.5 1 92.56 161 TYR B C 1
ATOM 6324 O O . TYR B 1 161 ? -1.411 -10.305 -3.717 1 92.56 161 TYR B O 1
ATOM 6332 N N . VAL B 1 162 ? -0.167 -11.461 -5.082 1 96.44 162 VAL B N 1
ATOM 6333 C CA . VAL B 1 162 ? -0.907 -12.695 -4.84 1 96.44 162 VAL B CA 1
ATOM 6334 C C . VAL B 1 162 ? -0.593 -13.219 -3.438 1 96.44 162 VAL B C 1
ATOM 6336 O O . VAL B 1 162 ? 0.558 -13.18 -2.998 1 96.44 162 VAL B O 1
ATOM 6339 N N . GLY B 1 163 ? -1.637 -13.672 -2.748 1 97.19 163 GLY B N 1
ATOM 6340 C CA . GLY B 1 163 ? -1.435 -14.281 -1.444 1 97.19 163 GLY B CA 1
ATOM 6341 C C . GLY B 1 163 ? -0.643 -15.57 -1.509 1 97.19 163 GLY B C 1
ATOM 6342 O O . GLY B 1 163 ? -0.942 -16.453 -2.32 1 97.19 163 GLY B O 1
ATOM 6343 N N . VAL B 1 164 ? 0.296 -15.719 -0.658 1 98.5 164 VAL B N 1
ATOM 6344 C CA . VAL B 1 164 ? 1.232 -16.828 -0.712 1 98.5 164 VAL B CA 1
ATOM 6345 C C . VAL B 1 164 ? 0.529 -18.125 -0.284 1 98.5 164 VAL B C 1
ATOM 6347 O O . VAL B 1 164 ? 0.729 -19.172 -0.89 1 98.5 164 VAL B O 1
ATOM 6350 N N . SER B 1 165 ? -0.285 -18.031 0.743 1 98.38 165 SER B N 1
ATOM 6351 C CA . SER B 1 165 ? -0.929 -19.219 1.298 1 98.38 165 SER B CA 1
ATOM 6352 C C . SER B 1 165 ? -1.859 -19.859 0.28 1 98.38 165 SER B C 1
ATOM 6354 O O . SER B 1 165 ? -1.734 -21.062 -0.011 1 98.38 165 SER B O 1
ATOM 6356 N N . GLY B 1 166 ? -2.779 -19.031 -0.278 1 97.44 166 GLY B N 1
ATOM 6357 C CA . GLY B 1 166 ? -3.684 -19.562 -1.282 1 97.44 166 GLY B CA 1
ATOM 6358 C C . GLY B 1 166 ? -2.965 -20.094 -2.51 1 97.44 166 GLY B C 1
ATOM 6359 O O . GLY B 1 166 ? -3.326 -21.156 -3.039 1 97.44 166 GLY B O 1
ATOM 6360 N N . PHE B 1 167 ? -1.933 -19.438 -2.928 1 97.69 167 PHE B N 1
ATOM 6361 C CA . PHE B 1 167 ? -1.115 -19.844 -4.062 1 97.69 167 PHE B CA 1
ATOM 6362 C C . PHE B 1 167 ? -0.485 -21.219 -3.807 1 97.69 167 PHE B C 1
ATOM 6364 O O . PHE B 1 167 ? -0.578 -22.109 -4.645 1 97.69 167 PHE B O 1
ATOM 6371 N N . THR B 1 168 ? 0.109 -21.359 -2.68 1 98.56 168 THR B N 1
ATOM 6372 C CA . THR B 1 168 ? 0.899 -22.547 -2.373 1 98.56 168 THR B CA 1
ATOM 6373 C C . THR B 1 168 ? -0.007 -23.75 -2.125 1 98.56 168 THR B C 1
ATOM 6375 O O . THR B 1 168 ? 0.196 -24.812 -2.707 1 98.56 168 THR B O 1
ATOM 6378 N N . MET B 1 169 ? -1.054 -23.562 -1.354 1 98.12 169 MET B N 1
ATOM 6379 C CA . MET B 1 169 ? -1.873 -24.688 -0.931 1 98.12 169 MET B CA 1
ATOM 6380 C C . MET B 1 169 ? -2.766 -25.172 -2.07 1 98.12 169 MET B C 1
ATOM 6382 O O . MET B 1 169 ? -3.322 -26.266 -2.006 1 98.12 169 MET B O 1
ATOM 6386 N N . GLY B 1 170 ? -2.904 -24.359 -3.111 1 97.62 170 GLY B N 1
ATOM 6387 C CA . GLY B 1 170 ? -3.645 -24.781 -4.285 1 97.62 170 GLY B CA 1
ATOM 6388 C C . GLY B 1 170 ? -2.787 -25.516 -5.297 1 97.62 170 GLY B C 1
ATOM 6389 O O .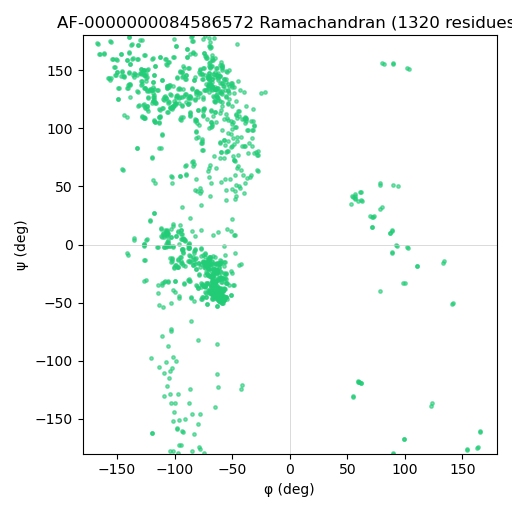 GLY B 1 170 ? -3.295 -26.016 -6.305 1 97.62 170 GLY B O 1
ATOM 6390 N N . GLY B 1 171 ? -1.562 -25.641 -5.094 1 97.75 171 GLY B N 1
ATOM 6391 C CA . GLY B 1 171 ? -0.594 -26.297 -5.953 1 97.75 171 GLY B CA 1
ATOM 6392 C C . GLY B 1 171 ? 0.744 -25.594 -6.008 1 97.75 171 GLY B C 1
ATOM 6393 O O . GLY B 1 171 ? 1.794 -26.219 -5.848 1 97.75 171 GLY B O 1
ATOM 6394 N N . GLY B 1 172 ? 0.655 -24.344 -6.262 1 98.25 172 GLY B N 1
ATOM 6395 C CA . GLY B 1 172 ? 1.851 -23.516 -6.238 1 98.25 172 GLY B CA 1
ATOM 6396 C C . GLY B 1 172 ? 2.705 -23.656 -7.48 1 98.25 172 GLY B C 1
ATOM 6397 O O . GLY B 1 172 ? 3.91 -23.906 -7.387 1 98.25 172 GLY B O 1
ATOM 6398 N N . LEU B 1 173 ? 2.125 -23.516 -8.617 1 98.19 173 LEU B N 1
ATOM 6399 C CA . LEU B 1 173 ? 2.863 -23.531 -9.875 1 98.19 173 LEU B CA 1
ATOM 6400 C C . LEU B 1 173 ? 3.754 -22.312 -10.008 1 98.19 173 LEU B C 1
ATOM 6402 O O . LEU B 1 173 ? 3.262 -21.172 -10.016 1 98.19 173 LEU B O 1
ATOM 6406 N N . SER B 1 174 ? 5.004 -22.578 -10.023 1 97.88 174 SER B N 1
ATOM 6407 C CA . SER B 1 174 ? 6.039 -21.547 -10.07 1 97.88 174 SER B CA 1
ATOM 6408 C C . SER B 1 174 ? 6.859 -21.656 -11.352 1 97.88 174 SER B C 1
ATOM 6410 O O . SER B 1 174 ? 6.98 -22.719 -11.938 1 97.88 174 SER B O 1
ATOM 6412 N N . PRO B 1 175 ? 7.441 -20.531 -11.797 1 96.94 175 PRO B N 1
ATOM 6413 C CA . PRO B 1 175 ? 8.43 -20.625 -12.875 1 96.94 175 PRO B CA 1
ATOM 6414 C C . PRO B 1 175 ? 9.633 -21.484 -12.5 1 96.94 175 PRO B C 1
ATOM 6416 O O . PRO B 1 175 ? 10.383 -21.922 -13.375 1 96.94 175 PRO B O 1
ATOM 6419 N N . PHE B 1 176 ? 9.797 -21.797 -11.266 1 98.12 176 PHE B N 1
ATOM 6420 C CA . PHE B 1 176 ? 10.922 -22.609 -10.812 1 98.12 176 PHE B CA 1
ATOM 6421 C C . PHE B 1 176 ? 10.461 -24.016 -10.477 1 98.12 176 PHE B C 1
ATOM 6423 O O . PHE B 1 176 ? 11.242 -24.812 -9.945 1 98.12 176 PHE B O 1
ATOM 6430 N N . SER B 1 177 ? 9.258 -24.344 -10.789 1 98.5 177 SER B N 1
ATOM 6431 C CA . SER B 1 177 ? 8.688 -25.625 -10.414 1 98.5 177 SER B CA 1
ATOM 6432 C C . SER B 1 177 ? 9.398 -26.781 -11.133 1 98.5 177 SER B C 1
ATOM 6434 O O . SER B 1 177 ? 9.562 -27.859 -10.57 1 98.5 177 SER B O 1
ATOM 6436 N N . ARG B 1 178 ? 9.789 -26.578 -12.383 1 98.19 178 ARG B N 1
ATOM 6437 C CA . ARG B 1 178 ? 10.469 -27.641 -13.109 1 98.19 178 ARG B CA 1
ATOM 6438 C C . ARG B 1 178 ? 11.797 -28 -12.445 1 98.19 178 ARG B C 1
ATOM 6440 O O . ARG B 1 178 ? 12.242 -29.141 -12.516 1 98.19 178 ARG B O 1
ATOM 6447 N N . SER B 1 179 ? 12.383 -26.969 -11.812 1 98 179 SER B N 1
ATOM 6448 C CA . SER B 1 179 ? 13.648 -27.172 -11.109 1 98 179 SER B CA 1
ATOM 6449 C C . SER B 1 179 ? 13.414 -27.797 -9.734 1 98 179 SER B C 1
ATOM 6451 O O . SER B 1 179 ? 14.211 -28.625 -9.273 1 98 179 SER B O 1
ATOM 6453 N N . TYR B 1 180 ? 12.273 -27.391 -9.07 1 98.06 180 TYR B N 1
ATOM 6454 C CA . TYR B 1 180 ? 12.242 -27.656 -7.637 1 98.06 180 TYR B CA 1
ATOM 6455 C C . TYR B 1 180 ? 10.898 -28.219 -7.211 1 98.06 180 TYR B C 1
ATOM 6457 O O . TYR B 1 180 ? 10.648 -28.422 -6.02 1 98.06 180 TYR B O 1
ATOM 6465 N N . GLY B 1 181 ? 9.992 -28.5 -8.102 1 97.5 181 GLY B N 1
ATOM 6466 C CA . GLY B 1 181 ? 8.664 -29 -7.781 1 97.5 181 GLY B CA 1
ATOM 6467 C C . GLY B 1 181 ? 7.648 -27.891 -7.57 1 97.5 181 GLY B C 1
ATOM 6468 O O . GLY B 1 181 ? 7.965 -26.703 -7.734 1 97.5 181 GLY B O 1
ATOM 6469 N N . LEU B 1 182 ? 6.441 -28.312 -7.27 1 98.12 182 LEU B N 1
ATOM 6470 C CA . LEU B 1 182 ? 5.375 -27.359 -6.984 1 98.12 182 LEU B CA 1
ATOM 6471 C C . LEU B 1 182 ? 5.555 -26.734 -5.602 1 98.12 182 LEU B C 1
ATOM 6473 O O . LEU B 1 182 ? 6.371 -27.203 -4.809 1 98.12 182 LEU B O 1
ATOM 6477 N N . GLY B 1 183 ? 4.84 -25.625 -5.348 1 98.31 183 GLY B N 1
ATOM 6478 C CA . GLY B 1 183 ? 4.863 -25.031 -4.02 1 98.31 183 GLY B CA 1
ATOM 6479 C C . GLY B 1 183 ? 4.57 -26.031 -2.914 1 98.31 183 GLY B C 1
ATOM 6480 O O . GLY B 1 183 ? 5.273 -26.062 -1.902 1 98.31 183 GLY B O 1
ATOM 6481 N N . ILE B 1 184 ? 3.596 -26.906 -3.051 1 97.44 184 ILE B N 1
ATOM 6482 C CA . ILE B 1 184 ? 3.141 -27.859 -2.045 1 97.44 184 ILE B CA 1
ATOM 6483 C C . ILE B 1 184 ? 4.219 -28.906 -1.802 1 97.44 184 ILE B C 1
ATOM 6485 O O . ILE B 1 184 ? 4.297 -29.5 -0.718 1 97.44 184 ILE B O 1
ATOM 6489 N N . ASP B 1 185 ? 5.078 -29.172 -2.803 1 96.19 185 ASP B N 1
ATOM 6490 C CA . ASP B 1 185 ? 6.156 -30.156 -2.664 1 96.19 185 ASP B CA 1
ATOM 6491 C C . ASP B 1 185 ? 7.246 -29.641 -1.724 1 96.19 185 ASP B C 1
ATOM 6493 O O . ASP B 1 185 ? 8.008 -30.422 -1.166 1 96.19 185 ASP B O 1
ATOM 6497 N N . ASN B 1 186 ? 7.258 -28.328 -1.565 1 97.31 186 ASN B N 1
ATOM 6498 C CA . ASN B 1 186 ? 8.375 -27.703 -0.873 1 97.31 186 ASN B CA 1
ATOM 6499 C C . ASN B 1 186 ? 7.988 -27.25 0.534 1 97.31 186 ASN B C 1
ATOM 6501 O O . ASN B 1 186 ? 8.797 -26.672 1.25 1 97.31 186 ASN B O 1
ATOM 6505 N N . VAL B 1 187 ? 6.766 -27.5 0.951 1 97.5 187 VAL B N 1
ATOM 6506 C CA . VAL B 1 187 ? 6.336 -27.172 2.305 1 97.5 187 VAL B CA 1
ATOM 6507 C C . VAL B 1 187 ? 7.008 -28.125 3.305 1 97.5 187 VAL B C 1
ATOM 6509 O O . VAL B 1 187 ? 7.051 -29.328 3.094 1 97.5 187 VAL B O 1
ATOM 6512 N N . LEU B 1 188 ? 7.523 -27.547 4.395 1 97.62 188 LEU B N 1
ATOM 6513 C CA . LEU B 1 188 ? 8.242 -28.312 5.402 1 97.62 188 LEU B CA 1
ATOM 6514 C C . LEU B 1 188 ? 7.426 -28.438 6.68 1 97.62 188 LEU B C 1
ATOM 6516 O O . LEU B 1 188 ? 7.574 -29.406 7.426 1 97.62 188 LEU B O 1
ATOM 6520 N N . GLU B 1 189 ? 6.66 -27.469 6.945 1 98.19 189 GLU B N 1
ATOM 6521 C CA . GLU B 1 189 ? 5.914 -27.359 8.195 1 98.19 189 GLU B CA 1
ATOM 6522 C C . GLU B 1 189 ? 4.707 -26.438 8.023 1 98.19 189 GLU B C 1
ATOM 6524 O O . GLU B 1 189 ? 4.766 -25.453 7.281 1 98.19 189 GLU B O 1
ATOM 6529 N N . ILE B 1 190 ? 3.588 -26.797 8.695 1 98.25 190 ILE B N 1
ATOM 6530 C CA . ILE B 1 190 ? 2.439 -25.891 8.719 1 98.25 190 ILE B CA 1
ATOM 6531 C C . ILE B 1 190 ? 1.971 -25.703 10.164 1 98.25 190 ILE B C 1
ATOM 6533 O O . ILE B 1 190 ? 2.139 -26.594 11 1 98.25 190 ILE B O 1
ATOM 6537 N N . ARG B 1 191 ? 1.469 -24.562 10.461 1 98.69 191 ARG B N 1
ATOM 6538 C CA . ARG B 1 191 ? 0.681 -24.25 11.648 1 98.69 191 ARG B CA 1
ATOM 6539 C C . ARG B 1 191 ? -0.735 -23.828 11.273 1 98.69 191 ARG B C 1
ATOM 6541 O O . ARG B 1 191 ? -0.923 -22.891 10.492 1 98.69 191 ARG B O 1
ATOM 6548 N N . VAL B 1 192 ? -1.679 -24.578 11.836 1 98.38 192 VAL B N 1
ATOM 6549 C CA . VAL B 1 192 ? -3.047 -24.406 11.359 1 98.38 192 VAL B CA 1
ATOM 6550 C C . VAL B 1 192 ? -4.012 -24.422 12.539 1 98.38 192 VAL B C 1
ATOM 6552 O O . VAL B 1 192 ? -3.812 -25.172 13.5 1 98.38 192 VAL B O 1
ATOM 6555 N N . VAL B 1 193 ? -4.984 -23.516 12.508 1 98.69 193 VAL B N 1
ATOM 6556 C CA . VAL B 1 193 ? -6.098 -23.562 13.445 1 98.69 193 VAL B CA 1
ATOM 6557 C C . VAL B 1 193 ? -7.207 -24.453 12.891 1 98.69 193 VAL B C 1
ATOM 6559 O O . VAL B 1 193 ? -7.73 -24.203 11.805 1 98.69 193 VAL B O 1
ATOM 6562 N N . THR B 1 194 ? -7.582 -25.484 13.602 1 98 194 THR B N 1
ATOM 6563 C CA . THR B 1 194 ? -8.578 -26.453 13.148 1 98 194 THR B CA 1
ATOM 6564 C C . THR B 1 194 ? -9.992 -25.969 13.469 1 98 194 THR B C 1
ATOM 6566 O O . THR B 1 194 ? -10.164 -24.938 14.133 1 98 194 THR B O 1
ATOM 6569 N N . ALA B 1 195 ? -10.977 -26.719 13.023 1 97.56 195 ALA B N 1
ATOM 6570 C CA . ALA B 1 195 ? -12.375 -26.359 13.25 1 97.56 195 ALA B CA 1
ATOM 6571 C C . ALA B 1 195 ? -12.711 -26.359 14.734 1 97.56 195 ALA B C 1
ATOM 6573 O O . ALA B 1 195 ? -13.609 -25.641 15.18 1 97.56 195 ALA B O 1
ATOM 6574 N N . ASN B 1 196 ? -11.977 -27.062 15.516 1 96.81 196 ASN B N 1
ATOM 6575 C CA . ASN B 1 196 ? -12.211 -27.141 16.953 1 96.81 196 ASN B CA 1
ATOM 6576 C C . ASN B 1 196 ? -11.484 -26.016 17.703 1 96.81 196 ASN B C 1
ATOM 6578 O O . ASN B 1 196 ? -11.562 -25.938 18.922 1 96.81 196 ASN B O 1
ATOM 6582 N N . GLY B 1 197 ? -10.758 -25.25 16.953 1 97.44 197 GLY B N 1
ATOM 6583 C CA . GLY B 1 197 ? -10.078 -24.109 17.547 1 97.44 197 GLY B CA 1
ATOM 6584 C C . GLY B 1 197 ? -8.703 -24.453 18.078 1 97.44 197 GLY B C 1
ATOM 6585 O O . GLY B 1 197 ? -8.102 -23.656 18.828 1 97.44 197 GLY B O 1
ATOM 6586 N N . ASP B 1 198 ? -8.156 -25.594 17.766 1 97.75 198 ASP B N 1
ATOM 6587 C CA . ASP B 1 198 ? -6.82 -26 18.188 1 97.75 198 ASP B CA 1
ATOM 6588 C C . ASP B 1 198 ? -5.766 -25.562 17.172 1 97.75 198 ASP B C 1
ATOM 6590 O O . ASP B 1 198 ? -6.023 -25.562 15.961 1 97.75 198 ASP B O 1
ATOM 6594 N N . ILE B 1 199 ? -4.633 -25.234 17.719 1 98.31 199 ILE B N 1
ATOM 6595 C CA . ILE B 1 199 ? -3.5 -24.969 16.844 1 98.31 199 ILE B CA 1
ATOM 6596 C C . ILE B 1 199 ? -2.672 -26.234 16.672 1 98.31 199 ILE B C 1
ATOM 6598 O O . ILE B 1 199 ? -2.209 -26.828 17.656 1 98.31 199 ILE B O 1
ATOM 6602 N N . GLN B 1 200 ? -2.535 -26.703 15.469 1 97.69 200 GLN B N 1
ATOM 6603 C CA . GLN B 1 200 ? -1.692 -27.844 15.133 1 97.69 200 GLN B CA 1
ATOM 6604 C C . GLN B 1 200 ? -0.416 -27.406 14.43 1 97.69 200 GLN B C 1
ATOM 6606 O O . GLN B 1 200 ? -0.469 -26.625 13.469 1 97.69 200 GLN B O 1
ATOM 6611 N N . THR B 1 201 ? 0.72 -27.766 14.977 1 98.19 201 THR B N 1
ATOM 6612 C CA . THR B 1 201 ? 2 -27.625 14.289 1 98.19 201 THR B CA 1
ATOM 6613 C C . THR B 1 201 ? 2.477 -28.969 13.75 1 98.19 201 THR B C 1
ATOM 6615 O O . THR B 1 201 ? 2.713 -29.906 14.523 1 98.19 201 THR B O 1
ATOM 6618 N N . ILE B 1 202 ? 2.604 -29.062 12.43 1 97.69 202 ILE B N 1
ATOM 6619 C CA . ILE B 1 202 ? 2.889 -30.359 11.805 1 97.69 202 ILE B CA 1
ATOM 6620 C C . ILE B 1 202 ? 4.125 -30.234 10.922 1 97.69 202 ILE B C 1
ATOM 6622 O O . ILE B 1 202 ? 4.137 -29.469 9.961 1 97.69 202 ILE B O 1
ATOM 6626 N N . VAL B 1 203 ? 5.129 -30.969 11.25 1 96.69 203 VAL B N 1
ATOM 6627 C CA . VAL B 1 203 ? 6.316 -31.078 10.406 1 96.69 203 VAL B CA 1
ATOM 6628 C C . VAL B 1 203 ? 6.109 -32.188 9.367 1 96.69 203 VAL B C 1
ATOM 6630 O O . VAL B 1 203 ? 5.719 -33.312 9.711 1 96.69 203 VAL B O 1
ATOM 6633 N N . LYS B 1 204 ? 6.305 -31.828 8.156 1 94.75 204 LYS B N 1
ATOM 6634 C CA . LYS B 1 204 ? 6.141 -32.781 7.078 1 94.75 204 LYS B CA 1
ATOM 6635 C C . LYS B 1 204 ? 7.168 -33.906 7.184 1 94.75 204 LYS B C 1
ATOM 6637 O O . LYS B 1 204 ? 8.359 -33.656 7.359 1 94.75 204 LYS B O 1
ATOM 6642 N N . ALA B 1 205 ? 6.703 -35.062 7.055 1 88.06 205 ALA B N 1
ATOM 6643 C CA . ALA B 1 205 ? 7.598 -36.219 7.09 1 88.06 205 ALA B CA 1
ATOM 6644 C C . ALA B 1 205 ? 8.484 -36.25 5.848 1 88.06 205 ALA B C 1
ATOM 6646 O O . ALA B 1 205 ? 8.031 -35.938 4.746 1 88.06 205 ALA B O 1
ATOM 6647 N N . ILE B 1 206 ? 9.711 -36.562 6.117 1 73.81 206 ILE B N 1
ATOM 6648 C CA . ILE B 1 206 ? 10.695 -36.531 5.039 1 73.81 206 ILE B CA 1
ATOM 6649 C C . ILE B 1 206 ? 10.586 -37.844 4.238 1 73.81 206 ILE B C 1
ATOM 6651 O O . ILE B 1 206 ? 10.945 -38.906 4.727 1 73.81 206 ILE B O 1
ATOM 6655 N N . ASN B 1 207 ? 9.812 -37.906 3.207 1 70.81 207 ASN B N 1
ATOM 6656 C CA . ASN B 1 207 ? 9.734 -38.969 2.207 1 70.81 207 ASN B CA 1
ATOM 6657 C C . ASN B 1 207 ? 9.516 -38.406 0.807 1 70.81 207 ASN B C 1
ATOM 6659 O O . ASN B 1 207 ? 8.438 -37.875 0.504 1 70.81 207 ASN B O 1
ATOM 6663 N N . PRO B 1 208 ? 10.57 -38.531 0.019 1 60.97 208 PRO B N 1
ATOM 6664 C CA . PRO B 1 208 ? 10.477 -37.906 -1.298 1 60.97 208 PRO B CA 1
ATOM 6665 C C . PRO B 1 208 ? 9.305 -38.438 -2.125 1 60.97 208 PRO B C 1
ATOM 6667 O O . PRO B 1 208 ? 8.766 -37.719 -2.967 1 60.97 208 PRO B O 1
ATOM 6670 N N . GLU B 1 209 ? 8.945 -39.719 -1.941 1 64.06 209 GLU B N 1
ATOM 6671 C CA . GLU B 1 209 ? 7.879 -40.312 -2.748 1 64.06 209 GLU B CA 1
ATOM 6672 C C . GLU B 1 209 ? 6.516 -40.062 -2.113 1 64.06 209 GLU B C 1
ATOM 6674 O O . GLU B 1 209 ? 5.48 -40.281 -2.746 1 64.06 209 GLU B O 1
ATOM 6679 N N . GLY B 1 210 ? 6.48 -39.406 -1.029 1 68 210 GLY B N 1
ATOM 6680 C CA . GLY B 1 210 ? 5.25 -39.219 -0.272 1 68 210 GLY B CA 1
ATOM 6681 C C . GLY B 1 210 ? 4.926 -40.406 0.613 1 68 210 GLY B C 1
ATOM 6682 O O . GLY B 1 210 ? 5.414 -41.531 0.376 1 68 210 GLY B O 1
ATOM 6683 N N . LEU B 1 211 ? 4.211 -40.188 1.624 1 72.06 211 LEU B N 1
ATOM 6684 C CA . LEU B 1 211 ? 3.787 -41.25 2.523 1 72.06 211 LEU B CA 1
ATOM 6685 C C . LEU B 1 211 ? 2.525 -41.938 2.004 1 72.06 211 LEU B C 1
ATOM 6687 O O . LEU B 1 211 ? 1.621 -41.281 1.495 1 72.06 211 LEU B O 1
ATOM 6691 N N . ALA B 1 212 ? 2.605 -43.188 2.072 1 75 212 ALA B N 1
ATOM 6692 C CA . ALA B 1 212 ? 1.363 -43.906 1.803 1 75 212 ALA B CA 1
ATOM 6693 C C . ALA B 1 212 ? 0.294 -43.562 2.836 1 75 212 ALA B C 1
ATOM 6695 O O . ALA B 1 212 ? 0.611 -43.281 3.99 1 75 212 ALA B O 1
ATOM 6696 N N . PRO B 1 213 ? -0.892 -43.531 2.338 1 77.62 213 PRO B N 1
ATOM 6697 C CA . PRO B 1 213 ? -1.983 -43.156 3.244 1 77.62 213 PRO B CA 1
ATOM 6698 C C . PRO B 1 213 ? -1.958 -43.938 4.547 1 77.62 213 PRO B C 1
ATOM 6700 O O . PRO B 1 213 ? -2.238 -43.406 5.617 1 77.62 213 PRO B O 1
ATOM 6703 N N . GLU B 1 214 ? -1.554 -45.156 4.465 1 78.62 214 GLU B N 1
ATOM 6704 C CA . GLU B 1 214 ? -1.581 -46.031 5.629 1 78.62 214 GLU B CA 1
ATOM 6705 C C . GLU B 1 214 ? -0.481 -45.688 6.621 1 78.62 214 GLU B C 1
ATOM 6707 O O . GLU B 1 214 ? -0.562 -46.031 7.801 1 78.62 214 GLU B O 1
ATOM 6712 N N . GLU B 1 215 ? 0.492 -44.969 6.199 1 80.12 215 GLU B N 1
ATOM 6713 C CA . GLU B 1 215 ? 1.633 -44.594 7.035 1 80.12 215 GLU B CA 1
ATOM 6714 C C . GLU B 1 215 ? 1.423 -43.25 7.711 1 80.12 215 GLU B C 1
ATOM 6716 O O . GLU B 1 215 ? 2.172 -42.875 8.617 1 80.12 215 GLU B O 1
ATOM 6721 N N . MET B 1 216 ? 0.374 -42.656 7.391 1 88.75 216 MET B N 1
ATOM 6722 C CA . MET B 1 216 ? 0.165 -41.281 7.875 1 88.75 216 MET B CA 1
ATOM 6723 C C . MET B 1 216 ? -0.68 -41.281 9.141 1 88.75 216 MET B C 1
ATOM 6725 O O . MET B 1 216 ? -1.716 -41.938 9.203 1 88.75 216 MET B O 1
ATOM 6729 N N . ASP B 1 217 ? -0.178 -40.656 10.18 1 91.69 217 ASP B N 1
ATOM 6730 C CA . ASP B 1 217 ? -1.056 -40.344 11.312 1 91.69 217 ASP B CA 1
ATOM 6731 C C . ASP B 1 217 ? -1.996 -39.188 10.969 1 91.69 217 ASP B C 1
ATOM 6733 O O . ASP B 1 217 ? -1.993 -38.688 9.844 1 91.69 217 ASP B O 1
ATOM 6737 N N . ASN B 1 218 ? -2.822 -38.812 11.867 1 92.75 218 ASN B N 1
ATOM 6738 C CA . ASN B 1 218 ? -3.855 -37.812 11.602 1 92.75 218 ASN B CA 1
ATOM 6739 C C . ASN B 1 218 ? -3.25 -36.469 11.289 1 92.75 218 ASN B C 1
ATOM 6741 O O . ASN B 1 218 ? -3.799 -35.688 10.492 1 92.75 218 ASN B O 1
ATOM 6745 N N . ASP B 1 219 ? -2.143 -36.188 11.898 1 94.62 219 ASP B N 1
ATOM 6746 C CA . ASP B 1 219 ? -1.465 -34.938 11.633 1 94.62 219 ASP B CA 1
ATOM 6747 C C . ASP B 1 219 ? -0.927 -34.875 10.211 1 94.62 219 ASP B C 1
ATOM 6749 O O . ASP B 1 219 ? -1.123 -33.875 9.5 1 94.62 219 ASP B O 1
ATOM 6753 N N . GLN B 1 220 ? -0.322 -35.969 9.82 1 95.31 220 GLN B N 1
ATOM 6754 C CA . GLN B 1 220 ? 0.217 -36.031 8.469 1 95.31 220 GLN B CA 1
ATOM 6755 C C . GLN B 1 220 ? -0.902 -36 7.43 1 95.31 220 GLN B C 1
ATOM 6757 O O . GLN B 1 220 ? -0.74 -35.438 6.34 1 95.31 220 GLN B O 1
ATOM 6762 N N . LYS B 1 221 ? -2.033 -36.625 7.777 1 95.56 221 LYS B N 1
ATOM 6763 C CA . LYS B 1 221 ? -3.191 -36.594 6.891 1 95.56 221 LYS B CA 1
ATOM 6764 C C . LYS B 1 221 ? -3.703 -35.156 6.73 1 95.56 221 LYS B C 1
ATOM 6766 O O . LYS B 1 221 ? -4.055 -34.75 5.629 1 95.56 221 LYS B O 1
ATOM 6771 N N . LEU B 1 222 ? -3.693 -34.406 7.852 1 96.69 222 LEU B N 1
ATOM 6772 C CA . LEU B 1 222 ? -4.109 -33 7.789 1 96.69 222 LEU B CA 1
ATOM 6773 C C . LEU B 1 222 ? -3.16 -32.219 6.91 1 96.69 222 LEU B C 1
ATOM 6775 O O . LEU B 1 222 ? -3.605 -31.422 6.062 1 96.69 222 LEU B O 1
ATOM 6779 N N . LEU B 1 223 ? -1.878 -32.438 7.109 1 96.69 223 LEU B N 1
ATOM 6780 C CA . LEU B 1 223 ? -0.892 -31.719 6.293 1 96.69 223 LEU B CA 1
ATOM 6781 C C . LEU B 1 223 ? -1.082 -32.031 4.816 1 96.69 223 LEU B C 1
ATOM 6783 O O . LEU B 1 223 ? -1.035 -31.156 3.969 1 96.69 223 LEU B O 1
ATOM 6787 N N . TRP B 1 224 ? -1.312 -33.375 4.531 1 96 224 TRP B N 1
ATOM 6788 C CA . TRP B 1 224 ? -1.564 -33.812 3.16 1 96 224 TRP B CA 1
ATOM 6789 C C . TRP B 1 224 ? -2.77 -33.062 2.572 1 96 224 TRP B C 1
ATOM 6791 O O . TRP B 1 224 ? -2.713 -32.562 1.447 1 96 224 TRP B O 1
ATOM 6801 N N . GLY B 1 225 ? -3.834 -33 3.326 1 97.19 225 GLY B N 1
ATOM 6802 C CA . GLY B 1 225 ? -5.039 -32.344 2.869 1 97.19 225 GLY B CA 1
ATOM 6803 C C . GLY B 1 225 ? -4.84 -30.844 2.641 1 97.19 225 GLY B C 1
ATOM 6804 O O . GLY B 1 225 ? -5.305 -30.297 1.639 1 97.19 225 GLY B O 1
ATOM 6805 N N . VAL B 1 226 ? -4.117 -30.156 3.525 1 97.69 226 VAL B N 1
ATOM 6806 C CA . VAL B 1 226 ? -3.885 -28.719 3.451 1 97.69 226 VAL B CA 1
ATOM 6807 C C . VAL B 1 226 ? -3.004 -28.391 2.244 1 97.69 226 VAL B C 1
ATOM 6809 O O . VAL B 1 226 ? -3.268 -27.438 1.513 1 97.69 226 VAL B O 1
ATOM 6812 N N . CYS B 1 227 ? -1.967 -29.219 2.023 1 96.81 227 CYS B N 1
ATOM 6813 C CA . CYS B 1 227 ? -0.995 -28.969 0.962 1 96.81 227 CYS B CA 1
ATOM 6814 C C . CYS B 1 227 ? -1.497 -29.516 -0.371 1 96.81 227 CYS B C 1
ATOM 6816 O O . CYS B 1 227 ? -0.902 -30.438 -0.936 1 96.81 227 CYS B O 1
ATOM 6818 N N . GLY B 1 228 ? -2.465 -28.906 -0.911 1 97.12 228 GLY B N 1
ATOM 6819 C CA . GLY B 1 228 ? -2.971 -29.297 -2.213 1 97.12 228 GLY B CA 1
ATOM 6820 C C . GLY B 1 228 ? -4.484 -29.391 -2.266 1 97.12 228 GLY B C 1
ATOM 6821 O O . GLY B 1 228 ? -5.074 -29.422 -3.348 1 97.12 228 GLY B O 1
ATOM 6822 N N . GLY B 1 229 ? -5.094 -29.406 -1.119 1 95.69 229 GLY B N 1
ATOM 6823 C CA . GLY B 1 229 ? -6.547 -29.453 -1.053 1 95.69 229 GLY B CA 1
ATOM 6824 C C . GLY B 1 229 ? -7.191 -28.078 -1.212 1 95.69 229 GLY B C 1
ATOM 6825 O O . GLY B 1 229 ? -8.414 -27.984 -1.306 1 95.69 229 GLY B O 1
ATOM 6826 N N . GLY B 1 230 ? -6.375 -27.062 -1.312 1 90.69 230 GLY B N 1
ATOM 6827 C CA . GLY B 1 230 ? -6.879 -25.703 -1.448 1 90.69 230 GLY B CA 1
ATOM 6828 C C . GLY B 1 230 ? -7.094 -25.016 -0.115 1 90.69 230 GLY B C 1
ATOM 6829 O O . GLY B 1 230 ? -7.406 -25.656 0.885 1 90.69 230 GLY B O 1
ATOM 6830 N N . GLY B 1 231 ? -7.047 -23.75 -0.148 1 88.81 231 GLY B N 1
ATOM 6831 C CA . GLY B 1 231 ? -7.219 -22.953 1.058 1 88.81 231 GLY B CA 1
ATOM 6832 C C . GLY B 1 231 ? -8.641 -22.984 1.586 1 88.81 231 GLY B C 1
ATOM 6833 O O . GLY B 1 231 ? -9.594 -23.094 0.812 1 88.81 231 GLY B O 1
ATOM 6834 N N . GLY B 1 232 ? -8.781 -22.953 2.908 1 92.06 232 GLY B N 1
ATOM 6835 C CA . GLY B 1 232 ? -10.07 -22.75 3.555 1 92.06 232 GLY B CA 1
ATOM 6836 C C . GLY B 1 232 ? -10.844 -24.031 3.76 1 92.06 232 GLY B C 1
ATOM 6837 O O . GLY B 1 232 ? -12.023 -24 4.117 1 92.06 232 GLY B O 1
ATOM 6838 N N . ASN B 1 233 ? -10.266 -25.172 3.551 1 96.19 233 ASN B N 1
ATOM 6839 C CA . ASN B 1 233 ? -11 -26.422 3.607 1 96.19 233 ASN B CA 1
ATOM 6840 C C . ASN B 1 233 ? -10.797 -27.141 4.941 1 96.19 233 ASN B C 1
ATOM 6842 O O . ASN B 1 233 ? -11.695 -27.828 5.426 1 96.19 233 ASN B O 1
ATOM 6846 N N . PHE B 1 234 ? -9.625 -26.984 5.562 1 96.94 234 PHE B N 1
ATOM 6847 C CA . PHE B 1 234 ? -9.281 -27.859 6.68 1 96.94 234 PHE B CA 1
ATOM 6848 C C . PHE B 1 234 ? -8.898 -27.047 7.906 1 96.94 234 PHE B C 1
ATOM 6850 O O . PHE B 1 234 ? -8.57 -27.609 8.953 1 96.94 234 PHE B O 1
ATOM 6857 N N . GLY B 1 235 ? -8.922 -25.797 7.754 1 97.75 235 GLY B N 1
ATOM 6858 C CA . GLY B 1 235 ? -8.508 -24.906 8.828 1 97.75 235 GLY B CA 1
ATOM 6859 C C . GLY B 1 235 ? -8.008 -23.562 8.328 1 97.75 235 GLY B C 1
ATOM 6860 O O . GLY B 1 235 ? -8.125 -23.266 7.137 1 97.75 235 GLY B O 1
ATOM 6861 N N . VAL B 1 236 ? -7.566 -22.75 9.258 1 98.5 236 VAL B N 1
ATOM 6862 C CA . VAL B 1 236 ? -6.961 -21.453 8.945 1 98.5 236 VAL B CA 1
ATOM 6863 C C . VAL B 1 236 ? -5.449 -21.531 9.148 1 98.5 236 VAL B C 1
ATOM 6865 O O . VAL B 1 236 ? -4.973 -21.719 10.266 1 98.5 236 VAL B O 1
ATOM 6868 N N . LEU B 1 237 ? -4.754 -21.406 8.078 1 98.5 237 LEU B N 1
ATOM 6869 C CA . LEU B 1 237 ? -3.297 -21.422 8.141 1 98.5 237 LEU B CA 1
ATOM 6870 C C . LEU B 1 237 ? -2.781 -20.172 8.875 1 98.5 237 LEU B C 1
ATOM 6872 O O . LEU B 1 237 ? -3.256 -19.062 8.633 1 98.5 237 LEU B O 1
ATOM 6876 N N . LEU B 1 238 ? -1.865 -20.359 9.789 1 98.56 238 LEU B N 1
ATOM 6877 C CA . LEU B 1 238 ? -1.212 -19.266 10.5 1 98.56 238 LEU B CA 1
ATOM 6878 C C . LEU B 1 238 ? 0.123 -18.922 9.844 1 98.56 238 LEU B C 1
ATOM 6880 O O . LEU B 1 238 ? 0.448 -17.75 9.68 1 98.56 238 LEU B O 1
ATOM 6884 N N . GLU B 1 239 ? 0.859 -19.891 9.547 1 98.38 239 GLU B N 1
ATOM 6885 C CA . GLU B 1 239 ? 2.152 -19.781 8.883 1 98.38 239 GLU B CA 1
ATOM 6886 C C . GLU B 1 239 ? 2.613 -21.125 8.344 1 98.38 239 GLU B C 1
ATOM 6888 O O . GLU B 1 239 ? 2.045 -22.156 8.688 1 98.38 239 GLU B O 1
ATOM 6893 N N . PHE B 1 240 ? 3.58 -21.125 7.469 1 98.5 240 PHE B N 1
ATOM 6894 C CA . PHE B 1 240 ? 4.215 -22.344 6.988 1 98.5 240 PHE B CA 1
ATOM 6895 C C . PHE B 1 240 ? 5.664 -22.094 6.602 1 98.5 240 PHE B C 1
ATOM 6897 O O . PHE B 1 240 ? 6.078 -20.938 6.461 1 98.5 240 PHE B O 1
ATOM 6904 N N . LYS B 1 241 ? 6.418 -23.188 6.578 1 98.56 241 LYS B N 1
ATOM 6905 C CA . LYS B 1 241 ? 7.809 -23.125 6.137 1 98.56 241 LYS B CA 1
ATOM 6906 C C . LYS B 1 241 ? 7.973 -23.75 4.754 1 98.56 241 LYS B C 1
ATOM 6908 O O . LYS B 1 241 ? 7.367 -24.781 4.457 1 98.56 241 LYS B O 1
ATOM 6913 N N . SER B 1 242 ? 8.711 -23.094 3.932 1 98.56 242 SER B N 1
ATOM 6914 C CA . SER B 1 242 ? 9.023 -23.594 2.598 1 98.56 242 SER B CA 1
ATOM 6915 C C . SER B 1 242 ? 10.531 -23.688 2.383 1 98.56 242 SER B C 1
ATOM 6917 O O . SER B 1 242 ? 11.289 -22.906 2.938 1 98.56 242 SER B O 1
ATOM 6919 N N . ARG B 1 243 ? 10.961 -24.594 1.566 1 98.38 243 ARG B N 1
ATOM 6920 C CA . ARG B 1 243 ? 12.367 -24.766 1.226 1 98.38 243 ARG B CA 1
ATOM 6921 C C . ARG B 1 243 ? 12.891 -23.578 0.423 1 98.38 243 ARG B C 1
ATOM 6923 O O . ARG B 1 243 ? 12.148 -22.984 -0.359 1 98.38 243 ARG B O 1
ATOM 6930 N N . VAL B 1 244 ? 14.062 -23.219 0.673 1 98.38 244 VAL B N 1
ATOM 6931 C CA . VAL B 1 244 ? 14.812 -22.234 -0.085 1 98.38 244 VAL B CA 1
ATOM 6932 C C . VAL B 1 244 ? 15.953 -22.906 -0.84 1 98.38 244 VAL B C 1
ATOM 6934 O O . VAL B 1 244 ? 16.578 -23.828 -0.325 1 98.38 244 VAL B O 1
ATOM 6937 N N . TYR B 1 245 ? 16.25 -22.469 -2.088 1 98.38 245 TYR B N 1
ATOM 6938 C CA . TYR B 1 245 ? 17.281 -23.062 -2.926 1 98.38 245 TYR B CA 1
ATOM 6939 C C . TYR B 1 245 ? 18.25 -22 -3.422 1 98.38 245 TYR B C 1
ATOM 6941 O O . TYR B 1 245 ? 17.859 -20.859 -3.719 1 98.38 245 TYR B O 1
ATOM 6949 N N . PRO B 1 246 ? 19.484 -22.391 -3.549 1 97.62 246 PRO B N 1
ATOM 6950 C CA . PRO B 1 246 ? 20.375 -21.5 -4.312 1 97.62 246 PRO B CA 1
ATOM 6951 C C . PRO B 1 246 ? 20.031 -21.484 -5.805 1 97.62 246 PRO B C 1
ATOM 6953 O O . PRO B 1 246 ? 19.688 -22.531 -6.375 1 97.62 246 PRO B O 1
ATOM 6956 N N . LEU B 1 247 ? 20.094 -20.344 -6.34 1 98 247 LEU B N 1
ATOM 6957 C CA . LEU B 1 247 ? 20 -20.234 -7.789 1 98 247 LEU B CA 1
ATOM 6958 C C . LEU B 1 247 ? 21.234 -20.812 -8.469 1 98 247 LEU B C 1
ATOM 6960 O O . LEU B 1 247 ? 22.312 -20.859 -7.875 1 98 247 LEU B O 1
ATOM 6964 N N . ASN B 1 248 ? 21.031 -21.266 -9.656 1 97.75 248 ASN B N 1
ATOM 6965 C CA . ASN B 1 248 ? 22.156 -21.844 -10.398 1 97.75 248 ASN B CA 1
ATOM 6966 C C . ASN B 1 248 ? 23.219 -20.812 -10.711 1 97.75 248 ASN B C 1
ATOM 6968 O O . ASN B 1 248 ? 24.406 -21.125 -10.82 1 97.75 248 ASN B O 1
ATOM 6972 N N . ASN B 1 249 ? 22.797 -19.562 -10.93 1 97.44 249 ASN B N 1
ATOM 6973 C CA . ASN B 1 249 ? 23.719 -18.453 -11.07 1 97.44 249 ASN B CA 1
ATOM 6974 C C . ASN B 1 249 ? 24.078 -17.844 -9.711 1 97.44 249 ASN B C 1
ATOM 6976 O O . ASN B 1 249 ? 23.25 -17.219 -9.07 1 97.44 249 ASN B O 1
ATOM 6980 N N . PRO B 1 250 ? 25.328 -17.969 -9.289 1 94.69 250 PRO B N 1
ATOM 6981 C CA . PRO B 1 250 ? 25.719 -17.5 -7.961 1 94.69 250 PRO B CA 1
ATOM 6982 C C . PRO B 1 250 ? 25.578 -15.977 -7.82 1 94.69 250 PRO B C 1
ATOM 6984 O O . PRO B 1 250 ? 25.594 -15.453 -6.703 1 94.69 250 PRO B O 1
ATOM 6987 N N . SER B 1 251 ? 25.484 -15.305 -8.922 1 93.31 251 SER B N 1
ATOM 6988 C CA . SER B 1 251 ? 25.281 -13.859 -8.852 1 93.31 251 SER B CA 1
ATOM 6989 C C . SER B 1 251 ? 23.859 -13.523 -8.43 1 93.31 251 SER B C 1
ATOM 6991 O O . SER B 1 251 ? 23.578 -12.383 -8.07 1 93.31 251 SER B O 1
ATOM 6993 N N . GLY B 1 252 ? 22.984 -14.484 -8.484 1 95.06 252 GLY B N 1
ATOM 6994 C CA . GLY B 1 252 ? 21.594 -14.273 -8.133 1 95.06 252 GLY B CA 1
ATOM 6995 C C . GLY B 1 252 ? 20.734 -13.906 -9.328 1 95.06 252 GLY B C 1
ATOM 6996 O O . GLY B 1 252 ? 19.516 -13.742 -9.195 1 95.06 252 GLY B O 1
ATOM 6997 N N . GLN B 1 253 ? 21.328 -13.82 -10.453 1 95.88 253 GLN B N 1
ATOM 6998 C CA . GLN B 1 253 ? 20.562 -13.43 -11.641 1 95.88 253 GLN B CA 1
ATOM 6999 C C . GLN B 1 253 ? 19.953 -14.648 -12.328 1 95.88 253 GLN B C 1
ATOM 7001 O O . GLN B 1 253 ? 20.438 -15.766 -12.188 1 95.88 253 GLN B O 1
ATOM 7006 N N . VAL B 1 254 ? 18.859 -14.445 -12.992 1 97.81 254 VAL B N 1
ATOM 7007 C CA . VAL B 1 254 ? 18.172 -15.398 -13.867 1 97.81 254 VAL B CA 1
ATOM 7008 C C . VAL B 1 254 ? 17.953 -14.766 -15.242 1 97.81 254 VAL B C 1
ATOM 7010 O O . VAL B 1 254 ? 18.156 -13.562 -15.422 1 97.81 254 VAL B O 1
ATOM 7013 N N . VAL B 1 255 ? 17.672 -15.57 -16.234 1 97.81 255 VAL B N 1
ATOM 7014 C CA . VAL B 1 255 ? 17.328 -15.039 -17.547 1 97.81 255 VAL B CA 1
ATOM 7015 C C . VAL B 1 255 ? 15.805 -15.086 -17.734 1 97.81 255 VAL B C 1
ATOM 7017 O O . VAL B 1 255 ? 15.195 -16.156 -17.609 1 97.81 255 VAL B O 1
ATOM 7020 N N . CYS B 1 256 ? 15.227 -13.961 -17.922 1 97 256 CYS B N 1
ATOM 7021 C CA . CYS B 1 256 ? 13.789 -13.867 -18.156 1 97 256 CYS B CA 1
ATOM 7022 C C . CYS B 1 256 ? 13.5 -13.023 -19.391 1 97 256 CYS B C 1
ATOM 7024 O O . CYS B 1 256 ? 14.297 -12.148 -19.75 1 97 256 CYS B O 1
ATOM 7026 N N . GLY B 1 257 ? 12.367 -13.32 -20.062 1 95.75 257 GLY B N 1
ATOM 7027 C CA . GLY B 1 257 ? 11.93 -12.461 -21.141 1 95.75 257 GLY B CA 1
ATOM 7028 C C . GLY B 1 257 ? 10.906 -13.117 -22.062 1 95.75 257 GLY B C 1
ATOM 7029 O O . GLY B 1 257 ? 10.438 -14.227 -21.766 1 95.75 257 GLY B O 1
ATOM 7030 N N . GLN B 1 258 ? 10.562 -12.367 -23.141 1 95.62 258 GLN B N 1
ATOM 7031 C CA . GLN B 1 258 ? 9.523 -12.797 -24.062 1 95.62 258 GLN B CA 1
ATOM 7032 C C . GLN B 1 258 ? 10.07 -12.945 -25.469 1 95.62 258 GLN B C 1
ATOM 7034 O O . GLN B 1 258 ? 10.891 -12.141 -25.922 1 95.62 258 GLN B O 1
ATOM 7039 N N . LEU B 1 259 ? 9.742 -14.008 -26.062 1 96.19 259 LEU B N 1
ATOM 7040 C CA . LEU B 1 259 ? 9.797 -14.156 -27.516 1 96.19 259 LEU B CA 1
ATOM 7041 C C . LEU B 1 259 ? 8.422 -13.945 -28.125 1 96.19 259 LEU B C 1
ATOM 7043 O O . LEU B 1 259 ? 7.453 -14.594 -27.734 1 96.19 259 LEU B O 1
ATOM 7047 N N . ILE B 1 260 ? 8.352 -13.039 -29.141 1 96.31 260 ILE B N 1
ATOM 7048 C CA . ILE B 1 260 ? 7.031 -12.586 -29.578 1 96.31 260 ILE B CA 1
ATOM 7049 C C . ILE B 1 260 ? 6.895 -12.781 -31.078 1 96.31 260 ILE B C 1
ATOM 7051 O O . ILE B 1 260 ? 7.824 -12.5 -31.844 1 96.31 260 ILE B O 1
ATOM 7055 N N . TRP B 1 261 ? 5.762 -13.32 -31.547 1 96.25 261 TRP B N 1
ATOM 7056 C CA . TRP B 1 261 ? 5.363 -13.438 -32.938 1 96.25 261 TRP B CA 1
ATOM 7057 C C . TRP B 1 261 ? 4.031 -12.734 -33.188 1 96.25 261 TRP B C 1
ATOM 7059 O O . TRP B 1 261 ? 3.1 -12.859 -32.375 1 96.25 261 TRP B O 1
ATOM 7069 N N . ASN B 1 262 ? 3.918 -11.945 -34.188 1 96.38 262 ASN B N 1
ATOM 7070 C CA . ASN B 1 262 ? 2.641 -11.398 -34.625 1 96.38 262 ASN B CA 1
ATOM 7071 C C . ASN B 1 262 ? 1.865 -12.406 -35.5 1 96.38 262 ASN B C 1
ATOM 7073 O O . ASN B 1 262 ? 2.141 -12.562 -36.688 1 96.38 262 ASN B O 1
ATOM 7077 N N . LEU B 1 263 ? 0.841 -12.992 -35 1 96.62 263 LEU B N 1
ATOM 7078 C CA . LEU B 1 263 ? 0.165 -14.148 -35.594 1 96.62 263 LEU B CA 1
ATOM 7079 C C . LEU B 1 263 ? -0.823 -13.719 -36.656 1 96.62 263 LEU B C 1
ATOM 7081 O O . LEU B 1 263 ? -1.41 -14.555 -37.344 1 96.62 263 LEU B O 1
ATOM 7085 N N . ARG B 1 264 ? -0.995 -12.406 -36.781 1 94.06 264 ARG B N 1
ATOM 7086 C CA . ARG B 1 264 ? -1.827 -11.898 -37.875 1 94.06 264 ARG B CA 1
ATOM 7087 C C . ARG B 1 264 ? -1.133 -12.07 -39.219 1 94.06 264 ARG B C 1
ATOM 7089 O O . ARG B 1 264 ? -1.786 -12.078 -40.25 1 94.06 264 ARG B O 1
ATOM 7096 N N . TYR B 1 265 ? 0.177 -12.219 -39.219 1 92.81 265 TYR B N 1
ATOM 7097 C CA . TYR B 1 265 ? 0.956 -12.414 -40.438 1 92.81 265 TYR B CA 1
ATOM 7098 C C . TYR B 1 265 ? 1.249 -13.898 -40.656 1 92.81 265 TYR B C 1
ATOM 7100 O O . TYR B 1 265 ? 1.852 -14.555 -39.781 1 92.81 265 TYR B O 1
ATOM 7108 N N . PRO B 1 266 ? 0.96 -14.422 -41.812 1 92.38 266 PRO B N 1
ATOM 7109 C CA . PRO B 1 266 ? 1.108 -15.859 -42.094 1 92.38 266 PRO B CA 1
ATOM 7110 C C . PRO B 1 266 ? 2.537 -16.344 -41.875 1 92.38 266 PRO B C 1
ATOM 7112 O O . PRO B 1 266 ? 2.744 -17.453 -41.344 1 92.38 266 PRO B O 1
ATOM 7115 N N . GLU B 1 267 ? 3.473 -15.516 -42.281 1 91.56 267 GLU B N 1
ATOM 7116 C CA . GLU B 1 267 ? 4.859 -15.945 -42.125 1 91.56 267 GLU B CA 1
ATOM 7117 C C . GLU B 1 267 ? 5.25 -16.062 -40.656 1 91.56 267 GLU B C 1
ATOM 7119 O O . GLU B 1 267 ? 5.91 -17.031 -40.25 1 91.56 267 GLU B O 1
ATOM 7124 N N . SER B 1 268 ? 4.898 -15.023 -39.906 1 93.56 268 SER B N 1
ATOM 7125 C CA . SER B 1 268 ? 5.176 -15.047 -38.469 1 93.56 268 SER B CA 1
ATOM 7126 C C . SER B 1 268 ? 4.453 -16.203 -37.781 1 93.56 268 SER B C 1
ATOM 7128 O O . SER B 1 268 ? 5.023 -16.859 -36.938 1 93.56 268 SER B O 1
ATOM 7130 N N . ARG B 1 269 ? 3.279 -16.469 -38.219 1 95.25 269 ARG B N 1
ATOM 7131 C CA . ARG B 1 269 ? 2.496 -17.578 -37.688 1 95.25 269 ARG B CA 1
ATOM 7132 C C . ARG B 1 269 ? 3.164 -18.922 -37.969 1 95.25 269 ARG B C 1
ATOM 7134 O O . ARG B 1 269 ? 3.201 -19.797 -37.094 1 95.25 269 ARG B O 1
ATOM 7141 N N . ALA B 1 270 ? 3.652 -19.031 -39.188 1 94.25 270 ALA B N 1
ATOM 7142 C CA . ALA B 1 270 ? 4.344 -20.266 -39.562 1 94.25 270 ALA B CA 1
ATOM 7143 C C . ALA B 1 270 ? 5.594 -20.469 -38.719 1 94.25 270 ALA B C 1
ATOM 7145 O O . ALA B 1 270 ? 5.887 -21.609 -38.312 1 94.25 270 ALA B O 1
ATOM 7146 N N . ARG B 1 271 ? 6.27 -19.406 -38.438 1 94.56 271 ARG B N 1
ATOM 7147 C CA . ARG B 1 271 ? 7.473 -19.5 -37.625 1 94.56 271 ARG B CA 1
ATOM 7148 C C . ARG B 1 271 ? 7.125 -19.859 -36.188 1 94.56 271 ARG B C 1
ATOM 7150 O O . ARG B 1 271 ? 7.828 -20.641 -35.562 1 94.56 271 ARG B O 1
ATOM 7157 N N . PHE B 1 272 ? 6.086 -19.266 -35.75 1 96.38 272 PHE B N 1
ATOM 7158 C CA . PHE B 1 272 ? 5.625 -19.578 -34.406 1 96.38 272 PHE B CA 1
ATOM 7159 C C . PHE B 1 272 ? 5.25 -21.062 -34.281 1 96.38 272 PHE B C 1
ATOM 7161 O O . PHE B 1 272 ? 5.648 -21.734 -33.344 1 96.38 272 PHE B O 1
ATOM 7168 N N . ASN B 1 273 ? 4.531 -21.578 -35.281 1 96.25 273 ASN B N 1
ATOM 7169 C CA . ASN B 1 273 ? 4.133 -22.984 -35.312 1 96.25 273 ASN B CA 1
ATOM 7170 C C . ASN B 1 273 ? 5.344 -23.906 -35.344 1 96.25 273 ASN B C 1
ATOM 7172 O O . ASN B 1 273 ? 5.344 -24.953 -34.688 1 96.25 273 ASN B O 1
ATOM 7176 N N . ALA B 1 274 ? 6.297 -23.469 -36.062 1 94.62 274 ALA B N 1
ATOM 7177 C CA . ALA B 1 274 ? 7.52 -24.266 -36.156 1 94.62 274 ALA B CA 1
ATOM 7178 C C . ALA B 1 274 ? 8.25 -24.297 -34.812 1 94.62 274 ALA B C 1
ATOM 7180 O O . ALA B 1 274 ? 8.773 -25.328 -34.406 1 94.62 274 ALA B O 1
ATOM 7181 N N . ALA B 1 275 ? 8.281 -23.188 -34.188 1 95.44 275 ALA B N 1
ATOM 7182 C CA . ALA B 1 275 ? 8.898 -23.109 -32.875 1 95.44 275 ALA B CA 1
ATOM 7183 C C . ALA B 1 275 ? 8.164 -23.984 -31.859 1 95.44 275 ALA B C 1
ATOM 7185 O O . ALA B 1 275 ? 8.789 -24.703 -31.078 1 95.44 275 ALA B O 1
ATOM 7186 N N . LEU B 1 276 ? 6.836 -23.953 -31.906 1 96.44 276 LEU B N 1
ATOM 7187 C CA . LEU B 1 276 ? 6.023 -24.766 -31.016 1 96.44 276 LEU B CA 1
ATOM 7188 C C . LEU B 1 276 ? 6.266 -26.25 -31.25 1 96.44 276 LEU B C 1
ATOM 7190 O O . LEU B 1 276 ? 6.375 -27.031 -30.297 1 96.44 276 LEU B O 1
ATOM 7194 N N . ALA B 1 277 ? 6.344 -26.578 -32.438 1 94.5 277 ALA B N 1
ATOM 7195 C CA . ALA B 1 277 ? 6.57 -27.984 -32.812 1 94.5 277 ALA B CA 1
ATOM 7196 C C . ALA B 1 277 ? 7.93 -28.469 -32.312 1 94.5 277 ALA B C 1
ATOM 7198 O O . ALA B 1 277 ? 8.047 -29.578 -31.781 1 94.5 277 ALA B O 1
ATOM 7199 N N . ALA B 1 278 ? 8.891 -27.625 -32.5 1 93.31 278 ALA B N 1
ATOM 7200 C CA . ALA B 1 278 ? 10.234 -27.969 -32.031 1 93.31 278 ALA B CA 1
ATOM 7201 C C . ALA B 1 278 ? 10.281 -28.078 -30.516 1 93.31 278 ALA B C 1
ATOM 7203 O O . ALA B 1 278 ? 10.891 -29 -29.969 1 93.31 278 ALA B O 1
ATOM 7204 N N . PHE B 1 279 ? 9.648 -27.156 -29.875 1 94.38 279 PHE B N 1
ATOM 7205 C CA . PHE B 1 279 ? 9.594 -27.172 -28.422 1 94.38 279 PHE B CA 1
ATOM 7206 C C . PHE B 1 279 ? 8.875 -28.406 -27.922 1 94.38 279 PHE B C 1
ATOM 7208 O O . PHE B 1 279 ? 9.328 -29.047 -26.969 1 94.38 279 PHE B O 1
ATOM 7215 N N . ASN B 1 280 ? 7.75 -28.719 -28.484 1 91.81 280 ASN B N 1
ATOM 7216 C CA . ASN B 1 280 ? 6.934 -29.875 -28.109 1 91.81 280 ASN B CA 1
ATOM 7217 C C . ASN B 1 280 ? 7.727 -31.172 -28.203 1 91.81 280 ASN B C 1
ATOM 7219 O O . ASN B 1 280 ? 7.48 -32.094 -27.438 1 91.81 280 ASN B O 1
ATOM 7223 N N . ALA B 1 281 ? 8.688 -31.234 -29.062 1 89.06 281 ALA B N 1
ATOM 7224 C CA . ALA B 1 281 ? 9.445 -32.438 -29.328 1 89.06 281 ALA B CA 1
ATOM 7225 C C . ALA B 1 281 ? 10.703 -32.5 -28.469 1 89.06 281 ALA B C 1
ATOM 7227 O O . ALA B 1 281 ? 11.352 -33.562 -28.375 1 89.06 281 ALA B O 1
ATOM 7228 N N . MET B 1 282 ? 10.922 -31.469 -27.812 1 88.81 282 MET B N 1
ATOM 7229 C CA . MET B 1 282 ? 12.195 -31.344 -27.109 1 88.81 282 MET B CA 1
ATOM 7230 C C . MET B 1 282 ? 12.086 -31.906 -25.688 1 88.81 282 MET B C 1
ATOM 7232 O O . MET B 1 282 ? 11.047 -31.781 -25.047 1 88.81 282 MET B O 1
ATOM 7236 N N . ASP B 1 283 ? 13.227 -32.562 -25.281 1 88.12 283 ASP B N 1
ATOM 7237 C CA . ASP B 1 283 ? 13.398 -32.844 -23.844 1 88.12 283 ASP B CA 1
ATOM 7238 C C . ASP B 1 283 ? 13.938 -31.609 -23.125 1 88.12 283 ASP B C 1
ATOM 7240 O O . ASP B 1 283 ? 15.148 -31.391 -23.094 1 88.12 283 ASP B O 1
ATOM 7244 N N . CYS B 1 284 ? 13.125 -30.875 -22.547 1 92.12 284 CYS B N 1
ATOM 7245 C CA . CYS B 1 284 ? 13.461 -29.594 -21.953 1 92.12 284 CYS B CA 1
ATOM 7246 C C . CYS B 1 284 ? 14.219 -29.766 -20.641 1 92.12 284 CYS B C 1
ATOM 7248 O O . CYS B 1 284 ? 13.758 -30.484 -19.75 1 92.12 284 CYS B O 1
ATOM 7250 N N . PRO B 1 285 ? 15.445 -29.156 -20.484 1 96.12 285 PRO B N 1
ATOM 7251 C CA . PRO B 1 285 ? 16.125 -29.219 -19.188 1 96.12 285 PRO B CA 1
ATOM 7252 C C . PRO B 1 285 ? 15.297 -28.609 -18.062 1 96.12 285 PRO B C 1
ATOM 7254 O O . PRO B 1 285 ? 14.5 -27.703 -18.297 1 96.12 285 PRO B O 1
ATOM 7257 N N . ASN B 1 286 ? 15.547 -29.078 -16.812 1 97.38 286 ASN B N 1
ATOM 7258 C CA . ASN B 1 286 ? 14.75 -28.641 -15.672 1 97.38 286 ASN B CA 1
ATOM 7259 C C . ASN B 1 286 ? 14.977 -27.156 -15.367 1 97.38 286 ASN B C 1
ATOM 7261 O O . ASN B 1 286 ? 14.117 -26.5 -14.773 1 97.38 286 ASN B O 1
ATOM 7265 N N . ALA B 1 287 ? 16.062 -26.594 -15.828 1 97.94 287 ALA B N 1
ATOM 7266 C CA . ALA B 1 287 ? 16.406 -25.203 -15.562 1 97.94 287 ALA B CA 1
ATOM 7267 C C . ALA B 1 287 ? 15.617 -24.266 -16.484 1 97.94 287 ALA B C 1
ATOM 7269 O O . ALA B 1 287 ? 15.57 -23.062 -16.234 1 97.94 287 ALA B O 1
ATOM 7270 N N . LEU B 1 288 ? 15.047 -24.797 -17.516 1 97.94 288 LEU B N 1
ATOM 7271 C CA . LEU B 1 288 ? 14.352 -24 -18.531 1 97.94 288 LEU B CA 1
ATOM 7272 C C . LEU B 1 288 ? 12.844 -24.109 -18.375 1 97.94 288 LEU B C 1
ATOM 7274 O O . LEU B 1 288 ? 12.289 -25.219 -18.422 1 97.94 288 LEU B O 1
ATOM 7278 N N . THR B 1 289 ? 12.211 -23.062 -18.109 1 98 289 THR B N 1
ATOM 7279 C CA . THR B 1 289 ? 10.758 -22.922 -18.141 1 98 289 THR B CA 1
ATOM 7280 C C . THR B 1 289 ? 10.328 -22.078 -19.328 1 98 289 THR B C 1
ATOM 7282 O O . THR B 1 289 ? 10.859 -20.984 -19.547 1 98 289 THR B O 1
ATOM 7285 N N . VAL B 1 290 ? 9.414 -22.562 -20.141 1 97.75 290 VAL B N 1
ATOM 7286 C CA . VAL B 1 290 ? 8.844 -21.828 -21.266 1 97.75 290 VAL B CA 1
ATOM 7287 C C . VAL B 1 290 ? 7.324 -21.828 -21.156 1 97.75 290 VAL B C 1
ATOM 7289 O O . VAL B 1 290 ? 6.672 -22.844 -21.391 1 97.75 290 VAL B O 1
ATOM 7292 N N . ASP B 1 291 ? 6.789 -20.688 -20.844 1 97.25 291 ASP B N 1
ATOM 7293 C CA . ASP B 1 291 ? 5.34 -20.516 -20.859 1 97.25 291 ASP B CA 1
ATOM 7294 C C . ASP B 1 291 ? 4.859 -20.016 -22.219 1 97.25 291 ASP B C 1
ATOM 7296 O O . ASP B 1 291 ? 5.461 -19.109 -22.797 1 97.25 291 ASP B O 1
ATOM 7300 N N . GLY B 1 292 ? 3.869 -20.672 -22.781 1 97.12 292 GLY B N 1
ATOM 7301 C CA . GLY B 1 292 ? 3.26 -20.219 -24.016 1 97.12 292 GLY B CA 1
ATOM 7302 C C . GLY B 1 292 ? 2.021 -19.375 -23.812 1 97.12 292 GLY B C 1
ATOM 7303 O O . GLY B 1 292 ? 1.305 -19.562 -22.812 1 97.12 292 GLY B O 1
ATOM 7304 N N . LEU B 1 293 ? 1.826 -18.469 -24.719 1 96.75 293 LEU B N 1
ATOM 7305 C CA . LEU B 1 293 ? 0.7 -17.547 -24.609 1 96.75 293 LEU B CA 1
ATOM 7306 C C . LEU B 1 293 ? 0.198 -17.141 -25.984 1 96.75 293 LEU B C 1
ATOM 7308 O O . LEU B 1 293 ? 0.996 -16.828 -26.875 1 96.75 293 LEU B O 1
ATOM 7312 N N . TRP B 1 294 ? -1.081 -17.312 -26.297 1 97.81 294 TRP B N 1
ATOM 7313 C CA . TRP B 1 294 ? -1.806 -16.609 -27.359 1 97.81 294 TRP B CA 1
ATOM 7314 C C . TRP B 1 294 ? -2.627 -15.461 -26.781 1 97.81 294 TRP B C 1
ATOM 7316 O O . TRP B 1 294 ? -3.467 -15.664 -25.906 1 97.81 294 TRP B O 1
ATOM 7326 N N . ARG B 1 295 ? -2.391 -14.305 -27.219 1 96.56 295 ARG B N 1
ATOM 7327 C CA . ARG B 1 295 ? -3.096 -13.133 -26.703 1 96.56 295 ARG B CA 1
ATOM 7328 C C . ARG B 1 295 ? -3.887 -12.445 -27.812 1 96.56 295 ARG B C 1
ATOM 7330 O O . ARG B 1 295 ? -3.336 -12.102 -28.859 1 96.56 295 ARG B O 1
ATOM 7337 N N . ALA B 1 296 ? -5.164 -12.312 -27.578 1 94.62 296 ALA B N 1
ATOM 7338 C CA . ALA B 1 296 ? -6.066 -11.57 -28.453 1 94.62 296 ALA B CA 1
ATOM 7339 C C . ALA B 1 296 ? -6.551 -10.289 -27.781 1 94.62 296 ALA B C 1
ATOM 7341 O O . ALA B 1 296 ? -7.469 -10.32 -26.953 1 94.62 296 ALA B O 1
ATOM 7342 N N . ASN B 1 297 ? -5.93 -9.203 -28.016 1 89.25 297 ASN B N 1
ATOM 7343 C CA . ASN B 1 297 ? -6.312 -7.898 -27.5 1 89.25 297 ASN B CA 1
ATOM 7344 C C . ASN B 1 297 ? -6.754 -6.957 -28.625 1 89.25 297 ASN B C 1
ATOM 7346 O O . ASN B 1 297 ? -5.914 -6.391 -29.328 1 89.25 297 ASN B O 1
ATOM 7350 N N . GLY B 1 298 ? -7.992 -6.758 -28.688 1 81.62 298 GLY B N 1
ATOM 7351 C CA . GLY B 1 298 ? -8.484 -5.957 -29.797 1 81.62 298 GLY B CA 1
ATOM 7352 C C . GLY B 1 298 ? -8.141 -6.535 -31.156 1 81.62 298 GLY B C 1
ATOM 7353 O O . GLY B 1 298 ? -8.43 -7.703 -31.422 1 81.62 298 GLY B O 1
ATOM 7354 N N . ASP B 1 299 ? -7.375 -5.664 -31.797 1 81.31 299 ASP B N 1
ATOM 7355 C CA . ASP B 1 299 ? -7.094 -6.09 -33.156 1 81.31 299 ASP B CA 1
ATOM 7356 C C . ASP B 1 299 ? -5.773 -6.855 -33.25 1 81.31 299 ASP B C 1
ATOM 7358 O O . ASP B 1 299 ? -5.371 -7.301 -34.312 1 81.31 299 ASP B O 1
ATOM 7362 N N . GLU B 1 300 ? -5.273 -7.137 -32.094 1 91.25 300 GLU B N 1
ATOM 7363 C CA . GLU B 1 300 ? -3.984 -7.82 -32.094 1 91.25 300 GLU B CA 1
ATOM 7364 C C . GLU B 1 300 ? -4.141 -9.297 -31.766 1 91.25 300 GLU B C 1
ATOM 7366 O O . GLU B 1 300 ? -5.035 -9.672 -31 1 91.25 300 GLU B O 1
ATOM 7371 N N . LEU B 1 301 ? -3.441 -10.125 -32.469 1 96 301 LEU B N 1
ATOM 7372 C CA . LEU B 1 301 ? -3.232 -11.531 -32.156 1 96 301 LEU B CA 1
ATOM 7373 C C . LEU B 1 301 ? -1.746 -11.875 -32.125 1 96 301 LEU B C 1
ATOM 7375 O O . LEU B 1 301 ? -1.095 -11.859 -33.188 1 96 301 LEU B O 1
ATOM 7379 N N . LYS B 1 302 ? -1.244 -12.117 -30.953 1 97.12 302 LYS B N 1
ATOM 7380 C CA . LYS B 1 302 ? 0.186 -12.367 -30.812 1 97.12 302 LYS B CA 1
ATOM 7381 C C . LYS B 1 302 ? 0.436 -13.703 -30.109 1 97.12 302 LYS B C 1
ATOM 7383 O O . LYS B 1 302 ? -0.402 -14.164 -29.328 1 97.12 302 LYS B O 1
ATOM 7388 N N . GLY B 1 303 ? 1.505 -14.32 -30.516 1 97.69 303 GLY B N 1
ATOM 7389 C CA . GLY B 1 303 ? 2.039 -15.477 -29.812 1 97.69 303 GLY B CA 1
ATOM 7390 C C . GLY B 1 303 ? 3.291 -15.164 -29.016 1 97.69 303 GLY B C 1
ATOM 7391 O O . GLY B 1 303 ? 4.141 -14.383 -29.469 1 97.69 303 GLY B O 1
ATOM 7392 N N . TYR B 1 304 ? 3.316 -15.672 -27.812 1 96.75 304 TYR B N 1
ATOM 7393 C CA . TYR B 1 304 ? 4.465 -15.461 -26.938 1 96.75 304 TYR B CA 1
ATOM 7394 C C . TYR B 1 304 ? 5.039 -16.781 -26.453 1 96.75 304 TYR B C 1
ATOM 7396 O O . TYR B 1 304 ? 4.297 -17.75 -26.234 1 96.75 304 TYR B O 1
ATOM 7404 N N . LEU B 1 305 ? 6.301 -16.859 -26.328 1 97.38 305 LEU B N 1
ATOM 7405 C CA . LEU B 1 305 ? 7.008 -17.797 -25.469 1 97.38 305 LEU B CA 1
ATOM 7406 C C . LEU B 1 305 ? 7.801 -17.062 -24.391 1 97.38 305 LEU B C 1
ATOM 7408 O O . LEU B 1 305 ? 8.805 -16.422 -24.688 1 97.38 305 LEU B O 1
ATOM 7412 N N . THR B 1 306 ? 7.281 -17.125 -23.172 1 97.19 306 THR B N 1
ATOM 7413 C CA . THR B 1 306 ? 7.977 -16.531 -22.031 1 97.19 306 THR B CA 1
ATOM 7414 C C . THR B 1 306 ? 9.047 -17.469 -21.5 1 97.19 306 THR B C 1
ATOM 7416 O O . THR B 1 306 ? 8.742 -18.594 -21.094 1 97.19 306 THR B O 1
ATOM 7419 N N . VAL B 1 307 ? 10.258 -16.953 -21.438 1 97.69 307 VAL B N 1
ATOM 7420 C CA . VAL B 1 307 ? 11.391 -17.781 -21.031 1 97.69 307 VAL B CA 1
ATOM 7421 C C . VAL B 1 307 ? 11.844 -17.375 -19.625 1 97.69 307 VAL B C 1
ATOM 7423 O O . VAL B 1 307 ? 12.062 -16.188 -19.359 1 97.69 307 VAL B O 1
ATOM 7426 N N . ILE B 1 308 ? 11.922 -18.297 -18.766 1 97.81 308 ILE B N 1
ATOM 7427 C CA . ILE B 1 308 ? 12.562 -18.141 -17.469 1 97.81 308 ILE B CA 1
ATOM 7428 C C . ILE B 1 308 ? 13.609 -19.234 -17.281 1 97.81 308 ILE B C 1
ATOM 7430 O O . ILE B 1 308 ? 13.289 -20.422 -17.312 1 97.81 308 ILE B O 1
ATOM 7434 N N . TYR B 1 309 ? 14.812 -18.828 -17.094 1 98.38 309 TYR B N 1
ATOM 7435 C CA . TYR B 1 309 ? 15.922 -19.781 -17.031 1 98.38 309 TYR B CA 1
ATOM 7436 C C . TYR B 1 309 ? 16.688 -19.625 -15.719 1 98.38 309 TYR B C 1
ATOM 7438 O O . TYR B 1 309 ? 17.25 -18.562 -15.438 1 98.38 309 TYR B O 1
ATOM 7446 N N . ASN B 1 310 ? 16.656 -20.672 -14.922 1 98.44 310 ASN B N 1
ATOM 7447 C CA . ASN B 1 310 ? 17.453 -20.75 -13.703 1 98.44 310 ASN B CA 1
ATOM 7448 C C . ASN B 1 310 ? 18.922 -21.047 -14.016 1 98.44 310 ASN B C 1
ATOM 7450 O O . ASN B 1 310 ? 19.359 -22.188 -13.875 1 98.44 310 ASN B O 1
ATOM 7454 N N . GLY B 1 311 ? 19.672 -20.047 -14.383 1 98 311 GLY B N 1
ATOM 7455 C CA . GLY B 1 311 ? 21.062 -20.172 -14.773 1 98 311 GLY B CA 1
ATOM 7456 C C . GLY B 1 311 ? 21.609 -18.938 -15.484 1 98 311 GLY B C 1
ATOM 7457 O O . GLY B 1 311 ? 21.031 -17.844 -15.367 1 98 311 GLY B O 1
ATOM 7458 N N . THR B 1 312 ? 22.688 -19.125 -16.188 1 97.06 312 THR B N 1
ATOM 7459 C CA . THR B 1 312 ? 23.391 -18 -16.812 1 97.06 312 THR B CA 1
ATOM 7460 C C . THR B 1 312 ? 22.828 -17.75 -18.203 1 97.06 312 THR B C 1
ATOM 7462 O O . THR B 1 312 ? 22.203 -18.625 -18.812 1 97.06 312 THR B O 1
ATOM 7465 N N . TRP B 1 313 ? 23.109 -16.562 -18.672 1 96.81 313 TRP B N 1
ATOM 7466 C CA . TRP B 1 313 ? 22.734 -16.156 -20.031 1 96.81 313 TRP B CA 1
ATOM 7467 C C . TRP B 1 313 ? 23.266 -17.156 -21.062 1 96.81 313 TRP B C 1
ATOM 7469 O O . TRP B 1 313 ? 22.516 -17.609 -21.938 1 96.81 313 TRP B O 1
ATOM 7479 N N . ALA B 1 314 ? 24.547 -17.547 -20.953 1 96.38 314 ALA B N 1
ATOM 7480 C CA . ALA B 1 314 ? 25.188 -18.438 -21.906 1 96.38 314 ALA B CA 1
ATOM 7481 C C . ALA B 1 314 ? 24.484 -19.797 -21.953 1 96.38 314 ALA B C 1
ATOM 7483 O O . ALA B 1 314 ? 24.234 -20.328 -23.047 1 96.38 314 ALA B O 1
ATOM 7484 N N . ASN B 1 315 ? 24.188 -20.359 -20.812 1 97 315 ASN B N 1
ATOM 7485 C CA . ASN B 1 315 ? 23.5 -21.641 -20.766 1 97 315 ASN B CA 1
ATOM 7486 C C . ASN B 1 315 ? 22.078 -21.547 -21.312 1 97 315 ASN B C 1
ATOM 7488 O O . ASN B 1 315 ? 21.609 -22.469 -21.969 1 97 315 ASN B O 1
ATOM 7492 N N . CYS B 1 316 ? 21.438 -20.422 -21.031 1 97.38 316 CYS B N 1
ATOM 7493 C CA . CYS B 1 316 ? 20.078 -20.203 -21.531 1 97.38 316 CYS B CA 1
ATOM 7494 C C . CYS B 1 316 ? 20.031 -20.203 -23.047 1 97.38 316 CYS B C 1
ATOM 7496 O O . CYS B 1 316 ? 19.219 -20.906 -23.656 1 97.38 316 CYS B O 1
ATOM 7498 N N . ILE B 1 317 ? 20.953 -19.469 -23.641 1 95.06 317 ILE B N 1
ATOM 7499 C CA . ILE B 1 317 ? 20.984 -19.328 -25.094 1 95.06 317 ILE B CA 1
ATOM 7500 C C . ILE B 1 317 ? 21.297 -20.688 -25.719 1 95.06 317 ILE B C 1
ATOM 7502 O O . ILE B 1 317 ? 20.703 -21.062 -26.75 1 95.06 317 ILE B O 1
ATOM 7506 N N . ALA B 1 318 ? 22.141 -21.438 -25.125 1 94.56 318 ALA B N 1
ATOM 7507 C CA . ALA B 1 318 ? 22.484 -22.766 -25.625 1 94.56 318 ALA B CA 1
ATOM 7508 C C . ALA B 1 318 ? 21.25 -23.672 -25.594 1 94.56 318 ALA B C 1
ATOM 7510 O O . ALA B 1 318 ? 21.016 -24.422 -26.562 1 94.56 318 ALA B O 1
ATOM 7511 N N . ASP B 1 319 ? 20.5 -23.641 -24.531 1 94.94 319 ASP B N 1
ATOM 7512 C CA . ASP B 1 319 ? 19.328 -24.5 -24.391 1 94.94 319 ASP B CA 1
ATOM 7513 C C . ASP B 1 319 ? 18.203 -24.047 -25.328 1 94.94 319 ASP B C 1
ATOM 7515 O O . ASP B 1 319 ? 17.438 -24.875 -25.828 1 94.94 319 ASP B O 1
ATOM 7519 N N . LEU B 1 320 ? 18.078 -22.75 -25.578 1 94.94 320 LEU B N 1
ATOM 7520 C CA . LEU B 1 320 ? 17.016 -22.219 -26.422 1 94.94 320 LEU B CA 1
ATOM 7521 C C . LEU B 1 320 ? 17.281 -22.531 -27.891 1 94.94 320 LEU B C 1
ATOM 7523 O O . LEU B 1 320 ? 16.344 -22.578 -28.688 1 94.94 320 LEU B O 1
ATOM 7527 N N . ALA B 1 321 ? 18.484 -22.688 -28.234 1 90.31 321 ALA B N 1
ATOM 7528 C CA . ALA B 1 321 ? 18.875 -22.922 -29.625 1 90.31 321 ALA B CA 1
ATOM 7529 C C . ALA B 1 321 ? 18.219 -24.188 -30.172 1 90.31 321 ALA B C 1
ATOM 7531 O O . ALA B 1 321 ? 18.062 -24.344 -31.391 1 90.31 321 ALA B O 1
ATOM 7532 N N . GLY B 1 322 ? 17.719 -24.984 -29.297 1 86.12 322 GLY B N 1
ATOM 7533 C CA . GLY B 1 322 ? 17.078 -26.234 -29.719 1 86.12 322 GLY B CA 1
ATOM 7534 C C . GLY B 1 322 ? 15.719 -26.016 -30.344 1 86.12 322 GLY B C 1
ATOM 7535 O O . GLY B 1 322 ? 15.234 -26.875 -31.094 1 86.12 322 GLY B O 1
ATOM 7536 N N . PHE B 1 323 ? 15.125 -24.875 -30.078 1 89.81 323 PHE B N 1
ATOM 7537 C CA . PHE B 1 323 ? 13.766 -24.797 -30.594 1 89.81 323 PHE B CA 1
ATOM 7538 C C . PHE B 1 323 ? 13.477 -23.406 -31.125 1 89.81 323 PHE B C 1
ATOM 7540 O O . PHE B 1 323 ? 12.438 -23.172 -31.75 1 89.81 323 PHE B O 1
ATOM 7547 N N . VAL B 1 324 ? 14.367 -22.406 -30.953 1 91.62 324 VAL B N 1
ATOM 7548 C CA . VAL B 1 324 ? 14.156 -21.078 -31.5 1 91.62 324 VAL B CA 1
ATOM 7549 C C . VAL B 1 324 ? 15.453 -20.562 -32.125 1 91.62 324 VAL B C 1
ATOM 7551 O O . VAL B 1 324 ? 16.547 -20.938 -31.672 1 91.62 324 VAL B O 1
ATOM 7554 N N . ASP B 1 325 ? 15.289 -19.797 -33.188 1 88.75 325 ASP B N 1
ATOM 7555 C CA . ASP B 1 325 ? 16.406 -19.078 -33.781 1 88.75 325 ASP B CA 1
ATOM 7556 C C . ASP B 1 325 ? 16.516 -17.656 -33.25 1 88.75 325 ASP B C 1
ATOM 7558 O O . ASP B 1 325 ? 15.727 -16.781 -33.625 1 88.75 325 ASP B O 1
ATOM 7562 N N . LEU B 1 326 ? 17.531 -17.422 -32.469 1 84.69 326 LEU B N 1
ATOM 7563 C CA . LEU B 1 326 ? 17.641 -16.125 -31.797 1 84.69 326 LEU B CA 1
ATOM 7564 C C . LEU B 1 326 ? 18.5 -15.172 -32.594 1 84.69 326 LEU B C 1
ATOM 7566 O O . LEU B 1 326 ? 18.625 -13.992 -32.25 1 84.69 326 LEU B O 1
ATOM 7570 N N . ASN B 1 327 ? 19.188 -15.719 -33.625 1 74.75 327 ASN B N 1
ATOM 7571 C CA . ASN B 1 327 ? 19.953 -14.844 -34.5 1 74.75 327 ASN B CA 1
ATOM 7572 C C . ASN B 1 327 ? 19.047 -13.969 -35.375 1 74.75 327 ASN B C 1
ATOM 7574 O O . ASN B 1 327 ? 18.547 -14.414 -36.406 1 74.75 327 ASN B O 1
ATOM 7578 N N . MET B 1 328 ? 18.891 -12.781 -34.969 1 71.31 328 MET B N 1
ATOM 7579 C CA . MET B 1 328 ? 17.922 -11.875 -35.594 1 71.31 328 MET B CA 1
ATOM 7580 C C . MET B 1 328 ? 18.406 -11.398 -36.969 1 71.31 328 MET B C 1
ATOM 7582 O O . MET B 1 328 ? 17.656 -10.75 -37.688 1 71.31 328 MET B O 1
ATOM 7586 N N . ASN B 1 329 ? 19.688 -11.688 -37.281 1 64.81 329 ASN B N 1
ATOM 7587 C CA . ASN B 1 329 ? 20.234 -11.297 -38.562 1 64.81 329 ASN B CA 1
ATOM 7588 C C . ASN B 1 329 ? 19.875 -12.297 -39.656 1 64.81 329 ASN B C 1
ATOM 7590 O O . ASN B 1 329 ? 20.094 -12.039 -40.844 1 64.81 329 ASN B O 1
ATOM 7594 N N . THR B 1 330 ? 19.469 -13.469 -39.219 1 58.41 330 THR B N 1
ATOM 7595 C CA . THR B 1 330 ? 19.094 -14.461 -40.219 1 58.41 330 THR B CA 1
ATOM 7596 C C . THR B 1 330 ? 17.828 -14.039 -40.969 1 58.41 330 THR B C 1
ATOM 7598 O O . THR B 1 330 ? 17.078 -13.195 -40.469 1 58.41 330 THR B O 1
ATOM 7601 N N . ASP B 1 331 ? 17.672 -14.469 -42.125 1 55.22 331 ASP B N 1
ATOM 7602 C CA . ASP B 1 331 ? 16.5 -14.203 -42.938 1 55.22 331 ASP B CA 1
ATOM 7603 C C . ASP B 1 331 ? 15.211 -14.359 -42.125 1 55.22 331 ASP B C 1
ATOM 7605 O O . ASP B 1 331 ? 15 -15.398 -41.5 1 55.22 331 ASP B O 1
ATOM 7609 N N . GLU B 1 332 ? 14.516 -13.18 -41.969 1 55.41 332 GLU B N 1
ATOM 7610 C CA . GLU B 1 332 ? 13.297 -12.992 -41.188 1 55.41 332 GLU B CA 1
ATOM 7611 C C . GLU B 1 332 ? 12.242 -14.031 -41.531 1 55.41 332 GLU B C 1
ATOM 7613 O O . GLU B 1 332 ? 11.297 -14.258 -40.781 1 55.41 332 GLU B O 1
ATOM 7618 N N . HIS B 1 333 ? 12.375 -14.578 -42.812 1 54.94 333 HIS B N 1
ATOM 7619 C CA . HIS B 1 333 ? 11.266 -15.375 -43.312 1 54.94 333 HIS B CA 1
ATOM 7620 C C . HIS B 1 333 ? 11.438 -16.844 -42.969 1 54.94 333 HIS B C 1
ATOM 7622 O O . HIS B 1 333 ? 10.484 -17.625 -43.062 1 54.94 333 HIS B O 1
ATOM 7628 N N . LEU B 1 334 ? 12.711 -17.281 -42.625 1 60.19 334 LEU B N 1
ATOM 7629 C CA . LEU B 1 334 ? 12.891 -18.734 -42.562 1 60.19 334 LEU B CA 1
ATOM 7630 C C . LEU B 1 334 ? 13.25 -19.172 -41.156 1 60.19 334 LEU B C 1
ATOM 7632 O O . LEU B 1 334 ? 13.891 -18.438 -40.406 1 60.19 334 LEU B O 1
ATOM 7636 N N . GLY B 1 335 ? 12.422 -20.062 -40.594 1 79.44 335 GLY B N 1
ATOM 7637 C CA . GLY B 1 335 ? 12.859 -20.844 -39.469 1 79.44 335 GLY B CA 1
ATOM 7638 C C . GLY B 1 335 ? 11.969 -20.688 -38.25 1 79.44 335 GLY B C 1
ATOM 7639 O O . GLY B 1 335 ? 10.75 -20.828 -38.344 1 79.44 335 GLY B O 1
ATOM 7640 N N . ARG B 1 336 ? 12.43 -20.594 -37.125 1 89.31 336 ARG B N 1
ATOM 7641 C CA . ARG B 1 336 ? 11.766 -20.531 -35.844 1 89.31 336 ARG B CA 1
ATOM 7642 C C . ARG B 1 336 ? 12.039 -19.219 -35.125 1 89.31 336 ARG B C 1
ATOM 7644 O O . ARG B 1 336 ? 11.953 -19.125 -33.906 1 89.31 336 ARG B O 1
ATOM 7651 N N . ARG B 1 337 ? 12.312 -18.141 -35.969 1 91 337 ARG B N 1
ATOM 7652 C CA . ARG B 1 337 ? 12.727 -16.859 -35.406 1 91 337 ARG B CA 1
ATOM 7653 C C . ARG B 1 337 ? 11.523 -16.062 -34.906 1 91 337 ARG B C 1
ATOM 7655 O O . ARG B 1 337 ? 10.531 -15.922 -35.625 1 91 337 ARG B O 1
ATOM 7662 N N . PRO B 1 338 ? 11.602 -15.547 -33.688 1 94.81 338 PRO B N 1
ATOM 7663 C CA . PRO B 1 338 ? 10.57 -14.594 -33.281 1 94.81 338 PRO B CA 1
ATOM 7664 C C . PRO B 1 338 ? 10.711 -13.234 -33.969 1 94.81 338 PRO B C 1
ATOM 7666 O O . PRO B 1 338 ? 11.742 -12.945 -34.562 1 94.81 338 PRO B O 1
ATOM 7669 N N . ASP B 1 339 ? 9.586 -12.422 -33.938 1 93.5 339 ASP B N 1
ATOM 7670 C CA . ASP B 1 339 ? 9.625 -11.039 -34.406 1 93.5 339 ASP B CA 1
ATOM 7671 C C . ASP B 1 339 ? 10.344 -10.133 -33.406 1 93.5 339 ASP B C 1
ATOM 7673 O O . ASP B 1 339 ? 10.961 -9.141 -33.812 1 93.5 339 ASP B O 1
ATOM 7677 N N . VAL B 1 340 ? 10.18 -10.391 -32.125 1 93.88 340 VAL B N 1
ATOM 7678 C CA . VAL B 1 340 ? 10.797 -9.609 -31.062 1 93.88 340 VAL B CA 1
ATOM 7679 C C . VAL B 1 340 ? 11.445 -10.547 -30.047 1 93.88 340 VAL B C 1
ATOM 7681 O O . VAL B 1 340 ? 10.875 -11.578 -29.688 1 93.88 340 VAL B O 1
ATOM 7684 N N . VAL B 1 341 ? 12.695 -10.297 -29.656 1 93.94 341 VAL B N 1
ATOM 7685 C CA . VAL B 1 341 ? 13.406 -10.984 -28.594 1 93.94 341 VAL B CA 1
ATOM 7686 C C . VAL B 1 341 ? 13.672 -10.016 -27.438 1 93.94 341 VAL B C 1
ATOM 7688 O O . VAL B 1 341 ? 14.484 -9.102 -27.562 1 93.94 341 VAL B O 1
ATOM 7691 N N . ASP B 1 342 ? 12.961 -10.234 -26.297 1 93.19 342 ASP B N 1
ATOM 7692 C CA . ASP B 1 342 ? 13.117 -9.398 -25.109 1 93.19 342 ASP B CA 1
ATOM 7693 C C . ASP B 1 342 ? 13.633 -10.211 -23.938 1 93.19 342 ASP B C 1
ATOM 7695 O O . ASP B 1 342 ? 13.023 -10.203 -22.859 1 93.19 342 ASP B O 1
ATOM 7699 N N . LEU B 1 343 ? 14.766 -10.945 -24.141 1 95.44 343 LEU B N 1
ATOM 7700 C CA . LEU B 1 343 ? 15.414 -11.727 -23.094 1 95.44 343 LEU B CA 1
ATOM 7701 C C . LEU B 1 343 ? 16.5 -10.914 -22.406 1 95.44 343 LEU B C 1
ATOM 7703 O O . LEU B 1 343 ? 17.25 -10.18 -23.062 1 95.44 343 LEU B O 1
ATOM 7707 N N . LYS B 1 344 ? 16.5 -10.969 -21.062 1 95.12 344 LYS B N 1
ATOM 7708 C CA . LYS B 1 344 ? 17.531 -10.258 -20.297 1 95.12 344 LYS B CA 1
ATOM 7709 C C . LYS B 1 344 ? 17.922 -11.047 -19.047 1 95.12 344 LYS B C 1
ATOM 7711 O O . LYS B 1 344 ? 17.109 -11.789 -18.5 1 95.12 344 LYS B O 1
ATOM 7716 N N . GLU B 1 345 ? 19.203 -10.953 -18.719 1 95.75 345 GLU B N 1
ATOM 7717 C CA . GLU B 1 345 ? 19.625 -11.367 -17.375 1 95.75 345 GLU B CA 1
ATOM 7718 C C . GLU B 1 345 ? 19.203 -10.344 -16.328 1 95.75 345 GLU B C 1
ATOM 7720 O O . GLU B 1 345 ? 19.391 -9.141 -16.516 1 95.75 345 GLU B O 1
ATOM 7725 N N . MET B 1 346 ? 18.641 -10.82 -15.273 1 92.81 346 MET B N 1
ATOM 7726 C CA . MET B 1 346 ? 18.125 -9.906 -14.266 1 92.81 346 MET B CA 1
ATOM 7727 C C . MET B 1 346 ? 17.922 -10.617 -12.93 1 92.81 346 MET B C 1
ATOM 7729 O O . MET B 1 346 ? 17.984 -11.844 -12.859 1 92.81 346 MET B O 1
ATOM 7733 N N . MET B 1 347 ? 17.781 -9.789 -11.859 1 91.06 347 MET B N 1
ATOM 7734 C CA . MET B 1 347 ? 17.312 -10.359 -10.602 1 91.06 347 MET B CA 1
ATOM 7735 C C . MET B 1 347 ? 15.844 -10.766 -10.695 1 91.06 347 MET B C 1
ATOM 7737 O O . MET B 1 347 ? 15.062 -10.125 -11.398 1 91.06 347 MET B O 1
ATOM 7741 N N . TRP B 1 348 ? 15.477 -11.781 -10 1 92.44 348 TRP B N 1
ATOM 7742 C CA . TRP B 1 348 ? 14.109 -12.289 -10.047 1 92.44 348 TRP B CA 1
ATOM 7743 C C . TRP B 1 348 ? 13.117 -11.188 -9.68 1 92.44 348 TRP B C 1
ATOM 7745 O O . TRP B 1 348 ? 12.062 -11.062 -10.305 1 92.44 348 TRP B O 1
ATOM 7755 N N . SER B 1 349 ? 13.484 -10.383 -8.742 1 84.94 349 SER B N 1
ATOM 7756 C CA . SER B 1 349 ? 12.602 -9.32 -8.266 1 84.94 349 SER B CA 1
ATOM 7757 C C . SER B 1 349 ? 12.297 -8.312 -9.375 1 84.94 349 SER B C 1
ATOM 7759 O O . SER B 1 349 ? 11.328 -7.566 -9.297 1 84.94 349 SER B O 1
ATOM 7761 N N . ASP B 1 350 ? 13.094 -8.312 -10.438 1 86.31 350 ASP B N 1
ATOM 7762 C CA . ASP B 1 350 ? 12.898 -7.387 -11.547 1 86.31 350 ASP B CA 1
ATOM 7763 C C . ASP B 1 350 ? 11.922 -7.957 -12.57 1 86.31 350 ASP B C 1
ATOM 7765 O O . ASP B 1 350 ? 11.406 -7.227 -13.422 1 86.31 350 ASP B O 1
ATOM 7769 N N . TRP B 1 351 ? 11.68 -9.172 -12.461 1 88.69 351 TRP B N 1
ATOM 7770 C CA . TRP B 1 351 ? 10.766 -9.828 -13.391 1 88.69 351 TRP B CA 1
ATOM 7771 C C . TRP B 1 351 ? 9.344 -9.82 -12.852 1 88.69 351 TRP B C 1
ATOM 7773 O O . TRP B 1 351 ? 8.383 -9.656 -13.617 1 88.69 351 TRP B O 1
ATOM 7783 N N . VAL B 1 352 ? 9.211 -9.906 -11.617 1 82.06 352 VAL B N 1
ATOM 7784 C CA . VAL B 1 352 ? 7.906 -10.031 -10.969 1 82.06 352 VAL B CA 1
ATOM 7785 C C . VAL B 1 352 ? 7.07 -8.781 -11.258 1 82.06 352 VAL B C 1
ATOM 7787 O O . VAL B 1 352 ? 7.555 -7.656 -11.109 1 82.06 352 VAL B O 1
ATOM 7790 N N . HIS B 1 353 ? 5.914 -9.039 -11.797 1 75.81 353 HIS B N 1
ATOM 7791 C CA . HIS B 1 353 ? 5.059 -7.918 -12.164 1 75.81 353 HIS B CA 1
ATOM 7792 C C . HIS B 1 353 ? 3.596 -8.219 -11.867 1 75.81 353 HIS B C 1
ATOM 7794 O O . HIS B 1 353 ? 3.195 -9.383 -11.805 1 75.81 353 HIS B O 1
ATOM 7800 N N . LYS B 1 354 ? 2.939 -7.074 -11.766 1 68.38 354 LYS B N 1
ATOM 7801 C CA . LYS B 1 354 ? 1.498 -7.168 -11.555 1 68.38 354 LYS B CA 1
ATOM 7802 C C . LYS B 1 354 ? 0.773 -7.488 -12.859 1 68.38 354 LYS B C 1
ATOM 7804 O O . LYS B 1 354 ? 1.122 -6.957 -13.914 1 68.38 354 LYS B O 1
ATOM 7809 N N . GLU B 1 355 ? -0.03 -8.453 -12.727 1 70.44 355 GLU B N 1
ATOM 7810 C CA . GLU B 1 355 ? -0.858 -8.789 -13.883 1 70.44 355 GLU B CA 1
ATOM 7811 C C . GLU B 1 355 ? -2.021 -7.812 -14.031 1 70.44 355 GLU B C 1
ATOM 7813 O O . GLU B 1 355 ? -2.562 -7.328 -13.031 1 70.44 355 GLU B O 1
ATOM 7818 N N . ASP B 1 356 ? -2.416 -7.617 -15.203 1 67.06 356 ASP B N 1
ATOM 7819 C CA . ASP B 1 356 ? -3.547 -6.746 -15.508 1 67.06 356 ASP B CA 1
ATOM 7820 C C . ASP B 1 356 ? -4.859 -7.363 -15.023 1 67.06 356 ASP B C 1
ATOM 7822 O O . ASP B 1 356 ? -5.016 -8.586 -15.039 1 67.06 356 ASP B O 1
ATOM 7826 N N . GLY B 1 357 ? -5.762 -6.621 -14.57 1 72 357 GLY B N 1
ATOM 7827 C CA . GLY B 1 357 ? -7.129 -7.027 -14.289 1 72 357 GLY B CA 1
ATOM 7828 C C . GLY B 1 357 ? -7.387 -7.258 -12.812 1 72 357 GLY B C 1
ATOM 7829 O O . GLY B 1 357 ? -8.523 -7.504 -12.406 1 72 357 GLY B O 1
ATOM 7830 N N . TRP B 1 358 ? -6.445 -7.129 -12.039 1 81.94 358 TRP B N 1
ATOM 7831 C CA . TRP B 1 358 ? -6.609 -7.477 -10.633 1 81.94 358 TRP B CA 1
ATOM 7832 C C . TRP B 1 358 ? -6.461 -6.246 -9.742 1 81.94 358 TRP B C 1
ATOM 7834 O O . TRP B 1 358 ? -6.715 -6.309 -8.539 1 81.94 358 TRP B O 1
ATOM 7844 N N . GLY B 1 359 ? -6.184 -5.191 -10.359 1 85 359 GLY B N 1
ATOM 7845 C CA . GLY B 1 359 ? -5.969 -3.975 -9.594 1 85 359 GLY B CA 1
ATOM 7846 C C . GLY B 1 359 ? -7.238 -3.182 -9.359 1 85 359 GLY B C 1
ATOM 7847 O O . GLY B 1 359 ? -8.281 -3.477 -9.953 1 85 359 GLY B O 1
ATOM 7848 N N . LEU B 1 360 ? -7.109 -2.248 -8.5 1 86.31 360 LEU B N 1
ATOM 7849 C CA . LEU B 1 360 ? -8.219 -1.38 -8.141 1 86.31 360 LEU B CA 1
ATOM 7850 C C . LEU B 1 360 ? -8.75 -0.637 -9.359 1 86.31 360 LEU B C 1
ATOM 7852 O O . LEU B 1 360 ? -9.961 -0.448 -9.5 1 86.31 360 LEU B O 1
ATOM 7856 N N . LYS B 1 361 ? -7.961 -0.372 -10.32 1 85 361 LYS B N 1
ATOM 7857 C CA . LYS B 1 361 ? -8.328 0.481 -11.445 1 85 361 LYS B CA 1
ATOM 7858 C C . LYS B 1 361 ? -8.578 -0.346 -12.703 1 85 361 LYS B C 1
ATOM 7860 O O . LYS B 1 361 ? -8.719 0.205 -13.797 1 85 361 LYS B O 1
ATOM 7865 N N . SER B 1 362 ? -8.539 -1.65 -12.68 1 80.62 362 SER B N 1
ATOM 7866 C CA . SER B 1 362 ? -8.695 -2.512 -13.852 1 80.62 362 SER B CA 1
ATOM 7867 C C . SER B 1 362 ? -10.055 -2.318 -14.5 1 80.62 362 SER B C 1
ATOM 7869 O O . SER B 1 362 ? -10.156 -2.213 -15.727 1 80.62 362 SER B O 1
ATOM 7871 N N . GLY B 1 363 ? -11.172 -2.234 -13.898 1 84.88 363 GLY B N 1
ATOM 7872 C CA . GLY B 1 363 ? -12.508 -1.958 -14.391 1 84.88 363 GLY B CA 1
ATOM 7873 C C . GLY B 1 363 ? -12.984 -2.967 -15.422 1 84.88 363 GLY B C 1
ATOM 7874 O O . GLY B 1 363 ? -13.625 -2.6 -16.406 1 84.88 363 GLY B O 1
ATOM 7875 N N . ILE B 1 364 ? -12.664 -4.301 -15.289 1 89.38 364 ILE B N 1
ATOM 7876 C CA . ILE B 1 364 ? -13.023 -5.312 -16.281 1 89.38 364 ILE B CA 1
ATOM 7877 C C . ILE B 1 364 ? -13.633 -6.523 -15.578 1 89.38 364 ILE B C 1
ATOM 7879 O O . ILE B 1 364 ? -13.289 -6.828 -14.43 1 89.38 364 ILE B O 1
ATOM 7883 N N . PHE B 1 365 ? -14.633 -7.168 -16.281 1 92.38 365 PHE B N 1
ATOM 7884 C CA . PHE B 1 365 ? -15.094 -8.508 -15.93 1 92.38 365 PHE B CA 1
ATOM 7885 C C . PHE B 1 365 ? -14.18 -9.57 -16.531 1 92.38 365 PHE B C 1
ATOM 7887 O O . PHE B 1 365 ? -13.68 -9.406 -17.656 1 92.38 365 PHE B O 1
ATOM 7894 N N . HIS B 1 366 ? -13.945 -10.586 -15.812 1 93.25 366 HIS B N 1
ATOM 7895 C CA . HIS B 1 366 ? -13.203 -11.656 -16.469 1 93.25 366 HIS B CA 1
ATOM 7896 C C . HIS B 1 366 ? -13.531 -13.016 -15.859 1 93.25 366 HIS B C 1
ATOM 7898 O O . HIS B 1 366 ? -13.93 -13.094 -14.695 1 93.25 366 HIS B O 1
ATOM 7904 N N . ARG B 1 367 ? -13.391 -14.039 -16.656 1 94.81 367 ARG B N 1
ATOM 7905 C CA . ARG B 1 367 ? -13.562 -15.438 -16.281 1 94.81 367 ARG B CA 1
ATOM 7906 C C . ARG B 1 367 ? -12.461 -16.312 -16.875 1 94.81 367 ARG B C 1
ATOM 7908 O O . ARG B 1 367 ? -11.836 -15.93 -17.875 1 94.81 367 ARG B O 1
ATOM 7915 N N . HIS B 1 368 ? -12.328 -17.5 -16.219 1 95.69 368 HIS B N 1
ATOM 7916 C CA . HIS B 1 368 ? -11.203 -18.375 -16.531 1 95.69 368 HIS B CA 1
ATOM 7917 C C . HIS B 1 368 ? -11.641 -19.844 -16.562 1 95.69 368 HIS B C 1
ATOM 7919 O O . HIS B 1 368 ? -12.562 -20.234 -15.852 1 95.69 368 HIS B O 1
ATOM 7925 N N . ILE B 1 369 ? -11.023 -20.594 -17.391 1 96.94 369 ILE B N 1
ATOM 7926 C CA . ILE B 1 369 ? -11.078 -22.062 -17.328 1 96.94 369 ILE B CA 1
ATOM 7927 C C . ILE B 1 369 ? -9.664 -22.625 -17.438 1 96.94 369 ILE B C 1
ATOM 7929 O O . ILE B 1 369 ? -8.742 -21.953 -17.891 1 96.94 369 ILE B O 1
ATOM 7933 N N . SER B 1 370 ? -9.484 -23.875 -16.984 1 97.75 370 SER B N 1
ATOM 7934 C CA . SER B 1 370 ? -8.156 -24.484 -17.047 1 97.75 370 SER B CA 1
ATOM 7935 C C . SER B 1 370 ? -8.219 -25.938 -17.469 1 97.75 370 SER B C 1
ATOM 7937 O O . SER B 1 370 ? -9.281 -26.578 -17.391 1 97.75 370 SER B O 1
ATOM 7939 N N . PHE B 1 371 ? -7.203 -26.453 -18.016 1 97.88 371 PHE B N 1
ATOM 7940 C CA . PHE B 1 371 ? -6.957 -27.859 -18.344 1 97.88 371 PHE B CA 1
ATOM 7941 C C . PHE B 1 371 ? -5.461 -28.156 -18.375 1 97.88 371 PHE B C 1
ATOM 7943 O O . PHE B 1 371 ? -4.645 -27.234 -18.406 1 97.88 371 PHE B O 1
ATOM 7950 N N . ILE B 1 372 ? -5.066 -29.375 -18.25 1 98.44 372 ILE B N 1
ATOM 7951 C CA . ILE B 1 372 ? -3.658 -29.766 -18.188 1 98.44 372 ILE B CA 1
ATOM 7952 C C . ILE B 1 372 ? -3.354 -30.766 -19.297 1 98.44 372 ILE B C 1
ATOM 7954 O O . ILE B 1 372 ? -4.055 -31.766 -19.453 1 98.44 372 ILE B O 1
ATOM 7958 N N . LEU B 1 373 ? -2.332 -30.453 -20.078 1 98.12 373 LEU B N 1
ATOM 7959 C CA . LEU B 1 373 ? -1.908 -31.344 -21.156 1 98.12 373 LEU B CA 1
ATOM 7960 C C . LEU B 1 373 ? -0.613 -32.062 -20.781 1 98.12 373 LEU B C 1
ATOM 7962 O O . LEU B 1 373 ? 0.118 -31.609 -19.906 1 98.12 373 LEU B O 1
ATOM 7966 N N . GLY B 1 374 ? -0.424 -33.188 -21.438 1 95.69 374 GLY B N 1
ATOM 7967 C CA . GLY B 1 374 ? 0.791 -33.969 -21.234 1 95.69 374 GLY B CA 1
ATOM 7968 C C . GLY B 1 374 ? 1.862 -33.688 -22.266 1 95.69 374 GLY B C 1
ATOM 7969 O O . GLY B 1 374 ? 1.757 -32.719 -23.016 1 95.69 374 GLY B O 1
ATOM 7970 N N . GLN B 1 375 ? 2.867 -34.469 -22.188 1 91.81 375 GLN B N 1
ATOM 7971 C CA . GLN B 1 375 ? 3.971 -34.344 -23.141 1 91.81 375 GLN B CA 1
ATOM 7972 C C . GLN B 1 375 ? 3.488 -34.531 -24.578 1 91.81 375 GLN B C 1
ATOM 7974 O O . GLN B 1 375 ? 2.617 -35.344 -24.828 1 91.81 375 GLN B O 1
ATOM 7979 N N . ASP B 1 376 ? 3.932 -33.781 -25.578 1 91.12 376 ASP B N 1
ATOM 7980 C CA . ASP B 1 376 ? 3.713 -33.906 -27.016 1 91.12 376 ASP B CA 1
ATOM 7981 C C . ASP B 1 376 ? 2.277 -33.531 -27.375 1 91.12 376 ASP B C 1
ATOM 7983 O O . ASP B 1 376 ? 1.797 -33.906 -28.453 1 91.12 376 ASP B O 1
ATOM 7987 N N . ALA B 1 377 ? 1.601 -32.906 -26.484 1 93.69 377 ALA B N 1
ATOM 7988 C CA . ALA B 1 377 ? 0.184 -32.625 -26.703 1 93.69 377 ALA B CA 1
ATOM 7989 C C . ALA B 1 377 ? 0.002 -31.344 -27.531 1 93.69 377 ALA B C 1
ATOM 7991 O O . ALA B 1 377 ? -1.088 -31.094 -28.047 1 93.69 377 ALA B O 1
ATOM 7992 N N . ILE B 1 378 ? 1.071 -30.594 -27.719 1 95.94 378 ILE B N 1
ATOM 7993 C CA . ILE B 1 378 ? 0.983 -29.391 -28.531 1 95.94 378 ILE B CA 1
ATOM 7994 C C . ILE B 1 378 ? 1.123 -29.75 -30 1 95.94 378 ILE B C 1
ATOM 7996 O O . ILE B 1 378 ? 2.074 -29.312 -30.656 1 95.94 378 ILE B O 1
ATOM 8000 N N . THR B 1 379 ? 0.155 -30.406 -30.547 1 95 379 THR B N 1
ATOM 8001 C CA . THR B 1 379 ? 0.14 -30.875 -31.922 1 95 379 THR B CA 1
ATOM 8002 C C . THR B 1 379 ? -0.379 -29.797 -32.844 1 95 379 THR B C 1
ATOM 8004 O O . THR B 1 379 ? -1.009 -28.828 -32.406 1 95 379 THR B O 1
ATOM 8007 N N . PRO B 1 380 ? -0.133 -29.969 -34.125 1 94.81 380 PRO B N 1
ATOM 8008 C CA . PRO B 1 380 ? -0.713 -29.031 -35.062 1 94.81 380 PRO B CA 1
ATOM 8009 C C . PRO B 1 380 ? -2.234 -28.953 -34.969 1 94.81 380 PRO B C 1
ATOM 8011 O O . PRO B 1 380 ? -2.814 -27.875 -35.156 1 94.81 380 PRO B O 1
ATOM 8014 N N . ALA B 1 381 ? -2.854 -30.078 -34.75 1 94.56 381 ALA B N 1
ATOM 8015 C CA . ALA B 1 381 ? -4.309 -30.094 -34.625 1 94.56 381 ALA B CA 1
ATOM 8016 C C . ALA B 1 381 ? -4.754 -29.25 -33.438 1 94.56 381 ALA B C 1
ATOM 8018 O O . ALA B 1 381 ? -5.711 -28.484 -33.531 1 94.56 381 ALA B O 1
ATOM 8019 N N . PHE B 1 382 ? -4.094 -29.453 -32.312 1 96.44 382 PHE B N 1
ATOM 8020 C CA . PHE B 1 382 ? -4.395 -28.656 -31.125 1 96.44 382 PHE B CA 1
ATOM 8021 C C . PHE B 1 382 ? -4.199 -27.172 -31.406 1 96.44 382 PHE B C 1
ATOM 8023 O O . PHE B 1 382 ? -5.07 -26.359 -31.094 1 96.44 382 PHE B O 1
ATOM 8030 N N . VAL B 1 383 ? -3.08 -26.781 -32.031 1 97.25 383 VAL B N 1
ATOM 8031 C CA . VAL B 1 383 ? -2.729 -25.391 -32.312 1 97.25 383 VAL B CA 1
ATOM 8032 C C . VAL B 1 383 ? -3.764 -24.766 -33.25 1 97.25 383 VAL B C 1
ATOM 8034 O O . VAL B 1 383 ? -4.141 -23.609 -33.062 1 97.25 383 VAL B O 1
ATOM 8037 N N . ASN B 1 384 ? -4.203 -25.531 -34.188 1 95.62 384 ASN B N 1
ATOM 8038 C CA . ASN B 1 384 ? -5.23 -25.047 -35.094 1 95.62 384 ASN B CA 1
ATOM 8039 C C . ASN B 1 384 ? -6.539 -24.75 -34.375 1 95.62 384 ASN B C 1
ATOM 8041 O O . ASN B 1 384 ? -7.23 -23.781 -34.688 1 95.62 384 ASN B O 1
ATOM 8045 N N . GLN B 1 385 ? -6.891 -25.641 -33.469 1 96.56 385 GLN B N 1
ATOM 8046 C CA . GLN B 1 385 ? -8.078 -25.375 -32.656 1 96.56 385 GLN B CA 1
ATOM 8047 C C . GLN B 1 385 ? -7.922 -24.094 -31.859 1 96.56 385 GLN B C 1
ATOM 8049 O O . GLN B 1 385 ? -8.875 -23.328 -31.719 1 96.56 385 GLN B O 1
ATOM 8054 N N . VAL B 1 386 ? -6.77 -23.875 -31.328 1 97.56 386 VAL B N 1
ATOM 8055 C CA . VAL B 1 386 ? -6.488 -22.688 -30.547 1 97.56 386 VAL B CA 1
ATOM 8056 C C . VAL B 1 386 ? -6.656 -21.438 -31.422 1 97.56 386 VAL B C 1
ATOM 8058 O O . VAL B 1 386 ? -7.254 -20.453 -31 1 97.56 386 VAL B O 1
ATOM 8061 N N . TYR B 1 387 ? -6.125 -21.484 -32.656 1 96.25 387 TYR B N 1
ATOM 8062 C CA . TYR B 1 387 ? -6.27 -20.359 -33.562 1 96.25 387 TYR B CA 1
ATOM 8063 C C . TYR B 1 387 ? -7.738 -20.031 -33.781 1 96.25 387 TYR B C 1
ATOM 8065 O O . TYR B 1 387 ? -8.125 -18.859 -33.781 1 96.25 387 TYR B O 1
ATOM 8073 N N . GLY B 1 388 ? -8.531 -21.078 -34 1 95 388 GLY B N 1
ATOM 8074 C CA . GLY B 1 388 ? -9.961 -20.859 -34.188 1 95 388 GLY B CA 1
ATOM 8075 C C . GLY B 1 388 ? -10.617 -20.188 -33 1 95 388 GLY B C 1
ATOM 8076 O O . GLY B 1 388 ? -11.391 -19.234 -33.188 1 95 388 GLY B O 1
ATOM 8077 N N . LEU B 1 389 ? -10.305 -20.609 -31.859 1 95.81 389 LEU B N 1
ATOM 8078 C CA . LEU B 1 389 ? -10.867 -20.047 -30.625 1 95.81 389 LEU B CA 1
ATOM 8079 C C . LEU B 1 389 ? -10.406 -18.609 -30.422 1 95.81 389 LEU B C 1
ATOM 8081 O O . LEU B 1 389 ? -11.211 -17.75 -30.078 1 95.81 389 LEU B O 1
ATOM 8085 N N . MET B 1 390 ? -9.109 -18.328 -30.656 1 96.31 390 MET B N 1
ATOM 8086 C CA . MET B 1 390 ? -8.555 -17 -30.375 1 96.31 390 MET B CA 1
ATOM 8087 C C . MET B 1 390 ? -9.062 -15.984 -31.406 1 96.31 390 MET B C 1
ATOM 8089 O O . MET B 1 390 ? -9.242 -14.812 -31.078 1 96.31 390 MET B O 1
ATOM 8093 N N . GLU B 1 391 ? -9.266 -16.438 -32.594 1 94.31 391 GLU B N 1
ATOM 8094 C CA . GLU B 1 391 ? -9.859 -15.562 -33.594 1 94.31 391 GLU B CA 1
ATOM 8095 C C . GLU B 1 391 ? -11.289 -15.18 -33.188 1 94.31 391 GLU B C 1
ATOM 8097 O O . GLU B 1 391 ? -11.695 -14.031 -33.375 1 94.31 391 GLU B O 1
ATOM 8102 N N . THR B 1 392 ? -11.977 -16.156 -32.719 1 94.25 392 THR B N 1
ATOM 8103 C CA . THR B 1 392 ? -13.328 -15.898 -32.25 1 94.25 392 THR B CA 1
ATOM 8104 C C . THR B 1 392 ? -13.312 -14.922 -31.078 1 94.25 392 THR B C 1
ATOM 8106 O O . THR B 1 392 ? -14.086 -13.961 -31.047 1 94.25 392 THR B O 1
ATOM 8109 N N . ALA B 1 393 ? -12.445 -15.133 -30.156 1 95.38 393 ALA B N 1
ATOM 8110 C CA . ALA B 1 393 ? -12.352 -14.281 -28.969 1 95.38 393 ALA B CA 1
ATOM 8111 C C . ALA B 1 393 ? -11.961 -12.859 -29.359 1 95.38 393 ALA B C 1
ATOM 8113 O O . ALA B 1 393 ? -12.484 -11.891 -28.781 1 95.38 393 ALA B O 1
ATOM 8114 N N . ARG B 1 394 ? -11.039 -12.742 -30.266 1 93.81 394 ARG B N 1
ATOM 8115 C CA . ARG B 1 394 ? -10.523 -11.453 -30.719 1 93.81 394 ARG B CA 1
ATOM 8116 C C . ARG B 1 394 ? -11.641 -10.547 -31.203 1 93.81 394 ARG B C 1
ATOM 8118 O O . ARG B 1 394 ? -11.594 -9.328 -31.016 1 93.81 394 ARG B O 1
ATOM 8125 N N . THR B 1 395 ? -12.633 -11.07 -31.75 1 91.06 395 THR B N 1
ATOM 8126 C CA . THR B 1 395 ? -13.695 -10.281 -32.375 1 91.06 395 THR B CA 1
ATOM 8127 C C . THR B 1 395 ? -14.836 -10.055 -31.375 1 91.06 395 THR B C 1
ATOM 8129 O O . THR B 1 395 ? -15.617 -9.117 -31.516 1 91.06 395 THR B O 1
ATOM 8132 N N . ARG B 1 396 ? -14.836 -10.82 -30.344 1 91.75 396 ARG B N 1
ATOM 8133 C CA . ARG B 1 396 ? -16 -10.781 -29.453 1 91.75 396 ARG B CA 1
ATOM 8134 C C . ARG B 1 396 ? -15.68 -10.039 -28.156 1 91.75 396 ARG B C 1
ATOM 8136 O O . ARG B 1 396 ? -16.562 -9.453 -27.547 1 91.75 396 ARG B O 1
ATOM 8143 N N . PHE B 1 397 ? -14.477 -10.133 -27.766 1 94.31 397 PHE B N 1
ATOM 8144 C CA . PHE B 1 397 ? -14.102 -9.602 -26.453 1 94.31 397 PHE B CA 1
ATOM 8145 C C . PHE B 1 397 ? -12.93 -8.633 -26.578 1 94.31 397 PHE B C 1
ATOM 8147 O O . PHE B 1 397 ? -12.086 -8.781 -27.469 1 94.31 397 PHE B O 1
ATOM 8154 N N . PRO B 1 398 ? -12.867 -7.637 -25.672 1 90.69 398 PRO B N 1
ATOM 8155 C CA . PRO B 1 398 ? -11.734 -6.707 -25.719 1 90.69 398 PRO B CA 1
ATOM 8156 C C . PRO B 1 398 ? -10.414 -7.371 -25.359 1 90.69 398 PRO B C 1
ATOM 8158 O O . PRO B 1 398 ? -9.352 -6.949 -25.828 1 90.69 398 PRO B O 1
ATOM 8161 N N . LYS B 1 399 ? -10.477 -8.391 -24.469 1 92.56 399 LYS B N 1
ATOM 8162 C CA . LYS B 1 399 ? -9.266 -9.07 -24.016 1 92.56 399 LYS B CA 1
ATOM 8163 C C . LYS B 1 399 ? -9.492 -10.57 -23.875 1 92.56 399 LYS B C 1
ATOM 8165 O O . LYS B 1 399 ? -10.516 -10.992 -23.328 1 92.56 399 LYS B O 1
ATOM 8170 N N . ALA B 1 400 ? -8.547 -11.328 -24.375 1 95.88 400 ALA B N 1
ATOM 8171 C CA . ALA B 1 400 ? -8.539 -12.781 -24.188 1 95.88 400 ALA B CA 1
ATOM 8172 C C . ALA B 1 400 ? -7.125 -13.344 -24.328 1 95.88 400 ALA B C 1
ATOM 8174 O O . ALA B 1 400 ? -6.316 -12.828 -25.094 1 95.88 400 ALA B O 1
ATOM 8175 N N . HIS B 1 401 ? -6.867 -14.266 -23.516 1 96 401 HIS B N 1
ATOM 8176 C CA . HIS B 1 401 ? -5.598 -14.945 -23.734 1 96 401 HIS B CA 1
ATOM 8177 C C . HIS B 1 401 ? -5.66 -16.391 -23.25 1 96 401 HIS B C 1
ATOM 8179 O O . HIS B 1 401 ? -6.461 -16.734 -22.375 1 96 401 HIS B O 1
ATOM 8185 N N . LEU B 1 402 ? -4.977 -17.25 -23.922 1 97.94 402 LEU B N 1
ATOM 8186 C CA . LEU B 1 402 ? -4.703 -18.625 -23.562 1 97.94 402 LEU B CA 1
ATOM 8187 C C . LEU B 1 402 ? -3.229 -18.812 -23.203 1 97.94 402 LEU B C 1
ATOM 8189 O O . LEU B 1 402 ? -2.357 -18.594 -24.062 1 97.94 402 LEU B O 1
ATOM 8193 N N . LEU B 1 403 ? -2.992 -19.188 -21.969 1 97.5 403 LEU B N 1
ATOM 8194 C CA . LEU B 1 403 ? -1.608 -19.344 -21.547 1 97.5 403 LEU B CA 1
ATOM 8195 C C . LEU B 1 403 ? -1.389 -20.719 -20.922 1 97.5 403 LEU B C 1
ATOM 8197 O O . LEU B 1 403 ? -2.332 -21.344 -20.422 1 97.5 403 LEU B O 1
ATOM 8201 N N . TRP B 1 404 ? -0.208 -21.266 -21.031 1 97.69 404 TRP B N 1
ATOM 8202 C CA . TRP B 1 404 ? 0.126 -22.422 -20.203 1 97.69 404 TRP B CA 1
ATOM 8203 C C . TRP B 1 404 ? 1.306 -22.109 -19.281 1 97.69 404 TRP B C 1
ATOM 8205 O O . TRP B 1 404 ? 2.199 -21.344 -19.641 1 97.69 404 TRP B O 1
ATOM 8215 N N . GLY B 1 405 ? 1.216 -22.594 -18.062 1 97.69 405 GLY B N 1
ATOM 8216 C CA . GLY B 1 405 ? 2.379 -22.734 -17.203 1 97.69 405 GLY B CA 1
ATOM 8217 C C . GLY B 1 405 ? 3.107 -24.047 -17.391 1 97.69 405 GLY B C 1
ATOM 8218 O O . GLY B 1 405 ? 2.484 -25.109 -17.422 1 97.69 405 GLY B O 1
ATOM 8219 N N . HIS B 1 406 ? 4.426 -23.953 -17.625 1 97.81 406 HIS B N 1
ATOM 8220 C CA . HIS B 1 406 ? 5.266 -25.094 -17.938 1 97.81 406 HIS B CA 1
ATOM 8221 C C . HIS B 1 406 ? 5.637 -25.875 -16.688 1 97.81 406 HIS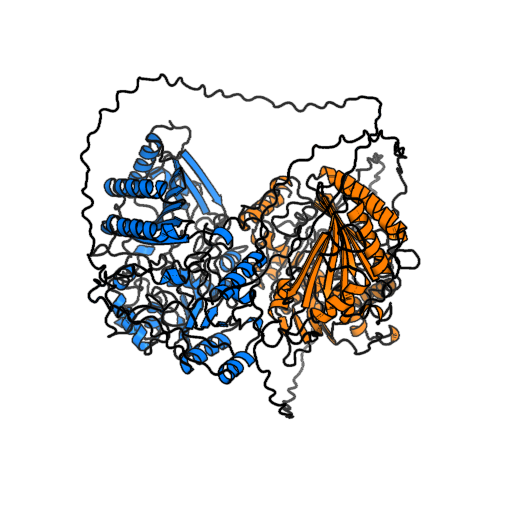 B C 1
ATOM 8223 O O . HIS B 1 406 ? 6.23 -25.312 -15.758 1 97.81 406 HIS B O 1
ATOM 8229 N N . ILE B 1 407 ? 5.184 -27.125 -16.594 1 97.38 407 ILE B N 1
ATOM 8230 C CA . ILE B 1 407 ? 5.598 -27.969 -15.484 1 97.38 407 ILE B CA 1
ATOM 8231 C C . ILE B 1 407 ? 6.324 -29.203 -16.016 1 97.38 407 ILE B C 1
ATOM 8233 O O . ILE B 1 407 ? 6.805 -29.203 -17.156 1 97.38 407 ILE B O 1
ATOM 8237 N N . GLY B 1 408 ? 6.473 -30.203 -15.281 1 96.38 408 GLY B N 1
ATOM 8238 C CA . GLY B 1 408 ? 7.383 -31.297 -15.562 1 96.38 408 GLY B CA 1
ATOM 8239 C C . GLY B 1 408 ? 8.695 -31.203 -14.797 1 96.38 408 GLY B C 1
ATOM 8240 O O . GLY B 1 408 ? 8.828 -30.375 -13.891 1 96.38 408 GLY B O 1
ATOM 8241 N N . GLY B 1 409 ? 9.688 -32.031 -15.195 1 96.44 409 GLY B N 1
ATOM 8242 C CA . GLY B 1 409 ? 10.891 -32.031 -14.391 1 96.44 409 GLY B CA 1
ATOM 8243 C C . GLY B 1 409 ? 10.656 -32.469 -12.953 1 96.44 409 GLY B C 1
ATOM 8244 O O . GLY B 1 409 ? 10.07 -33.5 -12.703 1 96.44 409 GLY B O 1
ATOM 8245 N N . ALA B 1 410 ? 10.945 -31.609 -12.062 1 96.88 410 ALA B N 1
ATOM 8246 C CA . ALA B 1 410 ? 10.836 -31.938 -10.641 1 96.88 410 ALA B CA 1
ATOM 8247 C C . ALA B 1 410 ? 9.375 -32.125 -10.234 1 96.88 410 ALA B C 1
ATOM 8249 O O . ALA B 1 410 ? 9.094 -32.844 -9.266 1 96.88 410 ALA B O 1
ATOM 8250 N N . THR B 1 411 ? 8.414 -31.578 -10.93 1 96.88 411 THR B N 1
ATOM 8251 C CA . THR B 1 411 ? 7.012 -31.703 -10.562 1 96.88 411 THR B CA 1
ATOM 8252 C C . THR B 1 411 ? 6.496 -33.094 -10.844 1 96.88 411 THR B C 1
ATOM 8254 O O . THR B 1 411 ? 5.441 -33.5 -10.344 1 96.88 411 THR B O 1
ATOM 8257 N N . ALA B 1 412 ? 7.227 -33.875 -11.672 1 95.44 412 ALA B N 1
ATOM 8258 C CA . ALA B 1 412 ? 6.789 -35.188 -12.078 1 95.44 412 ALA B CA 1
ATOM 8259 C C . ALA B 1 412 ? 7.367 -36.281 -11.164 1 95.44 412 ALA B C 1
ATOM 8261 O O . ALA B 1 412 ? 7.02 -37.438 -11.281 1 95.44 412 ALA B O 1
ATOM 8262 N N . VAL B 1 413 ? 8.18 -35.906 -10.266 1 93.94 413 VAL B N 1
ATOM 8263 C CA . VAL B 1 413 ? 8.914 -36.875 -9.445 1 93.94 413 VAL B CA 1
ATOM 8264 C C . VAL B 1 413 ? 7.98 -37.438 -8.383 1 93.94 413 VAL B C 1
ATOM 8266 O O . VAL B 1 413 ? 7.91 -38.656 -8.203 1 93.94 413 VAL B O 1
ATOM 8269 N N . PRO B 1 414 ? 7.18 -36.656 -7.621 1 93.12 414 PRO B N 1
ATOM 8270 C CA . PRO B 1 414 ? 6.266 -37.25 -6.637 1 93.12 414 PRO B CA 1
ATOM 8271 C C . PRO B 1 414 ? 5.199 -38.125 -7.277 1 93.12 414 PRO B C 1
ATOM 8273 O O . PRO B 1 414 ? 4.773 -37.875 -8.406 1 93.12 414 PRO B O 1
ATOM 8276 N N . ALA B 1 415 ? 4.77 -39.062 -6.512 1 93.06 415 ALA B N 1
ATOM 8277 C CA . ALA B 1 415 ? 3.662 -39.906 -6.965 1 93.06 415 ALA B CA 1
ATOM 8278 C C . ALA B 1 415 ? 2.369 -39.094 -7.062 1 93.06 415 ALA B C 1
ATOM 8280 O O . ALA B 1 415 ? 2.234 -38.031 -6.426 1 93.06 415 ALA B O 1
ATOM 8281 N N . ALA B 1 416 ? 1.421 -39.594 -7.855 1 93.94 416 ALA B N 1
ATOM 8282 C CA . ALA B 1 416 ? 0.155 -38.906 -8.086 1 93.94 416 ALA B CA 1
ATOM 8283 C C . ALA B 1 416 ? -0.639 -38.781 -6.793 1 93.94 416 ALA B C 1
ATOM 8285 O O . ALA B 1 416 ? -1.505 -37.906 -6.684 1 93.94 416 ALA B O 1
ATOM 8286 N N . ASN B 1 417 ? -0.358 -39.625 -5.812 1 93.31 417 ASN B N 1
ATOM 8287 C CA . ASN B 1 417 ? -1.11 -39.562 -4.566 1 93.31 417 ASN B CA 1
ATOM 8288 C C . ASN B 1 417 ? -0.271 -38.969 -3.434 1 93.31 417 ASN B C 1
ATOM 8290 O O . ASN B 1 417 ? -0.674 -39 -2.27 1 93.31 417 ASN B O 1
ATOM 8294 N N . ALA B 1 418 ? 0.938 -38.406 -3.748 1 92.69 418 ALA B N 1
ATOM 8295 C CA . ALA B 1 418 ? 1.803 -37.812 -2.738 1 92.69 418 ALA B CA 1
ATOM 8296 C C . ALA B 1 418 ? 1.168 -36.562 -2.152 1 92.69 418 ALA B C 1
ATOM 8298 O O . ALA B 1 418 ? 1.423 -36.219 -0.997 1 92.69 418 ALA B O 1
ATOM 8299 N N . THR B 1 419 ? 0.396 -35.844 -2.926 1 94.69 419 THR B N 1
ATOM 8300 C CA . THR B 1 419 ? -0.419 -34.688 -2.564 1 94.69 419 THR B CA 1
ATOM 8301 C C . THR B 1 419 ? -1.789 -34.781 -3.232 1 94.69 419 THR B C 1
ATOM 8303 O O . THR B 1 419 ? -2.021 -35.625 -4.09 1 94.69 419 THR B O 1
ATOM 8306 N N . PRO B 1 420 ? -2.664 -33.875 -2.863 1 97 420 PRO B N 1
ATOM 8307 C CA . PRO B 1 420 ? -3.979 -33.875 -3.51 1 97 420 PRO B CA 1
ATOM 8308 C C . PRO B 1 420 ? -3.902 -33.562 -5 1 97 420 PRO B C 1
ATOM 8310 O O . PRO B 1 420 ? -4.828 -33.875 -5.75 1 97 420 PRO B O 1
ATOM 8313 N N . PHE B 1 421 ? -2.889 -32.906 -5.477 1 97.06 421 PHE B N 1
ATOM 8314 C CA . PHE B 1 421 ? -2.688 -32.656 -6.898 1 97.06 421 PHE B CA 1
ATOM 8315 C C . PHE B 1 421 ? -2.213 -33.906 -7.613 1 97.06 421 PHE B C 1
ATOM 8317 O O . PHE B 1 421 ? -1.055 -34.312 -7.477 1 97.06 421 PHE B O 1
ATOM 8324 N N . PRO B 1 422 ? -2.994 -34.5 -8.453 1 97.06 422 PRO B N 1
ATOM 8325 C CA . PRO B 1 422 ? -2.676 -35.844 -8.992 1 97.06 422 PRO B CA 1
ATOM 8326 C C . PRO B 1 422 ? -1.999 -35.781 -10.359 1 97.06 422 PRO B C 1
ATOM 8328 O O . PRO B 1 422 ? -1.461 -36.781 -10.836 1 97.06 422 PRO B O 1
ATOM 8331 N N . TRP B 1 423 ? -1.996 -34.688 -11.031 1 97.75 423 TRP B N 1
ATOM 8332 C CA . TRP B 1 423 ? -1.662 -34.625 -12.453 1 97.75 423 TRP B CA 1
ATOM 8333 C C . TRP B 1 423 ? -0.166 -34.406 -12.648 1 97.75 423 TRP B C 1
ATOM 8335 O O . TRP B 1 423 ? 0.245 -33.469 -13.352 1 97.75 423 TRP B O 1
ATOM 8345 N N . ARG B 1 424 ? 0.6 -35.344 -12.141 1 96.38 424 ARG B N 1
ATOM 8346 C CA . ARG B 1 424 ? 2.057 -35.25 -12.141 1 96.38 424 ARG B CA 1
ATOM 8347 C C . ARG B 1 424 ? 2.629 -35.531 -13.523 1 96.38 424 ARG B C 1
ATOM 8349 O O . ARG B 1 424 ? 3.779 -35.188 -13.805 1 96.38 424 ARG B O 1
ATOM 8356 N N . GLU B 1 425 ? 1.842 -36.094 -14.398 1 96.06 425 GLU B N 1
ATOM 8357 C CA . GLU B 1 425 ? 2.271 -36.375 -15.773 1 96.06 425 GLU B CA 1
ATOM 8358 C C . GLU B 1 425 ? 2.092 -35.125 -16.656 1 96.06 425 GLU B C 1
ATOM 8360 O O . GLU B 1 425 ? 2.555 -35.094 -17.797 1 96.06 425 GLU B O 1
ATOM 8365 N N . GLY B 1 426 ? 1.376 -34.156 -16.109 1 96.88 426 GLY B N 1
ATOM 8366 C CA . GLY B 1 426 ? 1.15 -32.938 -16.859 1 96.88 426 GLY B CA 1
ATOM 8367 C C . GLY B 1 426 ? 2.436 -32.219 -17.25 1 96.88 426 GLY B C 1
ATOM 8368 O O . GLY B 1 426 ? 3.443 -32.312 -16.547 1 96.88 426 GLY B O 1
ATOM 8369 N N . ARG B 1 427 ? 2.414 -31.453 -18.375 1 97.38 427 ARG B N 1
ATOM 8370 C CA . ARG B 1 427 ? 3.545 -30.656 -18.844 1 97.38 427 ARG B CA 1
ATOM 8371 C C . ARG B 1 427 ? 3.137 -29.203 -19.078 1 97.38 427 ARG B C 1
ATOM 8373 O O . ARG B 1 427 ? 3.955 -28.297 -18.922 1 97.38 427 ARG B O 1
ATOM 8380 N N . TYR B 1 428 ? 1.899 -29.031 -19.453 1 97.88 428 TYR B N 1
ATOM 8381 C CA . TYR B 1 428 ? 1.372 -27.719 -19.766 1 97.88 428 TYR B CA 1
ATOM 8382 C C . TYR B 1 428 ? 0.078 -27.438 -19.016 1 97.88 428 TYR B C 1
ATOM 8384 O O . TYR B 1 428 ? -0.952 -28.062 -19.281 1 97.88 428 TYR B O 1
ATOM 8392 N N . VAL B 1 429 ? 0.089 -26.516 -18.047 1 98.56 429 VAL B N 1
ATOM 8393 C CA . VAL B 1 429 ? -1.101 -26.141 -17.297 1 98.56 429 VAL B CA 1
ATOM 8394 C C . VAL B 1 429 ? -1.734 -24.906 -17.938 1 98.56 429 VAL B C 1
ATOM 8396 O O . VAL B 1 429 ? -1.255 -23.781 -17.75 1 98.56 429 VAL B O 1
ATOM 8399 N N . PHE B 1 430 ? -2.84 -25.094 -18.578 1 98.38 430 PHE B N 1
ATOM 8400 C CA . PHE B 1 430 ? -3.445 -24.047 -19.391 1 98.38 430 PHE B CA 1
ATOM 8401 C C . PHE B 1 430 ? -4.469 -23.266 -18.594 1 98.38 430 PHE B C 1
ATOM 8403 O O . PHE B 1 430 ? -5.172 -23.828 -17.75 1 98.38 430 PHE B O 1
ATOM 8410 N N . ASN B 1 431 ? -4.555 -22 -18.844 1 97.56 431 ASN B N 1
ATOM 8411 C CA . ASN B 1 431 ? -5.586 -21.062 -18.422 1 97.56 431 ASN B CA 1
ATOM 8412 C C . ASN B 1 431 ? -6.105 -20.234 -19.578 1 97.56 431 ASN B C 1
ATOM 8414 O O . ASN B 1 431 ? -5.324 -19.594 -20.281 1 97.56 431 ASN B O 1
ATOM 8418 N N . LEU B 1 432 ? -7.359 -20.312 -19.875 1 98 432 LEU B N 1
ATOM 8419 C CA . LEU B 1 432 ? -8.016 -19.422 -20.828 1 98 432 LEU B CA 1
ATOM 8420 C C . LEU B 1 432 ? -8.812 -18.344 -20.109 1 98 432 LEU B C 1
ATOM 8422 O O . LEU B 1 432 ? -9.711 -18.641 -19.328 1 98 432 LEU B O 1
ATOM 8426 N N . LYS B 1 433 ? -8.422 -17.109 -20.375 1 96.31 433 LYS B N 1
ATOM 8427 C CA . LYS B 1 433 ? -9.07 -15.945 -19.766 1 96.31 433 LYS B CA 1
ATOM 8428 C C . LYS B 1 433 ? -9.773 -15.094 -20.812 1 96.31 433 LYS B C 1
ATOM 8430 O O . LYS B 1 433 ? -9.219 -14.82 -21.891 1 96.31 433 LYS B O 1
ATOM 8435 N N . VAL B 1 434 ? -11 -14.719 -20.516 1 95.88 434 VAL B N 1
ATOM 8436 C CA . VAL B 1 434 ? -11.719 -13.734 -21.328 1 95.88 434 VAL B CA 1
ATOM 8437 C C . VAL B 1 434 ? -12.172 -12.578 -20.438 1 95.88 434 VAL B C 1
ATOM 8439 O O . VAL B 1 434 ? -12.609 -12.781 -19.312 1 95.88 434 VAL B O 1
ATOM 8442 N N . GLY B 1 435 ? -11.914 -11.391 -20.938 1 94.06 435 GLY B N 1
ATOM 8443 C CA . GLY B 1 435 ? -12.359 -10.18 -20.266 1 94.06 435 GLY B CA 1
ATOM 8444 C C . GLY B 1 435 ? -13.32 -9.352 -21.094 1 94.06 435 GLY B C 1
ATOM 8445 O O . GLY B 1 435 ? -13.219 -9.328 -22.328 1 94.06 435 GLY B O 1
ATOM 8446 N N . TRP B 1 436 ? -14.289 -8.695 -20.344 1 92.62 436 TRP B N 1
ATOM 8447 C CA . TRP B 1 436 ? -15.242 -7.848 -21.047 1 92.62 436 TRP B CA 1
ATOM 8448 C C . TRP B 1 436 ? -15.648 -6.652 -20.188 1 92.62 436 TRP B C 1
ATOM 8450 O O . TRP B 1 436 ? -15.359 -6.621 -18.984 1 92.62 436 TRP B O 1
ATOM 8460 N N . ARG B 1 437 ? -16.219 -5.648 -20.719 1 89 437 ARG B N 1
ATOM 8461 C CA . ARG B 1 437 ? -16.547 -4.406 -20.031 1 89 437 ARG B CA 1
ATOM 8462 C C . ARG B 1 437 ? -18.062 -4.254 -19.859 1 89 437 ARG B C 1
ATOM 8464 O O . ARG B 1 437 ? -18.531 -3.699 -18.859 1 89 437 ARG B O 1
ATOM 8471 N N . ASP B 1 438 ? -18.812 -4.746 -20.812 1 87.56 438 ASP B N 1
ATOM 8472 C CA . ASP B 1 438 ? -20.266 -4.668 -20.781 1 87.56 438 ASP B CA 1
ATOM 8473 C C . ASP B 1 438 ? -20.859 -5.883 -20.078 1 87.56 438 ASP B C 1
ATOM 8475 O O . ASP B 1 438 ? -20.672 -7.02 -20.516 1 87.56 438 ASP B O 1
ATOM 8479 N N . PRO B 1 439 ? -21.609 -5.602 -19.047 1 83.81 439 PRO B N 1
ATOM 8480 C CA . PRO B 1 439 ? -22.188 -6.727 -18.312 1 83.81 439 PRO B CA 1
ATOM 8481 C C . PRO B 1 439 ? -23.031 -7.637 -19.203 1 83.81 439 PRO B C 1
ATOM 8483 O O . PRO B 1 439 ? -23.156 -8.836 -18.938 1 83.81 439 PRO B O 1
ATOM 8486 N N . ARG B 1 440 ? -23.594 -7.152 -20.359 1 84.88 440 ARG B N 1
ATOM 8487 C CA . ARG B 1 440 ? -24.453 -7.906 -21.281 1 84.88 440 ARG B CA 1
ATOM 8488 C C . ARG B 1 440 ? -23.656 -8.977 -22.016 1 84.88 440 ARG B C 1
ATOM 8490 O O . ARG B 1 440 ? -24.234 -9.906 -22.578 1 84.88 440 ARG B O 1
ATOM 8497 N N . ASP B 1 441 ? -22.234 -8.875 -21.859 1 90.44 441 ASP B N 1
ATOM 8498 C CA . ASP B 1 441 ? -21.375 -9.812 -22.578 1 90.44 441 ASP B CA 1
ATOM 8499 C C . ASP B 1 441 ? -21.078 -11.047 -21.734 1 90.44 441 ASP B C 1
ATOM 8501 O O . ASP B 1 441 ? -20.359 -11.945 -22.172 1 90.44 441 ASP B O 1
ATOM 8505 N N . GLY B 1 442 ? -21.656 -11.133 -20.625 1 90.5 442 GLY B N 1
ATOM 8506 C CA . GLY B 1 442 ? -21.438 -12.25 -19.719 1 90.5 442 GLY B CA 1
ATOM 8507 C C . GLY B 1 442 ? -21.906 -13.578 -20.281 1 90.5 442 GLY B C 1
ATOM 8508 O O . GLY B 1 442 ? -21.188 -14.578 -20.203 1 90.5 442 GLY B O 1
ATOM 8509 N N . ALA B 1 443 ? -23.031 -13.492 -20.859 1 90.81 443 ALA B N 1
ATOM 8510 C CA . ALA B 1 443 ? -23.578 -14.711 -21.438 1 90.81 443 ALA B CA 1
ATOM 8511 C C . ALA B 1 443 ? -22.719 -15.195 -22.609 1 90.81 443 ALA B C 1
ATOM 8513 O O . ALA B 1 443 ? -22.484 -16.391 -22.766 1 90.81 443 ALA B O 1
ATOM 8514 N N . ALA B 1 444 ? -22.328 -14.227 -23.391 1 93.56 444 ALA B N 1
ATOM 8515 C CA . ALA B 1 444 ? -21.453 -14.578 -24.5 1 93.56 444 ALA B CA 1
ATOM 8516 C C . ALA B 1 444 ? -20.141 -15.156 -24.016 1 93.56 444 ALA B C 1
ATOM 8518 O O . ALA B 1 444 ? -19.594 -16.078 -24.609 1 93.56 444 ALA B O 1
ATOM 8519 N N . ALA B 1 445 ? -19.641 -14.641 -23.016 1 94.69 445 ALA B N 1
ATOM 8520 C CA . ALA B 1 445 ? -18.406 -15.141 -22.406 1 94.69 445 ALA B CA 1
ATOM 8521 C C . ALA B 1 445 ? -18.578 -16.562 -21.906 1 94.69 445 ALA B C 1
ATOM 8523 O O . ALA B 1 445 ? -17.719 -17.422 -22.141 1 94.69 445 ALA B O 1
ATOM 8524 N N . ASP B 1 446 ? -19.688 -16.812 -21.312 1 93.38 446 ASP B N 1
ATOM 8525 C CA . ASP B 1 446 ? -19.984 -18.156 -20.797 1 93.38 446 ASP B CA 1
ATOM 8526 C C . ASP B 1 446 ? -20.078 -19.172 -21.938 1 93.38 446 ASP B C 1
ATOM 8528 O O . ASP B 1 446 ? -19.5 -20.266 -21.844 1 93.38 446 ASP B O 1
ATOM 8532 N N . GLU B 1 447 ? -20.75 -18.75 -22.891 1 94.5 447 GLU B N 1
ATOM 8533 C CA . GLU B 1 447 ? -20.906 -19.625 -24.047 1 94.5 447 GLU B CA 1
ATOM 8534 C C . GLU B 1 447 ? -19.547 -19.938 -24.688 1 94.5 447 GLU B C 1
ATOM 8536 O O . GLU B 1 447 ? -19.266 -21.094 -25 1 94.5 447 GLU B O 1
ATOM 8541 N N . PHE B 1 448 ? -18.844 -18.953 -24.844 1 96.56 448 PHE B N 1
ATOM 8542 C CA . PHE B 1 448 ? -17.516 -19.109 -25.438 1 96.56 448 PHE B CA 1
ATOM 8543 C C . PHE B 1 448 ? -16.641 -20.031 -24.594 1 96.56 448 PHE B C 1
ATOM 8545 O O . PHE B 1 448 ? -16.016 -20.953 -25.125 1 96.56 448 PHE B O 1
ATOM 8552 N N . LEU B 1 449 ? -16.578 -19.828 -23.344 1 96.75 449 LEU B N 1
ATOM 8553 C CA . LEU B 1 449 ? -15.703 -20.594 -22.453 1 96.75 449 LEU B CA 1
ATOM 8554 C C . LEU B 1 449 ? -16.172 -22.047 -22.344 1 96.75 449 LEU B C 1
ATOM 8556 O O . LEU B 1 449 ? -15.352 -22.953 -22.25 1 96.75 449 LEU B O 1
ATOM 8560 N N . ASN B 1 450 ? -17.438 -22.203 -22.359 1 93.38 450 ASN B N 1
ATOM 8561 C CA . ASN B 1 450 ? -17.969 -23.562 -22.328 1 93.38 450 ASN B CA 1
ATOM 8562 C C . ASN B 1 450 ? -17.609 -24.344 -23.594 1 93.38 450 ASN B C 1
ATOM 8564 O O . ASN B 1 450 ? -17.219 -25.516 -23.531 1 93.38 450 ASN B O 1
ATOM 8568 N N . ALA B 1 451 ? -17.75 -23.672 -24.656 1 93.94 451 ALA B N 1
ATOM 8569 C CA . ALA B 1 451 ? -17.375 -24.297 -25.922 1 93.94 451 ALA B CA 1
ATOM 8570 C C . ALA B 1 451 ? -15.875 -24.594 -25.953 1 93.94 451 ALA B C 1
ATOM 8572 O O . ALA B 1 451 ? -15.461 -25.656 -26.438 1 93.94 451 ALA B O 1
ATOM 8573 N N . ALA B 1 452 ? -15.141 -23.672 -25.516 1 96.69 452 ALA B N 1
ATOM 8574 C CA . ALA B 1 452 ? -13.688 -23.859 -25.484 1 96.69 452 ALA B CA 1
ATOM 8575 C C . ALA B 1 452 ? -13.312 -25.016 -24.562 1 96.69 452 ALA B C 1
ATOM 8577 O O . ALA B 1 452 ? -12.398 -25.797 -24.891 1 96.69 452 ALA B O 1
ATOM 8578 N N . ARG B 1 453 ? -13.938 -25.125 -23.484 1 94.69 453 ARG B N 1
ATOM 8579 C CA . ARG B 1 453 ? -13.68 -26.219 -22.562 1 94.69 453 ARG B CA 1
ATOM 8580 C C . ARG B 1 453 ? -13.898 -27.562 -23.234 1 94.69 453 ARG B C 1
ATOM 8582 O O . ARG B 1 453 ? -13.055 -28.469 -23.125 1 94.69 453 ARG B O 1
ATOM 8589 N N . LEU B 1 454 ? -14.953 -27.703 -23.922 1 90.88 454 LEU B N 1
ATOM 8590 C CA . LEU B 1 454 ? -15.281 -28.969 -24.578 1 90.88 454 LEU B CA 1
ATOM 8591 C C . LEU B 1 454 ? -14.242 -29.297 -25.656 1 90.88 454 LEU B C 1
ATOM 8593 O O . LEU B 1 454 ? -13.82 -30.453 -25.781 1 90.88 454 LEU B O 1
ATOM 8597 N N . THR B 1 455 ? -13.812 -28.297 -26.297 1 92.81 455 THR B N 1
ATOM 8598 C CA . THR B 1 455 ? -12.875 -28.484 -27.391 1 92.81 455 THR B CA 1
ATOM 8599 C C . THR B 1 455 ? -11.484 -28.797 -26.875 1 92.81 455 THR B C 1
ATOM 8601 O O . THR B 1 455 ? -10.844 -29.75 -27.328 1 92.81 455 THR B O 1
ATOM 8604 N N . LEU B 1 456 ? -11.062 -28.078 -25.906 1 94.12 456 LEU B N 1
ATOM 8605 C CA . LEU B 1 456 ? -9.672 -28.125 -25.5 1 94.12 456 LEU B CA 1
ATOM 8606 C C . LEU B 1 456 ? -9.453 -29.219 -24.469 1 94.12 456 LEU B C 1
ATOM 8608 O O . LEU B 1 456 ? -8.375 -29.828 -24.406 1 94.12 456 LEU B O 1
ATOM 8612 N N . SER B 1 457 ? -10.445 -29.516 -23.672 1 90.38 457 SER B N 1
ATOM 8613 C CA . SER B 1 457 ? -10.281 -30.5 -22.609 1 90.38 457 SER B CA 1
ATOM 8614 C C . SER B 1 457 ? -10.141 -31.906 -23.188 1 90.38 457 SER B C 1
ATOM 8616 O O . SER B 1 457 ? -9.656 -32.812 -22.5 1 90.38 457 SER B O 1
ATOM 8618 N N . ALA B 1 458 ? -10.516 -32.062 -24.406 1 92.06 458 ALA B N 1
ATOM 8619 C CA . ALA B 1 458 ? -10.391 -33.375 -25.062 1 92.06 458 ALA B CA 1
ATOM 8620 C C . ALA B 1 458 ? -8.93 -33.781 -25.141 1 92.06 458 ALA B C 1
ATOM 8622 O O . ALA B 1 458 ? -8.633 -34.969 -25.297 1 92.06 458 ALA B O 1
ATOM 8623 N N . HIS B 1 459 ? -8.055 -32.844 -24.938 1 94.88 459 HIS B N 1
ATOM 8624 C CA . HIS B 1 459 ? -6.625 -33.125 -25.031 1 94.88 459 HIS B CA 1
ATOM 8625 C C . HIS B 1 459 ? -6.008 -33.281 -23.641 1 94.88 459 HIS B C 1
ATOM 8627 O O . HIS B 1 459 ? -4.82 -33.562 -23.516 1 94.88 459 HIS B O 1
ATOM 8633 N N . ALA B 1 460 ? -6.742 -33.125 -22.594 1 96.94 460 ALA B N 1
ATOM 8634 C CA . ALA B 1 460 ? -6.219 -33.062 -21.234 1 96.94 460 ALA B CA 1
ATOM 8635 C C . ALA B 1 460 ? -5.809 -34.438 -20.734 1 96.94 460 ALA B C 1
ATOM 8637 O O . ALA B 1 460 ? -6.328 -35.469 -21.219 1 96.94 460 ALA B O 1
ATOM 8638 N N . VAL B 1 461 ? -4.848 -34.469 -19.844 1 96.88 461 VAL B N 1
ATOM 8639 C CA . VAL B 1 461 ? -4.461 -35.719 -19.203 1 96.88 461 VAL B CA 1
ATOM 8640 C C . VAL B 1 461 ? -5.578 -36.188 -18.281 1 96.88 461 VAL B C 1
ATOM 8642 O O . VAL B 1 461 ? -6.539 -35.469 -18.031 1 96.88 461 VAL B O 1
ATOM 8645 N N . GLY B 1 462 ? -5.418 -37.406 -17.812 1 94.5 462 GLY B N 1
ATOM 8646 C CA . GLY B 1 462 ? -6.445 -38.031 -17.016 1 94.5 462 GLY B CA 1
ATOM 8647 C C . GLY B 1 462 ? -7.25 -39.062 -17.797 1 94.5 462 GLY B C 1
ATOM 8648 O O . GLY B 1 462 ? -7.453 -38.906 -19.016 1 94.5 462 GLY B O 1
ATOM 8649 N N . PRO B 1 463 ? -7.766 -40.031 -17.188 1 93.25 463 PRO B N 1
ATOM 8650 C CA . PRO B 1 463 ? -8.461 -41.094 -17.891 1 93.25 463 PRO B CA 1
ATOM 8651 C C . PRO B 1 463 ? -9.695 -40.594 -18.641 1 93.25 463 PRO B C 1
ATOM 8653 O O . PRO B 1 463 ? -10.039 -41.125 -19.703 1 93.25 463 PRO B O 1
ATOM 8656 N N . ALA B 1 464 ? -10.32 -39.562 -18.188 1 93 464 ALA B N 1
ATOM 8657 C CA . ALA B 1 464 ? -11.508 -39 -18.828 1 93 464 ALA B CA 1
ATOM 8658 C C . ALA B 1 464 ? -11.219 -37.625 -19.422 1 93 464 ALA B C 1
ATOM 8660 O O . ALA B 1 464 ? -12.141 -36.875 -19.688 1 93 464 ALA B O 1
ATOM 8661 N N . HIS B 1 465 ? -9.891 -37.281 -19.516 1 94.5 465 HIS B N 1
ATOM 8662 C CA . HIS B 1 465 ?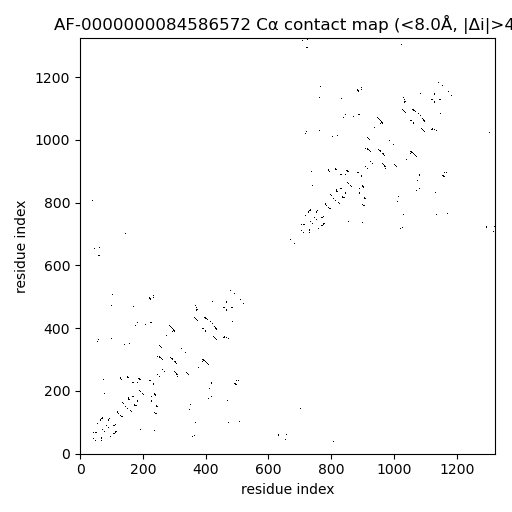 -9.484 -36 -20.016 1 94.5 465 HIS B CA 1
ATOM 8663 C C . HIS B 1 465 ? -10.023 -34.875 -19.141 1 94.5 465 HIS B C 1
ATOM 8665 O O . HIS B 1 465 ? -10.578 -33.875 -19.656 1 94.5 465 HIS B O 1
ATOM 8671 N N . GLU B 1 466 ? -9.891 -35.062 -17.828 1 94.75 466 GLU B N 1
ATOM 8672 C CA . GLU B 1 466 ? -10.609 -34.188 -16.906 1 94.75 466 GLU B CA 1
ATOM 8673 C C . GLU B 1 466 ? -9.648 -33.25 -16.188 1 94.75 466 GLU B C 1
ATOM 8675 O O . GLU B 1 466 ? -10.086 -32.406 -15.398 1 94.75 466 GLU B O 1
ATOM 8680 N N . ALA B 1 467 ? -8.406 -33.344 -16.422 1 98.06 467 ALA B N 1
ATOM 8681 C CA . ALA B 1 467 ? -7.414 -32.656 -15.602 1 98.06 467 ALA B CA 1
ATOM 8682 C C . ALA B 1 467 ? -7.582 -31.156 -15.688 1 98.06 467 ALA B C 1
ATOM 8684 O O . ALA B 1 467 ? -7.637 -30.594 -16.797 1 98.06 467 ALA B O 1
ATOM 8685 N N . ALA B 1 468 ? -7.691 -30.5 -14.586 1 97.94 468 ALA B N 1
ATOM 8686 C CA . ALA B 1 468 ? -7.715 -29.047 -14.422 1 97.94 468 ALA B CA 1
ATOM 8687 C C . ALA B 1 468 ? -6.91 -28.625 -13.195 1 97.94 468 ALA B C 1
ATOM 8689 O O . ALA B 1 468 ? -6.469 -29.469 -12.414 1 97.94 468 ALA B O 1
ATOM 8690 N N . TYR B 1 469 ? -6.613 -27.391 -13.102 1 98.12 469 TYR B N 1
ATOM 8691 C CA . TYR B 1 469 ? -5.734 -26.875 -12.062 1 98.12 469 TYR B CA 1
ATOM 8692 C C . TYR B 1 469 ? -6.516 -26.031 -11.055 1 98.12 469 TYR B C 1
ATOM 8694 O O . TYR B 1 469 ? -7.141 -25.031 -11.414 1 98.12 469 TYR B O 1
ATOM 8702 N N . LEU B 1 470 ? -6.43 -26.359 -9.82 1 97.62 470 LEU B N 1
ATOM 8703 C CA . LEU B 1 470 ? -7.234 -25.781 -8.75 1 97.62 470 LEU B CA 1
ATOM 8704 C C . LEU B 1 470 ? -7.02 -24.281 -8.648 1 97.62 470 LEU B C 1
ATOM 8706 O O . LEU B 1 470 ? -7.973 -23.516 -8.461 1 97.62 470 LEU B O 1
ATOM 8710 N N . ASN B 1 471 ? -5.75 -23.75 -8.711 1 97.56 471 ASN B N 1
ATOM 8711 C CA . ASN B 1 471 ? -5.477 -22.328 -8.562 1 97.56 471 ASN B CA 1
ATOM 8712 C C . ASN B 1 471 ? -6.035 -21.516 -9.734 1 97.56 471 ASN B C 1
ATOM 8714 O O . ASN B 1 471 ? -6.105 -20.297 -9.672 1 97.56 471 ASN B O 1
ATOM 8718 N N . TYR B 1 472 ? -6.395 -22.219 -10.797 1 97.25 472 TYR B N 1
ATOM 8719 C CA . TYR B 1 472 ? -7.156 -21.594 -11.875 1 97.25 472 TYR B CA 1
ATOM 8720 C C . TYR B 1 472 ? -8.625 -22 -11.805 1 97.25 472 TYR B C 1
ATOM 8722 O O . TYR B 1 472 ? -9.195 -22.484 -12.781 1 97.25 472 TYR B O 1
ATOM 8730 N N . ILE B 1 473 ? -9.203 -21.703 -10.742 1 95.25 473 ILE B N 1
ATOM 8731 C CA . ILE B 1 473 ? -10.508 -22.219 -10.344 1 95.25 473 ILE B CA 1
ATOM 8732 C C . ILE B 1 473 ? -11.57 -21.734 -11.32 1 95.25 473 ILE B C 1
ATOM 8734 O O . ILE B 1 473 ? -11.555 -20.578 -11.734 1 95.25 473 ILE B O 1
ATOM 8738 N N . ASP B 1 474 ? -12.398 -22.609 -11.742 1 95.31 474 ASP B N 1
ATOM 8739 C CA . ASP B 1 474 ? -13.586 -22.375 -12.562 1 95.31 474 ASP B CA 1
ATOM 8740 C C . ASP B 1 474 ? -14.859 -22.688 -11.789 1 95.31 474 ASP B C 1
ATOM 8742 O O . ASP B 1 474 ? -15.195 -23.859 -11.57 1 95.31 474 ASP B O 1
ATOM 8746 N N . PRO B 1 475 ? -15.578 -21.625 -11.461 1 92.62 475 PRO B N 1
ATOM 8747 C CA . PRO B 1 475 ? -16.781 -21.859 -10.648 1 92.62 475 PRO B CA 1
ATOM 8748 C C . PRO B 1 475 ? -17.844 -22.672 -11.391 1 92.62 475 PRO B C 1
ATOM 8750 O O . PRO B 1 475 ? -18.781 -23.188 -10.766 1 92.62 475 PRO B O 1
ATOM 8753 N N . GLN B 1 476 ? -17.688 -22.875 -12.672 1 91.56 476 GLN B N 1
ATOM 8754 C CA . GLN B 1 476 ? -18.719 -23.578 -13.453 1 91.56 476 GLN B CA 1
ATOM 8755 C C . GLN B 1 476 ? -18.219 -24.938 -13.898 1 91.56 476 GLN B C 1
ATOM 8757 O O . GLN B 1 476 ? -18.875 -25.625 -14.688 1 91.56 476 GLN B O 1
ATOM 8762 N N . LEU B 1 477 ? -17.078 -25.312 -13.445 1 93.88 477 LEU B N 1
ATOM 8763 C CA . LEU B 1 477 ? -16.516 -26.594 -13.844 1 93.88 477 LEU B CA 1
ATOM 8764 C C . LEU B 1 477 ? -17.375 -27.75 -13.336 1 93.88 477 LEU B C 1
ATOM 8766 O O . LEU B 1 477 ? -17.516 -27.938 -12.125 1 93.88 477 LEU B O 1
ATOM 8770 N N . PRO B 1 478 ? -17.984 -28.469 -14.336 1 90.12 478 PRO B N 1
ATOM 8771 C CA . PRO B 1 478 ? -18.703 -29.641 -13.867 1 90.12 478 PRO B CA 1
ATOM 8772 C C . PRO B 1 478 ? -17.781 -30.719 -13.297 1 90.12 478 PRO B C 1
ATOM 8774 O O . PRO B 1 478 ? -16.625 -30.828 -13.727 1 90.12 478 PRO B O 1
ATOM 8777 N N . ASN B 1 479 ? -18.141 -31.438 -12.359 1 93.44 479 ASN B N 1
ATOM 8778 C CA . ASN B 1 479 ? -17.359 -32.5 -11.766 1 93.44 479 ASN B CA 1
ATOM 8779 C C . ASN B 1 479 ? -15.977 -32 -11.32 1 93.44 479 ASN B C 1
ATOM 8781 O O . ASN B 1 479 ? -14.961 -32.594 -11.68 1 93.44 479 ASN B O 1
ATOM 8785 N N . TRP B 1 480 ? -15.953 -30.844 -10.75 1 96.12 480 TRP B N 1
ATOM 8786 C CA . TRP B 1 480 ? -14.703 -30.203 -10.336 1 96.12 480 TRP B CA 1
ATOM 8787 C C . TRP B 1 480 ? -13.906 -31.109 -9.406 1 96.12 480 TRP B C 1
ATOM 8789 O O . TRP B 1 480 ? -12.672 -31.078 -9.406 1 96.12 480 TRP B O 1
ATOM 8799 N N . GLN B 1 481 ? -14.5 -32.062 -8.656 1 97 481 GLN B N 1
ATOM 8800 C CA . GLN B 1 481 ? -13.844 -33 -7.734 1 97 481 GLN B CA 1
ATOM 8801 C C . GLN B 1 481 ? -12.82 -33.844 -8.469 1 97 481 GLN B C 1
ATOM 8803 O O . GLN B 1 481 ? -11.656 -33.906 -8.07 1 97 481 GLN B O 1
ATOM 8808 N N . GLN B 1 482 ? -13.305 -34.406 -9.555 1 96.62 482 GLN B N 1
ATOM 8809 C CA . GLN B 1 482 ? -12.43 -35.25 -10.344 1 96.62 482 GLN B CA 1
ATOM 8810 C C . GLN B 1 482 ? -11.406 -34.438 -11.133 1 96.62 482 GLN B C 1
ATOM 8812 O O . GLN B 1 482 ? -10.273 -34.906 -11.336 1 96.62 482 GLN B O 1
ATOM 8817 N N . SER B 1 483 ? -11.812 -33.344 -11.578 1 97.62 483 SER B N 1
ATOM 8818 C CA . SER B 1 483 ? -10.93 -32.531 -12.398 1 97.62 483 SER B CA 1
ATOM 8819 C C . SER B 1 483 ? -9.75 -31.984 -11.594 1 97.62 483 SER B C 1
ATOM 8821 O O . SER B 1 483 ? -8.617 -31.969 -12.07 1 97.62 483 SER B O 1
ATOM 8823 N N . TYR B 1 484 ? -10.008 -31.578 -10.383 1 98.12 484 TYR B N 1
ATOM 8824 C CA . TYR B 1 484 ? -8.969 -30.953 -9.578 1 98.12 484 TYR B CA 1
ATOM 8825 C C . TYR B 1 484 ? -8.156 -32 -8.82 1 98.12 484 TYR B C 1
ATOM 8827 O O . TYR B 1 484 ? -6.949 -31.844 -8.625 1 98.12 484 TYR B O 1
ATOM 8835 N N . TYR B 1 485 ? -8.805 -33.156 -8.438 1 98 485 TYR B N 1
ATOM 8836 C CA . TYR B 1 485 ? -8.148 -34.031 -7.457 1 98 485 TYR B CA 1
ATOM 8837 C C . TYR B 1 485 ? -8.031 -35.438 -7.969 1 98 485 TYR B C 1
ATOM 8839 O O . TYR B 1 485 ? -7.332 -36.281 -7.375 1 98 485 TYR B O 1
ATOM 8847 N N . GLY B 1 486 ? -8.734 -35.812 -9.062 1 96.94 486 GLY B N 1
ATOM 8848 C CA . GLY B 1 486 ? -8.695 -37.156 -9.562 1 96.94 486 GLY B CA 1
ATOM 8849 C C . GLY B 1 486 ? -9.07 -38.188 -8.516 1 96.94 486 GLY B C 1
ATOM 8850 O O . GLY B 1 486 ? -10.078 -38.062 -7.824 1 96.94 486 GLY B O 1
ATOM 8851 N N . GLU B 1 487 ? -8.258 -39.188 -8.414 1 95.62 487 GLU B N 1
ATOM 8852 C CA . GLU B 1 487 ? -8.531 -40.312 -7.527 1 95.62 487 GLU B CA 1
ATOM 8853 C C . GLU B 1 487 ? -8.234 -39.969 -6.074 1 95.62 487 GLU B C 1
ATOM 8855 O O . GLU B 1 487 ? -8.555 -40.719 -5.16 1 95.62 487 GLU B O 1
ATOM 8860 N N . ASN B 1 488 ? -7.727 -38.781 -5.824 1 96.25 488 ASN B N 1
ATOM 8861 C CA . ASN B 1 488 ? -7.352 -38.375 -4.473 1 96.25 488 ASN B CA 1
ATOM 8862 C C . ASN B 1 488 ? -8.531 -37.781 -3.723 1 96.25 488 ASN B C 1
ATOM 8864 O O . ASN B 1 488 ? -8.461 -37.562 -2.508 1 96.25 488 ASN B O 1
ATOM 8868 N N . TYR B 1 489 ? -9.656 -37.5 -4.363 1 97.25 489 TYR B N 1
ATOM 8869 C CA . TYR B 1 489 ? -10.758 -36.75 -3.762 1 97.25 489 TYR B CA 1
ATOM 8870 C C . TYR B 1 489 ? -11.383 -37.531 -2.615 1 97.25 489 TYR B C 1
ATOM 8872 O O . TYR B 1 489 ? -11.672 -37 -1.556 1 97.25 489 TYR B O 1
ATOM 8880 N N . PRO B 1 490 ? -11.578 -38.906 -2.732 1 96.12 490 PRO B N 1
ATOM 8881 C CA . PRO B 1 490 ? -12.141 -39.625 -1.6 1 96.12 490 PRO B CA 1
ATOM 8882 C C . PRO B 1 490 ? -11.297 -39.5 -0.332 1 96.12 490 PRO B C 1
ATOM 8884 O O . PRO B 1 490 ? -11.852 -39.406 0.77 1 96.12 490 PRO B O 1
ATOM 8887 N N . ARG B 1 491 ? -10.031 -39.531 -0.527 1 95.12 491 ARG B N 1
ATOM 8888 C CA . ARG B 1 491 ? -9.148 -39.344 0.62 1 95.12 491 ARG B CA 1
ATOM 8889 C C . ARG B 1 491 ? -9.336 -38 1.272 1 95.12 491 ARG B C 1
ATOM 8891 O O . ARG B 1 491 ? -9.352 -37.875 2.5 1 95.12 491 ARG B O 1
ATOM 8898 N N . LEU B 1 492 ? -9.5 -36.938 0.488 1 97.38 492 LEU B N 1
ATOM 8899 C CA . LEU B 1 492 ? -9.758 -35.594 1.008 1 97.38 492 LEU B CA 1
ATOM 8900 C C . LEU B 1 492 ? -11.039 -35.562 1.828 1 97.38 492 LEU B C 1
ATOM 8902 O O . LEU B 1 492 ? -11.086 -34.938 2.896 1 97.38 492 LEU B O 1
ATOM 8906 N N . ARG B 1 493 ? -12.039 -36.25 1.368 1 97.44 493 ARG B N 1
ATOM 8907 C CA . ARG B 1 493 ? -13.312 -36.312 2.076 1 97.44 493 ARG B CA 1
ATOM 8908 C C . ARG B 1 493 ? -13.156 -37 3.426 1 97.44 493 ARG B C 1
ATOM 8910 O O . ARG B 1 493 ? -13.75 -36.562 4.422 1 97.44 493 ARG B O 1
ATOM 8917 N N . THR B 1 494 ? -12.383 -38 3.418 1 95.62 494 THR B N 1
ATOM 8918 C CA . THR B 1 494 ? -12.133 -38.75 4.66 1 95.62 494 THR B CA 1
ATOM 8919 C C . THR B 1 494 ? -11.406 -37.844 5.668 1 95.62 494 THR B C 1
ATOM 8921 O O . THR B 1 494 ? -11.766 -37.812 6.848 1 95.62 494 THR B O 1
ATOM 8924 N N . ILE B 1 495 ? -10.43 -37.156 5.219 1 96.44 495 ILE B N 1
ATOM 8925 C CA . ILE B 1 495 ? -9.68 -36.25 6.086 1 96.44 495 ILE B CA 1
ATOM 8926 C C . ILE B 1 495 ? -10.609 -35.156 6.621 1 96.44 495 ILE B C 1
ATOM 8928 O O . ILE B 1 495 ? -10.547 -34.812 7.801 1 96.44 495 ILE B O 1
ATOM 8932 N N . LYS B 1 496 ? -11.461 -34.625 5.754 1 97.12 496 LYS B N 1
ATOM 8933 C CA . LYS B 1 496 ? -12.438 -33.625 6.168 1 97.12 496 LYS B CA 1
ATOM 8934 C C . LYS B 1 496 ? -13.336 -34.156 7.281 1 97.12 496 LYS B C 1
ATOM 8936 O O . LYS B 1 496 ? -13.641 -33.438 8.234 1 97.12 496 LYS B O 1
ATOM 8941 N N . SER B 1 497 ? -13.727 -35.344 7.227 1 96.31 497 SER B N 1
ATOM 8942 C CA . SER B 1 497 ? -14.625 -35.938 8.211 1 96.31 497 SER B CA 1
ATOM 8943 C C . SER B 1 497 ? -13.969 -36.031 9.578 1 96.31 497 SER B C 1
ATOM 8945 O O . SER B 1 497 ? -14.648 -36 10.609 1 96.31 497 SER B O 1
ATOM 8947 N N . VAL B 1 498 ? -12.711 -36.094 9.586 1 95.5 498 VAL B N 1
ATOM 8948 C CA . VAL B 1 498 ? -11.961 -36.219 10.836 1 95.5 498 VAL B CA 1
ATOM 8949 C C . VAL B 1 498 ? -11.727 -34.812 11.422 1 95.5 498 VAL B C 1
ATOM 8951 O O . VAL B 1 498 ? -11.961 -34.594 12.609 1 95.5 498 VAL B O 1
ATOM 8954 N N . TRP B 1 499 ? -11.336 -33.906 10.617 1 96.94 499 TRP B N 1
ATOM 8955 C CA . TRP B 1 499 ? -10.82 -32.656 11.117 1 96.94 499 TRP B CA 1
ATOM 8956 C C . TRP B 1 499 ? -11.898 -31.562 11.086 1 96.94 499 TRP B C 1
ATOM 8958 O O . TRP B 1 499 ? -11.766 -30.531 11.734 1 96.94 499 TRP B O 1
ATOM 8968 N N . ASP B 1 500 ? -12.914 -31.766 10.344 1 96.88 500 ASP B N 1
ATOM 8969 C CA . ASP B 1 500 ? -14.055 -30.859 10.242 1 96.88 500 ASP B CA 1
ATOM 8970 C C . ASP B 1 500 ? -15.359 -31.625 10.031 1 96.88 500 ASP B C 1
ATOM 8972 O O . ASP B 1 500 ? -16.047 -31.406 9.031 1 96.88 500 ASP B O 1
ATOM 8976 N N . PRO B 1 501 ? -15.727 -32.375 10.984 1 95.94 501 PRO B N 1
ATOM 8977 C CA . PRO B 1 501 ? -16.875 -33.281 10.82 1 95.94 501 PRO B CA 1
ATOM 8978 C C . PRO B 1 501 ? -18.188 -32.531 10.641 1 95.94 501 PRO B C 1
ATOM 8980 O O . PRO B 1 501 ? -19.141 -33.062 10.086 1 95.94 501 PRO B O 1
ATOM 8983 N N . ASP B 1 502 ? -18.234 -31.266 11.086 1 95.5 502 ASP B N 1
ATOM 8984 C CA . ASP B 1 502 ? -19.484 -30.516 11.016 1 95.5 502 ASP B CA 1
ATOM 8985 C C . ASP B 1 502 ? -19.516 -29.594 9.789 1 95.5 502 ASP B C 1
ATOM 8987 O O . ASP B 1 502 ? -20.391 -28.734 9.664 1 95.5 502 ASP B O 1
ATOM 8991 N N . ASN B 1 503 ? -18.547 -29.719 8.969 1 96.25 503 ASN B N 1
ATOM 8992 C CA . ASN B 1 503 ? -18.438 -28.922 7.754 1 96.25 503 ASN B CA 1
ATOM 8993 C C . ASN B 1 503 ? -18.453 -27.422 8.07 1 96.25 503 ASN B C 1
ATOM 8995 O O . ASN B 1 503 ? -19.188 -26.656 7.449 1 96.25 503 ASN B O 1
ATOM 8999 N N . PHE B 1 504 ? -17.703 -27.094 9.109 1 96.38 504 PHE B N 1
ATOM 9000 C CA . PHE B 1 504 ? -17.562 -25.719 9.531 1 96.38 504 PHE B CA 1
ATOM 9001 C C . PHE B 1 504 ? -16.938 -24.875 8.43 1 96.38 504 PHE B C 1
ATOM 9003 O O . PHE B 1 504 ? -17.422 -23.781 8.125 1 96.38 504 PHE B O 1
ATOM 9010 N N . PHE B 1 505 ? -15.852 -25.344 7.855 1 96.94 505 PHE B N 1
ATOM 9011 C CA . PHE B 1 505 ? -15.227 -24.672 6.719 1 96.94 505 PHE B CA 1
ATOM 9012 C C . PHE B 1 505 ? -15.922 -25.047 5.418 1 96.94 505 PHE B C 1
ATOM 9014 O O . PHE B 1 505 ? -15.758 -26.156 4.914 1 96.94 505 PHE B O 1
ATOM 9021 N N . ARG B 1 506 ? -16.672 -24.125 4.898 1 94.88 506 ARG B N 1
ATOM 9022 C CA . ARG B 1 506 ? -17.469 -24.406 3.715 1 94.88 506 ARG B CA 1
ATOM 9023 C C . ARG B 1 506 ? -17.531 -23.203 2.793 1 94.88 506 ARG B C 1
ATOM 9025 O O . ARG B 1 506 ? -17.547 -22.062 3.26 1 94.88 506 ARG B O 1
ATOM 9032 N N . PHE B 1 507 ? -17.562 -23.359 1.543 1 93.88 507 PHE B N 1
ATOM 9033 C CA . PHE B 1 507 ? -17.703 -22.422 0.44 1 93.88 507 PHE B CA 1
ATOM 9034 C C . PHE B 1 507 ? -17.984 -23.156 -0.865 1 93.88 507 PHE B C 1
ATOM 9036 O O . PHE B 1 507 ? -18.031 -24.375 -0.896 1 93.88 507 PHE B O 1
ATOM 9043 N N . ASP B 1 508 ? -18.266 -22.422 -1.947 1 91.31 508 ASP B N 1
ATOM 9044 C CA . ASP B 1 508 ? -18.516 -23.078 -3.234 1 91.31 508 ASP B CA 1
ATOM 9045 C C . ASP B 1 508 ? -17.297 -23.875 -3.688 1 91.31 508 ASP B C 1
ATOM 9047 O O . ASP B 1 508 ? -16.172 -23.359 -3.693 1 91.31 508 ASP B O 1
ATOM 9051 N N . GLN B 1 509 ? -17.453 -25.156 -3.943 1 94.44 509 GLN B N 1
ATOM 9052 C CA . GLN B 1 509 ? -16.453 -26.109 -4.383 1 94.44 509 GLN B CA 1
ATOM 9053 C C . GLN B 1 509 ? -15.492 -26.453 -3.244 1 94.44 509 GLN B C 1
ATOM 9055 O O . GLN B 1 509 ? -14.305 -26.703 -3.475 1 94.44 509 GLN B O 1
ATOM 9060 N N . ALA B 1 510 ? -15.945 -26.281 -1.998 1 96.25 510 ALA B N 1
ATOM 9061 C CA . ALA B 1 510 ? -15.195 -26.797 -0.854 1 96.25 510 ALA B CA 1
ATOM 9062 C C . ALA B 1 510 ? -15.227 -28.328 -0.823 1 96.25 510 ALA B C 1
ATOM 9064 O O . ALA B 1 510 ? -16.156 -28.938 -1.358 1 96.25 510 ALA B O 1
ATOM 9065 N N . ILE B 1 511 ? -14.234 -28.906 -0.152 1 97.69 511 ILE B N 1
ATOM 9066 C CA . ILE B 1 511 ? -14.211 -30.359 0.025 1 97.69 511 ILE B CA 1
ATOM 9067 C C . ILE B 1 511 ? -15.461 -30.797 0.791 1 97.69 511 ILE B C 1
ATOM 9069 O O . ILE B 1 511 ? -15.766 -30.25 1.852 1 97.69 511 ILE B O 1
ATOM 9073 N N . GLU B 1 512 ? -16.109 -31.781 0.284 1 95.75 512 GLU B N 1
ATOM 9074 C CA . GLU B 1 512 ? -17.359 -32.25 0.85 1 95.75 512 GLU B CA 1
ATOM 9075 C C . GLU B 1 512 ? -17.125 -33.375 1.848 1 95.75 512 GLU B C 1
ATOM 9077 O O . GLU B 1 512 ? -16.125 -34.094 1.771 1 95.75 512 GLU B O 1
ATOM 9082 N N . LEU B 1 513 ? -18.031 -33.5 2.779 1 95 513 LEU B N 1
ATOM 9083 C CA . LEU B 1 513 ? -18 -34.625 3.691 1 95 513 LEU B CA 1
ATOM 9084 C C . LEU B 1 513 ? -18.422 -35.906 2.979 1 95 513 LEU B C 1
ATOM 9086 O O . LEU B 1 513 ? -19.125 -35.875 1.975 1 95 513 LEU B O 1
ATOM 9090 N N . PRO B 1 514 ? -17.953 -37.062 3.723 1 86.5 514 PRO B N 1
ATOM 9091 C CA . PRO B 1 514 ? -18.422 -38.344 3.148 1 86.5 514 PRO B CA 1
ATOM 9092 C C . PRO B 1 514 ? -19.938 -38.531 3.279 1 86.5 514 PRO B C 1
ATOM 9094 O O . PRO B 1 514 ? -20.516 -38.125 4.293 1 86.5 514 PRO B O 1
ATOM 9097 N N . GLY B 1 515 ? -20.641 -38.969 2.344 1 76.38 515 GLY B N 1
ATOM 9098 C CA . GLY B 1 515 ? -22.094 -39.156 2.357 1 76.38 515 GLY B CA 1
ATOM 9099 C C . GLY B 1 515 ? -22.844 -38 1.68 1 76.38 515 GLY B C 1
ATOM 9100 O O . GLY B 1 515 ? -24.031 -38.156 1.378 1 76.38 515 GLY B O 1
ATOM 9101 N N . ASP B 1 516 ? -22.266 -36.875 1.834 1 59.03 516 ASP B N 1
ATOM 9102 C CA . ASP B 1 516 ? -22.859 -35.812 1.036 1 59.03 516 ASP B CA 1
ATOM 9103 C C . ASP B 1 516 ? -22.938 -36.188 -0.438 1 59.03 516 ASP B C 1
ATOM 9105 O O . ASP B 1 516 ? -22.031 -36.844 -0.956 1 59.03 516 ASP B O 1
ATOM 9109 N N . ALA B 1 517 ? -24.172 -36.469 -0.92 1 47.81 517 ALA B N 1
ATOM 9110 C CA . ALA B 1 517 ? -24.281 -36.781 -2.344 1 47.81 517 ALA B CA 1
ATOM 9111 C C . ALA B 1 517 ? -23.297 -35.938 -3.164 1 47.81 517 ALA B C 1
ATOM 9113 O O . ALA B 1 517 ? -23.203 -34.719 -2.973 1 47.81 517 ALA B O 1
ATOM 9114 N N . VAL B 1 518 ? -22.234 -36.594 -3.434 1 48.31 518 VAL B N 1
ATOM 9115 C CA . VAL B 1 518 ? -21.406 -35.875 -4.398 1 48.31 518 VAL B CA 1
ATOM 9116 C C . VAL B 1 518 ? -22.312 -35.219 -5.453 1 48.31 518 VAL B C 1
ATOM 9118 O O . VAL B 1 518 ? -23 -35.906 -6.199 1 48.31 518 VAL B O 1
ATOM 9121 N N . VAL B 1 519 ? -22.828 -34.062 -5.211 1 38.47 519 VAL B N 1
ATOM 9122 C CA . VAL B 1 519 ? -23.625 -33.406 -6.242 1 38.47 519 VAL B CA 1
ATOM 9123 C C . VAL B 1 519 ? -22.859 -33.375 -7.559 1 38.47 519 VAL B C 1
ATOM 9125 O O . VAL B 1 519 ? -21.812 -32.75 -7.656 1 38.47 519 VAL B O 1
ATOM 9128 N N . PRO B 1 520 ? -23 -34.562 -8.266 1 33.66 520 PRO B N 1
ATOM 9129 C CA . PRO B 1 520 ? -22.406 -34.312 -9.586 1 33.66 520 PRO B CA 1
ATOM 9130 C C . PRO B 1 520 ? -22.703 -32.906 -10.102 1 33.66 520 PRO B C 1
ATOM 9132 O O . PRO B 1 520 ? -23.75 -32.344 -9.797 1 33.66 520 PRO B O 1
ATOM 9135 N N . GLY B 1 521 ? -21.781 -32.094 -10.148 1 35.44 521 GLY B N 1
ATOM 9136 C CA . GLY B 1 521 ? -22.172 -30.875 -10.805 1 35.44 521 GLY B CA 1
ATOM 9137 C C . GLY B 1 521 ? -23.328 -31.062 -11.773 1 35.44 521 GLY B C 1
ATOM 9138 O O . GLY B 1 521 ? -23.578 -32.156 -12.258 1 35.44 521 GLY B O 1
ATOM 9139 N N . ALA B 1 522 ? -24.359 -30.25 -11.703 1 33.31 522 ALA B N 1
ATOM 9140 C CA . ALA B 1 522 ? -25.484 -30.312 -12.633 1 33.31 522 ALA B CA 1
ATOM 9141 C C . ALA B 1 522 ? -25.031 -30.797 -14.008 1 33.31 522 ALA B C 1
ATOM 9143 O O . ALA B 1 522 ? -24.062 -30.266 -14.57 1 33.31 522 ALA B O 1
ATOM 9144 N N . PRO B 1 523 ? -25.297 -32.062 -14.273 1 28.31 523 PRO B N 1
ATOM 9145 C CA . PRO B 1 523 ? -25.078 -32.281 -15.703 1 28.31 523 PRO B CA 1
ATOM 9146 C C . PRO B 1 523 ? -25.547 -31.109 -16.547 1 28.31 523 PRO B C 1
ATOM 9148 O O . PRO B 1 523 ? -26.516 -30.422 -16.188 1 28.31 523 PRO B O 1
ATOM 9151 N N . ALA B 1 524 ? -24.609 -30.375 -17.109 1 31.98 524 ALA B N 1
ATOM 9152 C CA . ALA B 1 524 ? -25.172 -29.453 -18.078 1 31.98 524 ALA B CA 1
ATOM 9153 C C . ALA B 1 524 ? -26.406 -30.062 -18.75 1 31.98 524 ALA B C 1
ATOM 9155 O O . ALA B 1 524 ? -26.406 -31.234 -19.141 1 31.98 524 ALA B O 1
ATOM 9156 N N . ASP B 1 525 ? -27.594 -29.75 -18.344 1 26.53 525 ASP B N 1
ATOM 9157 C CA . ASP B 1 525 ? -28.734 -30.047 -19.203 1 26.53 525 ASP B CA 1
ATOM 9158 C C . ASP B 1 525 ? -28.344 -29.906 -20.672 1 26.53 525 ASP B C 1
ATOM 9160 O O . ASP B 1 525 ? -27.828 -28.875 -21.094 1 26.53 525 ASP B O 1
ATOM 9164 N N . PRO B 1 526 ? -28.188 -31 -21.375 1 28.38 526 PRO B N 1
ATOM 9165 C CA . PRO B 1 526 ? -27.938 -30.938 -22.812 1 28.38 526 PRO B CA 1
ATOM 9166 C C . PRO B 1 526 ? -28.891 -30 -23.547 1 28.38 526 PRO B C 1
ATOM 9168 O O . PRO B 1 526 ? -29.078 -30.125 -24.75 1 28.38 526 PRO B O 1
ATOM 9171 N N . GLY B 1 527 ? -29.688 -29.25 -22.828 1 24.17 527 GLY B N 1
ATOM 9172 C CA . GLY B 1 527 ? -30.75 -28.594 -23.578 1 24.17 527 GLY B CA 1
ATOM 9173 C C . GLY B 1 527 ? -30.281 -28.031 -24.906 1 24.17 527 GLY B C 1
ATOM 9174 O O . GLY B 1 527 ? -30.641 -28.547 -25.969 1 24.17 527 GLY B O 1
ATOM 9175 N N . VAL B 1 528 ? -30.547 -26.578 -25.094 1 23.75 528 VAL B N 1
ATOM 9176 C CA . VAL B 1 528 ? -30.797 -25.969 -26.391 1 23.75 528 VAL B CA 1
ATOM 9177 C C . VAL B 1 528 ? -29.5 -25.953 -27.219 1 23.75 528 VAL B C 1
ATOM 9179 O O . VAL B 1 528 ? -28.562 -25.234 -26.891 1 23.75 528 VAL B O 1
ATOM 9182 N N . ILE B 1 529 ? -28.953 -27.094 -27.547 1 21.11 529 ILE B N 1
ATOM 9183 C CA . ILE B 1 529 ? -28.047 -26.953 -28.688 1 21.11 529 ILE B CA 1
ATOM 9184 C C . ILE B 1 529 ? -28.781 -26.25 -29.828 1 21.11 529 ILE B C 1
ATOM 9186 O O . ILE B 1 529 ? -29.672 -26.844 -30.453 1 21.11 529 ILE B O 1
ATOM 9190 N N . ALA B 1 530 ? -29.344 -25.031 -29.609 1 22.86 530 ALA B N 1
ATOM 9191 C CA . ALA B 1 530 ? -29.75 -24.438 -30.891 1 22.86 530 ALA B CA 1
ATOM 9192 C C . ALA B 1 530 ? -28.688 -24.672 -31.953 1 22.86 530 ALA B C 1
ATOM 9194 O O . ALA B 1 530 ? -27.484 -24.484 -31.703 1 22.86 530 ALA B O 1
ATOM 9195 N N . ALA B 1 531 ? -29 -25.547 -32.875 1 22.91 531 ALA B N 1
ATOM 9196 C CA . ALA B 1 531 ? -28.375 -25.719 -34.188 1 22.91 531 ALA B CA 1
ATOM 9197 C C . ALA B 1 531 ? -28.016 -24.375 -34.812 1 22.91 531 ALA B C 1
ATOM 9199 O O . ALA B 1 531 ? -28.906 -23.625 -35.219 1 22.91 531 ALA B O 1
ATOM 9200 N N . ILE B 1 532 ? -27.312 -23.531 -34.156 1 23.27 532 ILE B N 1
ATOM 9201 C CA . ILE B 1 532 ? -26.969 -22.391 -35 1 23.27 532 ILE B CA 1
ATOM 9202 C C . ILE B 1 532 ? -26.375 -22.906 -36.312 1 23.27 532 ILE B C 1
ATOM 9204 O O . ILE B 1 532 ? -25.406 -23.656 -36.312 1 23.27 532 ILE B O 1
ATOM 9208 N N . PRO B 1 533 ? -27.188 -23.031 -37.312 1 21.95 533 PRO B N 1
ATOM 9209 C CA . PRO B 1 533 ? -26.656 -23.328 -38.625 1 21.95 533 PRO B CA 1
ATOM 9210 C C . PRO B 1 533 ? -25.344 -22.594 -38.906 1 21.95 533 PRO B C 1
ATOM 9212 O O . PRO B 1 533 ? -25.141 -21.484 -38.438 1 21.95 533 PRO B O 1
ATOM 9215 N N . VAL B 1 534 ? -24.281 -23.328 -38.875 1 22.72 534 VAL B N 1
ATOM 9216 C CA . VAL B 1 534 ? -22.969 -22.922 -39.375 1 22.72 534 VAL B CA 1
ATOM 9217 C C . VAL B 1 534 ? -23.141 -22.141 -40.656 1 22.72 534 VAL B C 1
ATOM 9219 O O . VAL B 1 534 ? -23.406 -22.734 -41.719 1 22.72 534 VAL B O 1
ATOM 9222 N N . LEU B 1 535 ? -24.109 -21.203 -40.688 1 21.7 535 LEU B N 1
ATOM 9223 C CA . LEU B 1 535 ? -24.094 -20.5 -41.938 1 21.7 535 LEU B CA 1
ATOM 9224 C C . LEU B 1 535 ? -22.688 -20 -42.281 1 21.7 535 LEU B C 1
ATOM 9226 O O . LEU B 1 535 ? -22.25 -18.984 -41.719 1 21.7 535 LEU B O 1
ATOM 9230 N N . LEU B 1 536 ? -21.703 -20.875 -42.156 1 20.42 536 LEU B N 1
ATOM 9231 C CA . LEU B 1 536 ? -20.344 -20.5 -42.531 1 20.42 536 LEU B CA 1
ATOM 9232 C C . LEU B 1 536 ? -20.359 -19.828 -43.906 1 20.42 536 LEU B C 1
ATOM 9234 O O . LEU B 1 536 ? -19.297 -19.562 -44.469 1 20.42 536 LEU B O 1
ATOM 9238 N N . GLU B 1 537 ? -21.5 -19.812 -44.594 1 21.67 537 GLU B N 1
ATOM 9239 C CA . GLU B 1 537 ? -21.062 -19.516 -45.938 1 21.67 537 GLU B CA 1
ATOM 9240 C C . GLU B 1 537 ? -20.484 -18.094 -46.062 1 21.67 537 GLU B C 1
ATOM 9242 O O . GLU B 1 537 ? -20.312 -17.578 -47.156 1 21.67 537 GLU B O 1
ATOM 9247 N N . GLY B 1 538 ? -20.328 -17.438 -44.906 1 20.61 538 GLY B N 1
ATOM 9248 C CA . GLY B 1 538 ? -20.188 -16.031 -45.219 1 20.61 538 GLY B CA 1
ATOM 9249 C C . GLY B 1 538 ? -19.109 -15.758 -46.25 1 20.61 538 GLY B C 1
ATOM 9250 O O . GLY B 1 538 ? -18.172 -16.562 -46.406 1 20.61 538 GLY B O 1
ATOM 9251 N N . VAL B 1 539 ? -19.438 -14.852 -47.219 1 20.11 539 VAL B N 1
ATOM 9252 C CA . VAL B 1 539 ? -18.844 -14.172 -48.344 1 20.11 539 VAL B CA 1
ATOM 9253 C C . VAL B 1 539 ? -17.578 -13.43 -47.906 1 20.11 539 VAL B C 1
ATOM 9255 O O . VAL B 1 539 ? -17.641 -12.547 -47.062 1 20.11 539 VAL B O 1
ATOM 9258 N N . ILE B 1 540 ? -16.484 -14.062 -47.75 1 19.05 540 ILE B N 1
ATOM 9259 C CA . ILE B 1 540 ? -15.172 -13.469 -47.5 1 19.05 540 ILE B CA 1
ATOM 9260 C C . ILE B 1 540 ? -14.969 -12.297 -48.469 1 19.05 540 ILE B C 1
ATOM 9262 O O . ILE B 1 540 ? -14.891 -12.492 -49.688 1 19.05 540 ILE B O 1
ATOM 9266 N N . ALA B 1 541 ? -15.781 -11.219 -48.312 1 21.16 541 ALA B N 1
ATOM 9267 C CA . ALA B 1 541 ? -15.422 -10.164 -49.25 1 21.16 541 ALA B CA 1
ATOM 9268 C C . ALA B 1 541 ? -13.938 -9.82 -49.156 1 21.16 541 ALA B C 1
ATOM 9270 O O . ALA B 1 541 ? -13.352 -9.891 -48.062 1 21.16 541 ALA B O 1
ATOM 9271 N N . PRO B 1 542 ? -13.211 -9.766 -50.281 1 19.23 542 PRO B N 1
ATOM 9272 C CA . PRO B 1 542 ? -11.781 -9.492 -50.469 1 19.23 542 PRO B CA 1
ATOM 9273 C C . PRO B 1 542 ? -11.352 -8.172 -49.812 1 19.23 542 PRO B C 1
ATOM 9275 O O . PRO B 1 542 ? -12.047 -7.164 -49.969 1 19.23 542 PRO B O 1
ATOM 9278 N N . ILE B 1 543 ? -10.953 -8.18 -48.531 1 21.25 543 ILE B N 1
ATOM 9279 C CA . ILE B 1 543 ? -10.484 -6.953 -47.906 1 21.25 543 ILE B CA 1
ATOM 9280 C C . ILE B 1 543 ? -9.516 -6.234 -48.844 1 21.25 543 ILE B C 1
ATOM 9282 O O . ILE B 1 543 ? -8.539 -6.828 -49.312 1 21.25 543 ILE B O 1
ATOM 9286 N N . PRO B 1 544 ? -9.992 -5.148 -49.375 1 19.91 544 PRO B N 1
ATOM 9287 C CA . PRO B 1 544 ? -9.109 -4.438 -50.312 1 19.91 544 PRO B CA 1
ATOM 9288 C C . PRO B 1 544 ? -7.762 -4.086 -49.688 1 19.91 544 PRO B C 1
ATOM 9290 O O . PRO B 1 544 ? -7.641 -3.996 -48.469 1 19.91 544 PRO B O 1
ATOM 9293 N N . ALA B 1 545 ? -6.734 -4.195 -50.5 1 20.61 545 ALA B N 1
ATOM 9294 C CA . ALA B 1 545 ? -5.293 -3.996 -50.344 1 20.61 545 ALA B CA 1
ATOM 9295 C C . ALA B 1 545 ? -4.988 -2.609 -49.781 1 20.61 545 ALA B C 1
ATOM 9297 O O . ALA B 1 545 ? -5.391 -1.597 -50.375 1 20.61 545 ALA B O 1
ATOM 9298 N N . LEU B 1 546 ? -5.105 -2.422 -48.438 1 19.7 546 LEU B N 1
ATOM 9299 C CA . LEU B 1 546 ? -4.762 -1.095 -47.938 1 19.7 546 LEU B CA 1
ATOM 9300 C C . LEU B 1 546 ? -3.414 -0.639 -48.5 1 19.7 546 LEU B C 1
ATOM 9302 O O . LEU B 1 546 ? -2.51 -1.455 -48.688 1 19.7 546 LEU B O 1
ATOM 9306 N N . PRO B 1 547 ? -3.373 0.621 -48.938 1 18.67 547 PRO B N 1
ATOM 9307 C CA . PRO B 1 547 ? -2.223 1.245 -49.594 1 18.67 547 PRO B CA 1
ATOM 9308 C C . PRO B 1 547 ? -0.977 1.266 -48.719 1 18.67 547 PRO B C 1
ATOM 9310 O O . PRO B 1 547 ? -1.082 1.169 -47.469 1 18.67 547 PRO B O 1
ATOM 9313 N N . GLU B 1 548 ? 0.193 1.133 -49.219 1 18.62 548 GLU B N 1
ATOM 9314 C CA . GLU B 1 548 ? 1.613 1.021 -48.906 1 18.62 548 GLU B CA 1
ATOM 9315 C C . GLU B 1 548 ? 2.084 2.201 -48.062 1 18.62 548 GLU B C 1
ATOM 9317 O O . GLU B 1 548 ? 2.301 3.297 -48.594 1 18.62 548 GLU B O 1
ATOM 9322 N N . ALA B 1 549 ? 1.341 2.602 -46.969 1 19.16 549 ALA B N 1
ATOM 9323 C CA . ALA B 1 549 ? 1.938 3.826 -46.438 1 19.16 549 ALA B CA 1
ATOM 9324 C C . ALA B 1 549 ? 3.424 3.631 -46.156 1 19.16 549 ALA B C 1
ATOM 9326 O O . ALA B 1 549 ? 3.854 2.529 -45.781 1 19.16 549 ALA B O 1
ATOM 9327 N N . VAL B 1 550 ? 4.27 4.633 -46.5 1 18.03 550 VAL B N 1
ATOM 9328 C CA . VAL B 1 550 ? 5.695 4.926 -46.594 1 18.03 550 VAL B CA 1
ATOM 9329 C C . VAL B 1 550 ? 6.293 5.02 -45.188 1 18.03 550 VAL B C 1
ATOM 9331 O O . VAL B 1 550 ? 5.918 5.895 -44.406 1 18.03 550 VAL B O 1
ATOM 9334 N N . ILE B 1 551 ? 6.348 3.936 -44.375 1 18.66 551 ILE B N 1
ATOM 9335 C CA . ILE B 1 551 ? 6.93 4.059 -43.031 1 18.66 551 ILE B CA 1
ATOM 9336 C C . ILE B 1 551 ? 8.375 4.539 -43.156 1 18.66 551 ILE B C 1
ATOM 9338 O O . ILE B 1 551 ? 9.188 3.932 -43.844 1 18.66 551 ILE B O 1
ATOM 9342 N N . ALA B 1 552 ? 8.57 5.855 -42.969 1 19.33 552 ALA B N 1
ATOM 9343 C CA . ALA B 1 552 ? 9.883 6.492 -43 1 19.33 552 ALA B CA 1
ATOM 9344 C C . ALA B 1 552 ? 10.82 5.836 -41.969 1 19.33 552 ALA B C 1
ATOM 9346 O O . ALA B 1 552 ? 10.383 5.395 -40.906 1 19.33 552 ALA B O 1
ATOM 9347 N N . PRO B 1 553 ? 12.102 5.461 -42.281 1 17.69 553 PRO B N 1
ATOM 9348 C CA . PRO B 1 553 ? 13.18 4.676 -41.719 1 17.69 553 PRO B CA 1
ATOM 9349 C C . PRO B 1 553 ? 13.734 5.297 -40.438 1 17.69 553 PRO B C 1
ATOM 9351 O O . PRO B 1 553 ? 14.109 6.473 -40.406 1 17.69 553 PRO B O 1
ATOM 9354 N N . ILE B 1 554 ? 13.07 5.219 -39.219 1 20.25 554 ILE B N 1
ATOM 9355 C CA . ILE B 1 554 ? 13.703 5.941 -38.125 1 20.25 554 ILE B CA 1
ATOM 9356 C C . ILE B 1 554 ? 15.117 5.398 -37.906 1 20.25 554 ILE B C 1
ATOM 9358 O O . ILE B 1 554 ? 15.32 4.184 -37.906 1 20.25 554 ILE B O 1
ATOM 9362 N N . PRO B 1 555 ? 16.188 6.277 -37.844 1 18.38 555 PRO B N 1
ATOM 9363 C CA . PRO B 1 555 ? 17.625 6.035 -37.812 1 18.38 555 PRO B CA 1
ATOM 9364 C C . PRO B 1 555 ? 18.094 5.383 -36.5 1 18.38 555 PRO B C 1
ATOM 9366 O O . PRO B 1 555 ? 17.609 5.727 -35.438 1 18.38 555 PRO B O 1
ATOM 9369 N N . VAL B 1 556 ? 18.422 4.105 -36.469 1 18.3 556 VAL B N 1
ATOM 9370 C CA . VAL B 1 556 ? 18.844 3.166 -35.438 1 18.3 556 VAL B CA 1
ATOM 9371 C C . VAL B 1 556 ? 20.188 3.6 -34.875 1 18.3 556 VAL B C 1
ATOM 9373 O O . VAL B 1 556 ? 21.188 3.631 -35.594 1 18.3 556 VAL B O 1
ATOM 9376 N N . HIS B 1 557 ? 20.406 4.77 -34.156 1 17.52 557 HIS B N 1
ATOM 9377 C CA . HIS B 1 557 ? 21.797 5.055 -33.781 1 17.52 557 HIS B CA 1
ATOM 9378 C C . HIS B 1 557 ? 22.297 4.062 -32.75 1 17.52 557 HIS B C 1
ATOM 9380 O O . HIS B 1 557 ? 21.625 3.793 -31.75 1 17.52 557 HIS B O 1
ATOM 9386 N N . GLY B 1 558 ? 23.156 3.072 -33.062 1 17.05 558 GLY B N 1
ATOM 9387 C CA . GLY B 1 558 ? 23.672 1.839 -32.5 1 17.05 558 GLY B CA 1
ATOM 9388 C C . GLY B 1 558 ? 24.719 2.07 -31.422 1 17.05 558 GLY B C 1
ATOM 9389 O O . GLY B 1 558 ? 25.219 1.118 -30.828 1 17.05 558 GLY B O 1
ATOM 9390 N N . PRO B 1 559 ? 25.094 3.264 -30.719 1 18.17 559 PRO B N 1
ATOM 9391 C CA . PRO B 1 559 ? 26.516 3.107 -30.422 1 18.17 559 PRO B CA 1
ATOM 9392 C C . PRO B 1 559 ? 26.766 2.088 -29.312 1 18.17 559 PRO B C 1
ATOM 9394 O O . PRO B 1 559 ? 25.875 1.792 -28.516 1 18.17 559 PRO B O 1
ATOM 9397 N N . GLY B 1 560 ? 27.859 1.283 -29.312 1 16.27 560 GLY B N 1
ATOM 9398 C CA . GLY B 1 560 ? 28.547 0.104 -28.828 1 16.27 560 GLY B CA 1
ATOM 9399 C C . GLY B 1 560 ? 29.141 0.287 -27.438 1 16.27 560 GLY B C 1
ATOM 9400 O O . GLY B 1 560 ? 30.188 0.933 -27.281 1 16.27 560 GLY B O 1
ATOM 9401 N N . ALA B 1 561 ? 28.391 0.809 -26.391 1 16.69 561 ALA B N 1
ATOM 9402 C CA . ALA B 1 561 ? 29.188 1.106 -25.219 1 16.69 561 ALA B CA 1
ATOM 9403 C C . ALA B 1 561 ? 29.875 -0.153 -24.672 1 16.69 561 ALA B C 1
ATOM 9405 O O . ALA B 1 561 ? 29.297 -1.242 -24.719 1 16.69 561 ALA B O 1
ATOM 9406 N N . ALA B 1 562 ? 31.188 -0.071 -24.391 1 15.93 562 ALA B N 1
ATOM 9407 C CA . ALA B 1 562 ? 32.312 -0.939 -24.016 1 15.93 562 ALA B CA 1
ATOM 9408 C C . ALA B 1 562 ? 32.094 -1.558 -22.641 1 15.93 562 ALA B C 1
ATOM 9410 O O . ALA B 1 562 ? 31.641 -0.881 -21.719 1 15.93 562 ALA B O 1
ATOM 9411 N N . ILE B 1 563 ? 32.094 -2.947 -22.453 1 15.91 563 ILE B N 1
ATOM 9412 C CA . ILE B 1 563 ? 31.781 -4.004 -21.484 1 15.91 563 ILE B CA 1
ATOM 9413 C C . ILE B 1 563 ? 32.875 -4.078 -20.438 1 15.91 563 ILE B C 1
ATOM 9415 O O . ILE B 1 563 ? 32.844 -4.934 -19.547 1 15.91 563 ILE B O 1
ATOM 9419 N N . ASN B 1 564 ? 33.375 -2.941 -19.828 1 15.62 564 ASN B N 1
ATOM 9420 C CA . ASN B 1 564 ? 34.625 -3.338 -19.141 1 15.62 564 ASN B CA 1
ATOM 9421 C C . ASN B 1 564 ? 34.312 -4.289 -17.984 1 15.62 564 ASN B C 1
ATOM 9423 O O . ASN B 1 564 ? 33.406 -4.047 -17.188 1 15.62 564 ASN B O 1
ATOM 9427 N N . LEU B 1 565 ? 34.969 -5.523 -17.875 1 15.75 565 LEU B N 1
ATOM 9428 C CA . LEU B 1 565 ? 34.969 -6.863 -17.312 1 15.75 565 LEU B CA 1
ATOM 9429 C C . LEU B 1 565 ? 35.562 -6.863 -15.914 1 15.75 565 LEU B C 1
ATOM 9431 O O . LEU B 1 565 ? 35.656 -7.91 -15.266 1 15.75 565 LEU B O 1
ATOM 9435 N N . GLY B 1 566 ? 35.812 -5.723 -15.203 1 15.41 566 GLY B N 1
ATOM 9436 C CA . GLY B 1 566 ? 36.969 -6.109 -14.43 1 15.41 566 GLY B CA 1
ATOM 9437 C C . GLY B 1 566 ? 36.688 -7.211 -13.422 1 15.41 566 GLY B C 1
ATOM 9438 O O . GLY B 1 566 ? 35.531 -7.57 -13.203 1 15.41 566 GLY B O 1
ATOM 9439 N N . LEU B 1 567 ? 37.312 -7.125 -12.07 1 15.77 567 LEU B N 1
ATOM 9440 C CA . LEU B 1 567 ? 38.344 -7.906 -11.398 1 15.77 567 LEU B CA 1
ATOM 9441 C C . LEU B 1 567 ? 37.719 -8.891 -10.406 1 15.77 567 LEU B C 1
ATOM 9443 O O . LEU B 1 567 ? 36.562 -8.75 -10.047 1 15.77 567 LEU B O 1
ATOM 9447 N N . GLY B 1 568 ? 38.5 -9.289 -9.25 1 15.76 568 GLY B N 1
ATOM 9448 C CA . GLY B 1 568 ? 39.156 -10.422 -8.617 1 15.76 568 GLY B CA 1
ATOM 9449 C C . GLY B 1 568 ? 38.406 -10.953 -7.41 1 15.76 568 GLY B C 1
ATOM 9450 O O . GLY B 1 568 ? 37.906 -10.18 -6.602 1 15.76 568 GLY B O 1
ATOM 9451 N N . ILE B 1 569 ? 37.969 -12.195 -7.305 1 15.62 569 ILE B N 1
ATOM 9452 C CA . ILE B 1 569 ? 37.062 -13.086 -6.574 1 15.62 569 ILE B CA 1
ATOM 9453 C C . ILE B 1 569 ? 37.719 -13.492 -5.25 1 15.62 569 ILE B C 1
ATOM 9455 O O . ILE B 1 569 ? 37.156 -14.305 -4.508 1 15.62 569 ILE B O 1
ATOM 9459 N N . SER B 1 570 ? 38.344 -12.617 -4.402 1 15.31 570 SER B N 1
ATOM 9460 C CA . SER B 1 570 ? 39.125 -13.477 -3.533 1 15.31 570 SER B CA 1
ATOM 9461 C C . SER B 1 570 ? 38.25 -14.328 -2.627 1 15.31 570 SER B C 1
ATOM 9463 O O . SER B 1 570 ? 37.094 -13.953 -2.35 1 15.31 570 SER B O 1
ATOM 9465 N N . SER B 1 571 ? 38.781 -15.523 -1.996 1 15.03 571 SER B N 1
ATOM 9466 C CA . SER B 1 571 ? 38.5 -16.891 -1.582 1 15.03 571 SER B CA 1
ATOM 9467 C C . SER B 1 571 ? 38.062 -16.953 -0.125 1 15.03 571 SER B C 1
ATOM 9469 O O . SER B 1 571 ? 37.375 -17.891 0.286 1 15.03 571 SER B O 1
ATOM 9471 N N . GLN B 1 572 ? 38.156 -16 0.837 1 15.93 572 GLN B N 1
ATOM 9472 C CA . GLN B 1 572 ? 38.688 -16.734 1.976 1 15.93 572 GLN B CA 1
ATOM 9473 C C . GLN B 1 572 ? 37.625 -17.609 2.627 1 15.93 572 GLN B C 1
ATOM 9475 O O . GLN B 1 572 ? 36.438 -17.328 2.502 1 15.93 572 GLN B O 1
ATOM 9480 N N . PRO B 1 573 ? 38.094 -18.453 3.76 1 15.68 573 PRO B N 1
ATOM 9481 C CA . PRO B 1 573 ? 37.812 -19.797 4.273 1 15.68 573 PRO B CA 1
ATOM 9482 C C . PRO B 1 573 ? 36.594 -19.828 5.199 1 15.68 573 PRO B C 1
ATOM 9484 O O . PRO B 1 573 ? 36.156 -18.781 5.684 1 15.68 573 PRO B O 1
ATOM 9487 N N . ILE B 1 574 ? 36.281 -21.031 5.762 1 15.66 574 ILE B N 1
ATOM 9488 C CA . ILE B 1 574 ? 35.25 -22 6.125 1 15.66 574 ILE B CA 1
ATOM 9489 C C . ILE B 1 574 ? 34.969 -21.906 7.625 1 15.66 574 ILE B C 1
ATOM 9491 O O . ILE B 1 574 ? 34.031 -22.531 8.125 1 15.66 574 ILE B O 1
ATOM 9495 N N . LEU B 1 575 ? 35.375 -20.906 8.453 1 15.11 575 LEU B N 1
ATOM 9496 C CA . LEU B 1 575 ? 35.656 -21.594 9.719 1 15.11 575 LEU B CA 1
ATOM 9497 C C . LEU B 1 575 ? 34.344 -22.156 10.297 1 15.11 575 LEU B C 1
ATOM 9499 O O . LEU B 1 575 ? 33.25 -21.672 9.992 1 15.11 575 LEU B O 1
ATOM 9503 N N . ASP B 1 576 ? 34.469 -22.891 11.508 1 15.27 576 ASP B N 1
ATOM 9504 C CA . ASP B 1 576 ? 34.094 -24.141 12.156 1 15.27 576 ASP B CA 1
ATOM 9505 C C . ASP B 1 576 ? 32.781 -23.984 12.914 1 15.27 576 ASP B C 1
ATOM 9507 O O . ASP B 1 576 ? 32.344 -22.875 13.188 1 15.27 576 ASP B O 1
ATOM 9511 N N . PRO B 1 577 ? 32.625 -24.812 14.086 1 15.38 577 PRO B N 1
ATOM 9512 C CA . PRO B 1 577 ? 31.797 -25.938 14.508 1 15.38 577 PRO B CA 1
ATOM 9513 C C . PRO B 1 577 ? 30.672 -25.531 15.461 1 15.38 577 PRO B C 1
ATOM 9515 O O . PRO B 1 577 ? 29.516 -25.875 15.242 1 15.38 577 PRO B O 1
ATOM 9518 N N . THR B 1 578 ? 30.922 -25.188 16.844 1 15.07 578 THR B N 1
ATOM 9519 C CA . THR B 1 578 ? 30.625 -26.141 17.906 1 15.07 578 THR B CA 1
ATOM 9520 C C . THR B 1 578 ? 29.219 -25.922 18.453 1 15.07 578 THR B C 1
ATOM 9522 O O . THR B 1 578 ? 28.609 -24.875 18.203 1 15.07 578 THR B O 1
ATOM 9525 N N . SER B 1 579 ? 28.859 -26.516 19.844 1 14.73 579 SER B N 1
ATOM 9526 C CA . SER B 1 579 ? 28.078 -27.547 20.516 1 14.73 579 SER B CA 1
ATOM 9527 C C . SER B 1 579 ? 26.922 -26.922 21.297 1 14.73 579 SER B C 1
ATOM 9529 O O . SER B 1 579 ? 25.797 -27.422 21.266 1 14.73 579 SER B O 1
ATOM 9531 N N . THR B 1 580 ? 27.047 -25.922 22.234 1 15.49 580 THR B N 1
ATOM 9532 C CA . THR B 1 580 ? 26.781 -26.406 23.578 1 15.49 580 THR B CA 1
ATOM 9533 C C . THR B 1 580 ? 25.281 -26.406 23.859 1 15.49 580 THR B C 1
ATOM 9535 O O . THR B 1 580 ? 24.516 -25.688 23.219 1 15.49 580 THR B O 1
ATOM 9538 N N . ASN B 1 581 ? 24.781 -27.141 25.016 1 15.43 581 ASN B N 1
ATOM 9539 C CA . ASN B 1 581 ? 23.812 -28.016 25.656 1 15.43 581 ASN B CA 1
ATOM 9540 C C . ASN B 1 581 ? 22.75 -27.219 26.406 1 15.43 581 ASN B C 1
ATOM 9542 O O . ASN B 1 581 ? 21.859 -27.797 27.031 1 15.43 581 ASN B O 1
ATOM 9546 N N . VAL B 1 582 ? 22.453 -26 26.297 1 15.42 582 VAL B N 1
ATOM 9547 C CA . VAL B 1 582 ? 21.969 -25.609 27.625 1 15.42 582 VAL B CA 1
ATOM 9548 C C . VAL B 1 582 ? 20.625 -26.266 27.906 1 15.42 582 VAL B C 1
ATOM 9550 O O . VAL B 1 582 ? 19.719 -26.219 27.078 1 15.42 582 VAL B O 1
ATOM 9553 N N . PRO B 1 583 ? 20.469 -26.906 29.109 1 14.78 583 PRO B N 1
ATOM 9554 C CA . PRO B 1 583 ? 19.531 -27.891 29.672 1 14.78 583 PRO B CA 1
ATOM 9555 C C . PRO B 1 583 ? 18.188 -27.25 30.062 1 14.78 583 PRO B C 1
ATOM 9557 O O . PRO B 1 583 ? 17.172 -27.953 30.125 1 14.78 583 PRO B O 1
ATOM 9560 N N . TRP B 1 584 ? 17.891 -26.062 30.109 1 14.91 584 TRP B N 1
ATOM 9561 C CA . TRP B 1 584 ? 17.219 -25.781 31.359 1 14.91 584 TRP B CA 1
ATOM 9562 C C . TRP B 1 584 ? 15.883 -26.516 31.453 1 14.91 584 TRP B C 1
ATOM 9564 O O . TRP B 1 584 ? 15.281 -26.844 30.422 1 14.91 584 TRP B O 1
ATOM 9574 N N . THR B 1 585 ? 15.422 -26.625 32.75 1 14.54 585 THR B N 1
ATOM 9575 C CA . THR B 1 585 ? 14.695 -27.422 33.719 1 14.54 585 THR B CA 1
ATOM 9576 C C . THR B 1 585 ? 13.188 -27.297 33.5 1 14.54 585 THR B C 1
ATOM 9578 O O . THR B 1 585 ? 12.719 -26.359 32.875 1 14.54 585 THR B O 1
ATOM 9581 N N . THR B 1 586 ? 12.406 -27.969 34.469 1 14.64 586 THR B N 1
ATOM 9582 C CA . THR B 1 586 ? 11.352 -28.953 34.688 1 14.64 586 THR B CA 1
ATOM 9583 C C . THR B 1 586 ? 10.031 -28.25 35.031 1 14.64 586 THR B C 1
ATOM 9585 O O . THR B 1 586 ? 8.961 -28.844 34.844 1 14.64 586 THR B O 1
ATOM 9588 N N . ILE B 1 587 ? 9.828 -26.922 35.344 1 14.94 587 ILE B N 1
ATOM 9589 C CA . ILE B 1 587 ? 8.977 -26.953 36.531 1 14.94 587 ILE B CA 1
ATOM 9590 C C . ILE B 1 587 ? 7.578 -27.438 36.156 1 14.94 587 ILE B C 1
ATOM 9592 O O . ILE B 1 587 ? 7.082 -27.141 35.062 1 14.94 587 ILE B O 1
ATOM 9596 N N . ASN B 1 588 ? 6.855 -28.062 37.188 1 14.27 588 ASN B N 1
ATOM 9597 C CA . ASN B 1 588 ? 5.879 -29.094 37.5 1 14.27 588 ASN B CA 1
ATOM 9598 C C . ASN B 1 588 ? 4.449 -28.578 37.344 1 14.27 588 ASN B C 1
ATOM 9600 O O . ASN B 1 588 ? 3.607 -29.25 36.75 1 14.27 588 ASN B O 1
ATOM 9604 N N . PRO B 1 589 ? 3.896 -27.578 38.156 1 14.61 589 PRO B N 1
ATOM 9605 C CA . PRO B 1 589 ? 2.906 -28.109 39.094 1 14.61 589 PRO B CA 1
ATOM 9606 C C . PRO B 1 589 ? 1.544 -28.344 38.469 1 14.61 589 PRO B C 1
ATOM 9608 O O . PRO B 1 589 ? 1.29 -27.859 37.344 1 14.61 589 PRO B O 1
ATOM 9611 N N . ASN B 1 590 ? 0.423 -28.297 39.406 1 14.26 590 ASN B N 1
ATOM 9612 C CA . ASN B 1 590 ? -0.64 -29.156 39.906 1 14.26 590 ASN B CA 1
ATOM 9613 C C . ASN B 1 590 ? -1.957 -28.906 39.156 1 14.26 590 ASN B C 1
ATOM 9615 O O . ASN B 1 590 ? -2.104 -27.891 38.469 1 14.26 590 ASN B O 1
ATOM 9619 N N . PRO B 1 591 ? -3.17 -28.641 40 1 14.39 591 PRO B N 1
ATOM 9620 C CA . PRO B 1 591 ? -4.254 -29.578 40.281 1 14.39 591 PRO B CA 1
ATOM 9621 C C . PRO B 1 591 ? -5.516 -29.281 39.469 1 14.39 591 PRO B C 1
ATOM 9623 O O . PRO B 1 591 ? -6.09 -30.188 38.875 1 14.39 591 PRO B O 1
ATOM 9626 N N . SER B 1 592 ? -6.289 -28.156 39.812 1 13.96 592 SER B N 1
ATOM 9627 C CA . SER B 1 592 ? -7.559 -28.422 40.5 1 13.96 592 SER B CA 1
ATOM 9628 C C . SER B 1 592 ? -8.664 -28.719 39.5 1 13.96 592 SER B C 1
ATOM 9630 O O . SER B 1 592 ? -8.508 -28.469 38.281 1 13.96 592 SER B O 1
ATOM 9632 N N . MET B 1 593 ? -10.07 -28.234 39.875 1 14.8 593 MET B N 1
ATOM 9633 C CA . MET B 1 593 ? -11.32 -28.875 40.25 1 14.8 593 MET B CA 1
ATOM 9634 C C . MET B 1 593 ? -12.289 -28.938 39.094 1 14.8 593 MET B C 1
ATOM 9636 O O . MET B 1 593 ? -12.148 -28.188 38.125 1 14.8 593 MET B O 1
ATOM 9640 N N . GLY B 1 594 ? -13.5 -29.594 39.344 1 14.41 594 GLY B N 1
ATOM 9641 C CA . GLY B 1 594 ? -14.477 -30.578 38.875 1 14.41 594 GLY B CA 1
ATOM 9642 C C . GLY B 1 594 ? -15.648 -29.953 38.156 1 14.41 594 GLY B C 1
ATOM 9643 O O . GLY B 1 594 ? -16.406 -30.656 37.469 1 14.41 594 GLY B O 1
ATOM 9644 N N . VAL B 1 595 ? -16.078 -28.656 38.219 1 14.87 595 VAL B N 1
ATOM 9645 C CA . VAL B 1 595 ? -17.5 -28.594 38.469 1 14.87 595 VAL B CA 1
ATOM 9646 C C . VAL B 1 595 ? -18.281 -29.062 37.25 1 14.87 595 VAL B C 1
ATOM 9648 O O . VAL B 1 595 ? -17.891 -28.781 36.125 1 14.87 595 VAL B O 1
ATOM 9651 N N . SER B 1 596 ? -19.484 -29.844 37.469 1 13.94 596 SER B N 1
ATOM 9652 C CA . SER B 1 596 ? -20.391 -30.859 36.969 1 13.94 596 SER B CA 1
ATOM 9653 C C . SER B 1 596 ? -21.422 -30.266 36 1 13.94 596 SER B C 1
ATOM 9655 O O . SER B 1 596 ? -21.766 -30.875 35 1 13.94 596 SER B O 1
ATOM 9657 N N . ASN B 1 597 ? -22.172 -29.141 36.219 1 15.02 597 ASN B N 1
ATOM 9658 C CA . ASN B 1 597 ? -23.609 -29.375 36.312 1 15.02 597 ASN B CA 1
ATOM 9659 C C . ASN B 1 597 ? -24.234 -29.562 34.938 1 15.02 597 ASN B C 1
ATOM 9661 O O . ASN B 1 597 ? -23.797 -28.938 33.938 1 15.02 597 ASN B O 1
ATOM 9665 N N . VAL B 1 598 ? -25.312 -30.438 34.844 1 14.71 598 VAL B N 1
ATOM 9666 C CA . VAL B 1 598 ? -26.062 -31.344 33.969 1 14.71 598 VAL B CA 1
ATOM 9667 C C . VAL B 1 598 ? -27.156 -30.562 33.219 1 14.71 598 VAL B C 1
ATOM 9669 O O . VAL B 1 598 ? -27.719 -31.047 32.25 1 14.71 598 VAL B O 1
ATOM 9672 N N . ILE B 1 599 ? -27.438 -29.281 33.312 1 15.96 599 ILE B N 1
ATOM 9673 C CA . ILE B 1 599 ? -28.891 -29.156 33.281 1 15.96 599 ILE B CA 1
ATOM 9674 C C . ILE B 1 599 ? -29.391 -29.562 31.891 1 15.96 599 ILE B C 1
ATOM 9676 O O . ILE B 1 599 ? -28.844 -29.156 30.875 1 15.96 599 ILE B O 1
ATOM 9680 N N . ALA B 1 600 ? -30.594 -30.344 31.844 1 14.96 600 ALA B N 1
ATOM 9681 C CA . ALA B 1 600 ? -31.359 -31.312 31.062 1 14.96 600 ALA B CA 1
ATOM 9682 C C . ALA B 1 600 ? -32.125 -30.625 29.938 1 14.96 600 ALA B C 1
ATOM 9684 O O . ALA B 1 600 ? -32 -31.016 28.766 1 14.96 600 ALA B O 1
ATOM 9685 N N . GLU B 1 601 ? -33.344 -30.016 30.188 1 15.27 601 GLU B N 1
ATOM 9686 C CA . GLU B 1 601 ? -34.562 -30.719 29.781 1 15.27 601 GLU B CA 1
ATOM 9687 C C . GLU B 1 601 ? -34.906 -30.406 28.328 1 15.27 601 GLU B C 1
ATOM 9689 O O . GLU B 1 601 ? -34.281 -29.547 27.703 1 15.27 601 GLU B O 1
ATOM 9694 N N . SER B 1 602 ? -36.312 -29.844 28.109 1 15.95 602 SER B N 1
ATOM 9695 C CA . SER B 1 602 ? -37.531 -30.359 27.516 1 15.95 602 SER B CA 1
ATOM 9696 C C . SER B 1 602 ? -37.75 -29.828 26.094 1 15.95 602 SER B C 1
ATOM 9698 O O . SER B 1 602 ? -37.469 -28.656 25.828 1 15.95 602 SER B O 1
ATOM 9700 N N . ARG B 1 603 ? -38.156 -30.656 25.125 1 16.81 603 ARG B N 1
ATOM 9701 C CA . ARG B 1 603 ? -38.156 -30.844 23.672 1 16.81 603 ARG B CA 1
ATOM 9702 C C . ARG B 1 603 ? -39.438 -30.281 23.078 1 16.81 603 ARG B C 1
ATOM 9704 O O . ARG B 1 603 ? -39.719 -30.453 21.875 1 16.81 603 ARG B O 1
ATOM 9711 N N . PRO B 1 604 ? -40.156 -29.234 23.516 1 17.28 604 PRO B N 1
ATOM 9712 C CA . PRO B 1 604 ? -41.531 -29.406 23.016 1 17.28 604 PRO B CA 1
ATOM 9713 C C . PRO B 1 604 ? -41.594 -29.391 21.5 1 17.28 604 PRO B C 1
ATOM 9715 O O . PRO B 1 604 ? -40.75 -28.766 20.844 1 17.28 604 PRO B O 1
ATOM 9718 N N . ILE B 1 605 ? -42.5 -30.281 20.875 1 17.81 605 ILE B N 1
ATOM 9719 C CA . ILE B 1 605 ? -42.844 -30.875 19.578 1 17.81 605 ILE B CA 1
ATOM 9720 C C . ILE B 1 605 ? -43.688 -29.891 18.766 1 17.81 605 ILE B C 1
ATOM 9722 O O . ILE B 1 605 ? -44.844 -29.625 19.094 1 17.81 605 ILE B O 1
ATOM 9726 N N . LEU B 1 606 ? -43.312 -28.703 18.484 1 17.77 606 LEU B N 1
ATOM 9727 C CA . LEU B 1 606 ? -44.344 -27.875 17.859 1 17.77 606 LEU B CA 1
ATOM 9728 C C . LEU B 1 606 ? -44.812 -28.531 16.562 1 17.77 606 LEU B C 1
ATOM 9730 O O . LEU B 1 606 ? -44.031 -29.109 15.82 1 17.77 606 LEU B O 1
ATOM 9734 N N . PRO B 1 607 ? -46.219 -28.625 16.375 1 18.77 607 PRO B N 1
ATOM 9735 C CA . PRO B 1 607 ? -47.156 -29.25 15.43 1 18.77 607 PRO B CA 1
ATOM 9736 C C . PRO B 1 607 ? -46.969 -28.734 14 1 18.77 607 PRO B C 1
ATOM 9738 O O . PRO B 1 607 ? -46.5 -27.625 13.797 1 18.77 607 PRO B O 1
ATOM 9741 N N . GLY B 1 608 ? -47.031 -29.672 12.898 1 18.36 608 GLY B N 1
ATOM 9742 C CA . GLY B 1 608 ? -46.688 -29.812 11.492 1 18.36 608 GLY B CA 1
ATOM 9743 C C . GLY B 1 608 ? -47.719 -29.203 10.562 1 18.36 608 GLY B C 1
ATOM 9744 O O . GLY B 1 608 ? -47.75 -29.531 9.375 1 18.36 608 GLY B O 1
ATOM 9745 N N . THR B 1 609 ? -48.25 -27.906 10.773 1 19.2 609 THR B N 1
ATOM 9746 C CA . THR B 1 609 ? -49.406 -27.516 9.945 1 19.2 609 THR B CA 1
ATOM 9747 C C . THR B 1 609 ? -49.094 -27.734 8.469 1 19.2 609 THR B C 1
ATOM 9749 O O . THR B 1 609 ? -47.969 -27.516 8.023 1 19.2 609 THR B O 1
ATOM 9752 N N . SER B 1 610 ? -49.938 -28.5 7.785 1 18.89 610 SER B N 1
ATOM 9753 C CA . SER B 1 610 ? -50.062 -29.094 6.457 1 18.89 610 SER B CA 1
ATOM 9754 C C . SER B 1 610 ? -50.281 -28.016 5.391 1 18.89 610 SER B C 1
ATOM 9756 O O . SER B 1 610 ? -51.344 -27.406 5.336 1 18.89 610 SER B O 1
ATOM 9758 N N . ILE B 1 611 ? -49.5 -26.969 5.227 1 20.02 611 ILE B N 1
ATOM 9759 C CA . ILE B 1 611 ? -49.875 -25.953 4.254 1 20.02 611 ILE B CA 1
ATOM 9760 C C . ILE B 1 611 ? -49.875 -26.547 2.852 1 20.02 611 ILE B C 1
ATOM 9762 O O . ILE B 1 611 ? -48.906 -27.234 2.465 1 20.02 611 ILE B O 1
ATOM 9766 N N . ASN B 1 612 ? -51.062 -26.781 2.322 1 19.86 612 ASN B N 1
ATOM 9767 C CA . ASN B 1 612 ? -51.5 -27.328 1.039 1 19.86 612 ASN B CA 1
ATOM 9768 C C . ASN B 1 612 ? -51 -26.469 -0.125 1 19.86 612 ASN B C 1
ATOM 9770 O O . ASN B 1 612 ? -51.5 -25.359 -0.334 1 19.86 612 ASN B O 1
ATOM 9774 N N . PRO B 1 613 ? -49.719 -26.438 -0.574 1 20.58 613 PRO B N 1
ATOM 9775 C CA . PRO B 1 613 ? -49.188 -25.453 -1.534 1 20.58 613 PRO B CA 1
ATOM 9776 C C . PRO B 1 613 ? -49.594 -25.766 -2.973 1 20.58 613 PRO B C 1
ATOM 9778 O O . PRO B 1 613 ? -48.938 -26.547 -3.652 1 20.58 613 PRO B O 1
ATOM 9781 N N . SER B 1 614 ? -50.812 -26.125 -3.328 1 18.64 614 SER B N 1
ATOM 9782 C CA . SER B 1 614 ? -51 -26.562 -4.703 1 18.64 614 SER B CA 1
ATOM 9783 C C . SER B 1 614 ? -50.75 -25.438 -5.695 1 18.64 614 SER B C 1
ATOM 9785 O O . SER B 1 614 ? -51.031 -25.578 -6.891 1 18.64 614 SER B O 1
ATOM 9787 N N . LYS B 1 615 ? -50.812 -24.141 -5.332 1 24.39 615 LYS B N 1
ATOM 9788 C CA . LYS B 1 615 ? -50.969 -23.203 -6.438 1 24.39 615 LYS B CA 1
ATOM 9789 C C . LYS B 1 615 ? -49.875 -23.422 -7.488 1 24.39 615 LYS B C 1
ATOM 9791 O O . LYS B 1 615 ? -48.719 -23.641 -7.148 1 24.39 615 LYS B O 1
ATOM 9796 N N . GLY B 1 616 ? -50.281 -23.703 -8.711 1 18.55 616 GLY B N 1
ATOM 9797 C CA . GLY B 1 616 ? -49.562 -24.016 -9.938 1 18.55 616 GLY B CA 1
ATOM 9798 C C . GLY B 1 616 ? -48.438 -23.047 -10.242 1 18.55 616 GLY B C 1
ATOM 9799 O O . GLY B 1 616 ? -48.688 -21.859 -10.461 1 18.55 616 GLY B O 1
ATOM 9800 N N . VAL B 1 617 ? -47.344 -23.109 -9.5 1 23.06 617 VAL B N 1
ATOM 9801 C CA . VAL B 1 617 ? -46.219 -22.203 -9.711 1 23.06 617 VAL B CA 1
ATOM 9802 C C . VAL B 1 617 ? -45.75 -22.328 -11.156 1 23.06 617 VAL B C 1
ATOM 9804 O O . VAL B 1 617 ? -45.344 -23.406 -11.602 1 23.06 617 VAL B O 1
ATOM 9807 N N . SER B 1 618 ? -46.469 -21.516 -12.008 1 22.25 618 SER B N 1
ATOM 9808 C CA . SER B 1 618 ? -45.969 -21.312 -13.352 1 22.25 618 SER B CA 1
ATOM 9809 C C . SER B 1 618 ? -44.438 -21.188 -13.336 1 22.25 618 SER B C 1
ATOM 9811 O O . SER B 1 618 ? -43.875 -20.438 -12.531 1 22.25 618 SER B O 1
ATOM 9813 N N . ASN B 1 619 ? -43.844 -22.156 -13.734 1 23.91 619 ASN B N 1
ATOM 9814 C CA . ASN B 1 619 ? -42.406 -22.453 -13.789 1 23.91 619 ASN B CA 1
ATOM 9815 C C . ASN B 1 619 ? -41.656 -21.375 -14.555 1 23.91 619 ASN B C 1
ATOM 9817 O O . ASN B 1 619 ? -41.531 -21.453 -15.773 1 23.91 619 ASN B O 1
ATOM 9821 N N . VAL B 1 620 ? -42.031 -20.078 -14.406 1 25.8 620 VAL B N 1
ATOM 9822 C CA . VAL B 1 620 ? -41.062 -19.156 -14.977 1 25.8 620 VAL B CA 1
ATOM 9823 C C . VAL B 1 620 ? -39.625 -19.625 -14.641 1 25.8 620 VAL B C 1
ATOM 9825 O O . VAL B 1 620 ? -39.25 -19.656 -13.469 1 25.8 620 VAL B O 1
ATOM 9828 N N . VAL B 1 621 ? -39.219 -20.469 -15.453 1 25.97 621 VAL B N 1
ATOM 9829 C CA . VAL B 1 621 ? -37.781 -20.781 -15.43 1 25.97 621 VAL B CA 1
ATOM 9830 C C . VAL B 1 621 ? -36.969 -19.5 -15.289 1 25.97 621 VAL B C 1
ATOM 9832 O O . VAL B 1 621 ? -36.938 -18.688 -16.219 1 25.97 621 VAL B O 1
ATOM 9835 N N . ALA B 1 622 ? -37.094 -18.828 -14.242 1 28.72 622 ALA B N 1
ATOM 9836 C CA . ALA B 1 622 ? -36.156 -17.734 -14.008 1 28.72 622 ALA B CA 1
ATOM 9837 C C . ALA B 1 622 ? -34.781 -18.047 -14.578 1 28.72 622 ALA B C 1
ATOM 9839 O O . ALA B 1 622 ? -34.188 -19.109 -14.273 1 28.72 622 ALA B O 1
ATOM 9840 N N . GLU B 1 623 ? -34.5 -17.672 -15.805 1 31.83 623 GLU B N 1
ATOM 9841 C CA . GLU B 1 623 ? -33.156 -17.703 -16.344 1 31.83 623 GLU B CA 1
ATOM 9842 C C . GLU B 1 623 ? -32.125 -17.547 -15.227 1 31.83 623 GLU B C 1
ATOM 9844 O O . GLU B 1 623 ? -32.094 -16.516 -14.531 1 31.83 623 GLU B O 1
ATOM 9849 N N . SER B 1 624 ? -31.828 -18.531 -14.547 1 34.94 624 SER B N 1
ATOM 9850 C CA . SER B 1 624 ? -30.922 -18.578 -13.391 1 34.94 624 SER B CA 1
ATOM 9851 C C . SER B 1 624 ? -29.641 -17.812 -13.656 1 34.94 624 SER B C 1
ATOM 9853 O O . SER B 1 624 ? -28.812 -18.219 -14.469 1 34.94 624 SER B O 1
ATOM 9855 N N . ARG B 1 625 ? -29.688 -16.578 -13.781 1 45.41 625 ARG B N 1
ATOM 9856 C CA . ARG B 1 625 ? -28.422 -15.828 -13.766 1 45.41 625 ARG B CA 1
ATOM 9857 C C . ARG B 1 625 ? -27.406 -16.516 -12.859 1 45.41 625 ARG B C 1
ATOM 9859 O O . ARG B 1 625 ? -27.734 -16.922 -11.742 1 45.41 625 ARG B O 1
ATOM 9866 N N . PRO B 1 626 ? -26.281 -16.953 -13.586 1 51.28 626 PRO B N 1
ATOM 9867 C CA . PRO B 1 626 ? -25.266 -17.516 -12.688 1 51.28 626 PRO B CA 1
ATOM 9868 C C . PRO B 1 626 ? -25.125 -16.719 -11.391 1 51.28 626 PRO B C 1
ATOM 9870 O O . PRO B 1 626 ? -25.359 -15.5 -11.375 1 51.28 626 PRO B O 1
ATOM 9873 N N . ASP B 1 627 ? -25.125 -17.359 -10.242 1 57.5 627 ASP B N 1
ATOM 9874 C CA . ASP B 1 627 ? -25.109 -16.859 -8.867 1 57.5 627 ASP B CA 1
ATOM 9875 C C . ASP B 1 627 ? -24.141 -15.703 -8.703 1 57.5 627 ASP B C 1
ATOM 9877 O O . ASP B 1 627 ? -24.375 -14.781 -7.918 1 57.5 627 ASP B O 1
ATOM 9881 N N . TRP B 1 628 ? -23.266 -15.633 -9.727 1 60.75 628 TRP B N 1
ATOM 9882 C CA . TRP B 1 628 ? -22.281 -14.586 -9.508 1 60.75 628 TRP B CA 1
ATOM 9883 C C . TRP B 1 628 ? -22.812 -13.227 -9.945 1 60.75 628 TRP B C 1
ATOM 9885 O O . TRP B 1 628 ? -22.297 -12.188 -9.539 1 60.75 628 TRP B O 1
ATOM 9895 N N . ALA B 1 629 ? -23.812 -13.266 -10.711 1 64.5 629 ALA B N 1
ATOM 9896 C CA . ALA B 1 629 ? -24.375 -12.023 -11.242 1 64.5 629 ALA B CA 1
ATOM 9897 C C . ALA B 1 629 ? -24.828 -11.102 -10.117 1 64.5 629 ALA B C 1
ATOM 9899 O O . ALA B 1 629 ? -24.844 -9.875 -10.273 1 64.5 629 ALA B O 1
ATOM 9900 N N . ARG B 1 630 ? -25.078 -11.742 -9.023 1 72.31 630 ARG B N 1
ATOM 9901 C CA . ARG B 1 630 ? -25.562 -10.961 -7.891 1 72.31 630 ARG B CA 1
ATOM 9902 C C . ARG B 1 630 ? -24.453 -10.133 -7.273 1 72.31 630 ARG B C 1
ATOM 9904 O O . ARG B 1 630 ? -24.703 -9.148 -6.578 1 72.31 630 ARG B O 1
ATOM 9911 N N . TYR B 1 631 ? -23.266 -10.484 -7.598 1 77.62 631 TYR B N 1
ATOM 9912 C CA . TYR B 1 631 ? -22.141 -9.812 -6.973 1 77.62 631 TYR B CA 1
ATOM 9913 C C . TYR B 1 631 ? -21.453 -8.875 -7.957 1 77.62 631 TYR B C 1
ATOM 9915 O O . TYR B 1 631 ? -20.484 -8.195 -7.602 1 77.62 631 TYR B O 1
ATOM 9923 N N . ALA B 1 632 ? -21.938 -8.867 -9.141 1 78.69 632 ALA B N 1
ATOM 9924 C CA . ALA B 1 632 ? -21.312 -8.039 -10.172 1 78.69 632 ALA B CA 1
ATOM 9925 C C . ALA B 1 632 ? -21.672 -6.566 -9.977 1 78.69 632 ALA B C 1
ATOM 9927 O O . ALA B 1 632 ? -22.781 -6.242 -9.555 1 78.69 632 ALA B O 1
ATOM 9928 N N . VAL B 1 633 ? -20.734 -5.723 -10.32 1 82.31 633 VAL B N 1
ATOM 9929 C CA . VAL B 1 633 ? -20.984 -4.281 -10.281 1 82.31 633 VAL B CA 1
ATOM 9930 C C . VAL B 1 633 ? -22.078 -3.916 -11.281 1 82.31 633 VAL B C 1
ATOM 9932 O O . VAL B 1 633 ? -21.984 -4.281 -12.461 1 82.31 633 VAL B O 1
ATOM 9935 N N . PRO B 1 634 ? -23.031 -3.221 -10.859 1 79.19 634 PRO B N 1
ATOM 9936 C CA . PRO B 1 634 ? -24.156 -2.924 -11.75 1 79.19 634 PRO B CA 1
ATOM 9937 C C . PRO B 1 634 ? -23.828 -1.848 -12.781 1 79.19 634 PRO B C 1
ATOM 9939 O O . PRO B 1 634 ? -24.359 -1.871 -13.891 1 79.19 634 PRO B O 1
ATOM 9942 N N . ASN B 1 635 ? -22.984 -0.84 -12.422 1 79.38 635 ASN B N 1
ATOM 9943 C CA . ASN B 1 635 ? -22.578 0.238 -13.32 1 79.38 635 ASN B CA 1
ATOM 9944 C C . ASN B 1 635 ? -21.062 0.253 -13.531 1 79.38 635 ASN B C 1
ATOM 9946 O O . ASN B 1 635 ? -20.375 1.159 -13.055 1 79.38 635 ASN B O 1
ATOM 9950 N N . PRO B 1 636 ? -20.703 -0.707 -14.336 1 83.38 636 PRO B N 1
ATOM 9951 C CA . PRO B 1 636 ? -19.25 -0.87 -14.461 1 83.38 636 PRO B CA 1
ATOM 9952 C C . PRO B 1 636 ? -18.562 0.356 -15.062 1 83.38 636 PRO B C 1
ATOM 9954 O O . PRO B 1 636 ? -17.359 0.555 -14.875 1 83.38 636 PRO B O 1
ATOM 9957 N N . GLN B 1 637 ? -19.266 1.127 -15.789 1 81.5 637 GLN B N 1
ATOM 9958 C CA . GLN B 1 637 ? -18.703 2.33 -16.391 1 81.5 637 GLN B CA 1
ATOM 9959 C C . GLN B 1 637 ? -18.109 3.258 -15.328 1 81.5 637 GLN B C 1
ATOM 9961 O O . GLN B 1 637 ? -17.141 3.971 -15.586 1 81.5 637 GLN B O 1
ATOM 9966 N N . ASP B 1 638 ? -18.75 3.145 -14.156 1 80.88 638 ASP B N 1
ATOM 9967 C CA . ASP B 1 638 ? -18.266 3.967 -13.047 1 80.88 638 ASP B CA 1
ATOM 9968 C C . ASP B 1 638 ? -16.859 3.541 -12.625 1 80.88 638 ASP B C 1
ATOM 9970 O O . ASP B 1 638 ? -16.125 4.324 -12.016 1 80.88 638 ASP B O 1
ATOM 9974 N N . PHE B 1 639 ? -16.625 2.367 -12.969 1 82 639 PHE B N 1
ATOM 9975 C CA . PHE B 1 639 ? -15.336 1.824 -12.531 1 82 639 PHE B CA 1
ATOM 9976 C C . PHE B 1 639 ? -14.391 1.659 -13.719 1 82 639 PHE B C 1
ATOM 9978 O O . PHE B 1 639 ? -13.383 0.958 -13.617 1 82 639 PHE B O 1
ATOM 9985 N N . GLN B 1 640 ? -14.961 2.217 -14.766 1 79.56 640 GLN B N 1
ATOM 9986 C CA . GLN B 1 640 ? -14.125 2.182 -15.961 1 79.56 640 GLN B CA 1
ATOM 9987 C C . GLN B 1 640 ? -13.438 3.525 -16.188 1 79.56 640 GLN B C 1
ATOM 9989 O O . GLN B 1 640 ? -13.969 4.574 -15.812 1 79.56 640 GLN B O 1
ATOM 9994 N N . ASN B 1 641 ? -12.07 3.738 -16.297 1 76.12 641 ASN B N 1
ATOM 9995 C CA . ASN B 1 641 ? -11.234 4.914 -16.5 1 76.12 641 ASN B CA 1
ATOM 9996 C C . ASN B 1 641 ? -10.836 5.566 -15.188 1 76.12 641 ASN B C 1
ATOM 9998 O O . ASN B 1 641 ? -11.07 6.758 -14.984 1 76.12 641 ASN B O 1
ATOM 10002 N N . LEU B 1 642 ? -10.359 4.852 -14.352 1 80.44 642 LEU B N 1
ATOM 10003 C CA . LEU B 1 642 ? -10.031 5.273 -12.992 1 80.44 642 LEU B CA 1
ATOM 10004 C C . LEU B 1 642 ? -8.562 5.688 -12.898 1 80.44 642 LEU B C 1
ATOM 10006 O O . LEU B 1 642 ? -8.055 5.926 -11.797 1 80.44 642 LEU B O 1
ATOM 10010 N N . ALA B 1 643 ? -7.898 5.852 -14.039 1 74.19 643 ALA B N 1
ATOM 10011 C CA . ALA B 1 643 ? -6.449 6.023 -14.047 1 74.19 643 ALA B CA 1
ATOM 10012 C C . ALA B 1 643 ? -6.039 7.258 -13.25 1 74.19 643 ALA B C 1
ATOM 10014 O O . ALA B 1 643 ? -5.031 7.242 -12.539 1 74.19 643 ALA B O 1
ATOM 10015 N N . ASN B 1 644 ? -6.895 8.258 -13.188 1 73.25 644 ASN B N 1
ATOM 10016 C CA . ASN B 1 644 ? -6.512 9.516 -12.562 1 73.25 644 ASN B CA 1
ATOM 10017 C C . ASN B 1 644 ? -7.176 9.688 -11.195 1 73.25 644 ASN B C 1
ATOM 10019 O O . ASN B 1 644 ? -7.027 10.734 -10.562 1 73.25 644 ASN B O 1
ATOM 10023 N N . MET B 1 645 ? -7.793 8.719 -10.758 1 79.12 645 MET B N 1
ATOM 10024 C CA . MET B 1 645 ? -8.492 8.844 -9.477 1 79.12 645 MET B CA 1
ATOM 10025 C C . MET B 1 645 ? -7.605 8.375 -8.328 1 79.12 645 MET B C 1
ATOM 10027 O O . MET B 1 645 ? -6.816 7.441 -8.484 1 79.12 645 MET B O 1
ATOM 10031 N N . ASP B 1 646 ? -7.84 9.016 -7.25 1 78.88 646 ASP B N 1
ATOM 10032 C CA . ASP B 1 646 ? -7.199 8.562 -6.02 1 78.88 646 ASP B CA 1
ATOM 10033 C C . ASP B 1 646 ? -7.793 7.242 -5.543 1 78.88 646 ASP B C 1
ATOM 10035 O O . ASP B 1 646 ? -9 7.031 -5.633 1 78.88 646 ASP B O 1
ATOM 10039 N N . GLU B 1 647 ? -6.938 6.457 -5.035 1 84.06 647 GLU B N 1
ATOM 10040 C CA . GLU B 1 647 ? -7.383 5.133 -4.605 1 84.06 647 GLU B CA 1
ATOM 10041 C C . GLU B 1 647 ? -8.484 5.23 -3.557 1 84.06 647 GLU B C 1
ATOM 10043 O O . GLU B 1 647 ? -9.453 4.469 -3.592 1 84.06 647 GLU B O 1
ATOM 10048 N N . ASP B 1 648 ? -8.391 6.148 -2.633 1 84.75 648 ASP B N 1
ATOM 10049 C CA . ASP B 1 648 ? -9.391 6.27 -1.582 1 84.75 648 ASP B CA 1
ATOM 10050 C C . ASP B 1 648 ? -10.742 6.691 -2.16 1 84.75 648 ASP B C 1
ATOM 10052 O O . ASP B 1 648 ? -11.797 6.289 -1.654 1 84.75 648 ASP B O 1
ATOM 10056 N N . ASP B 1 649 ? -10.727 7.469 -3.229 1 85.94 649 ASP B N 1
ATOM 10057 C CA . ASP B 1 649 ? -11.969 7.852 -3.883 1 85.94 649 ASP B CA 1
ATOM 10058 C C . ASP B 1 649 ? -12.633 6.648 -4.547 1 85.94 649 ASP B C 1
ATOM 10060 O O . ASP B 1 649 ? -13.867 6.551 -4.578 1 85.94 649 ASP B O 1
ATOM 10064 N N . ILE B 1 650 ? -11.797 5.805 -5.059 1 88.81 650 ILE B N 1
ATOM 10065 C CA . ILE B 1 650 ? -12.336 4.594 -5.668 1 88.81 650 ILE B CA 1
ATOM 10066 C C . ILE B 1 650 ? -12.992 3.723 -4.598 1 88.81 650 ILE B C 1
ATOM 10068 O O . ILE B 1 650 ? -14.086 3.199 -4.801 1 88.81 650 ILE B O 1
ATOM 10072 N N . TYR B 1 651 ? -12.391 3.602 -3.432 1 90.88 651 TYR B N 1
ATOM 10073 C CA . TYR B 1 651 ? -12.977 2.838 -2.334 1 90.88 651 TYR B CA 1
ATOM 10074 C C . TYR B 1 651 ? -14.273 3.482 -1.85 1 90.88 651 TYR B C 1
ATOM 10076 O O . TYR B 1 651 ? -15.227 2.783 -1.509 1 90.88 651 TYR B O 1
ATOM 10084 N N . ARG B 1 652 ? -14.359 4.773 -1.828 1 89.75 652 ARG B N 1
ATOM 10085 C CA . ARG B 1 652 ? -15.594 5.453 -1.457 1 89.75 652 ARG B CA 1
ATOM 10086 C C . ARG B 1 652 ? -16.703 5.172 -2.471 1 89.75 652 ARG B C 1
ATOM 10088 O O . ARG B 1 652 ? -17.859 4.977 -2.096 1 89.75 652 ARG B O 1
ATOM 10095 N N . MET B 1 653 ? -16.297 5.172 -3.719 1 88.56 653 MET B N 1
ATOM 10096 C CA . MET B 1 653 ? -17.266 4.824 -4.762 1 88.56 653 MET B CA 1
ATOM 10097 C C . MET B 1 653 ? -17.797 3.408 -4.562 1 88.56 653 MET B C 1
ATOM 10099 O O . MET B 1 653 ? -18.984 3.162 -4.719 1 88.56 653 MET B O 1
ATOM 10103 N N . MET B 1 654 ? -16.891 2.51 -4.246 1 90.88 654 MET B N 1
ATOM 10104 C CA . MET B 1 654 ? -17.312 1.137 -3.969 1 90.88 654 MET B CA 1
ATOM 10105 C C . MET B 1 654 ? -18.266 1.085 -2.783 1 90.88 654 MET B C 1
ATOM 10107 O O . MET B 1 654 ? -19.281 0.402 -2.836 1 90.88 654 MET B O 1
ATOM 10111 N N . ARG B 1 655 ? -17.906 1.803 -1.756 1 91.19 655 ARG B N 1
ATOM 10112 C CA . ARG B 1 655 ? -18.75 1.873 -0.563 1 91.19 655 ARG B CA 1
ATOM 10113 C C . ARG B 1 655 ? -20.141 2.373 -0.905 1 91.19 655 ARG B C 1
ATOM 10115 O O . ARG B 1 655 ? -21.141 1.757 -0.521 1 91.19 655 ARG B O 1
ATOM 10122 N N . ASP B 1 656 ? -20.203 3.434 -1.652 1 89.62 656 ASP B N 1
ATOM 10123 C CA . ASP B 1 656 ? -21.484 4.023 -2.018 1 89.62 656 ASP B CA 1
ATOM 10124 C C . ASP B 1 656 ? -22.297 3.068 -2.889 1 89.62 656 ASP B C 1
ATOM 10126 O O . ASP B 1 656 ? -23.516 2.969 -2.74 1 89.62 656 ASP B O 1
ATOM 10130 N N . THR B 1 657 ? -21.625 2.383 -3.807 1 89.94 657 THR B N 1
ATOM 10131 C CA . THR B 1 657 ? -22.297 1.404 -4.664 1 89.94 657 THR B CA 1
ATOM 10132 C C . THR B 1 657 ? -22.844 0.242 -3.836 1 89.94 657 THR B C 1
ATOM 10134 O O . THR B 1 657 ? -23.969 -0.205 -4.051 1 89.94 657 THR B O 1
ATOM 10137 N N . ARG B 1 658 ? -22.047 -0.216 -2.9 1 89.81 658 ARG B N 1
ATOM 10138 C CA . ARG B 1 658 ? -22.438 -1.318 -2.031 1 89.81 658 ARG B CA 1
ATOM 10139 C C . ARG B 1 658 ? -23.625 -0.928 -1.163 1 89.81 658 ARG B C 1
ATOM 10141 O O . ARG B 1 658 ? -24.562 -1.719 -0.984 1 89.81 658 ARG B O 1
ATOM 10148 N N . MET B 1 659 ? -23.594 0.257 -0.639 1 86.06 659 MET B N 1
ATOM 10149 C CA . MET B 1 659 ? -24.656 0.718 0.266 1 86.06 659 MET B CA 1
ATOM 10150 C C . MET B 1 659 ? -25.953 0.932 -0.483 1 86.06 659 MET B C 1
ATOM 10152 O O . MET B 1 659 ? -27.031 0.835 0.104 1 86.06 659 MET B O 1
ATOM 10156 N N . LYS B 1 660 ? -25.891 1.231 -1.738 1 80.56 660 LYS B N 1
ATOM 10157 C CA . LYS B 1 660 ? -27.094 1.389 -2.547 1 80.56 660 LYS B CA 1
ATOM 10158 C C . LYS B 1 660 ? -27.703 0.033 -2.906 1 80.56 660 LYS B C 1
ATOM 10160 O O . LYS B 1 660 ? -28.906 -0.078 -3.125 1 80.56 660 LYS B O 1
ATOM 10165 N N . LYS B 1 661 ? -26.906 -0.885 -3.107 1 67 661 LYS B N 1
ATOM 10166 C CA . LYS B 1 661 ? -27.359 -2.219 -3.494 1 67 661 LYS B CA 1
ATOM 10167 C C . LYS B 1 661 ? -28 -2.941 -2.318 1 67 661 LYS B C 1
ATOM 10169 O O . LYS B 1 661 ? -28.859 -3.807 -2.514 1 67 661 LYS B O 1
ATOM 10174 N N . VAL B 1 662 ? -27.641 -2.529 -1.092 1 53.59 662 VAL B N 1
ATOM 10175 C CA . VAL B 1 662 ? -28.281 -3.125 0.079 1 53.59 662 VAL B CA 1
ATOM 10176 C C . VAL B 1 662 ? -29.578 -2.389 0.392 1 53.59 662 VAL B C 1
ATOM 10178 O O . VAL B 1 662 ? -29.625 -1.157 0.368 1 53.59 662 VAL B O 1
#

Foldseek 3Di:
DPPLDDDDPDPPDPPVPPCVVLQDDDPVLVVVLPVVDDPLFKDAFPDLSLLVQLAWLALLFRLQHEGIEGADQDLVNQLSVLVSCLVRVFAEAEDALRHFLQSQQGHHSGYRYYHLNLADKDADDVRFKMKGFQNHFQLNVVVHCDDVNLQKDFLADQARRDGGQQCQQLFRQGLLCLVANHSLLFWAWWWFQFSVSDTDIDGADDDNQADDPVPDDLRNLLSQCRRNVGPLFGGGTGITMGTMGGFQANVSKKKKDKFKFFCVDPLSVVLQLQLLQQVLPDPADSQWWWKWKFKQAAPTTMIMTIIIGRHDPVVRVVRSVRRADDPPPPDPRDHNYGPDTTMDIDHSVVRRHHDARTDLQNLKHKAKWKFFAARSLSDPVLVVVVVVLSVVLNVQANIKMKMWTAHHNSNLSHALQSHQARVSRTGTIIMIMTIHNDPVCVVVNVVSVVVVCVVNLVRGDDPNSQAHRPSNPHLQRFPVQCRSRNPNLVSSQVSCCVRPVPSSRDGRPHRHHPPPPPPRRPPPPPPPPPCPPCVVPCPVVPPPPPDPPCPDDPDPDPDDDDPDDDDDDDDDDYDDDYYDDDDDDDDDDYDDDDDDDDDDDDDDDPDDDPVDDDPPPPPPPVPPDDPSSLSRQPCSVVSHPCVPPDSSVSSVVSSVSSVVSD/DPPLDDDDPDPDDPPVPPPVPQQDDDPVLVVVLPVVDPPLFKDAFPDLSLLVQLAWLALLFRLQHEGIEGEDQDLVNQLSVLCSCLVRVFAEAEDALRHFLQSQQGHHSGYRYQHLNLADKDADPVRFKMKGFQNHFQLNVVVHCDDVNLQKDFLADQARSHGGQQCQQLFAQGLLCLVANHSLLFWAWWWFQFSVSDTDIDGADDDNQADDPVPDDLRNLLSQCRRNVGPLFGGGTGITMGTMGGFQANVSKKKKDKFKFFCVDVQSVVLQLQLLQQVLPDPQDSQWWWKWKFKQAAPTTMIMTIIIGRHDPVVRVVRSVRRADDPPPPDPRDHNYGPDTTMDIDHSVVRRHHDARTDLQNLKHKAKWKFFAARSLSDPVLVVVVVVLSVVLNVQANIKMKMWTAHHNSNLSHALQSHQARVSRTGTIIMIMTIHNDPVCVVVNVVSVVVVCVVNLVRGDDPNSQAHRPSNDHLQRFPVLCRSRNPNLVSSQVSCCVRPVPSSRDGRPHRHHPPPPPPRRPPPPPPDPPCPPCPVPDDPPDPDDPDDPDPPDPDPPDDDPDPPDDDDDDDDDDDDDDDDDDDDDDDDDDDDDDDDDDDDDDDDDPDDPPPPPPDPPPPPVPPPDPPSNLSRQPPSVVSHPCVPPDSSVSSVVSSVSSVVSD

Nearest PDB structures (foldseek):
  6fyf-assembly3_C  TM=8.777E-01  e=9.276E-30  Streptomyces maritimus
  6fye-assembly1_B-2  TM=8.756E-01  e=1.285E-29  Streptomyces maritimus
  6fyc-assembly1_B-2  TM=8.839E-01  e=4.990E-29  Streptomyces maritimus
  6fyg-assembly3_C  TM=8.645E-01  e=2.747E-29  Streptomyces maritimus
  4xlo-assembly1_C  TM=8.641E-01  e=1.010E-28  Streptomyces maritimus

Solvent-accessible surface area (backbone atoms only — not comparable to full-atom values): 73618 Å² total; per-residue (Å²): 124,87,70,63,68,53,77,76,76,82,82,72,80,87,57,86,57,74,71,72,60,56,53,81,73,50,69,65,58,50,48,62,61,44,74,78,47,61,47,63,28,54,32,42,79,84,38,57,68,31,39,66,68,64,49,40,23,39,34,45,51,43,54,51,49,39,47,31,38,36,41,38,72,47,71,68,48,47,36,49,52,47,44,52,26,61,78,57,57,43,53,46,30,54,30,55,46,45,69,56,70,67,47,59,33,51,45,72,54,23,39,23,39,34,32,59,63,33,34,58,62,47,66,47,95,85,54,52,34,33,40,37,21,32,16,17,27,36,47,56,49,57,49,46,41,31,80,95,32,32,28,40,45,60,59,46,70,55,37,38,62,40,21,44,44,53,44,25,17,26,36,18,79,14,78,48,11,19,59,64,14,31,20,38,70,32,48,45,32,43,31,31,33,34,66,85,40,45,77,46,77,42,72,54,76,94,46,85,57,39,67,53,76,86,73,45,52,72,60,52,44,49,51,37,40,44,34,23,59,27,67,52,46,70,39,48,64,52,30,36,28,33,48,33,41,73,43,69,19,80,86,21,36,26,27,39,32,41,34,32,23,51,48,80,38,70,64,40,34,52,13,48,51,46,20,46,45,36,47,42,71,47,88,73,54,41,46,56,28,59,27,41,34,43,38,15,49,43,93,42,41,35,37,37,42,36,40,39,26,60,23,47,63,71,60,45,53,61,62,43,56,70,31,37,44,80,64,79,84,50,66,89,80,62,61,28,41,56,78,42,82,52,70,42,75,38,49,64,81,73,65,47,43,80,65,86,47,56,41,93,55,44,41,31,33,60,52,51,40,43,28,22,23,32,78,62,53,65,34,71,70,52,52,52,52,47,49,55,52,45,56,52,40,23,76,72,26,61,32,31,35,41,34,30,48,39,48,21,61,38,37,39,65,37,42,45,71,42,30,29,53,34,68,30,70,31,27,33,43,32,38,41,38,43,30,41,68,54,78,85,47,50,61,59,50,49,53,49,52,54,52,47,46,62,63,56,27,70,60,15,36,62,98,81,26,43,30,30,48,55,74,46,39,40,92,78,50,62,48,47,58,49,19,41,18,45,88,38,38,66,58,46,15,54,47,34,44,70,54,35,66,79,56,64,44,55,54,88,90,43,77,52,49,76,80,53,70,74,69,64,38,72,68,74,74,77,65,87,68,67,77,67,73,77,74,60,80,58,84,71,68,78,71,70,80,72,75,83,74,77,76,72,80,78,75,82,77,78,85,78,84,75,88,80,81,84,81,90,80,89,83,89,88,89,83,91,85,90,91,86,92,82,93,82,88,90,85,91,89,92,90,95,81,90,77,87,88,83,85,90,83,85,76,81,78,82,75,81,76,82,76,82,78,81,76,76,76,72,75,67,72,70,78,74,65,64,79,54,62,78,16,31,57,87,60,42,68,80,40,41,83,38,67,86,53,54,68,68,57,52,31,47,50,50,38,53,52,48,58,65,75,95,123,89,70,62,67,51,75,76,74,80,83,71,79,86,57,88,57,73,73,73,59,58,52,83,74,50,69,67,59,50,48,61,60,44,74,78,49,63,48,63,29,55,30,42,77,84,38,58,69,32,39,65,68,64,48,41,23,38,34,45,52,42,53,52,49,39,46,31,40,36,42,38,73,48,71,68,48,45,36,48,52,48,43,50,26,60,77,57,58,43,54,46,31,53,32,41,58,44,69,55,70,69,48,57,34,51,45,71,52,23,38,24,39,34,32,60,61,32,34,58,60,49,64,47,94,84,53,50,34,33,40,38,22,32,16,17,28,36,46,56,51,57,47,46,41,31,79,95,32,32,29,40,46,59,58,45,71,56,37,37,62,39,17,43,44,52,44,25,16,25,37,18,80,14,78,49,12,19,60,64,14,31,20,38,72,33,49,45,32,42,30,31,33,33,67,86,41,46,78,46,78,42,72,55,76,94,46,83,57,38,66,53,77,88,73,45,51,73,61,52,44,49,50,38,40,44,34,24,57,26,68,53,44,69,38,48,65,53,30,35,27,33,48,34,40,73,44,69,20,78,85,21,36,25,26,40,32,41,34,31,24,52,49,80,38,68,64,40,32,50,14,49,51,45,21,46,47,37,46,42,71,48,86,73,56,40,44,55,27,58,26,42,33,42,38,15,49,42,92,42,40,35,37,37,42,36,39,37,27,58,23,47,62,70,57,44,54,60,63,43,54,72,31,37,44,80,63,80,83,48,66,89,81,62,61,28,41,58,79,41,82,52,71,42,76,37,48,63,80,75,66,46,43,81,65,86,48,54,40,93,54,44,42,32,32,61,52,50,41,43,28,21,24,33,78,64,54,64,35,70,69,53,52,52,52,48,50,55,51,44,56,52,40,22,76,72,27,61,32,30,35,40,34,29,49,39,48,21,60,40,38,39,64,37,44,44,71,42,32,28,53,34,69,29,71,30,27,34,42,32,39,40,38,44,30,41,67,56,79,84,48,51,63,58,48,50,51,51,51,53,53,46,46,61,62,55,26,71,61,16,36,61,98,80,26,44,29,29,46,54,73,46,40,39,93,76,50,61,45,46,58,48,19,40,16,44,88,38,39,66,58,47,15,53,48,34,44,71,54,35,66,79,56,64,43,56,52,90,89,41,78,51,51,75,81,53,72,75,67,62,37,70,69,73,74,80,64,83,69,68,76,67,72,77,70,66,71,70,74,76,70,79,74,74,81,75,77,82,75,81,76,76,80,77,83,79,82,70,86,78,82,83,73,86,74,80,92,83,78,84,78,84,87,77,84,90,84,92,83,86,72,88,73,82,85,77,91,77,87,89,82,88,90,75,91,75,88,74,91,76,88,86,76,86,79,80,83,78,82,80,77,80,78,68,77,80,72,73,73,72,71,64,79,71,63,62,79,52,62,77,16,31,58,88,61,42,69,79,42,40,83,38,66,85,54,53,69,68,58,52,31,46,50,50,38,53,53,50,58,66,74,97

Secondary structure (DSSP, 8-state):
----------S-S-------------HHHHHHHHHTS-GGGEEETTSHHHHHHH--S-TTTTT---SEEE--SSHHHHHHHHHHHHHHT--EEEESS---TT-TT--SSSEEEE-TT---EEE-TTSSEEEEETT-BHHHHHTTSSGGGTTEEES--S-TTSBHHHHHHTT---TTHHHH--GGGGEEEEEEE-TTS-EEEEEPP--TT---GGG--HHHHHHHHHHHH-TTSS-EEEEEEEEEEE-SSTTSEEEEEEEEEETTSHHHHHHHHHHHHHHHHS---TTEEEEEEEEEETTEEEEEEEEEESS-HHHHHHHHTTT----TTS-TTSSS--SEEEEEEEEHHHH--PPTTSSTT---EEEEEEEEE-TT---HHHHHHHHHHHHHHHHH-SEEEEEEEE--GGGGSS-TTSSS---TT--EEEEEEEEESSGGGHHHHHHHHHHHHHHHHTT-SSTTS----GGG--TT-TTHHHHHHGGGHHHHHHHHHHH-TT--S--TTPPPPTTS--------------------------------------------------------------------------------------------------------------GGGGGS-S-GGGGS--TTS-HHHHHHHHHHHHHHH-/----------S-S-------------HHHHHHHHHTS-GGGEEETTSHHHHHHH--S-TTTTT---SEEE--SSHHHHHHHHHHHHHHT--EEEESTT--TT-TT--SSSEEEE-TT---EEE-TTSSEEEEETT-BHHHHHTTSSGGGTTEEES--S-TTSBHHHHHHTT---TTHHHH--GGGGEEEEEEE-TTS-EEEEEPP--TT---GGG--HHHHHHHHHHHH-TTSS-EEEEEEEEEEE-SSTTSEEEEEEEEEETTSHHHHHHHHHHHHHHHHS---TTEEEEEEEEEETTEEEEEEEEEESS-HHHHHHHHTTT----TTS-TTSSS--SEEEEEEEEHHHH--PPTTSSTT---EEEEEEEEE-TT---HHHHHHHHHHHHHHHHH-SEEEEEEEE--GGGGSS-TTSSS---TT--EEEEEEEEESSGGGHHHHHHHHHHHHHHHHTT-SSTTS----GGG--TT-TTHHHHHHGGGHHHHHHHHHHH-TT--S--TTPPPPTTS-------------------TT-----------------------------------------------------------------------------S-----------GGGGGS-S-GGGGS--TTS-HHHHHHHHHHHHHHH-

pLDDT: mean 78.03, std 29.1, range [13.2, 98.69]